Protein 2ZGI (pdb70)

Organism: Thermus thermophilus (strain ATCC 27634 / DSM 579 / HB8) (NCBI:txid300852)

Sequence (976 aa):
RLLNGTPLALALPEAFLYHGASVFTTTLRAEGGRPLWLEEHLARLRRHALALGLSYPGDEAFLEDLEALLRAFPKAPCLRLRFTVGEGVRLSEARPYAPLPLSLYREGVRVRLTGYRVHPDLARRYKTGNYLPYRRLALEEARKEGAFEGLLLDAFGHVVDGSRTSPLLFREGTLYLLEGGLEGITREKVAEEAARGLGLRVERGLFRPEGLRGHLLLAGSGVGLLPVRPPPPELLPLIERFLPACYRLLNGTPLALALPEAFLYHGASVFTTLRAEGGRPLWLEEHLARLRRHALALGLSYPGDEAFLEDLEALLRAFPKAPCLRLRRFTVGEGVRLSEARPYAPLPLSLYREGVRVRLTGYRVHPDLARYKTGNYLPYRLALEEARKEGAFEGLLLDAFGHVVDGSSRTSPLLFREGTLYLLEGGLEGITREKVAEAARGLGLRVERGLFRPEGLRGHLLLAGSGVGLLPVRPPPPELLPLIERFLPACYTRLLNGTPLALALPEAFLYHGASVFTTLRAEGGRPLWLEEHLARLRRHALALGLSYPGDEAFLEDLEALLRAFPKAPCLRLRFTVGEGVRLSEARPYAPLPLSLYREGVRVRLTGYRVHPDLARYKTGNYLPYRRLALEEARKEGAFEGLLLDAFGHVVDGSRTSPLLFREGTLYLLEGGLEGITREKVAEEAARGLGLRVERGLFRPEGLRGHLLLAGSGVGLLPVRPPPPELLPLIERFLPACYTRLLNGTPLALALPEAFLYHGASVFTTLRAEGGRPLWLEEHLARLRRHALALGLSYPGDEAFLEDLEALLRAFPKAPCLRLRFTVGEGVRRLSEARPYAPLPLSLYREGVRVRLTGYRVHPDLARYKTGNYLPYRLALEEARKEGAFEGLLLDAFGHVVDGSRTSPLLFREGTTLYLLEGGLEGITREKVAEAARGLGLRVERGLFRPEGLRGHLLLAGSGVGLLPVRPPPPELLPLIERFLPACYTE

Solvent-accessible surface area: 40639 Å² total

InterPro domains:
  IPR001544 Aminotransferase class IV [PF01063] (23-226)
  IPR036038 Aminotransferase-like, PLP-dependent enzymes [SSF56752] (15-226)
  IPR043131 Branched-chain-amino-acid aminotransferase-like, N-terminal [G3DSA:3.30.470.10] (1-100)
  IPR043132 Branched-chain-amino-acid aminotransferase-like, C-terminal [G3DSA:3.20.10.10] (101-246)
  IPR050571 Class-IV Pyridoxal-Phosphate-Dependent Aminotransferase [PTHR42743] (20-207)

Secondary structure (DSSP, 8-state):
-EETTEE---SS-HHHHHS---EEEEEEEETTEETTHHHHHHHHHHHHHHTTPPP--HHHHHHHHHHHTTS-TT-SEEEEEEEEETTEEEEEEEE--PPPTHHHHH-B-EEEEEEEPPTTTTTS-BS--HHHHHHHHHHHTTT-SEEEEE-TTS-EEEESSSEEEEEETTEEEEEPSS---HHHHHHHHHHHHTT-EEEEE---GGG--SEEEEEETTTEEEEBSSPPGGGHHHHHHHS-S--/-EETTEE----S-HHHHHH---EEEEEEEETTEETTHHHHHHHHHHHHHHTTPPP--HHHHHHHHHHHHHT-TT---EEEEEEEETTEEEEEEEE--PPPTTHHHH-B-EEEEEEEPPTTTTTS-BS--HHHHHHHHHHHHTT-SEEEEE-TTS-EEEESSSEEEEEETTEEEEEPSS---HHHHHHHHHHHHTT-EEEEE---GGG--SEEEEEETTTEEEEBSSPPGGGHHHHHHHS-S---/-EETTEE---SS-HHHHHS---EEEEEEEETTEETTHHHHHHHHHHHHHHTTPPP--HHHHHHHHHHHHHH-SS-SEEEEEEEEETTEEEEEEEE--PPPTTHHHH-B-EEEEEEE--TTTTTS-BS--HHHHHHHHHHHHTT-SEEEEE-TTS-EEEESSSEEEEEETTEEEEEPSS---HHHHHHHHHHHHTT-EEEEE-B-GGG--SEEEEEETTTEEEEBSSPPGGGHHHHHHHS-S---/-EETTEE---SS-HHHHHS---EEEEEEEETTEETTHHHHHHHHHHHHHHTTPPP--HHHHHHHHHHHHHH-TT-SEEEEEEEEETTEEEEEEEE--PPPTHHHHH-B-EEEEEEE--TTTTTS-BS--HHHHHHHHHHHHTT-SEEEEE-TTS-EEEESSSEEEEEETTEEEEEPSS---HHHHHHHHHHHHTT-EEEEE---GGG--SEEEEEETTTEEEEBSSPPTTTHHHHHHHS-S-S--

CATH classification: 3.30.470.10 (+1 more: 3.20.10.10)

B-factor: mean 33.7, std 9.63, range [11.22, 105.68]

Foldseek 3Di:
DDDVRHDDDDDDDCCVVPPQAKFKAKWKDAPLRTPPVVVRLVQRCVQCVVSPFHRPDPVVVVVVSVVASPPDVPFRMKMWMFMGHHVDTDIHIDHFDADPPVCQQFFFAEAEDAQADDLPPFQTRTRVLVSQVVQCVVCVVVPTRWGWHAHPVQWGAQISAWFKWFCDDQEIEGAHDGYPAPLVVVLQVVCVVVVGHYYYDTGHPVRRPGWMWTDHNSAFITTHGRDDPVCVVSSVVRGDPGD/DDDVNHDDDDPDDPCVPPPLQKA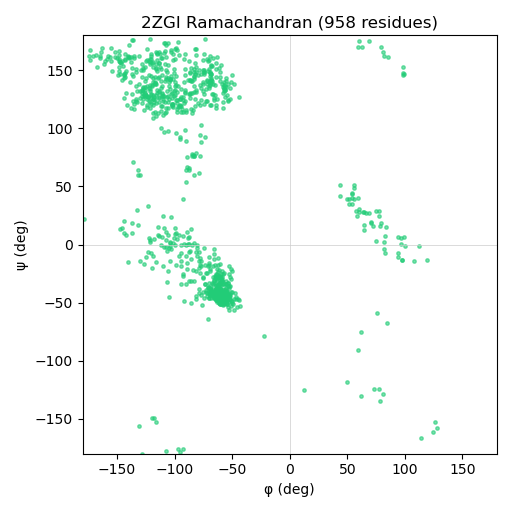KAKWKFAQLRTPPLVVRLVQRVVQCVVRVFDDDDPVVVVVVSVVASVVPVVRAMKMWMWMTGHVDTDIHIDHFDADPPCQQQFFFAEAEDAQADDQVPQQGRTRPLVSLVVQCVVCVVVRGRWGWHAHPVQWTAQISAWFKWAADPQEIEGAHDGYPAPLVVVLQVVCVVLVTHYYYDGGHPVPRPGWMWTDHNRARIGTHGGDDVSCVVRSVVGGPPRDD/DADVNHDDDDPDDPCVPVPLAKFKDKWKAALLRTPPLVVRLVQRCVQCVLSVFDDPDPVVVVVVSVVQCVVCNPQRMKIWMWMTGHVDTDIDIDRFDADDPCQQAFPWAEAEDAQEDDPPPQQTRTSVQVSLVVQCVVQVVVVTRWGWHHHPVQFGAQISAWFKWFDPPQEIEGAHDGYPAPLVVVLQVVLVVLVGHYYYDTHHPVRRPHWMWTDHNSAFIGTHGGDDPSCVVRSVVRGRPRPD/DDDVNHDDDDDDDPCVPPVLAKAKAKWKAAQLRTPPPVVRLVQRVVQCVVSVFDDPDDVVQVVVSVVQSVVCNPARMKMWMFMTHHVDTDIHIDHADADPPVQQAFHWAEAEDAQADDQVPQQTRTSVLVSLVVQCVVQVVVVTRWGWHAYPVQFTAQISAWFKWADDDQEIEGAHDGYPAPLVVVLQVVSVVLVGHYYYDTHHPVRRPHWMWTDHNRHFIGTHGGHDPSCVVSSVVRGDPHPDD

Nearest PDB structures (foldseek):
  2zgi-assembly1_A  TM=1.004E+00  e=4.632E-55  unclassified
  5mqz-assembly1_A  TM=8.678E-01  e=4.705E-19  Archaeoglobus fulgidus DSM 4304
  9j0v-assembly1_A  TM=8.314E-01  e=1.893E-16  Desulfobacula toluolica
  7dbe-assembly1_C  TM=8.211E-01  e=1.069E-15  Rhodobacter sp. 140A
  7wud-assembly1_A  TM=8.245E-01  e=3.460E-15  Rhodobacter sp. 140A

Radius of gyration: 31.96 Å; Cα contacts (8 Å, |Δi|>4): 2236; chains: 4; bounding box: 80×73×77 Å

Structure (mmCIF, N/CA/C/O backbone):
data_2ZGI
#
_entry.id   2ZGI
#
_cell.length_a   65.613
_cell.length_b   133.585
_cell.length_c   141.984
_cell.angle_alpha   90.00
_cell.angle_beta   90.00
_cell.angle_gamma   90.00
#
_symmetry.space_group_name_H-M   'P 21 21 21'
#
loop_
_entity.id
_entity.type
_entity.pdbx_description
1 polymer 'Putative 4-amino-4-deoxychorismate lyase'
2 non-polymer 'SULFATE ION'
3 non-polymer "PYRIDOXAL-5'-PHOSPHATE"
4 non-polymer 'TRIETHYLENE GLYCOL'
5 non-polymer DI(HYDROXYETHYL)ETHER
6 water water
#
loop_
_atom_site.group_PDB
_atom_site.id
_atom_site.type_symbol
_atom_site.label_atom_id
_atom_site.label_alt_id
_atom_site.label_comp_id
_atom_site.label_asym_id
_atom_site.label_entity_id
_atom_site.label_seq_id
_atom_site.pdbx_PDB_ins_code
_atom_site.Cartn_x
_atom_site.Cartn_y
_atom_site.Cartn_z
_atom_site.occupancy
_atom_site.B_iso_or_equiv
_atom_site.auth_seq_id
_atom_site.auth_comp_id
_atom_site.auth_asym_id
_atom_site.auth_atom_id
_atom_site.pdbx_PDB_model_num
ATOM 9 N N . ARG A 1 2 ? -35.785 -8.521 19.656 1.00 34.60 2 ARG A N 1
ATOM 10 C CA . ARG A 1 2 ? -34.622 -8.988 20.412 1.00 34.07 2 ARG A CA 1
ATOM 11 C C . ARG A 1 2 ? -34.750 -10.495 20.638 1.00 33.19 2 ARG A C 1
ATOM 12 O O . ARG A 1 2 ? -35.762 -10.956 21.188 1.00 32.26 2 ARG A O 1
ATOM 20 N N . LEU A 1 3 ? -33.736 -11.245 20.207 1.00 31.81 3 LEU A N 1
ATOM 21 C CA . LEU A 1 3 ? -33.709 -12.717 20.344 1.00 31.65 3 LEU A CA 1
ATOM 22 C C . LEU A 1 3 ? -32.629 -13.231 21.286 1.00 31.26 3 LEU A C 1
ATOM 23 O O . LEU A 1 3 ? -31.457 -12.851 21.163 1.00 31.00 3 LEU A O 1
ATOM 28 N N . LEU A 1 4 ? -33.020 -14.130 22.186 1.00 30.96 4 LEU A N 1
ATOM 29 C CA . LEU A 1 4 ? -32.084 -14.876 23.033 1.00 31.73 4 LEU A CA 1
ATOM 30 C C . LEU A 1 4 ? -31.990 -16.347 22.597 1.00 32.70 4 LEU A C 1
ATOM 31 O O . LEU A 1 4 ? -32.983 -17.077 22.671 1.00 32.50 4 LEU A O 1
ATOM 36 N N . ASN A 1 5 ? -30.800 -16.773 22.173 1.00 33.66 5 ASN A N 1
ATOM 37 C CA . ASN A 1 5 ? -30.591 -18.115 21.616 1.00 34.62 5 ASN A CA 1
ATOM 38 C C . ASN A 1 5 ? -31.694 -18.540 20.634 1.00 35.94 5 ASN A C 1
ATOM 39 O O . ASN A 1 5 ? -32.155 -19.670 20.669 1.00 35.98 5 ASN A O 1
ATOM 44 N N . GLY A 1 6 ? -32.112 -17.610 19.771 1.00 36.70 6 GLY A N 1
ATOM 45 C CA . GLY A 1 6 ? -33.061 -17.887 18.706 1.00 37.66 6 GLY A CA 1
ATOM 46 C C . GLY A 1 6 ? -34.488 -17.530 19.037 1.00 38.88 6 GLY A C 1
ATOM 47 O O . GLY A 1 6 ? -35.338 -17.480 18.149 1.00 39.73 6 GLY A O 1
ATOM 48 N N . THR A 1 7 ? -34.752 -17.269 20.315 1.00 39.61 7 THR A N 1
ATOM 49 C CA . THR A 1 7 ? -36.107 -17.043 20.807 1.00 40.10 7 THR A CA 1
ATOM 50 C C . THR A 1 7 ? -36.373 -15.594 21.245 1.00 40.20 7 THR A C 1
ATOM 51 O O . THR A 1 7 ? -35.627 -15.042 22.053 1.00 39.82 7 THR A O 1
ATOM 55 N N . PRO A 1 8 ? -37.475 -14.995 20.753 1.00 40.48 8 PRO A N 1
ATOM 56 C CA . PRO A 1 8 ? -37.802 -13.637 21.171 1.00 40.67 8 PRO A CA 1
ATOM 57 C C . PRO A 1 8 ? -37.724 -13.478 22.690 1.00 41.11 8 PRO A C 1
ATOM 58 O O . PRO A 1 8 ? -38.133 -14.377 23.443 1.00 41.22 8 PRO A O 1
ATOM 62 N N . LEU A 1 9 ? -37.159 -12.356 23.130 1.00 41.31 9 LEU A N 1
ATOM 63 C CA . LEU A 1 9 ? -36.950 -12.082 24.558 1.00 41.69 9 LEU A CA 1
ATOM 64 C C . LEU A 1 9 ? -37.466 -10.700 24.940 1.00 41.88 9 LEU A C 1
ATOM 65 O O . LEU A 1 9 ? -37.080 -9.688 24.340 1.00 40.87 9 LEU A O 1
ATOM 70 N N . ALA A 1 10 ? -38.328 -10.682 25.951 1.00 42.39 10 ALA A N 1
ATOM 71 C CA . ALA A 1 10 ? -38.943 -9.449 26.426 1.00 43.36 10 ALA A CA 1
ATOM 72 C C . ALA A 1 10 ? -38.128 -8.799 27.528 1.00 43.86 10 ALA A C 1
ATOM 73 O O . ALA A 1 10 ? -37.505 -9.485 28.330 1.00 44.08 10 ALA A O 1
ATOM 75 N N . LEU A 1 11 ? -38.154 -7.466 27.519 1.00 44.72 11 LEU A N 1
ATOM 76 C CA . LEU A 1 11 ? -37.849 -6.570 28.656 1.00 45.19 11 LEU A CA 1
ATOM 77 C C . LEU A 1 11 ? -37.186 -7.134 29.917 1.00 44.23 11 LEU A C 1
ATOM 78 O O . LEU A 1 11 ? -36.111 -7.723 29.848 1.00 45.58 11 LEU A O 1
ATOM 83 N N . ALA A 1 12 ? -37.819 -6.897 31.059 1.00 43.08 12 ALA A N 1
ATOM 84 C CA . ALA A 1 12 ? -37.400 -7.339 32.411 1.00 40.94 12 ALA A CA 1
ATOM 85 C C . ALA A 1 12 ? -36.381 -6.466 33.148 1.00 39.33 12 ALA A C 1
ATOM 86 O O . ALA A 1 12 ? -36.705 -5.866 34.177 1.00 39.32 12 ALA A O 1
ATOM 88 N N . LEU A 1 13 ? -35.154 -6.409 32.640 1.00 36.76 13 LEU A N 1
ATOM 89 C CA . LEU A 1 13 ? -34.102 -5.587 33.250 1.00 33.94 13 LEU A CA 1
ATOM 90 C C . LEU A 1 13 ? -33.604 -4.546 32.244 1.00 32.95 13 LEU A C 1
ATOM 91 O O . LEU A 1 13 ? -33.568 -4.815 31.037 1.00 32.83 13 LEU A O 1
ATOM 96 N N . PRO A 1 14 ? -33.243 -3.348 32.729 1.00 32.12 14 PRO A N 1
ATOM 97 C CA . PRO A 1 14 ? -32.794 -2.300 31.844 1.00 32.09 14 PRO A CA 1
ATOM 98 C C . PRO A 1 14 ? -31.523 -2.676 31.067 1.00 31.91 14 PRO A C 1
ATOM 99 O O . PRO A 1 14 ? -30.708 -3.492 31.534 1.00 31.95 14 PRO A O 1
ATOM 103 N N . GLU A 1 15 ? -31.373 -2.085 29.885 1.00 31.13 15 GLU A N 1
ATOM 104 C CA . GLU A 1 15 ? -30.213 -2.309 29.044 1.00 31.41 15 GLU A CA 1
ATOM 105 C C . GLU A 1 15 ? -28.880 -1.947 29.725 1.00 30.28 15 GLU A C 1
ATOM 106 O O . GLU A 1 15 ? -27.937 -2.735 29.693 1.00 29.32 15 GLU A O 1
ATOM 112 N N . ALA A 1 16 ? -28.814 -0.764 30.332 1.00 28.76 16 ALA A N 1
ATOM 113 C CA . ALA A 1 16 ? -27.612 -0.295 31.005 1.00 27.86 16 ALA A CA 1
ATOM 114 C C . ALA A 1 16 ? -27.111 -1.351 31.992 1.00 26.83 16 ALA A C 1
ATOM 115 O O . ALA A 1 16 ? -25.911 -1.639 32.063 1.00 25.35 16 ALA A O 1
ATOM 117 N N . PHE A 1 17 ? -28.052 -1.942 32.729 1.00 25.91 17 PHE A N 1
ATOM 118 C CA . PHE A 1 17 ? -27.757 -2.909 33.784 1.00 27.07 17 PHE A CA 1
ATOM 119 C C . PHE A 1 17 ? -27.207 -4.217 33.208 1.00 27.01 17 PHE A C 1
ATOM 120 O O . PHE A 1 17 ? -26.235 -4.784 33.718 1.00 27.71 17 PHE A O 1
ATOM 128 N N . LEU A 1 18 ? -27.839 -4.671 32.130 1.00 27.59 18 LEU A N 1
ATOM 129 C CA . LEU A 1 18 ? -27.573 -5.962 31.507 1.00 27.82 18 LEU A CA 1
ATOM 130 C C . LEU A 1 18 ? -26.350 -5.918 30.591 1.00 26.74 18 LEU A C 1
ATOM 131 O O . LEU A 1 18 ? -25.513 -6.846 30.610 1.00 25.84 18 LEU A O 1
ATOM 136 N N . TYR A 1 19 ? -26.264 -4.860 29.775 1.00 25.07 19 TYR A N 1
ATOM 137 C CA . TYR A 1 19 ? -25.244 -4.777 28.706 1.00 24.69 19 TYR A CA 1
ATOM 138 C C . TYR A 1 19 ? -23.950 -4.047 29.064 1.00 24.49 19 TYR A C 1
ATOM 139 O O . TYR A 1 19 ? -22.928 -4.226 28.368 1.00 23.67 19 TYR A O 1
ATOM 148 N N . HIS A 1 20 ? -23.996 -3.236 30.121 1.00 22.77 20 HIS A N 1
ATOM 149 C CA . HIS A 1 20 ? -22.888 -2.296 30.427 1.00 23.25 20 HIS A CA 1
ATOM 150 C C . HIS A 1 20 ? -22.235 -2.464 31.806 1.00 22.72 20 HIS A C 1
ATOM 151 O O . HIS A 1 20 ? -21.290 -1.713 32.163 1.00 21.70 20 HIS A O 1
ATOM 158 N N . GLY A 1 21 ? -22.712 -3.463 32.552 1.00 21.78 21 GLY A N 1
ATOM 159 C CA . GLY A 1 21 ? -22.245 -3.705 33.919 1.00 21.78 21 GLY A CA 1
ATOM 160 C C . GLY A 1 21 ? -22.511 -2.501 34.826 1.00 21.48 21 GLY A C 1
ATOM 161 O O . GLY A 1 21 ? -21.754 -2.244 35.759 1.00 20.37 21 GLY A O 1
ATOM 162 N N . ALA A 1 22 ? -23.586 -1.765 34.537 1.00 21.47 22 ALA A N 1
ATOM 163 C CA . ALA A 1 22 ? -23.916 -0.507 35.241 1.00 22.51 22 ALA A CA 1
ATOM 164 C C . ALA A 1 22 ? -24.666 -0.752 36.557 1.00 22.79 22 ALA A C 1
ATOM 165 O O . ALA A 1 22 ? -25.892 -0.594 36.651 1.00 23.96 22 ALA A O 1
ATOM 167 N N . SER A 1 23 ? -23.919 -1.182 37.562 1.00 22.89 23 SER A N 1
ATOM 168 C CA . SER A 1 23 ? -24.467 -1.540 38.866 1.00 23.68 23 SER A CA 1
ATOM 169 C C . SER A 1 23 ? -23.382 -1.480 39.898 1.00 23.29 23 SER A C 1
ATOM 170 O O . SER A 1 23 ? -22.197 -1.527 39.571 1.00 23.59 23 SER A O 1
ATOM 173 N N . VAL A 1 24 ? -23.803 -1.358 41.151 1.00 23.16 24 VAL A N 1
ATOM 174 C CA . VAL A 1 24 ? -22.921 -1.627 42.280 1.00 22.70 24 VAL A CA 1
ATOM 175 C C . VAL A 1 24 ? -23.537 -2.740 43.069 1.00 23.43 24 VAL A C 1
ATOM 176 O O . VAL A 1 24 ? -24.746 -2.950 42.992 1.00 23.52 24 VAL A O 1
ATOM 180 N N . PHE A 1 25 ? -22.719 -3.462 43.819 1.00 24.25 25 PHE A N 1
ATOM 181 C CA . PHE A 1 25 ? -23.226 -4.598 44.564 1.00 25.11 25 PHE A CA 1
ATOM 182 C C . PHE A 1 25 ? -22.473 -4.800 45.846 1.00 26.16 25 PHE A C 1
ATOM 183 O O . PHE A 1 25 ? -21.402 -4.220 46.066 1.00 26.47 25 PHE A O 1
ATOM 191 N N . THR A 1 26 ? -23.042 -5.621 46.715 1.00 26.49 26 THR A N 1
ATOM 192 C CA . THR A 1 26 ? -22.261 -6.188 47.779 1.00 26.96 26 THR A CA 1
ATOM 193 C C . THR A 1 26 ? -22.756 -7.603 48.068 1.00 27.39 26 THR A C 1
ATOM 194 O O . THR A 1 26 ? -23.889 -7.962 47.728 1.00 27.49 26 THR A O 1
ATOM 198 N N . THR A 1 27 ? -21.892 -8.409 48.666 1.00 27.70 27 THR A N 1
ATOM 199 C CA A THR A 1 27 ? -22.241 -9.773 49.057 0.50 28.48 27 THR A CA 1
ATOM 200 C CA B THR A 1 27 ? -22.318 -9.741 49.079 0.50 28.32 27 THR A CA 1
ATOM 201 C C . THR A 1 27 ? -22.005 -10.004 50.546 1.00 29.44 27 THR A C 1
ATOM 202 O O . THR A 1 27 ? -20.925 -9.677 51.060 1.00 28.39 27 THR A O 1
ATOM 209 N N . LEU A 1 28 ? -23.003 -10.573 51.223 1.00 30.15 28 LEU A N 1
ATOM 210 C CA . LEU A 1 28 ? -22.930 -10.787 52.663 1.00 31.08 28 LEU A CA 1
ATOM 211 C C . LEU A 1 28 ? -23.145 -12.267 52.937 1.00 31.69 28 LEU A C 1
ATOM 212 O O . LEU A 1 28 ? -23.759 -12.967 52.133 1.00 31.60 28 LEU A O 1
ATOM 217 N N . ARG A 1 29 ? -22.688 -12.712 54.096 1.00 32.10 29 ARG A N 1
ATOM 218 C CA . ARG A 1 29 ? -22.992 -14.053 54.572 1.00 33.85 29 ARG A CA 1
ATOM 219 C C . ARG A 1 29 ? -24.000 -13.926 55.698 1.00 35.32 29 ARG A C 1
ATOM 220 O O . ARG A 1 29 ? -23.845 -13.068 56.579 1.00 35.98 29 ARG A O 1
ATOM 228 N N . ALA A 1 30 ? -25.064 -14.722 55.661 1.00 36.27 30 ALA A N 1
ATOM 229 C CA . ALA A 1 30 ? -25.930 -14.838 56.844 1.00 37.35 30 ALA A CA 1
ATOM 230 C C . ALA A 1 30 ? -25.607 -16.113 57.631 1.00 37.95 30 ALA A C 1
ATOM 231 O O . ALA A 1 30 ? -25.446 -17.185 57.055 1.00 37.83 30 ALA A O 1
ATOM 233 N N . GLU A 1 31 ? -25.473 -15.961 58.941 1.00 39.03 31 GLU A N 1
ATOM 234 C CA . GLU A 1 31 ? -25.207 -17.061 59.871 1.00 40.88 31 GLU A CA 1
ATOM 235 C C . GLU A 1 31 ? -26.233 -17.042 60.991 1.00 41.78 31 GLU A C 1
ATOM 236 O O . GLU A 1 31 ? -26.530 -15.972 61.569 1.00 41.51 31 GLU A O 1
ATOM 242 N N . GLY A 1 32 ? -26.760 -18.226 61.299 1.00 43.13 32 GLY A N 1
ATOM 243 C CA . GLY A 1 32 ? -27.894 -18.381 62.232 1.00 44.06 32 GLY A CA 1
ATOM 244 C C . GLY A 1 32 ? -29.068 -17.481 61.885 1.00 44.40 32 GLY A C 1
ATOM 245 O O . GLY A 1 32 ? -29.762 -16.975 62.772 1.00 45.48 32 GLY A O 1
ATOM 246 N N . GLY A 1 33 ? -29.291 -17.260 60.595 1.00 44.30 33 GLY A N 1
ATOM 247 C CA . GLY A 1 33 ? -30.379 -16.388 60.145 1.00 43.91 33 GLY A CA 1
ATOM 248 C C . GLY A 1 33 ? -30.153 -14.921 60.469 1.00 43.78 33 GLY A C 1
ATOM 249 O O . GLY A 1 33 ? -31.105 -14.153 60.623 1.00 43.49 33 GLY A O 1
ATOM 250 N N . ARG A 1 34 ? -28.884 -14.532 60.564 1.00 43.11 34 ARG A N 1
ATOM 251 C CA . ARG A 1 34 ? -28.515 -13.160 60.835 1.00 42.86 34 ARG A CA 1
ATOM 252 C C . ARG A 1 34 ? -27.361 -12.765 59.898 1.00 41.73 34 ARG A C 1
ATOM 253 O O . ARG A 1 34 ? -26.317 -13.428 59.882 1.00 41.21 34 ARG A O 1
ATOM 261 N N . PRO A 1 35 ? -27.544 -11.686 59.115 1.00 40.71 35 PRO A N 1
ATOM 262 C CA . PRO A 1 35 ? -26.497 -11.281 58.170 1.00 39.80 35 PRO A CA 1
ATOM 263 C C . PRO A 1 35 ? -25.294 -10.677 58.905 1.00 39.11 35 PRO A C 1
ATOM 264 O O . PRO A 1 35 ? -25.481 -9.979 59.909 1.00 39.54 35 PRO A O 1
ATOM 268 N N . LEU A 1 36 ? -24.076 -10.967 58.443 1.00 37.29 36 LEU A N 1
ATOM 269 C CA . LEU A 1 36 ? -22.891 -10.403 59.084 1.00 35.88 36 LEU A CA 1
ATOM 270 C C . LEU A 1 36 ? -22.628 -9.005 58.597 1.00 34.69 36 LEU A C 1
ATOM 271 O O . LEU A 1 36 ? -22.538 -8.747 57.382 1.00 33.58 36 LEU A O 1
ATOM 276 N N . TRP A 1 37 ? -22.530 -8.100 59.567 1.00 33.25 37 TRP A N 1
ATOM 277 C CA . TRP A 1 37 ? -22.166 -6.706 59.340 1.00 31.48 37 TRP A CA 1
ATOM 278 C C . TRP A 1 37 ? -23.087 -6.051 58.338 1.00 30.70 37 TRP A C 1
ATOM 279 O O . TRP A 1 37 ? -22.653 -5.385 57.378 1.00 29.27 37 TRP A O 1
ATOM 290 N N . LEU A 1 38 ? -24.382 -6.240 58.567 1.00 29.52 38 LEU A N 1
ATOM 291 C CA . LEU A 1 38 ? -25.377 -5.700 57.653 1.00 30.20 38 LEU A CA 1
ATOM 292 C C . LEU A 1 38 ? -25.226 -4.190 57.455 1.00 29.94 38 LEU A C 1
ATOM 293 O O . LEU A 1 38 ? -25.268 -3.681 56.333 1.00 29.49 38 LEU A O 1
ATOM 298 N N . GLU A 1 39 ? -25.035 -3.474 58.555 1.00 29.93 39 GLU A N 1
ATOM 299 C CA . GLU A 1 39 ? -25.010 -2.021 58.487 1.00 30.24 39 GLU A CA 1
ATOM 300 C C . GLU A 1 39 ? -23.860 -1.531 57.622 1.00 28.56 39 GLU A C 1
ATOM 301 O O . GLU A 1 39 ? -24.036 -0.642 56.809 1.00 28.41 39 GLU A O 1
ATOM 307 N N . GLU A 1 40 ? -22.701 -2.157 57.787 1.00 27.57 40 GLU A N 1
ATOM 308 C CA . GLU A 1 40 ? -21.461 -1.778 57.094 1.00 27.02 40 GLU A CA 1
ATOM 309 C C . GLU A 1 40 ? -21.642 -1.946 55.588 1.00 26.04 40 GLU A C 1
ATOM 310 O O . GLU A 1 40 ? -21.240 -1.070 54.810 1.00 25.26 40 GLU A O 1
ATOM 316 N N . HIS A 1 41 ? -22.243 -3.079 55.211 1.00 25.77 41 HIS A N 1
ATOM 317 C CA . HIS A 1 41 ? -22.537 -3.419 53.811 1.00 26.47 41 HIS A CA 1
ATOM 318 C C . HIS A 1 41 ? -23.479 -2.431 53.150 1.00 26.90 41 HIS A C 1
ATOM 319 O O . HIS A 1 41 ? -23.203 -1.952 52.039 1.00 27.24 41 HIS A O 1
ATOM 326 N N . LEU A 1 42 ? -24.574 -2.098 53.853 1.00 26.88 42 LEU A N 1
ATOM 327 C CA . LEU A 1 42 ? -25.543 -1.146 53.335 1.00 26.23 42 LEU A CA 1
ATOM 328 C C . LEU A 1 42 ? -24.937 0.257 53.274 1.00 25.55 42 LEU A C 1
ATOM 329 O O . LEU A 1 42 ? -25.164 0.987 52.314 1.00 25.16 42 LEU A O 1
ATOM 334 N N . ALA A 1 43 ? -24.154 0.626 54.284 1.00 25.06 43 ALA A N 1
ATOM 335 C CA . ALA A 1 43 ? -23.487 1.943 54.259 1.00 25.16 43 ALA A CA 1
ATOM 336 C C . ALA A 1 43 ? -22.522 2.027 53.069 1.00 24.52 43 ALA A C 1
ATOM 337 O O . ALA A 1 43 ? -22.506 3.021 52.359 1.00 24.22 43 ALA A O 1
ATOM 339 N N . ARG A 1 44 ? -21.730 0.979 52.842 1.00 23.87 44 ARG A N 1
ATOM 340 C CA . ARG A 1 44 ? -20.827 0.956 51.658 1.00 23.46 44 ARG A CA 1
ATOM 341 C C . ARG A 1 44 ? -21.562 0.991 50.309 1.00 22.30 44 ARG A C 1
ATOM 342 O O . ARG A 1 44 ? -21.185 1.714 49.391 1.00 21.90 44 ARG A O 1
ATOM 350 N N . LEU A 1 45 ? -22.608 0.180 50.197 1.00 23.00 45 LEU A N 1
ATOM 351 C CA . LEU A 1 45 ? -23.381 0.032 48.970 1.00 21.86 45 LEU A CA 1
ATOM 352 C C . LEU A 1 45 ? -23.998 1.382 48.619 1.00 21.99 45 LEU A C 1
ATOM 353 O O . LEU A 1 45 ? -24.043 1.774 47.446 1.00 21.29 45 LEU A O 1
ATOM 358 N N . ARG A 1 46 ? -24.481 2.073 49.645 1.00 22.11 46 ARG A N 1
ATOM 359 C CA . ARG A 1 46 ? -25.067 3.372 49.450 1.00 23.46 46 ARG A CA 1
ATOM 360 C C . ARG A 1 46 ? -23.987 4.317 48.937 1.00 23.19 46 ARG A C 1
ATOM 361 O O . ARG A 1 46 ? -24.236 5.066 47.988 1.00 23.38 46 ARG A O 1
ATOM 369 N N . ARG A 1 47 ? -22.799 4.279 49.547 1.00 23.29 47 ARG A N 1
ATOM 370 C CA . ARG A 1 47 ? -21.714 5.171 49.098 1.00 23.70 47 ARG A CA 1
ATOM 371 C C . ARG A 1 47 ? -21.342 4.922 47.636 1.00 23.07 47 ARG A C 1
ATOM 372 O O . ARG A 1 47 ? -21.176 5.848 46.870 1.00 21.53 47 ARG A O 1
ATOM 380 N N . HIS A 1 48 ? -21.219 3.644 47.271 1.00 23.06 48 HIS A N 1
ATOM 381 C CA . HIS A 1 48 ? -20.839 3.270 45.919 1.00 23.19 48 HIS A CA 1
ATOM 382 C C . HIS A 1 48 ? -21.890 3.685 44.885 1.00 23.62 48 HIS A C 1
ATOM 383 O O . HIS A 1 48 ? -21.549 4.136 43.789 1.00 23.49 48 HIS A O 1
ATOM 390 N N . ALA A 1 49 ? -23.165 3.525 45.233 1.00 23.65 49 ALA A N 1
ATOM 391 C CA . ALA A 1 49 ? -24.255 3.863 44.322 1.00 24.05 49 ALA A CA 1
ATOM 392 C C . ALA A 1 49 ? -24.192 5.342 44.045 1.00 24.51 49 ALA A C 1
ATOM 393 O O . ALA A 1 49 ? -24.218 5.758 42.886 1.00 24.46 49 ALA A O 1
ATOM 395 N N . LEU A 1 50 ? -24.088 6.123 45.129 1.00 25.43 50 LEU A N 1
ATOM 396 C CA . LEU A 1 50 ? -24.090 7.570 45.014 1.00 25.12 50 LEU A CA 1
ATOM 397 C C . LEU A 1 50 ? -22.894 8.077 44.226 1.00 25.80 50 LEU A C 1
ATOM 398 O O . LEU A 1 50 ? -23.049 8.985 43.404 1.00 24.22 50 LEU A O 1
ATOM 403 N N . ALA A 1 51 ? -21.717 7.472 44.455 1.00 26.83 51 ALA A N 1
ATOM 404 C CA . ALA A 1 51 ? -20.518 7.891 43.742 1.00 27.79 51 ALA A CA 1
ATOM 405 C C . ALA A 1 51 ? -20.642 7.604 42.249 1.00 28.14 51 ALA A C 1
ATOM 406 O O . ALA A 1 51 ? -20.064 8.319 41.441 1.00 28.12 51 ALA A O 1
ATOM 408 N N . LEU A 1 52 ? -21.418 6.581 41.879 1.00 29.06 52 LEU A N 1
ATOM 409 C CA . LEU A 1 52 ? -21.609 6.283 40.446 1.00 29.47 52 LEU A CA 1
ATOM 410 C C . LEU A 1 52 ? -22.930 6.841 39.870 1.00 29.50 52 LEU A C 1
ATOM 411 O O . LEU A 1 52 ? -23.299 6.522 38.735 1.00 29.77 52 LEU A O 1
ATOM 416 N N . GLY A 1 53 ? -23.630 7.686 40.637 1.00 29.96 53 GLY A N 1
ATOM 417 C CA . GLY A 1 53 ? -24.814 8.391 40.102 1.00 30.14 53 GLY A CA 1
ATOM 418 C C . GLY A 1 53 ? -26.053 7.521 40.031 1.00 30.32 53 GLY A C 1
ATOM 419 O O . GLY A 1 53 ? -26.967 7.763 39.234 1.00 31.80 53 GLY A O 1
ATOM 420 N N . LEU A 1 54 ? -26.076 6.505 40.868 1.00 29.95 54 LEU A N 1
ATOM 421 C CA . LEU A 1 54 ? -27.231 5.641 41.045 1.00 29.98 54 LEU A CA 1
ATOM 422 C C . LEU A 1 54 ? -27.986 6.081 42.292 1.00 30.57 54 LEU A C 1
ATOM 423 O O . LEU A 1 54 ? -27.371 6.433 43.304 1.00 30.52 54 LEU A O 1
ATOM 428 N N . SER A 1 55 ? -29.318 6.067 42.207 1.00 30.68 55 SER A N 1
ATOM 429 C CA . SER A 1 55 ? -30.166 6.288 43.357 1.00 30.87 55 SER A CA 1
ATOM 430 C C . SER A 1 55 ? -30.037 5.073 44.271 1.00 30.33 55 SER A C 1
ATOM 431 O O . SER A 1 55 ? -30.051 3.921 43.815 1.00 30.73 55 SER A O 1
ATOM 434 N N . TYR A 1 56 ? -29.875 5.326 45.559 1.00 29.85 56 TYR A N 1
ATOM 435 C CA . TYR A 1 56 ? -29.842 4.249 46.526 1.00 29.58 56 TYR A CA 1
ATOM 436 C C . TYR A 1 56 ? -31.273 4.021 47.005 1.00 29.74 56 TYR A C 1
ATOM 437 O O . TYR A 1 56 ? -31.960 4.985 47.349 1.00 29.00 56 TYR A O 1
ATOM 446 N N . PRO A 1 57 ? -31.730 2.753 46.989 1.00 29.75 57 PRO A N 1
ATOM 447 C CA . PRO A 1 57 ? -33.112 2.378 47.309 1.00 29.91 57 PRO A CA 1
ATOM 448 C C . PRO A 1 57 ? -33.537 2.683 48.746 1.00 31.15 57 PRO A C 1
ATOM 449 O O . PRO A 1 57 ? -34.744 2.761 49.027 1.00 30.62 57 PRO A O 1
ATOM 453 N N . GLY A 1 58 ? -32.566 2.823 49.646 1.00 30.73 58 GLY A N 1
ATOM 454 C CA . GLY A 1 58 ? -32.845 3.033 51.054 1.00 31.74 58 GLY A CA 1
ATOM 455 C C . GLY A 1 58 ? -32.721 1.725 51.790 1.00 32.06 58 GLY A C 1
ATOM 456 O O . GLY A 1 58 ? -33.050 0.667 51.238 1.00 32.48 58 GLY A O 1
ATOM 457 N N . ASP A 1 59 ? -32.263 1.796 53.041 1.00 32.38 59 ASP A N 1
ATOM 458 C CA . ASP A 1 59 ? -32.096 0.608 53.882 1.00 33.26 59 ASP A CA 1
ATOM 459 C C . ASP A 1 59 ? -33.381 -0.197 54.075 1.00 33.85 59 ASP A C 1
ATOM 460 O O . ASP A 1 59 ? -33.359 -1.437 54.030 1.00 33.91 59 ASP A O 1
ATOM 465 N N . GLU A 1 60 ? -34.493 0.505 54.311 1.00 34.12 60 GLU A N 1
ATOM 466 C CA . GLU A 1 60 ? -35.772 -0.155 54.581 1.00 35.14 60 GLU A CA 1
ATOM 467 C C . GLU A 1 60 ? -36.148 -1.140 53.484 1.00 34.52 60 GLU A C 1
ATOM 468 O O . GLU A 1 60 ? -36.609 -2.250 53.769 1.00 33.88 60 GLU A O 1
ATOM 474 N N . ALA A 1 61 ? -35.940 -0.724 52.230 1.00 34.47 61 ALA A N 1
ATOM 475 C CA . ALA A 1 61 ? -36.220 -1.565 51.067 1.00 33.90 61 ALA A CA 1
ATOM 476 C C . ALA A 1 61 ? -35.416 -2.872 51.118 1.00 33.74 61 ALA A C 1
ATOM 477 O O . ALA A 1 61 ? -35.943 -3.965 50.866 1.00 33.45 61 ALA A O 1
ATOM 479 N N . PHE A 1 62 ? -34.136 -2.762 51.461 1.00 33.40 62 PHE A N 1
ATOM 480 C CA . PHE A 1 62 ? -33.296 -3.951 51.613 1.00 32.74 62 PHE A CA 1
ATOM 481 C C . PHE A 1 62 ? -33.686 -4.795 52.807 1.00 33.60 62 PHE A C 1
ATOM 482 O O . PHE A 1 62 ? -33.622 -6.023 52.730 1.00 32.69 62 PHE A O 1
ATOM 490 N N . LEU A 1 63 ? -34.091 -4.148 53.903 1.00 34.24 63 LEU A N 1
ATOM 491 C CA . LEU A 1 63 ? -34.557 -4.883 55.089 1.00 35.70 63 LEU A CA 1
ATOM 492 C C . LEU A 1 63 ? -35.815 -5.696 54.783 1.00 35.89 63 LEU A C 1
ATOM 493 O O . LEU A 1 63 ? -35.949 -6.859 55.179 1.00 36.08 63 LEU A O 1
ATOM 498 N N . GLU A 1 64 ? -36.720 -5.074 54.041 1.00 36.49 64 GLU A N 1
ATOM 499 C CA . GLU A 1 64 ? -37.887 -5.750 53.525 1.00 37.31 64 GLU A CA 1
ATOM 500 C C . GLU A 1 64 ? -37.518 -6.980 52.707 1.00 37.17 64 GLU A C 1
ATOM 501 O O . GLU A 1 64 ? -38.087 -8.071 52.927 1.00 36.90 64 GLU A O 1
ATOM 507 N N . ASP A 1 65 ? -36.558 -6.816 51.788 1.00 36.41 65 ASP A N 1
ATOM 508 C CA . ASP A 1 65 ? -36.103 -7.935 50.949 1.00 36.54 65 ASP A CA 1
ATOM 509 C C . ASP A 1 65 ? -35.527 -9.067 51.808 1.00 36.76 65 ASP A C 1
ATOM 510 O O . ASP A 1 65 ? -35.778 -10.258 51.555 1.00 36.44 65 ASP A O 1
ATOM 515 N N . LEU A 1 66 ? -34.773 -8.667 52.829 1.00 37.28 66 LEU A N 1
ATOM 516 C CA . LEU A 1 66 ? -34.117 -9.580 53.751 1.00 38.99 66 LEU A CA 1
ATOM 517 C C . LEU A 1 66 ? -35.120 -10.455 54.528 1.00 39.69 66 LEU A C 1
ATOM 518 O O . LEU A 1 66 ? -34.858 -11.643 54.771 1.00 39.61 66 LEU A O 1
ATOM 523 N N . GLU A 1 67 ? -36.264 -9.863 54.907 1.00 40.80 67 GLU A N 1
ATOM 524 C CA . GLU A 1 67 ? -37.347 -10.595 55.580 1.00 41.83 67 GLU A CA 1
ATOM 525 C C . GLU A 1 67 ? -37.749 -11.837 54.781 1.00 41.33 67 GLU A C 1
ATOM 526 O O . GLU A 1 67 ? -37.957 -12.899 55.358 1.00 41.56 67 GLU A O 1
ATOM 532 N N . ALA A 1 68 ? -37.874 -11.696 53.463 1.00 40.96 68 ALA A N 1
ATOM 533 C CA . ALA A 1 68 ? -38.207 -12.828 52.601 1.00 40.54 68 ALA A CA 1
ATOM 534 C C . ALA A 1 68 ? -37.000 -13.747 52.376 1.00 40.78 68 ALA A C 1
ATOM 535 O O . ALA A 1 68 ? -37.094 -14.969 52.589 1.00 39.93 68 ALA A O 1
ATOM 537 N N . LEU A 1 69 ? -35.867 -13.166 51.960 1.00 40.46 69 LEU A N 1
ATOM 538 C CA . LEU A 1 69 ? -34.652 -13.954 51.697 1.00 40.62 69 LEU A CA 1
ATOM 539 C C . LEU A 1 69 ? -34.187 -14.847 52.854 1.00 40.99 69 LEU A C 1
ATOM 540 O O . LEU A 1 69 ? -33.785 -15.992 52.630 1.00 40.91 69 LEU A O 1
ATOM 545 N N . LEU A 1 70 ? -34.219 -14.335 54.081 1.00 41.18 70 LEU A N 1
ATOM 546 C CA . LEU A 1 70 ? -33.644 -15.081 55.211 1.00 42.28 70 LEU A CA 1
ATOM 547 C C . LEU A 1 70 ? -34.321 -16.437 55.457 1.00 42.87 70 LEU A C 1
ATOM 548 O O . LEU A 1 70 ? -33.718 -17.324 56.057 1.00 43.00 70 LEU A O 1
ATOM 553 N N . ARG A 1 71 ? -35.558 -16.583 54.975 1.00 43.54 71 ARG A N 1
ATOM 554 C CA . ARG A 1 71 ? -36.342 -17.802 55.129 1.00 44.61 71 ARG A CA 1
ATOM 555 C C . ARG A 1 71 ? -36.348 -18.685 53.877 1.00 44.59 71 ARG A C 1
ATOM 556 O O . ARG A 1 71 ? -37.060 -19.691 53.822 1.00 44.75 71 ARG A O 1
ATOM 564 N N . ALA A 1 72 ? -35.565 -18.305 52.871 1.00 44.08 72 ALA A N 1
ATOM 565 C CA . ALA A 1 72 ? -35.650 -18.942 51.567 1.00 43.47 72 ALA A CA 1
ATOM 566 C C . ALA A 1 72 ? -35.075 -20.359 51.535 1.00 42.92 72 ALA A C 1
ATOM 567 O O . ALA A 1 72 ? -35.459 -21.166 50.678 1.00 42.83 72 ALA A O 1
ATOM 569 N N . PHE A 1 73 ? -34.155 -20.653 52.449 1.00 42.21 73 PHE A N 1
ATOM 570 C CA . PHE A 1 73 ? -33.522 -21.976 52.502 1.00 42.17 73 PHE A CA 1
ATOM 571 C C . PHE A 1 73 ? -33.411 -22.518 53.927 1.00 42.52 73 PHE A C 1
ATOM 572 O O . PHE A 1 73 ? -32.311 -22.617 54.482 1.00 42.15 73 PHE A O 1
ATOM 580 N N . PRO A 1 74 ? -34.562 -22.905 54.515 1.00 43.01 74 PRO A N 1
ATOM 581 C CA . PRO A 1 74 ? -34.612 -23.298 55.926 1.00 43.28 74 PRO A CA 1
ATOM 582 C C . PRO A 1 74 ? -33.602 -24.369 56.377 1.00 43.72 74 PRO A C 1
ATOM 583 O O . PRO A 1 74 ? -33.223 -24.371 57.551 1.00 44.63 74 PRO A O 1
ATOM 587 N N . LYS A 1 75 ? -33.159 -25.261 55.481 1.00 43.67 75 LYS A N 1
ATOM 588 C CA . LYS A 1 75 ? -32.232 -26.353 55.878 1.00 42.91 75 LYS A CA 1
ATOM 589 C C . LYS A 1 75 ? -30.723 -26.006 55.836 1.00 42.18 75 LYS A C 1
ATOM 590 O O . LYS A 1 75 ? -29.886 -26.810 56.250 1.00 41.86 75 LYS A O 1
ATOM 596 N N . ALA A 1 76 ? -30.368 -24.831 55.326 1.00 41.06 76 ALA A N 1
ATOM 597 C CA . ALA A 1 76 ? -28.960 -24.443 55.308 1.00 40.41 76 ALA A CA 1
ATOM 598 C C . ALA A 1 76 ? -28.591 -23.623 56.560 1.00 39.55 76 ALA A C 1
ATOM 599 O O . ALA A 1 76 ? -29.277 -22.641 56.876 1.00 39.82 76 ALA A O 1
ATOM 601 N N . PRO A 1 77 ? -27.532 -24.045 57.293 1.00 38.74 77 PRO A N 1
ATOM 602 C CA . PRO A 1 77 ? -26.927 -23.266 58.392 1.00 37.84 77 PRO A CA 1
ATOM 603 C C . PRO A 1 77 ? -26.660 -21.789 58.009 1.00 37.04 77 PRO A C 1
ATOM 604 O O . PRO A 1 77 ? -26.921 -20.873 58.808 1.00 36.51 77 PRO A O 1
ATOM 608 N N . CYS A 1 78 ? -26.163 -21.574 56.792 1.00 35.63 78 CYS A N 1
ATOM 609 C CA . CYS A 1 78 ? -25.785 -20.226 56.324 1.00 34.50 78 CYS A CA 1
ATOM 610 C C . CYS A 1 78 ? -26.268 -19.924 54.902 1.00 33.35 78 CYS A C 1
ATOM 611 O O . CYS A 1 78 ? -26.581 -20.846 54.125 1.00 32.12 78 CYS A O 1
ATOM 614 N N . LEU A 1 79 ? -26.326 -18.624 54.576 1.00 32.29 79 LEU A N 1
ATOM 615 C CA . LEU A 1 79 ? -26.741 -18.119 53.266 1.00 30.96 79 LEU A CA 1
ATOM 616 C C . LEU A 1 79 ? -25.716 -17.139 52.678 1.00 30.97 79 LEU A C 1
ATOM 617 O O . LEU A 1 79 ? -25.086 -16.372 53.427 1.00 30.58 79 LEU A O 1
ATOM 622 N N . ARG A 1 80 ? -25.553 -17.184 51.353 1.00 29.79 80 ARG A N 1
ATOM 623 C CA . ARG A 1 80 ? -24.875 -16.135 50.607 1.00 28.69 80 ARG A CA 1
ATOM 624 C C . ARG A 1 80 ? -25.928 -15.196 50.077 1.00 28.72 80 ARG A C 1
ATOM 625 O O . ARG A 1 80 ? -26.858 -15.604 49.385 1.00 28.51 80 ARG A O 1
ATOM 633 N N . LEU A 1 81 ? -25.754 -13.924 50.399 1.00 28.23 81 LEU A N 1
ATOM 634 C CA . LEU A 1 81 ? -26.684 -12.882 50.021 1.00 27.90 81 LEU A CA 1
ATOM 635 C C . LEU A 1 81 ? -25.982 -11.965 49.046 1.00 27.28 81 LEU A C 1
ATOM 636 O O . LEU A 1 81 ? -24.779 -11.731 49.174 1.00 26.06 81 LEU A O 1
ATOM 641 N N . ARG A 1 82 ? -26.719 -11.452 48.065 1.00 27.26 82 ARG A N 1
ATOM 642 C CA . ARG A 1 82 ? -26.165 -10.396 47.220 1.00 26.46 82 ARG A CA 1
ATOM 643 C C . ARG A 1 82 ? -27.185 -9.290 47.109 1.00 27.47 82 ARG A C 1
ATOM 644 O O . ARG A 1 82 ? -28.357 -9.543 46.837 1.00 27.43 82 ARG A O 1
ATOM 652 N N . PHE A 1 83 ? -26.734 -8.053 47.317 1.00 27.89 83 PHE A N 1
ATOM 653 C CA . PHE A 1 83 ? -27.589 -6.868 47.113 1.00 27.37 83 PHE A CA 1
ATOM 654 C C . PHE A 1 83 ? -27.034 -6.067 45.935 1.00 26.72 83 PHE A C 1
ATOM 655 O O . PHE A 1 83 ? -25.872 -5.654 45.967 1.00 25.68 83 PHE A O 1
ATOM 663 N N . THR A 1 84 ? -27.840 -5.834 44.906 1.00 25.82 84 THR A N 1
ATOM 664 C CA . THR A 1 84 ? -27.337 -5.209 43.675 1.00 25.38 84 THR A CA 1
ATOM 665 C C . THR A 1 84 ? -28.193 -4.019 43.282 1.00 25.52 84 THR A C 1
ATOM 666 O O . THR A 1 84 ? -29.432 -4.135 43.239 1.00 25.65 84 THR A O 1
ATOM 670 N N . VAL A 1 85 ? -27.541 -2.886 43.002 1.00 23.41 85 VAL A N 1
ATOM 671 C CA . VAL A 1 85 ? -28.236 -1.638 42.677 1.00 24.04 85 VAL A CA 1
ATOM 672 C C . VAL A 1 85 ? -27.849 -1.153 41.290 1.00 24.20 85 VAL A C 1
ATOM 673 O O . VAL A 1 85 ? -26.661 -1.001 40.994 1.00 24.38 85 VAL A O 1
ATOM 677 N N . GLY A 1 86 ? -28.863 -0.874 40.474 1.00 24.02 86 GLY A N 1
ATOM 678 C CA . GLY A 1 86 ? -28.699 -0.286 39.143 1.00 25.14 86 GLY A CA 1
ATOM 679 C C . GLY A 1 86 ? -29.812 0.720 39.013 1.00 26.14 86 GLY A C 1
ATOM 680 O O . GLY A 1 86 ? -30.665 0.792 39.895 1.00 26.55 86 GLY A O 1
ATOM 681 N N . GLU A 1 87 ? -29.791 1.512 37.950 1.00 26.49 87 GLU A N 1
ATOM 682 C CA . GLU A 1 87 ? -30.839 2.486 37.685 1.00 28.34 87 GLU A CA 1
ATOM 683 C C . GLU A 1 87 ? -32.124 1.698 37.401 1.00 28.33 87 GLU A C 1
ATOM 684 O O . GLU A 1 87 ? -32.114 0.804 36.557 1.00 28.40 87 GLU A O 1
ATOM 690 N N . GLY A 1 88 ? -33.202 2.002 38.130 1.00 28.01 88 GLY A N 1
ATOM 691 C CA . GLY A 1 88 ? -34.456 1.235 38.022 1.00 28.59 88 GLY A CA 1
ATOM 692 C C . GLY A 1 88 ? -34.476 -0.142 38.676 1.00 29.40 88 GLY A C 1
ATOM 693 O O . GLY A 1 88 ? -35.501 -0.832 38.622 1.00 30.50 88 GLY A O 1
ATOM 694 N N . VAL A 1 89 ? -33.379 -0.525 39.341 1.00 28.89 89 VAL A N 1
ATOM 695 C CA . VAL A 1 89 ? -33.119 -1.921 39.731 1.00 29.68 89 VAL A CA 1
ATOM 696 C C . VAL A 1 89 ? -32.621 -2.074 41.157 1.00 30.45 89 VAL A C 1
ATOM 697 O O . VAL A 1 89 ? -31.543 -1.554 41.505 1.00 30.18 89 VAL A O 1
ATOM 701 N N . ARG A 1 90 ? -33.421 -2.756 41.984 1.00 30.27 90 ARG A N 1
ATOM 702 C CA . ARG A 1 90 ? -32.967 -3.294 43.262 1.00 30.54 90 ARG A CA 1
ATOM 703 C C . ARG A 1 90 ? -33.132 -4.804 43.181 1.00 31.21 90 ARG A C 1
ATOM 704 O O . ARG A 1 90 ? -34.255 -5.330 43.165 1.00 30.97 90 ARG A O 1
ATOM 712 N N . LEU A 1 91 ? -31.993 -5.487 43.097 1.00 30.92 91 LEU A N 1
ATOM 713 C CA . LEU A 1 91 ? -31.947 -6.923 42.913 1.00 31.56 91 LEU A CA 1
ATOM 714 C C . LEU A 1 91 ? -31.278 -7.557 44.116 1.00 30.99 91 LEU A C 1
ATOM 715 O O . LEU A 1 91 ? -30.087 -7.340 44.353 1.00 30.99 91 LEU A O 1
ATOM 720 N N . SER A 1 92 ? -32.067 -8.331 44.866 1.00 30.49 92 SER A N 1
ATOM 721 C CA . SER A 1 92 ? -31.670 -8.941 46.130 1.00 30.37 92 SER A CA 1
ATOM 722 C C . SER A 1 92 ? -31.902 -10.457 46.063 1.00 30.59 92 SER A C 1
ATOM 723 O O . SER A 1 92 ? -32.995 -10.900 45.705 1.00 30.10 92 SER A O 1
ATOM 726 N N . GLU A 1 93 ? -30.878 -11.229 46.411 1.00 29.14 93 GLU A N 1
ATOM 727 C CA . GLU A 1 93 ? -30.947 -12.668 46.280 1.00 29.65 93 GLU A CA 1
ATOM 728 C C . GLU A 1 93 ? -30.238 -13.392 47.398 1.00 29.10 93 GLU A C 1
ATOM 729 O O . GLU A 1 93 ? -29.403 -12.813 48.133 1.00 27.98 93 GLU A O 1
ATOM 735 N N . ALA A 1 94 ? -30.562 -14.676 47.496 1.00 29.11 94 ALA A N 1
ATOM 736 C CA . ALA A 1 94 ? -30.009 -15.567 48.507 1.00 29.14 94 ALA A CA 1
ATOM 737 C C . ALA A 1 94 ? -29.808 -16.958 47.895 1.00 29.43 94 ALA A C 1
ATOM 738 O O . ALA A 1 94 ? -30.582 -17.374 47.019 1.00 28.77 94 ALA A O 1
ATOM 740 N N . ARG A 1 95 ? -28.765 -17.660 48.346 1.00 29.75 95 ARG A N 1
ATOM 741 C CA . ARG A 1 95 ? -28.552 -19.067 48.006 1.00 29.54 95 ARG A CA 1
ATOM 742 C C . ARG A 1 95 ? -27.867 -19.675 49.206 1.00 30.26 95 ARG A C 1
ATOM 743 O O . ARG A 1 95 ? -27.296 -18.930 50.022 1.00 29.90 95 ARG A O 1
ATOM 751 N N . PRO A 1 96 ? -27.925 -21.022 49.342 1.00 30.32 96 PRO A N 1
ATOM 752 C CA . PRO A 1 96 ? -27.171 -21.694 50.398 1.00 30.86 96 PRO A CA 1
ATOM 753 C C . PRO A 1 96 ? -25.693 -21.380 50.311 1.00 30.74 96 PRO A C 1
ATOM 754 O O . PRO A 1 96 ? -25.140 -21.386 49.225 1.00 31.06 96 PRO A O 1
ATOM 758 N N . TYR A 1 97 ? -25.070 -21.114 51.454 1.00 31.42 97 TYR A N 1
ATOM 759 C CA . TYR A 1 97 ? -23.628 -20.936 51.530 1.00 31.17 97 TYR A CA 1
ATOM 760 C C . TYR A 1 97 ? -22.971 -22.296 51.704 1.00 31.61 97 TYR A C 1
ATOM 761 O O . TYR A 1 97 ? -23.380 -23.084 52.571 1.00 31.74 97 TYR A O 1
ATOM 770 N N . ALA A 1 98 ? -21.958 -22.591 50.892 1.00 31.69 98 ALA A N 1
ATOM 771 C CA . ALA A 1 98 ? -21.232 -23.849 51.046 1.00 32.01 98 ALA A CA 1
ATOM 772 C C . ALA A 1 98 ? -19.809 -23.592 51.529 1.00 32.49 98 ALA A C 1
ATOM 773 O O . ALA A 1 98 ? -18.946 -23.263 50.708 1.00 32.44 98 ALA A O 1
ATOM 775 N N . PRO A 1 99 ? -19.556 -23.775 52.846 1.00 32.85 99 PRO A N 1
ATOM 776 C CA . PRO A 1 99 ? -18.240 -23.471 53.424 1.00 33.46 99 PRO A CA 1
ATOM 777 C C . PRO A 1 99 ? -17.123 -24.287 52.801 1.00 34.12 99 PRO A C 1
ATOM 778 O O . PRO A 1 99 ? -17.317 -25.454 52.431 1.00 33.78 99 PRO A O 1
ATOM 782 N N . LEU A 1 100 ? -15.958 -23.656 52.668 1.00 34.04 100 LEU A N 1
ATOM 783 C CA . LEU A 1 100 ? -14.751 -24.387 52.333 1.00 34.51 100 LEU A CA 1
ATOM 784 C C . LEU A 1 100 ? -14.511 -25.425 53.432 1.00 34.88 100 LEU A C 1
ATOM 785 O O . LEU A 1 100 ? -14.959 -25.231 54.582 1.00 34.36 100 LEU A O 1
ATOM 790 N N . PRO A 1 101 ? -13.807 -26.524 53.086 1.00 35.32 101 PRO A N 1
ATOM 791 C CA . PRO A 1 101 ? -13.370 -27.466 54.103 1.00 35.67 101 PRO A CA 1
ATOM 792 C C . PRO A 1 101 ? -12.558 -26.771 55.189 1.00 36.38 101 PRO A C 1
ATOM 793 O O . PRO A 1 101 ? -11.754 -25.884 54.895 1.00 35.86 101 PRO A O 1
ATOM 797 N N . LEU A 1 102 ? -12.764 -27.170 56.437 1.00 37.03 102 LEU A N 1
ATOM 798 C CA . LEU A 1 102 ? -12.007 -26.588 57.548 1.00 38.03 102 LEU A CA 1
ATOM 799 C C . LEU A 1 102 ? -10.504 -26.665 57.321 1.00 38.11 102 LEU A C 1
ATOM 800 O O . LEU A 1 102 ? -9.765 -25.752 57.726 1.00 37.56 102 LEU A O 1
ATOM 805 N N . SER A 1 103 ? -10.067 -27.734 56.650 1.00 38.39 103 SER A N 1
ATOM 806 C CA . SER A 1 103 ? -8.641 -28.040 56.450 1.00 39.36 103 SER A CA 1
ATOM 807 C C . SER A 1 103 ? -7.931 -26.993 55.602 1.00 39.64 103 SER A C 1
ATOM 808 O O . SER A 1 103 ? -6.692 -26.926 55.583 1.00 39.36 103 SER A O 1
ATOM 811 N N . LEU A 1 104 ? -8.713 -26.198 54.877 1.00 38.97 104 LEU A N 1
ATOM 812 C CA . LEU A 1 104 ? -8.158 -25.099 54.105 1.00 39.46 104 LEU A CA 1
ATOM 813 C C . LEU A 1 104 ? -7.755 -23.923 54.982 1.00 38.88 104 LEU A C 1
ATOM 814 O O . LEU A 1 104 ? -6.845 -23.187 54.618 1.00 39.95 104 LEU A O 1
ATOM 819 N N . TYR A 1 105 ? -8.428 -23.741 56.116 1.00 38.76 105 TYR A N 1
ATOM 820 C CA . TYR A 1 105 ? -8.040 -22.722 57.101 1.00 38.21 105 TYR A CA 1
ATOM 821 C C . TYR A 1 105 ? -6.841 -23.121 57.943 1.00 39.24 105 TYR A C 1
ATOM 822 O O . TYR A 1 105 ? -6.208 -22.260 58.553 1.00 38.78 105 TYR A O 1
ATOM 831 N N . ARG A 1 106 ? -6.542 -24.423 57.977 1.00 39.63 106 ARG A N 1
ATOM 832 C CA . ARG A 1 106 ? -5.399 -24.956 58.740 1.00 40.44 106 ARG A CA 1
ATOM 833 C C . ARG A 1 106 ? -4.156 -25.095 57.875 1.00 39.75 106 ARG A C 1
ATOM 834 O O . ARG A 1 106 ? -3.021 -24.952 58.350 1.00 38.89 106 ARG A O 1
ATOM 842 N N . GLU A 1 107 ? -4.386 -25.412 56.605 1.00 39.43 107 GLU A N 1
ATOM 843 C CA . GLU A 1 107 ? -3.296 -25.741 55.704 1.00 40.08 107 GLU A CA 1
ATOM 844 C C . GLU A 1 107 ? -3.021 -24.608 54.730 1.00 38.72 107 GLU A C 1
ATOM 845 O O . GLU A 1 107 ? -1.914 -24.504 54.192 1.00 38.80 107 GLU A O 1
ATOM 851 N N . GLY A 1 108 ? -4.032 -23.764 54.516 1.00 37.41 108 GLY A N 1
ATOM 852 C CA . GLY A 1 108 ? -3.901 -22.616 53.625 1.00 35.78 108 GLY A CA 1
ATOM 853 C C . GLY A 1 108 ? -4.170 -22.967 52.181 1.00 34.54 108 GLY A C 1
ATOM 854 O O . GLY A 1 108 ? -4.154 -24.132 51.802 1.00 34.02 108 GLY A O 1
ATOM 855 N N . VAL A 1 109 ? -4.440 -21.947 51.380 1.00 33.35 109 VAL A N 1
ATOM 856 C CA . VAL A 1 109 ? -4.660 -22.098 49.956 1.00 32.38 109 VAL A CA 1
ATOM 857 C C . VAL A 1 109 ? -3.465 -21.547 49.158 1.00 32.01 109 VAL A C 1
ATOM 858 O O . VAL A 1 109 ? -2.476 -21.112 49.729 1.00 32.43 109 VAL A O 1
ATOM 862 N N . ARG A 1 110 ? -3.558 -21.572 47.833 1.00 31.47 110 ARG A N 1
ATOM 863 C CA . ARG A 1 110 ? -2.525 -20.975 47.005 1.00 31.07 110 ARG A CA 1
ATOM 864 C C . ARG A 1 110 ? -3.077 -19.700 46.376 1.00 30.11 110 ARG A C 1
ATOM 865 O O . ARG A 1 110 ? -4.282 -19.571 46.219 1.00 30.42 110 ARG A O 1
ATOM 873 N N . VAL A 1 111 ? -2.192 -18.780 46.019 1.00 30.05 111 VAL A N 1
ATOM 874 C CA . VAL A 1 111 ? -2.574 -17.635 45.208 1.00 30.74 111 VAL A CA 1
ATOM 875 C C . VAL A 1 111 ? -1.775 -17.593 43.942 1.00 30.84 111 VAL A C 1
ATOM 876 O O . VAL A 1 111 ? -0.672 -18.157 43.866 1.00 29.64 111 VAL A O 1
ATOM 880 N N . ARG A 1 112 ? -2.344 -16.907 42.957 1.00 30.56 112 ARG A N 1
ATOM 881 C CA . ARG A 1 112 ? -1.698 -16.651 41.697 1.00 30.94 112 ARG A CA 1
ATOM 882 C C . ARG A 1 112 ? -1.644 -15.135 41.534 1.00 30.52 112 ARG A C 1
ATOM 883 O O . ARG A 1 112 ? -2.689 -14.471 41.506 1.00 30.96 112 ARG A O 1
ATOM 891 N N . LEU A 1 113 ? -0.431 -14.584 41.462 1.00 30.19 113 LEU A N 1
ATOM 892 C CA . LEU A 1 113 ? -0.276 -13.194 41.039 1.00 29.78 113 LEU A CA 1
ATOM 893 C C . LEU A 1 113 ? -0.579 -13.139 39.526 1.00 28.92 113 LEU A C 1
ATOM 894 O O . LEU A 1 113 ? 0.022 -13.884 38.741 1.00 29.60 113 LEU A O 1
ATOM 899 N N . THR A 1 114 ? -1.532 -12.308 39.113 1.00 26.99 114 THR A N 1
ATOM 900 C CA . THR A 1 114 ? -1.849 -12.203 37.686 1.00 25.73 114 THR A CA 1
ATOM 901 C C . THR A 1 114 ? -1.345 -10.860 37.190 1.00 26.15 114 THR A C 1
ATOM 902 O O . THR A 1 114 ? -0.924 -10.028 38.003 1.00 24.32 114 THR A O 1
ATOM 906 N N . GLY A 1 115 ? -1.435 -10.659 35.873 1.00 25.68 115 GLY A N 1
ATOM 907 C CA . GLY A 1 115 ? -1.072 -9.402 35.206 1.00 25.62 115 GLY A CA 1
ATOM 908 C C . GLY A 1 115 ? -2.255 -8.473 35.003 1.00 24.63 115 GLY A C 1
ATOM 909 O O . GLY A 1 115 ? -2.104 -7.384 34.449 1.00 25.13 115 GLY A O 1
ATOM 910 N N . TYR A 1 116 ? -3.435 -8.903 35.438 1.00 23.52 116 TYR A N 1
ATOM 911 C CA . TYR A 1 116 ? -4.637 -8.088 35.275 1.00 23.76 116 TYR A CA 1
ATOM 912 C C . TYR A 1 116 ? -4.594 -6.881 36.181 1.00 22.93 116 TYR A C 1
ATOM 913 O O . TYR A 1 116 ? -4.186 -6.982 37.320 1.00 21.96 116 TYR A O 1
ATOM 922 N N . ARG A 1 117 ? -5.046 -5.758 35.647 1.00 23.26 117 ARG A N 1
ATOM 923 C CA . ARG A 1 117 ? -5.105 -4.509 36.400 1.00 23.60 117 ARG A CA 1
ATOM 924 C C . ARG A 1 117 ? -6.550 -4.240 36.825 1.00 24.18 117 ARG A C 1
ATOM 925 O O . ARG A 1 117 ? -7.514 -4.582 36.104 1.00 23.83 117 ARG A O 1
ATOM 933 N N . VAL A 1 118 ? -6.705 -3.647 38.008 1.00 24.76 118 VAL A N 1
ATOM 934 C CA . VAL A 1 118 ? -7.939 -2.913 38.372 1.00 25.29 118 VAL A CA 1
ATOM 935 C C . VAL A 1 118 ? -8.218 -1.676 37.483 1.00 26.66 118 VAL A C 1
ATOM 936 O O . VAL A 1 118 ? -7.326 -1.156 36.802 1.00 27.33 118 VAL A O 1
ATOM 940 N N . HIS A 1 119 ? -9.459 -1.192 37.486 1.00 27.83 119 HIS A N 1
ATOM 941 C CA . HIS A 1 119 ? -9.759 0.006 36.707 1.00 28.69 119 HIS A CA 1
ATOM 942 C C . HIS A 1 119 ? -9.341 1.261 37.469 1.00 28.89 119 HIS A C 1
ATOM 943 O O . HIS A 1 119 ? -9.649 1.407 38.634 1.00 29.78 119 HIS A O 1
ATOM 950 N N . PRO A 1 120 ? -8.612 2.162 36.814 1.00 29.69 120 PRO A N 1
ATOM 951 C CA . PRO A 1 120 ? -8.108 3.276 37.608 1.00 30.19 120 PRO A CA 1
ATOM 952 C C . PRO A 1 120 ? -9.241 4.130 38.199 1.00 30.03 120 PRO A C 1
ATOM 953 O O . PRO A 1 120 ? -9.056 4.751 39.254 1.00 31.11 120 PRO A O 1
ATOM 957 N N . ASP A 1 121 ? -10.400 4.162 37.537 1.00 29.40 121 ASP A N 1
ATOM 958 C CA . ASP A 1 121 ? -11.535 4.954 38.046 1.00 29.54 121 ASP A CA 1
ATOM 959 C C . ASP A 1 121 ? -12.499 4.162 38.928 1.00 29.09 121 ASP A C 1
ATOM 960 O O . ASP A 1 121 ? -13.195 4.747 39.765 1.00 29.81 121 ASP A O 1
ATOM 965 N N . LEU A 1 122 ? -12.555 2.848 38.748 1.00 26.93 122 LEU A N 1
ATOM 966 C CA . LEU A 1 122 ? -13.596 2.057 39.412 1.00 25.20 122 LEU A CA 1
ATOM 967 C C . LEU A 1 122 ? -13.100 1.160 40.541 1.00 25.29 122 LEU A C 1
ATOM 968 O O . LEU A 1 122 ? -13.913 0.498 41.215 1.00 24.49 122 LEU A O 1
ATOM 973 N N . ALA A 1 123 ? -11.783 1.150 40.771 1.00 24.06 123 ALA A N 1
ATOM 974 C CA . ALA A 1 123 ? -11.151 0.141 41.649 1.00 24.30 123 ALA A CA 1
ATOM 975 C C . ALA A 1 123 ? -11.615 0.215 43.093 1.00 24.48 123 ALA A C 1
ATOM 976 O O . ALA A 1 123 ? -11.555 -0.770 43.813 1.00 23.80 123 ALA A O 1
ATOM 978 N N . ARG A 1 124 ? -12.069 1.398 43.519 1.00 24.17 124 ARG A N 1
ATOM 979 C CA A ARG A 1 124 ? -12.507 1.602 44.892 0.50 23.93 124 ARG A CA 1
ATOM 980 C CA B ARG A 1 124 ? -12.506 1.591 44.899 0.50 24.25 124 ARG A CA 1
ATOM 981 C C . ARG A 1 124 ? -14.001 1.320 45.077 1.00 23.95 124 ARG A C 1
ATOM 982 O O . ARG A 1 124 ? -14.528 1.472 46.184 1.00 24.52 124 ARG A O 1
ATOM 997 N N . TYR A 1 125 ? -14.666 0.923 43.997 1.00 23.59 125 TYR A N 1
ATOM 998 C CA . TYR A 1 125 ? -16.105 0.623 44.022 1.00 23.97 125 TYR A CA 1
ATOM 999 C C . TYR A 1 125 ? -16.365 -0.820 43.637 1.00 24.14 125 TYR A C 1
ATOM 1000 O O . TYR A 1 125 ? -15.693 -1.387 42.768 1.00 23.96 125 TYR A O 1
ATOM 1009 N N . LYS A 1 126 ? -17.358 -1.394 44.292 1.00 24.70 126 LYS A N 1
ATOM 1010 C CA . LYS A 1 126 ? -17.772 -2.769 44.050 1.00 24.02 126 LYS A CA 1
ATOM 1011 C C . LYS A 1 126 ? -18.847 -2.719 42.950 1.00 23.69 126 LYS A C 1
ATOM 1012 O O . LYS A 1 126 ? -20.038 -2.568 43.257 1.00 22.41 126 LYS A O 1
ATOM 1018 N N . THR A 1 127 ? -18.419 -2.798 41.673 1.00 22.38 127 THR A N 1
ATOM 1019 C CA . THR A 1 127 ? -19.303 -2.547 40.521 1.00 22.50 127 THR A CA 1
ATOM 1020 C C . THR A 1 127 ? -19.529 -3.786 39.619 1.00 22.39 127 THR A C 1
ATOM 1021 O O . THR A 1 127 ? -18.771 -4.768 39.684 1.00 22.73 127 THR A O 1
ATOM 1025 N N . GLY A 1 128 ? -20.558 -3.693 38.772 1.00 22.53 128 GLY A N 1
ATOM 1026 C CA . GLY A 1 128 ? -20.843 -4.697 37.727 1.00 22.58 128 GLY A CA 1
ATOM 1027 C C . GLY A 1 128 ? -19.790 -4.795 36.628 1.00 23.09 128 GLY A C 1
ATOM 1028 O O . GLY A 1 128 ? -19.857 -5.675 35.778 1.00 23.05 128 GLY A O 1
ATOM 1029 N N . ASN A 1 129 ? -18.815 -3.882 36.608 1.00 22.57 129 ASN A N 1
ATOM 1030 C CA . ASN A 1 129 ? -17.710 -4.042 35.689 1.00 22.36 129 ASN A CA 1
ATOM 1031 C C . ASN A 1 129 ? -16.656 -4.964 36.339 1.00 23.35 129 ASN A C 1
ATOM 1032 O O . ASN A 1 129 ? -15.604 -4.522 36.797 1.00 22.82 129 ASN A O 1
ATOM 1037 N N . TYR A 1 130 ? -16.946 -6.265 36.349 1.00 23.41 130 TYR A N 1
ATOM 1038 C CA . TYR A 1 130 ? -16.192 -7.189 37.182 1.00 23.31 130 TYR A CA 1
ATOM 1039 C C . TYR A 1 130 ? -15.243 -8.098 36.403 1.00 23.34 130 TYR A C 1
ATOM 1040 O O . TYR A 1 130 ? -14.611 -8.981 36.977 1.00 23.06 130 TYR A O 1
ATOM 1049 N N . LEU A 1 131 ? -15.159 -7.890 35.091 1.00 22.97 131 LEU A N 1
ATOM 1050 C CA . LEU A 1 131 ? -14.427 -8.810 34.225 1.00 24.16 131 LEU A CA 1
ATOM 1051 C C . LEU A 1 131 ? -12.956 -8.929 34.586 1.00 23.31 131 LEU A C 1
ATOM 1052 O O . LEU A 1 131 ? -12.396 -10.041 34.548 1.00 22.12 131 LEU A O 1
ATOM 1057 N N . PRO A 1 132 ? -12.317 -7.797 34.97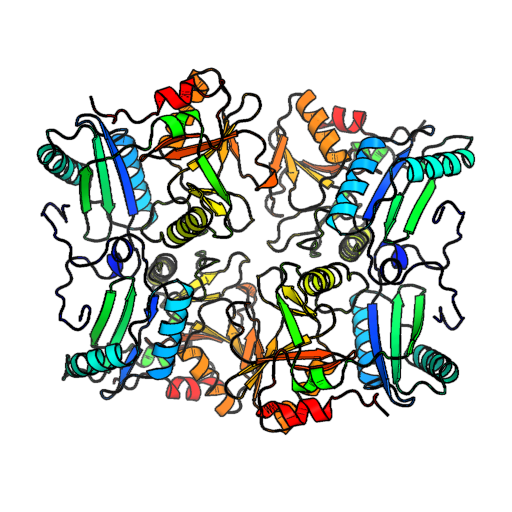5 1.00 23.03 132 PRO A N 1
ATOM 1058 C CA . PRO A 1 132 ? -10.911 -7.944 35.316 1.00 22.99 132 PRO A CA 1
ATOM 1059 C C . PRO A 1 132 ? -10.724 -8.907 36.511 1.00 23.16 132 PRO A C 1
ATOM 1060 O O . PRO A 1 132 ? -9.744 -9.681 36.544 1.00 23.55 132 PRO A O 1
ATOM 1064 N N . TYR A 1 133 ? -11.653 -8.884 37.463 1.00 22.31 133 TYR A N 1
ATOM 1065 C CA . TYR A 1 133 ? -11.579 -9.751 38.653 1.00 22.81 133 TYR A CA 1
ATOM 1066 C C . TYR A 1 133 ? -11.933 -11.212 38.265 1.00 23.89 133 TYR A C 1
ATOM 1067 O O . TYR A 1 133 ? -11.222 -12.147 38.653 1.00 22.97 133 TYR A O 1
ATOM 1076 N N . ARG A 1 134 ? -13.008 -11.380 37.488 1.00 24.40 134 ARG A N 1
ATOM 1077 C CA A ARG A 1 134 ? -13.371 -12.712 37.019 0.50 25.26 134 ARG A CA 1
ATOM 1078 C CA B ARG A 1 134 ? -13.411 -12.688 36.936 0.50 24.90 134 ARG A CA 1
ATOM 1079 C C . ARG A 1 134 ? -12.235 -13.353 36.233 1.00 25.07 134 ARG A C 1
ATOM 1080 O O . ARG A 1 134 ? -11.909 -14.505 36.500 1.00 24.99 134 ARG A O 1
ATOM 1095 N N . LEU A 1 135 ? -11.621 -12.597 35.312 1.00 24.49 135 LEU A N 1
ATOM 1096 C CA . LEU A 1 135 ? -10.480 -13.071 34.520 1.00 24.21 135 LEU A CA 1
ATOM 1097 C C . LEU A 1 135 ? -9.277 -13.478 35.377 1.00 24.76 135 LEU A C 1
ATOM 1098 O O . LEU A 1 135 ? -8.635 -14.517 35.108 1.00 22.72 135 LEU A O 1
ATOM 1103 N N . ALA A 1 136 ? -8.972 -12.665 36.405 1.00 23.23 136 ALA A N 1
ATOM 1104 C CA . ALA A 1 136 ? -7.920 -12.984 37.362 1.00 22.69 136 ALA A CA 1
ATOM 1105 C C . ALA A 1 136 ? -8.191 -14.287 38.097 1.00 23.22 136 ALA A C 1
ATOM 1106 O O . ALA A 1 136 ? -7.283 -15.114 38.296 1.00 22.89 136 ALA A O 1
ATOM 1108 N N . LEU A 1 137 ? -9.446 -14.487 38.494 1.00 23.52 137 LEU A N 1
ATOM 1109 C CA . LEU A 1 137 ? -9.799 -15.748 39.194 1.00 24.74 137 LEU A CA 1
ATOM 1110 C C . LEU A 1 137 ? -9.712 -16.947 38.237 1.00 25.24 137 LEU A C 1
ATOM 1111 O O . LEU A 1 137 ? -9.288 -18.023 38.654 1.00 25.44 137 LEU A O 1
ATOM 1116 N N . GLU A 1 138 ? -10.127 -16.752 36.981 1.00 26.17 138 GLU A N 1
ATOM 1117 C CA . GLU A 1 138 ? -9.998 -17.779 35.945 1.00 28.42 138 GLU A CA 1
ATOM 1118 C C . GLU A 1 138 ? -8.550 -18.210 35.765 1.00 28.41 138 GLU A C 1
ATOM 1119 O O . GLU A 1 138 ? -8.256 -19.413 35.785 1.00 28.27 138 GLU A O 1
ATOM 1125 N N . GLU A 1 139 ? -7.644 -17.234 35.638 1.00 27.69 139 GLU A N 1
ATOM 1126 C CA . GLU A 1 139 ? -6.201 -17.518 35.613 1.00 28.08 139 GLU A CA 1
ATOM 1127 C C . GLU A 1 139 ? -5.729 -18.314 36.825 1.00 28.45 139 GLU A C 1
ATOM 1128 O O . GLU A 1 139 ? -4.958 -19.266 36.685 1.00 28.16 139 GLU A O 1
ATOM 1134 N N . ALA A 1 140 ? -6.183 -17.937 38.018 1.00 28.64 140 ALA A N 1
ATOM 1135 C CA . ALA A 1 140 ? -5.759 -18.621 39.222 1.00 30.08 140 ALA A CA 1
ATOM 1136 C C . ALA A 1 140 ? -6.239 -20.083 39.263 1.00 30.92 140 ALA A C 1
ATOM 1137 O O . ALA A 1 140 ? -5.458 -21.001 39.575 1.00 30.66 140 ALA A O 1
ATOM 1139 N N . ARG A 1 141 ? -7.510 -20.274 38.936 1.00 32.36 141 ARG A N 1
ATOM 1140 C CA . ARG A 1 141 ? -8.135 -21.613 38.901 1.00 33.97 141 ARG A CA 1
ATOM 1141 C C . ARG A 1 141 ? -7.426 -22.530 37.888 1.00 34.71 141 ARG A C 1
ATOM 1142 O O . ARG A 1 141 ? -7.239 -23.722 38.147 1.00 35.26 141 ARG A O 1
ATOM 1150 N N . LYS A 1 142 ? -6.982 -21.950 36.772 1.00 35.36 142 LYS A N 1
ATOM 1151 C CA . LYS A 1 142 ? -6.183 -22.683 35.794 1.00 36.72 142 LYS A CA 1
ATOM 1152 C C . LYS A 1 142 ? -4.981 -23.401 36.449 1.00 37.14 142 LYS A C 1
ATOM 1153 O O . LYS A 1 142 ? -4.455 -24.375 35.903 1.00 36.66 142 LYS A O 1
ATOM 1159 N N . GLU A 1 143 ? -4.572 -22.946 37.635 1.00 37.26 143 GLU A N 1
ATOM 1160 C CA . GLU A 1 143 ? -3.573 -23.688 38.417 1.00 37.22 143 GLU A CA 1
ATOM 1161 C C . GLU A 1 143 ? -4.118 -24.229 39.701 1.00 36.32 143 GLU A C 1
ATOM 1162 O O . GLU A 1 143 ? -3.362 -24.650 40.561 1.00 35.39 143 GLU A O 1
ATOM 1168 N N . GLY A 1 144 ? -5.447 -24.241 39.811 1.00 36.60 144 GLY A N 1
ATOM 1169 C CA . GLY A 1 144 ? -6.116 -24.663 41.036 1.00 36.31 144 GLY A CA 1
ATOM 1170 C C . GLY A 1 144 ? -5.821 -23.744 42.219 1.00 35.95 144 GLY A C 1
ATOM 1171 O O . GLY A 1 144 ? -6.100 -24.121 43.353 1.00 37.07 144 GLY A O 1
ATOM 1172 N N . ALA A 1 145 ? -5.227 -22.565 41.973 1.00 35.07 145 ALA A N 1
ATOM 1173 C CA . ALA A 1 145 ? -5.042 -21.565 43.046 1.00 33.41 145 ALA A CA 1
ATOM 1174 C C . ALA A 1 145 ? -6.424 -21.060 43.435 1.00 32.70 145 ALA A C 1
ATOM 1175 O O . ALA A 1 145 ? -7.352 -21.098 42.619 1.00 32.08 145 ALA A O 1
ATOM 1177 N N . PHE A 1 146 ? -6.572 -20.598 44.676 1.00 31.50 146 PHE A N 1
ATOM 1178 C CA . PHE A 1 146 ? -7.879 -20.214 45.196 1.00 30.46 146 PHE A CA 1
ATOM 1179 C C . PHE A 1 146 ? -8.250 -18.787 44.773 1.00 30.05 146 PHE A C 1
ATOM 1180 O O . PHE A 1 146 ? -9.446 -18.447 44.611 1.00 29.55 146 PHE A O 1
ATOM 1188 N N . GLU A 1 147 ? -7.227 -17.945 44.634 1.00 28.14 147 GLU A N 1
ATOM 1189 C CA . GLU A 1 147 ? -7.454 -16.526 44.382 1.00 27.20 147 GLU A CA 1
ATOM 1190 C C . GLU A 1 147 ? -6.389 -16.014 43.434 1.00 26.23 147 GLU A C 1
ATOM 1191 O O . GLU A 1 147 ? -5.226 -16.427 43.510 1.00 24.92 147 GLU A O 1
ATOM 1197 N N . GLY A 1 148 ? -6.812 -15.100 42.562 1.00 25.99 148 GLY A N 1
ATOM 1198 C CA . GLY A 1 148 ? -5.892 -14.339 41.718 1.00 26.01 148 GLY A CA 1
ATOM 1199 C C . GLY A 1 148 ? -5.701 -12.894 42.209 1.00 26.28 148 GLY A C 1
ATOM 1200 O O . GLY A 1 148 ? -6.657 -12.236 42.621 1.00 25.89 148 GLY A O 1
ATOM 1201 N N . LEU A 1 149 ? -4.482 -12.390 42.104 1.00 25.26 149 LEU A N 1
ATOM 1202 C CA . LEU A 1 149 ? -4.200 -11.031 42.579 1.00 25.24 149 LEU A CA 1
ATOM 1203 C C . LEU A 1 149 ? -4.083 -10.055 41.419 1.00 24.36 149 LEU A C 1
ATOM 1204 O O . LEU A 1 149 ? -3.522 -10.394 40.361 1.00 24.05 149 LEU A O 1
ATOM 1209 N N . LEU A 1 150 ? -4.598 -8.837 41.614 1.00 23.42 150 LEU A N 1
ATOM 1210 C CA . LEU A 1 150 ? -4.555 -7.797 40.578 1.00 22.12 150 LEU A CA 1
ATOM 1211 C C . LEU A 1 150 ? -3.627 -6.618 40.940 1.00 22.69 150 LEU A C 1
ATOM 1212 O O . LEU A 1 150 ? -3.351 -6.378 42.111 1.00 22.71 150 LEU A O 1
ATOM 1217 N N . LEU A 1 151 ? -3.228 -5.858 39.926 1.00 23.31 151 LEU A N 1
ATOM 1218 C CA . LEU A 1 151 ? -2.281 -4.747 40.053 1.00 23.72 151 LEU A CA 1
ATOM 1219 C C . LEU A 1 151 ? -3.004 -3.447 39.787 1.00 22.61 151 LEU A C 1
ATOM 1220 O O . LEU A 1 151 ? -4.039 -3.462 39.136 1.00 22.36 151 LEU A O 1
ATOM 1225 N N . ASP A 1 152 ? -2.396 -2.315 40.184 1.00 23.95 152 ASP A N 1
ATOM 1226 C CA . ASP A 1 152 ? -2.780 -0.990 39.652 1.00 23.81 152 ASP A CA 1
ATOM 1227 C C . ASP A 1 152 ? -1.864 -0.617 38.481 1.00 24.66 152 ASP A C 1
ATOM 1228 O O . ASP A 1 152 ? -0.980 -1.414 38.099 1.00 24.24 152 ASP A O 1
ATOM 1233 N N . ALA A 1 153 ? -2.073 0.574 37.905 1.00 24.10 153 ALA A N 1
ATOM 1234 C CA . ALA A 1 153 ? -1.286 1.045 36.765 1.00 25.33 153 ALA A CA 1
ATOM 1235 C C . ALA A 1 153 ? 0.214 1.220 37.039 1.00 25.44 153 ALA A C 1
ATOM 1236 O O . ALA A 1 153 ? 1.005 1.396 36.098 1.00 25.40 153 ALA A O 1
ATOM 1238 N N . PHE A 1 154 ? 0.599 1.158 38.310 1.00 25.22 154 PHE A N 1
ATOM 1239 C CA . PHE A 1 154 ? 1.991 1.385 38.747 1.00 25.30 154 PHE A CA 1
ATOM 1240 C C . PHE A 1 154 ? 2.713 0.087 39.119 1.00 26.23 154 PHE A C 1
ATOM 1241 O O . PHE A 1 154 ? 3.899 0.095 39.484 1.00 27.18 154 PHE A O 1
ATOM 1249 N N . GLY A 1 155 ? 1.993 -1.034 39.061 1.00 26.38 155 GLY A N 1
ATOM 1250 C CA . GLY A 1 155 ? 2.606 -2.342 39.338 1.00 25.64 155 GLY A CA 1
ATOM 1251 C C . GLY A 1 155 ? 2.464 -2.795 40.774 1.00 25.85 155 GLY A C 1
ATOM 1252 O O . GLY A 1 155 ? 3.054 -3.799 41.144 1.00 25.80 155 GLY A O 1
ATOM 1253 N N . HIS A 1 156 ? 1.697 -2.052 41.590 1.00 25.33 156 HIS A N 1
ATOM 1254 C CA . HIS A 1 156 ? 1.431 -2.469 42.968 1.00 25.18 156 HIS A CA 1
ATOM 1255 C C . HIS A 1 156 ? 0.428 -3.618 42.923 1.00 24.67 156 HIS A C 1
ATOM 1256 O O . HIS A 1 156 ? -0.454 -3.627 42.075 1.00 24.88 156 HIS A O 1
ATOM 1263 N N . VAL A 1 157 ? 0.524 -4.526 43.883 1.00 25.24 157 VAL A N 1
ATOM 1264 C CA . VAL A 1 157 ? -0.502 -5.556 44.104 1.00 25.10 157 VAL A CA 1
ATOM 1265 C C . VAL A 1 157 ? -1.564 -4.932 45.001 1.00 24.89 157 VAL A C 1
ATOM 1266 O O . VAL A 1 157 ? -1.277 -4.583 46.149 1.00 24.11 157 VAL A O 1
ATOM 1270 N N . VAL A 1 158 ? -2.792 -4.792 44.494 1.00 24.47 158 VAL A N 1
ATOM 1271 C CA . VAL A 1 158 ? -3.789 -3.976 45.194 1.00 22.93 158 VAL A CA 1
ATOM 1272 C C . VAL A 1 158 ? -5.087 -4.695 45.563 1.00 23.93 158 VAL A C 1
ATOM 1273 O O . VAL A 1 158 ? -5.946 -4.113 46.242 1.00 22.79 158 VAL A O 1
ATOM 1277 N N . ASP A 1 159 ? -5.273 -5.950 45.117 1.00 22.89 159 ASP A N 1
ATOM 1278 C CA . ASP A 1 159 ? -6.539 -6.599 45.415 1.00 22.77 159 ASP A CA 1
ATOM 1279 C C . ASP A 1 159 ? -6.507 -8.047 44.986 1.00 23.30 159 ASP A C 1
ATOM 1280 O O . ASP A 1 159 ? -5.688 -8.419 44.148 1.00 22.41 159 ASP A O 1
ATOM 1285 N N . GLY A 1 160 ? -7.396 -8.857 45.565 1.00 24.03 160 GLY A N 1
ATOM 1286 C CA . GLY A 1 160 ? -7.762 -10.147 44.982 1.00 25.04 160 GLY A CA 1
ATOM 1287 C C . GLY A 1 160 ? -9.069 -10.025 44.217 1.00 25.95 160 GLY A C 1
ATOM 1288 O O . GLY A 1 160 ? -9.780 -9.013 44.324 1.00 25.14 160 GLY A O 1
ATOM 1289 N N . SER A 1 161 ? -9.414 -11.055 43.438 1.00 26.62 161 SER A N 1
ATOM 1290 C CA . SER A 1 161 ? -10.647 -10.973 42.641 1.00 26.46 161 SER A CA 1
ATOM 1291 C C . SER A 1 161 ? -11.871 -10.843 43.508 1.00 26.20 161 SER A C 1
ATOM 1292 O O . SER A 1 161 ? -12.806 -10.153 43.111 1.00 26.40 161 SER A O 1
ATOM 1295 N N . ARG A 1 162 ? -11.870 -11.485 44.677 1.00 26.09 162 ARG A N 1
ATOM 1296 C CA . ARG A 1 162 ? -13.033 -11.399 45.614 1.00 27.14 162 ARG A CA 1
ATOM 1297 C C . ARG A 1 162 ? -12.681 -11.338 47.101 1.00 26.88 162 ARG A C 1
ATOM 1298 O O . ARG A 1 162 ? -13.564 -11.446 47.954 1.00 27.34 162 ARG A O 1
ATOM 1306 N N . THR A 1 163 ? -11.394 -11.191 47.394 1.00 26.85 163 THR A N 1
ATOM 1307 C CA . THR A 1 163 ? -10.895 -11.071 48.758 1.00 27.17 163 THR A CA 1
ATOM 1308 C C . THR A 1 163 ? -9.867 -9.939 48.844 1.00 27.35 163 THR A C 1
ATOM 1309 O O . THR A 1 163 ? -9.320 -9.490 47.825 1.00 26.36 163 THR A O 1
ATOM 1313 N N . SER A 1 164 ? -9.611 -9.491 50.071 1.00 28.09 164 SER A N 1
ATOM 1314 C CA . SER A 1 164 ? -8.688 -8.402 50.333 1.00 28.01 164 SER A CA 1
ATOM 1315 C C . SER A 1 164 ? -7.406 -8.986 50.952 1.00 27.47 164 SER A C 1
ATOM 1316 O O . SER A 1 164 ? -7.468 -9.716 51.948 1.00 27.34 164 SER A O 1
ATOM 1319 N N . PRO A 1 165 ? -6.257 -8.669 50.360 1.00 27.28 165 PRO A N 1
ATOM 1320 C CA . PRO A 1 165 ? -5.022 -9.320 50.798 1.00 27.67 165 PRO A CA 1
ATOM 1321 C C . PRO A 1 165 ? -4.361 -8.601 51.974 1.00 27.90 165 PRO A C 1
ATOM 1322 O O . PRO A 1 165 ? -4.408 -7.359 52.079 1.00 26.88 165 PRO A O 1
ATOM 1326 N N . LEU A 1 166 ? -3.819 -9.403 52.879 1.00 28.16 166 LEU A N 1
ATOM 1327 C CA . LEU A 1 166 ? -3.085 -8.913 54.037 1.00 28.36 166 LEU A CA 1
ATOM 1328 C C . LEU A 1 166 ? -1.757 -9.657 54.028 1.00 29.12 166 LEU A C 1
ATOM 1329 O O . LEU A 1 166 ? -1.657 -10.760 53.464 1.00 28.37 166 LEU A O 1
ATOM 1334 N N . LEU A 1 167 ? -0.747 -9.052 54.639 1.00 28.80 167 LEU A N 1
ATOM 1335 C CA . LEU A 1 167 ? 0.596 -9.646 54.690 1.00 30.43 167 LEU A CA 1
ATOM 1336 C C . LEU A 1 167 ? 1.128 -9.586 56.115 1.00 31.68 167 LEU A C 1
ATOM 1337 O O . LEU A 1 167 ? 1.215 -8.514 56.691 1.00 31.68 167 LEU A O 1
ATOM 1342 N N . PHE A 1 168 ? 1.482 -10.736 56.678 1.00 33.29 168 PHE A N 1
ATOM 1343 C CA . PHE A 1 168 ? 2.098 -10.766 58.001 1.00 35.33 168 PHE A CA 1
ATOM 1344 C C . PHE A 1 168 ? 3.605 -10.988 57.854 1.00 36.55 168 PHE A C 1
ATOM 1345 O O . PHE A 1 168 ? 4.039 -11.988 57.266 1.00 36.01 168 PHE A O 1
ATOM 1353 N N . ARG A 1 169 ? 4.379 -10.028 58.353 1.00 38.31 169 ARG A N 1
ATOM 1354 C CA . ARG A 1 169 ? 5.846 -9.997 58.224 1.00 41.22 169 ARG A CA 1
ATOM 1355 C C . ARG A 1 169 ? 6.402 -9.180 59.383 1.00 42.05 169 ARG A C 1
ATOM 1356 O O . ARG A 1 169 ? 5.745 -8.258 59.845 1.00 42.05 169 ARG A O 1
ATOM 1364 N N . GLU A 1 170 ? 7.616 -9.510 59.833 1.00 43.65 170 GLU A N 1
ATOM 1365 C CA . GLU A 1 170 ? 8.214 -8.892 61.029 1.00 44.72 170 GLU A CA 1
ATOM 1366 C C . GLU A 1 170 ? 7.302 -9.250 62.196 1.00 44.24 170 GLU A C 1
ATOM 1367 O O . GLU A 1 170 ? 6.906 -10.402 62.344 1.00 45.53 170 GLU A O 1
ATOM 1373 N N . GLY A 1 171 ? 6.909 -8.278 63.002 1.00 43.43 171 GLY A N 1
ATOM 1374 C CA . GLY A 1 171 ? 5.842 -8.555 63.965 1.00 41.24 171 GLY A CA 1
ATOM 1375 C C . GLY A 1 171 ? 4.480 -7.998 63.575 1.00 39.36 171 GLY A C 1
ATOM 1376 O O . GLY A 1 171 ? 3.619 -7.823 64.440 1.00 39.62 171 GLY A O 1
ATOM 1377 N N . THR A 1 172 ? 4.271 -7.769 62.278 1.00 36.90 172 THR A N 1
ATOM 1378 C CA . THR A 1 172 ? 3.261 -6.825 61.797 1.00 35.54 172 THR A CA 1
ATOM 1379 C C . THR A 1 172 ? 2.261 -7.394 60.757 1.00 33.67 172 THR A C 1
ATOM 1380 O O . THR A 1 172 ? 2.657 -8.043 59.786 1.00 32.64 172 THR A O 1
ATOM 1384 N N . LEU A 1 173 ? 0.974 -7.129 60.975 1.00 31.41 173 LEU A N 1
ATOM 1385 C CA . LEU A 1 173 ? -0.058 -7.448 59.993 1.00 29.19 173 LEU A CA 1
ATOM 1386 C C . LEU A 1 173 ? -0.285 -6.209 59.111 1.00 28.73 173 LEU A C 1
ATOM 1387 O O . LEU A 1 173 ? -0.736 -5.155 59.600 1.00 27.54 173 LEU A O 1
ATOM 1392 N N . TYR A 1 174 ? 0.051 -6.336 57.830 1.00 27.93 174 TYR A N 1
ATOM 1393 C CA . TYR A 1 174 ? -0.139 -5.249 56.877 1.00 27.45 174 TYR A CA 1
ATOM 1394 C C . TYR A 1 174 ? -1.390 -5.451 56.053 1.00 27.38 174 TYR A C 1
ATOM 1395 O O . TYR A 1 174 ? -1.668 -6.568 55.570 1.00 26.50 174 TYR A O 1
ATOM 1404 N N . LEU A 1 175 ? -2.131 -4.365 55.890 1.00 26.20 175 LEU A N 1
ATOM 1405 C CA . LEU A 1 175 ? -3.231 -4.285 54.946 1.00 26.20 175 LEU A CA 1
ATOM 1406 C C . LEU A 1 175 ? -2.719 -3.635 53.667 1.00 26.08 175 LEU A C 1
ATOM 1407 O O . LEU A 1 175 ? -2.265 -2.484 53.691 1.00 25.28 175 LEU A O 1
ATOM 1412 N N . LEU A 1 176 ? -2.784 -4.371 52.557 1.00 25.66 176 LEU A N 1
ATOM 1413 C CA . LEU A 1 176 ? -2.357 -3.844 51.262 1.00 25.14 176 LEU A CA 1
ATOM 1414 C C . LEU A 1 176 ? -3.298 -2.742 50.851 1.00 25.47 176 LEU A C 1
ATOM 1415 O O . LEU A 1 176 ? -4.528 -2.887 50.917 1.00 25.76 176 LEU A O 1
ATOM 1420 N N . GLU A 1 177 ? -2.719 -1.613 50.477 1.00 25.38 177 GLU A N 1
ATOM 1421 C CA . GLU A 1 177 ? -3.522 -0.507 50.002 1.00 26.12 177 GLU A CA 1
ATOM 1422 C C . GLU A 1 177 ? -3.698 -0.541 48.479 1.00 25.76 177 GLU A C 1
ATOM 1423 O O . GLU A 1 177 ? -2.906 -1.153 47.758 1.00 25.01 177 GLU A O 1
ATOM 1429 N N . GLY A 1 178 ? -4.728 0.144 48.008 1.00 25.90 178 GLY A N 1
ATOM 1430 C CA . GLY A 1 178 ? -4.869 0.419 46.586 1.00 27.62 178 GLY A CA 1
ATOM 1431 C C . GLY A 1 178 ? -6.127 -0.154 45.971 1.00 28.13 178 GLY A C 1
ATOM 1432 O O . GLY A 1 178 ? -6.469 0.183 44.828 1.00 30.02 178 GLY A O 1
ATOM 1433 N N . GLY A 1 179 ? -6.804 -1.050 46.680 1.00 28.03 179 GLY A N 1
ATOM 1434 C CA . GLY A 1 179 ? -7.960 -1.705 46.080 1.00 27.58 179 GLY A CA 1
ATOM 1435 C C . GLY A 1 179 ? -9.240 -1.368 46.808 1.00 27.82 179 GLY A C 1
ATOM 1436 O O . GLY A 1 179 ? -9.349 -0.302 47.427 1.00 27.22 179 GLY A O 1
ATOM 1437 N N . LEU A 1 180 ? -10.209 -2.283 46.738 1.00 26.59 180 LEU A N 1
ATOM 1438 C CA . LEU A 1 180 ? -11.476 -2.107 47.431 1.00 26.58 180 LEU A CA 1
ATOM 1439 C C . LEU A 1 180 ? -11.253 -2.110 48.938 1.00 27.49 180 LEU A C 1
ATOM 1440 O O . LEU A 1 180 ? -10.488 -2.913 49.461 1.00 27.52 180 LEU A O 1
ATOM 1445 N N . GLU A 1 181 ? -11.919 -1.195 49.634 1.00 27.50 181 GLU A N 1
ATOM 1446 C CA . GLU A 1 181 ? -11.936 -1.201 51.088 1.00 29.51 181 GLU A CA 1
ATOM 1447 C C . GLU A 1 181 ? -12.905 -2.302 51.530 1.00 28.57 181 GLU A C 1
ATOM 1448 O O . GLU A 1 181 ? -14.113 -2.068 51.667 1.00 29.57 181 GLU A O 1
ATOM 1454 N N . GLY A 1 182 ? -12.371 -3.509 51.671 1.00 27.87 182 GLY A N 1
ATOM 1455 C CA . GLY A 1 182 ? -13.134 -4.663 52.092 1.00 26.54 182 GLY A CA 1
ATOM 1456 C C . GLY A 1 182 ? -13.578 -4.531 53.535 1.00 25.89 182 GLY A C 1
ATOM 1457 O O . GLY A 1 182 ? -12.834 -4.033 54.392 1.00 26.39 182 GLY A O 1
ATOM 1458 N N . ILE A 1 183 ? -14.816 -4.932 53.788 1.00 25.25 183 ILE A N 1
ATOM 1459 C CA . ILE A 1 183 ? -15.388 -4.893 55.116 1.00 25.23 183 ILE A CA 1
ATOM 1460 C C . ILE A 1 183 ? -14.712 -5.953 55.990 1.00 25.25 183 ILE A C 1
ATOM 1461 O O . ILE A 1 183 ? -14.285 -5.667 57.096 1.00 23.91 183 ILE A O 1
ATOM 1466 N N . THR A 1 184 ? -14.556 -7.169 55.468 1.00 24.85 184 THR A N 1
ATOM 1467 C CA . THR A 1 184 ? -13.957 -8.247 56.277 1.00 24.73 184 THR A CA 1
ATOM 1468 C C . THR A 1 184 ? -12.551 -7.852 56.716 1.00 25.06 184 THR A C 1
ATOM 1469 O O . THR A 1 184 ? -12.182 -8.027 57.859 1.00 25.80 184 THR A O 1
ATOM 1473 N N . ARG A 1 185 ? -11.761 -7.286 55.809 1.00 26.40 185 ARG A N 1
ATOM 1474 C CA . ARG A 1 185 ? -10.402 -6.947 56.177 1.00 26.64 185 ARG A CA 1
ATOM 1475 C C . ARG A 1 185 ? -10.341 -5.863 57.278 1.00 26.88 185 ARG A C 1
ATOM 1476 O O . ARG A 1 185 ? -9.437 -5.900 58.119 1.00 27.30 185 ARG A O 1
ATOM 1484 N N . GLU A 1 186 ? -11.276 -4.909 57.267 1.00 26.97 186 GLU A N 1
ATOM 1485 C CA . GLU A 1 186 ? -11.289 -3.856 58.294 1.00 28.01 186 GLU A CA 1
ATOM 1486 C C . GLU A 1 186 ? -11.663 -4.467 59.648 1.00 27.22 186 GLU A C 1
ATOM 1487 O O . GLU A 1 186 ? -11.084 -4.119 60.661 1.00 26.59 186 GLU A O 1
ATOM 1493 N N . LYS A 1 187 ? -12.596 -5.420 59.650 1.00 27.02 187 LYS A N 1
ATOM 1494 C CA . LYS A 1 187 ? -12.971 -6.095 60.893 1.00 26.14 187 LYS A CA 1
ATOM 1495 C C . LYS A 1 187 ? -11.818 -6.941 61.432 1.00 25.68 187 LYS A C 1
ATOM 1496 O O . LYS A 1 187 ? -11.555 -6.969 62.649 1.00 26.07 187 LYS A O 1
ATOM 1502 N N . VAL A 1 188 ? -11.132 -7.630 60.531 1.00 25.06 188 VAL A N 1
ATOM 1503 C CA . VAL A 1 188 ? -9.918 -8.389 60.889 1.00 25.30 188 VAL A CA 1
ATOM 1504 C C . VAL A 1 188 ? -8.867 -7.476 61.540 1.00 25.25 188 VAL A C 1
ATOM 1505 O O . VAL A 1 188 ? -8.329 -7.830 62.597 1.00 22.86 188 VAL A O 1
ATOM 1509 N N . ALA A 1 189 ? -8.598 -6.324 60.905 1.00 25.95 189 ALA A N 1
ATOM 1510 C CA . ALA A 1 189 ? -7.642 -5.323 61.422 1.00 27.16 189 ALA A CA 1
ATOM 1511 C C . ALA A 1 189 ? -8.089 -4.912 62.818 1.00 28.64 189 ALA A C 1
ATOM 1512 O O . ALA A 1 189 ? -7.277 -4.952 63.753 1.00 30.07 189 ALA A O 1
ATOM 1514 N N . GLU A 1 190 ? -9.376 -4.537 62.956 1.00 29.57 190 GLU A N 1
ATOM 1515 C CA A GLU A 1 190 ? -9.962 -4.206 64.262 0.50 30.31 190 GLU A CA 1
ATOM 1516 C CA B GLU A 1 190 ? -9.947 -4.205 64.267 0.50 30.13 190 GLU A CA 1
ATOM 1517 C C . GLU A 1 190 ? -9.706 -5.309 65.294 1.00 30.83 190 GLU A C 1
ATOM 1518 O O . GLU A 1 190 ? -9.235 -5.036 66.402 1.00 31.14 190 GLU A O 1
ATOM 1529 N N . ALA A 1 191 ? -10.014 -6.560 64.935 1.00 31.04 191 ALA A N 1
ATOM 1530 C CA . ALA A 1 191 ? -9.802 -7.688 65.845 1.00 31.34 191 ALA A CA 1
ATOM 1531 C C . ALA A 1 191 ? -8.326 -7.934 66.203 1.00 31.99 191 ALA A C 1
ATOM 1532 O O . ALA A 1 191 ? -7.997 -8.204 67.381 1.00 32.26 191 ALA A O 1
ATOM 1534 N N . ALA A 1 192 ? -7.449 -7.888 65.195 1.00 31.47 192 ALA A N 1
ATOM 1535 C CA . ALA A 1 192 ? -5.997 -7.974 65.410 1.00 32.02 192 ALA A CA 1
ATOM 1536 C C . ALA A 1 192 ? -5.480 -6.887 66.356 1.00 33.09 192 ALA A C 1
ATOM 1537 O O . ALA A 1 192 ? -4.675 -7.188 67.241 1.00 33.14 192 ALA A O 1
ATOM 1539 N N . ARG A 1 193 ? -5.905 -5.637 66.158 1.00 34.68 193 ARG A N 1
ATOM 1540 C CA . ARG A 1 193 ? -5.539 -4.573 67.114 1.00 37.02 193 ARG A CA 1
ATOM 1541 C C . ARG A 1 193 ? -6.038 -4.987 68.494 1.00 37.84 193 ARG A C 1
ATOM 1542 O O . ARG A 1 193 ? -5.262 -5.015 69.460 1.00 38.51 193 ARG A O 1
ATOM 1550 N N . GLY A 1 194 ? -7.325 -5.342 68.569 1.00 38.21 194 GLY A N 1
ATOM 1551 C CA . GLY A 1 194 ? -7.957 -5.798 69.809 1.00 38.91 194 GLY A CA 1
ATOM 1552 C C . GLY A 1 194 ? -7.213 -6.891 70.555 1.00 39.17 194 GLY A C 1
ATOM 1553 O O . GLY A 1 194 ? -7.391 -7.047 71.764 1.00 39.96 194 GLY A O 1
ATOM 1554 N N . LEU A 1 195 ? -6.380 -7.643 69.839 1.00 38.60 195 LEU A N 1
ATOM 1555 C CA . LEU A 1 195 ? -5.558 -8.707 70.421 1.00 38.59 195 LEU A CA 1
ATOM 1556 C C . LEU A 1 195 ? -4.112 -8.265 70.667 1.00 38.49 195 LEU A C 1
ATOM 1557 O O . LEU A 1 195 ? -3.224 -9.119 70.875 1.00 38.13 195 LEU A O 1
ATOM 1562 N N . GLY A 1 196 ? -3.869 -6.951 70.613 1.00 37.82 196 GLY A N 1
ATOM 1563 C CA . GLY A 1 196 ? -2.513 -6.403 70.792 1.00 38.10 196 GLY A CA 1
ATOM 1564 C C . GLY A 1 196 ? -1.506 -6.757 69.693 1.00 38.09 196 GLY A C 1
ATOM 1565 O O . GLY A 1 196 ? -0.293 -6.821 69.943 1.00 38.33 196 GLY A O 1
ATOM 1566 N N . LEU A 1 197 ? -1.995 -7.008 68.477 1.00 37.10 197 LEU A N 1
ATOM 1567 C CA . LEU A 1 197 ? -1.094 -7.236 67.354 1.00 36.30 197 LEU A CA 1
ATOM 1568 C C . LEU A 1 197 ? -0.821 -5.911 66.697 1.00 35.38 197 LEU A C 1
ATOM 1569 O O . LEU A 1 197 ? -1.659 -4.998 66.748 1.00 35.23 197 LEU A O 1
ATOM 1574 N N . ARG A 1 198 ? 0.362 -5.807 66.099 1.00 34.52 198 ARG A N 1
ATOM 1575 C CA . ARG A 1 198 ? 0.737 -4.655 65.315 1.00 34.88 198 ARG A CA 1
ATOM 1576 C C . ARG A 1 198 ? 0.090 -4.675 63.905 1.00 32.86 198 ARG A C 1
ATOM 1577 O O . ARG A 1 198 ? 0.311 -5.599 63.136 1.00 32.13 198 ARG A O 1
ATOM 1585 N N . VAL A 1 199 ? -0.705 -3.654 63.594 1.00 31.62 199 VAL A N 1
ATOM 1586 C CA . VAL A 1 199 ? -1.397 -3.553 62.300 1.00 30.43 199 VAL A CA 1
ATOM 1587 C C . VAL A 1 199 ? -1.016 -2.233 61.635 1.00 31.25 199 VAL A C 1
ATOM 1588 O O . VAL A 1 199 ? -0.988 -1.186 62.311 1.00 30.63 199 VAL A O 1
ATOM 1592 N N . GLU A 1 200 ? -0.735 -2.293 60.330 1.00 30.40 200 GLU A N 1
ATOM 1593 C CA . GLU A 1 200 ? -0.312 -1.136 59.557 1.00 31.62 200 GLU A CA 1
ATOM 1594 C C . GLU A 1 200 ? -0.839 -1.316 58.142 1.00 30.66 200 GLU A C 1
ATOM 1595 O O . GLU A 1 200 ? -1.215 -2.414 57.753 1.00 30.58 200 GLU A O 1
ATOM 1601 N N . ARG A 1 201 ? -0.869 -0.228 57.389 1.00 29.65 201 ARG A N 1
ATOM 1602 C CA . ARG A 1 201 ? -1.214 -0.243 55.985 1.00 29.50 201 ARG A CA 1
ATOM 1603 C C . ARG A 1 201 ? 0.026 0.095 55.187 1.00 29.50 201 ARG A C 1
ATOM 1604 O O . ARG A 1 201 ? 0.911 0.819 55.655 1.00 28.85 201 ARG A O 1
ATOM 1612 N N . GLY A 1 202 ? 0.082 -0.430 53.977 1.00 28.14 202 GLY A N 1
ATOM 1613 C CA . GLY A 1 202 ? 1.183 -0.145 53.079 1.00 28.54 202 GLY A CA 1
ATOM 1614 C C . GLY A 1 202 ? 0.831 -0.462 51.643 1.00 28.07 202 GLY A C 1
ATOM 1615 O O . GLY A 1 202 ? -0.052 -1.285 51.374 1.00 27.77 202 GLY A O 1
ATOM 1616 N N . LEU A 1 203 ? 1.528 0.205 50.738 1.00 27.92 203 LEU A N 1
ATOM 1617 C CA . LEU A 1 203 ? 1.449 -0.043 49.321 1.00 28.86 203 LEU A CA 1
ATOM 1618 C C . LEU A 1 203 ? 2.575 -0.979 48.933 1.00 29.21 203 LEU A C 1
ATOM 1619 O O . LEU A 1 203 ? 3.762 -0.662 49.159 1.00 29.24 203 LEU A O 1
ATOM 1624 N N . PHE A 1 204 ? 2.214 -2.146 48.396 1.00 28.54 204 PHE A N 1
ATOM 1625 C CA . PHE A 1 204 ? 3.183 -3.214 48.125 1.00 28.83 204 PHE A CA 1
ATOM 1626 C C . PHE A 1 204 ? 3.298 -3.554 46.649 1.00 30.00 204 PHE A C 1
ATOM 1627 O O . PHE A 1 204 ? 2.316 -3.552 45.918 1.00 28.23 204 PHE A O 1
ATOM 1635 N N . ARG A 1 205 ? 4.517 -3.875 46.235 1.00 30.91 205 ARG A N 1
ATOM 1636 C CA . ARG A 1 205 ? 4.753 -4.487 44.949 1.00 32.29 205 ARG A CA 1
ATOM 1637 C C . ARG A 1 205 ? 4.983 -5.979 45.146 1.00 33.07 205 ARG A C 1
ATOM 1638 O O . ARG A 1 205 ? 5.242 -6.412 46.273 1.00 32.82 205 ARG A O 1
ATOM 1646 N N . PRO A 1 206 ? 4.899 -6.771 44.056 1.00 33.90 206 PRO A N 1
ATOM 1647 C CA . PRO A 1 206 ? 5.069 -8.219 44.213 1.00 35.28 206 PRO A CA 1
ATOM 1648 C C . PRO A 1 206 ? 6.350 -8.568 44.946 1.00 36.33 206 PRO A C 1
ATOM 1649 O O . PRO A 1 206 ? 6.334 -9.471 45.750 1.00 37.24 206 PRO A O 1
ATOM 1653 N N . GLU A 1 207 ? 7.431 -7.833 44.696 1.00 37.98 207 GLU A N 1
ATOM 1654 C CA . GLU A 1 207 ? 8.727 -8.133 45.309 1.00 39.54 207 GLU A CA 1
ATOM 1655 C C . GLU A 1 207 ? 8.735 -7.816 46.774 1.00 39.79 207 GLU A C 1
ATOM 1656 O O . GLU A 1 207 ? 9.615 -8.284 47.483 1.00 40.00 207 GLU A O 1
ATOM 1662 N N . GLY A 1 208 ? 7.786 -6.997 47.232 1.00 39.45 208 GLY A N 1
ATOM 1663 C CA . GLY A 1 208 ? 7.687 -6.695 48.652 1.00 39.04 208 GLY A CA 1
ATOM 1664 C C . GLY A 1 208 ? 6.818 -7.666 49.445 1.00 38.82 208 GLY A C 1
ATOM 1665 O O . GLY A 1 208 ? 6.588 -7.451 50.623 1.00 38.17 208 GLY A O 1
ATOM 1666 N N . LEU A 1 209 ? 6.327 -8.736 48.818 1.00 39.43 209 LEU A N 1
ATOM 1667 C CA . LEU A 1 209 ? 5.322 -9.582 49.489 1.00 40.04 209 LEU A CA 1
ATOM 1668 C C . LEU A 1 209 ? 5.870 -10.778 50.268 1.00 40.37 209 LEU A C 1
ATOM 1669 O O . LEU A 1 209 ? 5.260 -11.845 50.279 1.00 41.12 209 LEU A O 1
ATOM 1674 N N . ARG A 1 210 ? 6.995 -10.574 50.942 1.00 40.66 210 ARG A N 1
ATOM 1675 C CA . ARG A 1 210 ? 7.700 -11.626 51.654 1.00 40.31 210 ARG A CA 1
ATOM 1676 C C . ARG A 1 210 ? 7.043 -11.767 53.013 1.00 38.94 210 ARG A C 1
ATOM 1677 O O . ARG A 1 210 ? 6.738 -10.777 53.650 1.00 38.48 210 ARG A O 1
ATOM 1685 N N . GLY A 1 211 ? 6.821 -12.996 53.458 1.00 38.17 211 GLY A N 1
ATOM 1686 C CA . GLY A 1 211 ? 6.071 -13.225 54.681 1.00 37.57 211 GLY A CA 1
ATOM 1687 C C . GLY A 1 211 ? 4.784 -13.921 54.298 1.00 37.32 211 GLY A C 1
ATOM 1688 O O . GLY A 1 211 ? 4.638 -14.358 53.151 1.00 37.68 211 GLY A O 1
ATOM 1689 N N . HIS A 1 212 ? 3.830 -13.973 55.222 1.00 36.31 212 HIS A N 1
ATOM 1690 C CA . HIS A 1 212 ? 2.627 -14.793 55.054 1.00 35.62 212 HIS A CA 1
ATOM 1691 C C . HIS A 1 212 ? 1.449 -13.970 54.557 1.00 34.83 212 HIS A C 1
ATOM 1692 O O . HIS A 1 212 ? 0.951 -13.113 55.296 1.00 35.50 212 HIS A O 1
ATOM 1699 N N . LEU A 1 213 ? 0.986 -14.253 53.344 1.00 32.81 213 LEU A N 1
ATOM 1700 C CA . LEU A 1 213 ? -0.241 -13.652 52.832 1.00 31.94 213 LEU A CA 1
ATOM 1701 C C . LEU A 1 213 ? -1.492 -14.260 53.460 1.00 30.90 213 LEU A C 1
ATOM 1702 O O . LEU A 1 213 ? -1.516 -15.448 53.797 1.00 29.78 213 LEU A O 1
ATOM 1707 N N . LEU A 1 214 ? -2.520 -13.429 53.620 1.00 29.64 214 LEU A N 1
ATOM 1708 C CA . LEU A 1 214 ? -3.854 -13.894 53.963 1.00 28.61 214 LEU A CA 1
ATOM 1709 C C . LEU A 1 214 ? -4.864 -13.136 53.141 1.00 28.47 214 LEU A C 1
ATOM 1710 O O . LEU A 1 214 ? -4.559 -12.074 52.569 1.00 26.65 214 LEU A O 1
ATOM 1715 N N . LEU A 1 215 ? -6.061 -13.701 53.056 1.00 27.26 215 LEU A N 1
ATOM 1716 C CA . LEU A 1 215 ? -7.089 -13.142 52.209 1.00 27.61 215 LEU A CA 1
ATOM 1717 C C . LEU A 1 215 ? -8.318 -13.041 53.061 1.00 27.10 215 LEU A C 1
ATOM 1718 O O . LEU A 1 215 ? -8.658 -14.016 53.737 1.00 26.83 215 LEU A O 1
ATOM 1723 N N . ALA A 1 216 ? -8.968 -11.875 53.034 1.00 25.30 216 ALA A N 1
ATOM 1724 C CA . ALA A 1 216 ? -10.198 -11.655 53.759 1.00 25.52 216 ALA A CA 1
ATOM 1725 C C . ALA A 1 216 ? -11.367 -11.319 52.819 1.00 25.64 216 ALA A C 1
ATOM 1726 O O . ALA A 1 216 ? -11.202 -10.584 51.847 1.00 25.27 216 ALA A O 1
ATOM 1728 N N . GLY A 1 217 ? -12.551 -11.862 53.096 1.00 26.22 217 GLY A N 1
ATOM 1729 C CA . GLY A 1 217 ? -13.709 -11.476 52.310 1.00 27.21 217 GLY A CA 1
ATOM 1730 C C . GLY A 1 217 ? -14.972 -12.086 52.851 1.00 27.90 217 GLY A C 1
ATOM 1731 O O . GLY A 1 217 ? -14.916 -13.058 53.576 1.00 27.96 217 GLY A O 1
ATOM 1732 N N . SER A 1 218 ? -16.114 -11.534 52.460 1.00 28.75 218 SER A N 1
ATOM 1733 C CA . SER A 1 218 ? -17.404 -11.956 53.035 1.00 30.06 218 SER A CA 1
ATOM 1734 C C . SER A 1 218 ? -17.732 -13.412 52.721 1.00 31.18 218 SER A C 1
ATOM 1735 O O . SER A 1 218 ? -18.425 -14.090 53.488 1.00 32.01 218 SER A O 1
ATOM 1738 N N . GLY A 1 219 ? -17.215 -13.882 51.600 1.00 31.20 219 GLY A N 1
ATOM 1739 C CA . GLY A 1 219 ? -17.353 -15.256 51.210 1.00 32.19 219 GLY A CA 1
ATOM 1740 C C . GLY A 1 219 ? -16.545 -16.254 52.005 1.00 32.06 219 GLY A C 1
ATOM 1741 O O . GLY A 1 219 ? -16.927 -17.413 52.051 1.00 33.84 219 GLY A O 1
ATOM 1742 N N . VAL A 1 220 ? -15.440 -15.841 52.626 1.00 30.55 220 VAL A N 1
ATOM 1743 C CA . VAL A 1 220 ? -14.531 -16.823 53.258 1.00 29.76 220 VAL A CA 1
ATOM 1744 C C . VAL A 1 220 ? -14.087 -16.571 54.711 1.00 28.83 220 VAL A C 1
ATOM 1745 O O . VAL A 1 220 ? -13.530 -17.459 55.348 1.00 27.74 220 VAL A O 1
ATOM 1749 N N . GLY A 1 221 ? -14.305 -15.361 55.224 1.00 28.25 221 GLY A N 1
ATOM 1750 C CA . GLY A 1 221 ? -13.750 -15.005 56.526 1.00 28.27 221 GLY A CA 1
ATOM 1751 C C . GLY A 1 221 ? -12.288 -14.609 56.357 1.00 29.07 221 GLY A C 1
ATOM 1752 O O . GLY A 1 221 ? -11.962 -13.751 55.517 1.00 29.15 221 GLY A O 1
ATOM 1753 N N . LEU A 1 222 ? -11.399 -15.209 57.150 1.00 28.70 222 LEU A N 1
ATOM 1754 C CA . LEU A 1 222 ? -9.956 -14.965 56.992 1.00 27.98 222 LEU A CA 1
ATOM 1755 C C . LEU A 1 222 ? -9.240 -16.250 56.595 1.00 28.58 222 LEU A C 1
ATOM 1756 O O . LEU A 1 222 ? -9.129 -17.199 57.401 1.00 28.36 222 LEU A O 1
ATOM 1761 N N . LEU A 1 223 ? -8.774 -16.263 55.348 1.00 28.68 223 LEU A N 1
ATOM 1762 C CA . LEU A 1 223 ? -8.169 -17.443 54.740 1.00 29.45 223 LEU A CA 1
ATOM 1763 C C . LEU A 1 223 ? -6.678 -17.247 54.502 1.00 29.52 223 LEU A C 1
ATOM 1764 O O . LEU A 1 223 ? -6.282 -16.391 53.694 1.00 28.29 223 LEU A O 1
ATOM 1769 N N . PRO A 1 224 ? -5.844 -18.039 55.214 1.00 29.81 224 PRO A N 1
ATOM 1770 C CA . PRO A 1 224 ? -4.390 -18.052 55.055 1.00 30.49 224 PRO A CA 1
ATOM 1771 C C . PRO A 1 224 ? -3.923 -18.656 53.708 1.00 32.19 224 PRO A C 1
ATOM 1772 O O . PRO A 1 224 ? -4.575 -19.553 53.140 1.00 32.64 224 PRO A O 1
ATOM 1776 N N . VAL A 1 225 ? -2.836 -18.107 53.173 1.00 33.46 225 VAL A N 1
ATOM 1777 C CA . VAL A 1 225 ? -2.238 -18.597 51.945 1.00 34.93 225 VAL A CA 1
ATOM 1778 C C . VAL A 1 225 ? -1.045 -19.390 52.427 1.00 36.74 225 VAL A C 1
ATOM 1779 O O . VAL A 1 225 ? -0.160 -18.836 53.091 1.00 36.63 225 VAL A O 1
ATOM 1783 N N . ARG A 1 226 ? -1.029 -20.688 52.130 1.00 38.13 226 ARG A N 1
ATOM 1784 C CA . ARG A 1 226 ? -0.020 -21.576 52.708 1.00 40.37 226 ARG A CA 1
ATOM 1785 C C . ARG A 1 226 ? -0.292 -21.721 54.206 1.00 41.51 226 ARG A C 1
ATOM 1786 O O . ARG A 1 226 ? -1.216 -21.065 54.742 1.00 41.85 226 ARG A O 1
ATOM 1794 N N . PRO A 1 227 ? 0.476 -22.592 54.895 1.00 42.44 227 PRO A N 1
ATOM 1795 C CA . PRO A 1 227 ? 0.232 -22.701 56.322 1.00 43.22 227 PRO A CA 1
ATOM 1796 C C . PRO A 1 227 ? 0.391 -21.354 56.996 1.00 43.81 227 PRO A C 1
ATOM 1797 O O . PRO A 1 227 ? 1.347 -20.622 56.685 1.00 43.73 227 PRO A O 1
ATOM 1801 N N . PRO A 1 228 ? -0.573 -21.008 57.871 1.00 44.28 228 PRO A N 1
ATOM 1802 C CA . PRO A 1 228 ? -0.592 -19.723 58.562 1.00 44.93 228 PRO A CA 1
ATOM 1803 C C . PRO A 1 228 ? 0.540 -19.615 59.561 1.00 45.36 228 PRO A C 1
ATOM 1804 O O . PRO A 1 228 ? 1.017 -20.646 60.033 1.00 45.63 228 PRO A O 1
ATOM 1808 N N . PRO A 1 229 ? 0.978 -18.378 59.862 1.00 45.47 229 PRO A N 1
ATOM 1809 C CA . PRO A 1 229 ? 1.849 -18.161 61.006 1.00 45.69 229 PRO A CA 1
ATOM 1810 C C . PRO A 1 229 ? 1.061 -18.417 62.290 1.00 45.63 229 PRO A C 1
ATOM 1811 O O . PRO A 1 229 ? -0.123 -18.066 62.358 1.00 45.19 229 PRO A O 1
ATOM 1815 N N . PRO A 1 230 ? 1.706 -19.031 63.299 1.00 45.41 230 PRO A N 1
ATOM 1816 C CA . PRO A 1 230 ? 1.087 -19.366 64.593 1.00 45.05 230 PRO A CA 1
ATOM 1817 C C . PRO A 1 230 ? 0.464 -18.150 65.291 1.00 44.42 230 PRO A C 1
ATOM 1818 O O . PRO A 1 230 ? -0.636 -18.253 65.856 1.00 44.42 230 PRO A O 1
ATOM 1822 N N . GLU A 1 231 ? 1.149 -17.009 65.224 1.00 43.14 231 GLU A N 1
ATOM 1823 C CA . GLU A 1 231 ? 0.649 -15.780 65.824 1.00 41.86 231 GLU A CA 1
ATOM 1824 C C . GLU A 1 231 ? -0.780 -15.411 65.381 1.00 41.03 231 GLU A C 1
ATOM 1825 O O . GLU A 1 231 ? -1.498 -14.754 66.129 1.00 40.47 231 GLU A O 1
ATOM 1831 N N . LEU A 1 232 ? -1.201 -15.869 64.198 1.00 40.01 232 LEU A N 1
ATOM 1832 C CA . LEU A 1 232 ? -2.540 -15.544 63.687 1.00 39.25 232 LEU A CA 1
ATOM 1833 C C . LEU A 1 232 ? -3.608 -16.657 63.774 1.00 38.91 232 LEU A C 1
ATOM 1834 O O . LEU A 1 232 ? -4.760 -16.462 63.357 1.00 38.07 232 LEU A O 1
ATOM 1839 N N . LEU A 1 233 ? -3.254 -17.811 64.327 1.00 38.75 233 LEU A N 1
ATOM 1840 C CA . LEU A 1 233 ? -4.256 -18.862 64.518 1.00 38.32 233 LEU A CA 1
ATOM 1841 C C . LEU A 1 233 ? -5.513 -18.362 65.241 1.00 37.87 233 LEU A C 1
ATOM 1842 O O . LEU A 1 233 ? -6.617 -18.632 64.791 1.00 37.39 233 LEU A O 1
ATOM 1847 N N . PRO A 1 234 ? -5.361 -17.616 66.358 1.00 37.47 234 PRO A N 1
ATOM 1848 C CA . PRO A 1 234 ? -6.602 -17.186 66.989 1.00 37.19 234 PRO A CA 1
ATOM 1849 C C . PRO A 1 234 ? -7.399 -16.208 66.125 1.00 36.54 234 PRO A C 1
ATOM 1850 O O . PRO A 1 234 ? -8.633 -16.237 66.156 1.00 35.85 234 PRO A O 1
ATOM 1854 N N . LEU A 1 235 ? -6.704 -15.375 65.344 1.00 36.11 235 LEU A N 1
ATOM 1855 C CA . LEU A 1 235 ? -7.372 -14.372 64.499 1.00 35.49 235 LEU A CA 1
ATOM 1856 C C . LEU A 1 235 ? -8.197 -15.057 63.425 1.00 34.62 235 LEU A C 1
ATOM 1857 O O . LEU A 1 235 ? -9.329 -14.663 63.169 1.00 34.13 235 LEU A O 1
ATOM 1862 N N . ILE A 1 236 ? -7.615 -16.082 62.802 1.00 34.33 236 ILE A N 1
ATOM 1863 C CA . ILE A 1 236 ? -8.308 -16.938 61.810 1.00 34.23 236 ILE A CA 1
ATOM 1864 C C . ILE A 1 236 ? -9.519 -17.679 62.386 1.00 34.07 236 ILE A C 1
ATOM 1865 O O . ILE A 1 236 ? -10.604 -17.663 61.790 1.00 33.34 236 ILE A O 1
ATOM 1870 N N . GLU A 1 237 ? -9.328 -18.317 63.549 1.00 35.00 237 GLU A N 1
ATOM 1871 C CA . GLU A 1 237 ? -10.424 -18.921 64.330 1.00 35.68 237 GLU A CA 1
ATOM 1872 C C . GLU A 1 237 ? -11.616 -17.996 64.483 1.00 35.65 237 GLU A C 1
ATOM 1873 O O . GLU A 1 237 ? -12.755 -18.419 64.340 1.00 35.46 237 GLU A O 1
ATOM 1879 N N . ARG A 1 238 ? -11.338 -16.737 64.810 1.00 35.80 238 ARG A N 1
ATOM 1880 C CA . ARG A 1 238 ? -12.376 -15.749 65.127 1.00 35.86 238 ARG A CA 1
ATOM 1881 C C . ARG A 1 238 ? -13.254 -15.433 63.910 1.00 34.71 238 ARG A C 1
ATOM 1882 O O . ARG A 1 238 ? -14.445 -15.124 64.048 1.00 33.70 238 ARG A O 1
ATOM 1890 N N . PHE A 1 239 ? -12.664 -15.514 62.716 1.00 33.39 239 PHE A N 1
ATOM 1891 C CA . PHE A 1 239 ? -13.385 -15.174 61.484 1.00 32.88 239 PHE A CA 1
ATOM 1892 C C . PHE A 1 239 ? -13.848 -16.364 60.629 1.00 32.96 239 PHE A C 1
ATOM 1893 O O . PHE A 1 239 ? -14.421 -16.180 59.556 1.00 32.67 239 PHE A O 1
ATOM 1901 N N . LEU A 1 240 ? -13.599 -17.577 61.112 1.00 33.20 240 LEU A N 1
ATOM 1902 C CA . LEU A 1 240 ? -14.078 -18.780 60.457 1.00 32.95 240 LEU A CA 1
ATOM 1903 C C . LEU A 1 240 ? -15.596 -18.725 60.302 1.00 32.60 240 LEU A C 1
ATOM 1904 O O . LEU A 1 240 ? -16.308 -18.397 61.251 1.00 32.17 240 LEU A O 1
ATOM 1909 N N . PRO A 1 241 ? -16.101 -19.035 59.109 1.00 32.12 241 PRO A N 1
ATOM 1910 C CA . PRO A 1 241 ? -17.560 -19.111 58.990 1.00 32.87 241 PRO A CA 1
ATOM 1911 C C . PRO A 1 241 ? -18.219 -20.121 59.969 1.00 33.89 241 PRO A C 1
ATOM 1912 O O . PRO A 1 241 ? -17.743 -21.244 60.144 1.00 34.22 241 PRO A O 1
ATOM 1916 N N . ALA A 1 242 ? -19.297 -19.684 60.612 1.00 34.91 242 ALA A N 1
ATOM 1917 C CA . ALA A 1 242 ? -20.018 -20.479 61.595 1.00 35.88 242 ALA A CA 1
ATOM 1918 C C . ALA A 1 242 ? -21.067 -21.330 60.881 1.00 36.70 242 ALA A C 1
ATOM 1919 O O . ALA A 1 242 ? -22.270 -21.148 61.092 1.00 36.50 242 ALA A O 1
ATOM 1921 N N . CYS A 1 243 ? -20.604 -22.248 60.031 1.00 37.41 243 CYS A N 1
ATOM 1922 C CA . CYS A 1 243 ? -21.455 -22.848 59.010 1.00 37.84 243 CYS A CA 1
ATOM 1923 C C . CYS A 1 243 ? -21.277 -24.353 58.857 1.00 39.12 243 CYS A C 1
ATOM 1924 O O . CYS A 1 243 ? -21.809 -24.942 57.907 1.00 38.49 243 CYS A O 1
ATOM 1927 N N . TYR A 1 244 ? -20.534 -24.944 59.791 1.00 40.18 244 TYR A N 1
ATOM 1928 C CA . TYR A 1 244 ? -20.300 -26.389 59.871 1.00 42.26 244 TYR A CA 1
ATOM 1929 C C . TYR A 1 244 ? -21.257 -27.105 60.853 1.00 43.15 244 TYR A C 1
ATOM 1930 O O . TYR A 1 244 ? -22.051 -26.506 61.590 1.00 43.32 244 TYR A O 1
ATOM 1947 N N . ARG B 1 2 ? 17.678 38.236 58.244 1.00 41.40 2 ARG B N 1
ATOM 1948 C CA . ARG B 1 2 ? 18.446 37.068 57.780 1.00 40.33 2 ARG B CA 1
ATOM 1949 C C . ARG B 1 2 ? 19.882 37.078 58.299 1.00 38.73 2 ARG B C 1
ATOM 1950 O O . ARG B 1 2 ? 20.546 38.111 58.222 1.00 39.20 2 ARG B O 1
ATOM 1958 N N . LEU B 1 3 ? 20.353 35.926 58.785 1.00 36.76 3 LEU B N 1
ATOM 1959 C CA . LEU B 1 3 ? 21.790 35.665 59.019 1.00 34.87 3 LEU B CA 1
ATOM 1960 C C . LEU B 1 3 ? 22.340 34.626 58.034 1.00 34.72 3 LEU B C 1
ATOM 1961 O O . LEU B 1 3 ? 21.744 33.553 57.864 1.00 33.58 3 LEU B O 1
ATOM 1966 N N . LEU B 1 4 ? 23.463 34.947 57.391 1.00 33.98 4 LEU B N 1
ATOM 1967 C CA . LEU B 1 4 ? 24.159 33.987 56.547 1.00 34.85 4 LEU B CA 1
ATOM 1968 C C . LEU B 1 4 ? 25.436 33.575 57.256 1.00 34.72 4 LEU B C 1
ATOM 1969 O O . LEU B 1 4 ? 26.352 34.394 57.455 1.00 35.10 4 LEU B O 1
ATOM 1974 N N . ASN B 1 5 ? 25.491 32.314 57.659 1.00 34.10 5 ASN B N 1
ATOM 1975 C CA . ASN B 1 5 ? 26.626 31.795 58.405 1.00 33.79 5 ASN B CA 1
ATOM 1976 C C . ASN B 1 5 ? 26.977 32.719 59.587 1.00 34.73 5 ASN B C 1
ATOM 1977 O O . ASN B 1 5 ? 28.151 32.953 59.881 1.00 34.37 5 ASN B O 1
ATOM 1982 N N . GLY B 1 6 ? 25.943 33.253 60.242 1.00 34.66 6 GLY B N 1
ATOM 1983 C CA . GLY B 1 6 ? 26.109 34.036 61.462 1.00 35.06 6 GLY B CA 1
ATOM 1984 C C . GLY B 1 6 ? 26.203 35.532 61.249 1.00 35.46 6 GLY B C 1
ATOM 1985 O O . GLY B 1 6 ? 26.188 36.291 62.207 1.00 35.53 6 GLY B O 1
ATOM 1986 N N . THR B 1 7 ? 26.280 35.951 59.994 1.00 36.14 7 THR B N 1
ATOM 1987 C CA . THR B 1 7 ? 26.432 37.362 59.639 1.00 37.74 7 THR B CA 1
ATOM 1988 C C . THR B 1 7 ? 25.172 37.894 58.997 1.00 38.22 7 THR B C 1
ATOM 1989 O O . THR B 1 7 ? 24.688 37.304 58.036 1.00 38.74 7 THR B O 1
ATOM 1993 N N . PRO B 1 8 ? 24.631 39.024 59.511 1.00 40.22 8 PRO B N 1
ATOM 1994 C CA . PRO B 1 8 ? 23.489 39.659 58.846 1.00 40.60 8 PRO B CA 1
ATOM 1995 C C . PRO B 1 8 ? 23.652 39.740 57.331 1.00 41.53 8 PRO B C 1
ATOM 1996 O O . PRO B 1 8 ? 24.667 40.217 56.836 1.00 41.63 8 PRO B O 1
ATOM 2000 N N . LEU B 1 9 ? 22.653 39.244 56.613 1.00 42.75 9 LEU B N 1
ATOM 2001 C CA . LEU B 1 9 ? 22.625 39.263 55.156 1.00 44.05 9 LEU B CA 1
ATOM 2002 C C . LEU B 1 9 ? 21.503 40.187 54.710 1.00 45.17 9 LEU B C 1
ATOM 2003 O O . LEU B 1 9 ? 20.384 40.080 55.203 1.00 45.32 9 LEU B O 1
ATOM 2008 N N . ALA B 1 10 ? 21.801 41.097 53.788 1.00 46.53 10 ALA B N 1
ATOM 2009 C CA . ALA B 1 10 ? 20.799 42.065 53.328 1.00 48.24 10 ALA B CA 1
ATOM 2010 C C . ALA B 1 10 ? 19.941 41.504 52.197 1.00 49.26 10 ALA B C 1
ATOM 2011 O O . ALA B 1 10 ? 20.460 40.819 51.304 1.00 49.88 10 ALA B O 1
ATOM 2013 N N . LEU B 1 11 ? 18.640 41.822 52.242 1.00 49.93 11 LEU B N 1
ATOM 2014 C CA . LEU B 1 11 ? 17.608 41.273 51.326 1.00 50.05 11 LEU B CA 1
ATOM 2015 C C . LEU B 1 11 ? 18.094 40.711 49.968 1.00 49.73 11 LEU B C 1
ATOM 2016 O O . LEU B 1 11 ? 18.215 39.490 49.804 1.00 50.25 11 LEU B O 1
ATOM 2021 N N . ALA B 1 12 ? 18.365 41.610 49.020 1.00 49.04 12 ALA B N 1
ATOM 2022 C CA . ALA B 1 12 ? 18.825 41.284 47.656 1.00 47.81 12 ALA B CA 1
ATOM 2023 C C . ALA B 1 12 ? 17.833 40.443 46.822 1.00 47.15 12 ALA B C 1
ATOM 2024 O O . ALA B 1 12 ? 17.160 40.956 45.907 1.00 46.97 12 ALA B O 1
ATOM 2026 N N . LEU B 1 13 ? 17.748 39.154 47.139 1.00 45.58 13 LEU B N 1
ATOM 2027 C CA . LEU B 1 13 ? 16.888 38.240 46.394 1.00 43.79 13 LEU B CA 1
ATOM 2028 C C . LEU B 1 13 ? 15.623 37.887 47.183 1.00 41.95 13 LEU B C 1
ATOM 2029 O O . LEU B 1 13 ? 15.672 37.720 48.402 1.00 42.36 13 LEU B O 1
ATOM 2034 N N . PRO B 1 14 ? 14.471 37.812 46.490 1.00 39.93 14 PRO B N 1
ATOM 2035 C CA . PRO B 1 14 ? 13.209 37.526 47.166 1.00 38.13 14 PRO B CA 1
ATOM 2036 C C . PRO B 1 14 ? 13.155 36.074 47.673 1.00 37.14 14 PRO B C 1
ATOM 2037 O O . PRO B 1 14 ? 13.797 35.197 47.070 1.00 35.55 14 PRO B O 1
ATOM 2041 N N . GLU B 1 15 ? 12.406 35.866 48.765 1.00 35.30 15 GLU B N 1
ATOM 2042 C CA . GLU B 1 15 ? 12.232 34.555 49.435 1.00 35.21 15 GLU B CA 1
ATOM 2043 C C . GLU B 1 15 ? 11.941 33.408 48.458 1.00 33.21 15 GLU B C 1
ATOM 2044 O O . GLU B 1 15 ? 12.615 32.387 48.494 1.00 33.07 15 GLU B O 1
ATOM 2050 N N . ALA B 1 16 ? 10.921 33.571 47.625 1.00 31.78 16 ALA B N 1
ATOM 2051 C CA . ALA B 1 16 ? 10.506 32.489 46.708 1.00 31.17 16 ALA B CA 1
ATOM 2052 C C . ALA B 1 16 ? 11.674 32.051 45.793 1.00 30.71 16 ALA B C 1
ATOM 2053 O O . ALA B 1 16 ? 11.954 30.842 45.672 1.00 29.26 16 ALA B O 1
ATOM 2055 N N . PHE B 1 17 ? 12.386 33.027 45.221 1.00 29.42 17 PHE B N 1
ATOM 2056 C CA . PHE B 1 17 ? 13.526 32.714 44.353 1.00 29.95 17 PHE B CA 1
ATOM 2057 C C . PHE B 1 17 ? 14.615 32.001 45.159 1.00 29.89 17 PHE B C 1
ATOM 2058 O O . PHE B 1 17 ? 15.201 31.001 44.699 1.00 29.93 17 PHE B O 1
ATOM 2066 N N . LEU B 1 18 ? 14.854 32.510 46.371 1.00 29.45 18 LEU B N 1
ATOM 2067 C CA . LEU B 1 18 ? 15.981 32.090 47.196 1.00 29.58 18 LEU B CA 1
ATOM 2068 C C . LEU B 1 18 ? 15.784 30.704 47.864 1.00 27.92 18 LEU B C 1
ATOM 2069 O O . LEU B 1 18 ? 16.719 29.910 47.944 1.00 27.45 18 LEU B O 1
ATOM 2074 N N . TYR B 1 19 ? 14.576 30.451 48.347 1.00 25.42 19 TYR B N 1
ATOM 2075 C CA . TYR B 1 19 ? 14.315 29.308 49.211 1.00 24.59 19 TYR B CA 1
ATOM 2076 C C . TYR B 1 19 ? 13.481 28.239 48.532 1.00 23.24 19 TYR B C 1
ATOM 2077 O O . TYR B 1 19 ? 13.431 27.115 49.017 1.00 22.41 19 TYR B O 1
ATOM 2086 N N . HIS B 1 20 ? 12.788 28.592 47.461 1.00 21.09 20 HIS B N 1
ATOM 2087 C CA . HIS B 1 20 ? 11.762 27.689 46.922 1.00 21.38 20 HIS B CA 1
ATOM 2088 C C . HIS B 1 20 ? 12.035 27.204 45.501 1.00 21.24 20 HIS B C 1
ATOM 2089 O O . HIS B 1 20 ? 11.228 26.466 44.936 1.00 20.38 20 HIS B O 1
ATOM 2096 N N . GLY B 1 21 ? 13.204 27.571 44.962 1.00 21.03 21 GLY B N 1
ATOM 2097 C CA . GLY B 1 21 ? 13.561 27.220 43.581 1.00 21.69 21 GLY B CA 1
ATOM 2098 C C . GLY B 1 21 ? 12.525 27.774 42.612 1.00 21.46 21 GLY B C 1
ATOM 2099 O O . GLY B 1 21 ? 12.377 27.248 41.527 1.00 21.60 21 GLY B O 1
ATOM 2100 N N . ALA B 1 22 ? 11.817 28.841 43.019 1.00 22.39 22 ALA B N 1
ATOM 2101 C CA . ALA B 1 22 ? 10.732 29.413 42.218 1.00 22.62 22 ALA B CA 1
ATOM 2102 C C . ALA B 1 22 ? 11.276 30.265 41.077 1.00 23.29 22 ALA B C 1
ATOM 2103 O O . ALA B 1 22 ? 11.242 31.496 41.155 1.00 22.83 22 ALA B O 1
ATOM 2105 N N . SER B 1 23 ? 11.775 29.595 40.031 1.00 22.44 23 SER B N 1
ATOM 2106 C CA . SER B 1 23 ? 12.318 30.232 38.846 1.00 23.13 23 SER B CA 1
ATOM 2107 C C . SER B 1 23 ? 12.156 29.330 37.643 1.00 23.24 23 SER B C 1
ATOM 2108 O O . SER B 1 23 ? 11.938 28.110 37.777 1.00 22.74 23 SER B O 1
ATOM 2111 N N . VAL B 1 24 ? 12.258 29.941 36.463 1.00 23.19 24 VAL B N 1
ATOM 2112 C CA . VAL B 1 24 ? 12.415 29.184 35.202 1.00 21.79 24 VAL B CA 1
ATOM 2113 C C . VAL B 1 24 ? 13.689 29.748 34.570 1.00 21.53 24 VAL B C 1
ATOM 2114 O O . VAL B 1 24 ? 14.119 30.857 34.894 1.00 21.13 24 VAL B O 1
ATOM 2118 N N . PHE B 1 25 ? 14.310 28.985 33.687 1.00 21.02 25 PHE B N 1
ATOM 2119 C CA . PHE B 1 25 ? 15.628 29.359 33.245 1.00 21.34 25 PHE B CA 1
ATOM 2120 C C . PHE B 1 25 ? 15.860 28.698 31.911 1.00 21.68 25 PHE B C 1
ATOM 2121 O O . PHE B 1 25 ? 15.138 27.769 31.516 1.00 21.65 25 PHE B O 1
ATOM 2129 N N . THR B 1 26 ? 16.838 29.195 31.187 1.00 21.98 26 THR B N 1
ATOM 2130 C CA . THR B 1 26 ? 17.317 28.476 30.014 1.00 23.80 26 THR B CA 1
ATOM 2131 C C . THR B 1 26 ? 18.810 28.756 29.909 1.00 24.43 26 THR B C 1
ATOM 2132 O O . THR B 1 26 ? 19.313 29.751 30.476 1.00 25.34 26 THR B O 1
ATOM 2136 N N . THR B 1 27 ? 19.520 27.847 29.250 1.00 24.85 27 THR B N 1
ATOM 2137 C CA . THR B 1 27 ? 20.947 27.993 29.056 1.00 25.38 27 THR B CA 1
ATOM 2138 C C . THR B 1 27 ? 21.257 27.986 27.551 1.00 25.52 27 THR B C 1
ATOM 2139 O O . THR B 1 27 ? 20.731 27.148 26.783 1.00 24.92 27 THR B O 1
ATOM 2143 N N . LEU B 1 28 ? 22.084 28.934 27.118 1.00 25.14 28 LEU B N 1
ATOM 2144 C CA . LEU B 1 28 ? 22.359 29.102 25.682 1.00 25.90 28 LEU B CA 1
ATOM 2145 C C . LEU B 1 28 ? 23.850 28.941 25.390 1.00 26.55 28 LEU B C 1
ATOM 2146 O O . LEU B 1 28 ? 24.683 29.027 26.293 1.00 24.64 28 LEU B O 1
ATOM 2151 N N . ARG B 1 29 ? 24.164 28.715 24.116 1.00 26.23 29 ARG B N 1
ATOM 2152 C CA . ARG B 1 29 ? 25.534 28.809 23.672 1.00 27.89 29 ARG B CA 1
ATOM 2153 C C . ARG B 1 29 ? 25.613 29.935 22.643 1.00 28.15 29 ARG B C 1
ATOM 2154 O O . ARG B 1 29 ? 24.709 30.106 21.826 1.00 28.32 29 ARG B O 1
ATOM 2162 N N . ALA B 1 30 ? 26.666 30.746 22.725 1.00 29.24 30 ALA B N 1
ATOM 2163 C CA . ALA B 1 30 ? 26.917 31.753 21.705 1.00 29.97 30 ALA B CA 1
ATOM 2164 C C . ALA B 1 30 ? 28.222 31.389 21.031 1.00 31.05 30 ALA B C 1
ATOM 2165 O O . ALA B 1 30 ? 29.163 30.945 21.698 1.00 30.80 30 ALA B O 1
ATOM 2167 N N . GLU B 1 31 ? 28.254 31.513 19.714 1.00 32.09 31 GLU B N 1
ATOM 2168 C CA . GLU B 1 31 ? 29.458 31.223 18.947 1.00 34.32 31 GLU B CA 1
ATOM 2169 C C . GLU B 1 31 ? 29.807 32.529 18.233 1.00 36.25 31 GLU B C 1
ATOM 2170 O O . GLU B 1 31 ? 28.972 33.104 17.541 1.00 37.54 31 GLU B O 1
ATOM 2176 N N . GLY B 1 32 ? 30.988 33.068 18.486 1.00 38.14 32 GLY B N 1
ATOM 2177 C CA . GLY B 1 32 ? 31.347 34.367 17.930 1.00 40.21 32 GLY B CA 1
ATOM 2178 C C . GLY B 1 32 ? 30.410 35.512 18.288 1.00 41.61 32 GLY B C 1
ATOM 2179 O O . GLY B 1 32 ? 30.253 36.452 17.506 1.00 42.06 32 GLY B O 1
ATOM 2180 N N . GLY B 1 33 ? 29.771 35.425 19.458 1.00 42.54 33 GLY B N 1
ATOM 2181 C CA . GLY B 1 33 ? 28.981 36.532 19.999 1.00 43.32 33 GLY B CA 1
ATOM 2182 C C . GLY B 1 33 ? 27.475 36.510 19.790 1.00 43.81 33 GLY B C 1
ATOM 2183 O O . GLY B 1 33 ? 26.751 37.285 20.416 1.00 44.46 33 GLY B O 1
ATOM 2184 N N . ARG B 1 34 ? 26.994 35.652 18.906 1.00 43.03 34 ARG B N 1
ATOM 2185 C CA . ARG B 1 34 ? 25.564 35.581 18.620 1.00 42.83 34 ARG B CA 1
ATOM 2186 C C . ARG B 1 34 ? 24.976 34.322 19.277 1.00 40.71 34 ARG B C 1
ATOM 2187 O O . ARG B 1 34 ? 25.508 33.214 19.069 1.00 41.03 34 ARG B O 1
ATOM 2195 N N . PRO B 1 35 ? 23.922 34.475 20.107 1.00 38.16 35 PRO B N 1
ATOM 2196 C CA . PRO B 1 35 ? 23.479 33.267 20.801 1.00 35.80 35 PRO B CA 1
ATOM 2197 C C . PRO B 1 35 ? 22.594 32.400 19.926 1.00 33.87 35 PRO B C 1
ATOM 2198 O O . PRO B 1 35 ? 21.675 32.902 19.266 1.00 33.38 35 PRO B O 1
ATOM 2202 N N . LEU B 1 36 ? 22.887 31.103 19.904 1.00 31.97 36 LEU B N 1
ATOM 2203 C CA . LEU B 1 36 ? 22.177 30.175 19.038 1.00 30.49 36 LEU B CA 1
ATOM 2204 C C . LEU B 1 36 ? 20.743 30.025 19.483 1.00 29.43 36 LEU B C 1
ATOM 2205 O O . LEU B 1 36 ? 20.473 29.793 20.647 1.00 29.92 36 LEU B O 1
ATOM 2210 N N . TRP B 1 37 ? 19.832 30.181 18.540 1.00 28.79 37 TRP B N 1
ATOM 2211 C CA . TRP B 1 37 ? 18.409 29.942 18.778 1.00 28.38 37 TRP B CA 1
ATOM 2212 C C . TRP B 1 37 ? 17.862 30.830 19.876 1.00 27.17 37 TRP B C 1
ATOM 2213 O O . TRP B 1 37 ? 17.049 30.390 20.683 1.00 26.05 37 TRP B O 1
ATOM 2224 N N . LEU B 1 38 ? 18.315 32.083 19.877 1.00 26.05 38 LEU B N 1
ATOM 2225 C CA . LEU B 1 38 ? 17.939 33.062 20.906 1.00 27.23 38 LEU B CA 1
ATOM 2226 C C . LEU B 1 38 ? 16.417 33.226 20.972 1.00 26.86 38 LEU B C 1
ATOM 2227 O O . LEU B 1 38 ? 15.827 33.150 22.050 1.00 25.98 38 LEU B O 1
ATOM 2232 N N . GLU B 1 39 ? 15.788 33.394 19.811 1.00 27.55 39 GLU B N 1
ATOM 2233 C CA . GLU B 1 39 ? 14.329 33.564 19.750 1.00 28.37 39 GLU B CA 1
ATOM 2234 C C . GLU B 1 39 ? 13.582 32.370 20.360 1.00 27.98 39 GLU B C 1
ATOM 2235 O O . GLU B 1 39 ? 12.680 32.544 21.179 1.00 27.23 39 GLU B O 1
ATOM 2241 N N . GLU B 1 40 ? 13.979 31.162 19.971 1.00 28.35 40 GLU B N 1
ATOM 2242 C CA . GLU B 1 40 ? 13.384 29.940 20.523 1.00 28.68 40 GLU B CA 1
ATOM 2243 C C . GLU B 1 40 ? 13.575 29.844 22.039 1.00 28.12 40 GLU B C 1
ATOM 2244 O O . GLU B 1 40 ? 12.650 29.424 22.762 1.00 28.56 40 GLU B O 1
ATOM 2250 N N . HIS B 1 41 ? 14.774 30.200 22.516 1.00 27.50 41 HIS B N 1
ATOM 2251 C CA . HIS B 1 41 ? 15.082 30.142 23.936 1.00 25.96 41 HIS B CA 1
ATOM 2252 C C . HIS B 1 41 ? 14.209 31.118 24.708 1.00 26.13 41 HIS B C 1
ATOM 2253 O O . HIS B 1 41 ? 13.657 30.755 25.730 1.00 25.74 41 HIS B O 1
ATOM 2260 N N . LEU B 1 42 ? 14.126 32.350 24.221 1.00 25.58 42 LEU B N 1
ATOM 2261 C CA . LEU B 1 42 ? 13.276 33.380 24.827 1.00 26.11 42 LEU B CA 1
ATOM 2262 C C . LEU B 1 42 ? 11.777 33.047 24.791 1.00 24.79 42 LEU B C 1
ATOM 2263 O O . LEU B 1 42 ? 11.053 33.325 25.759 1.00 25.03 42 LEU B O 1
ATOM 2268 N N . ALA B 1 43 ? 11.309 32.484 23.675 1.00 24.63 43 ALA B N 1
ATOM 2269 C CA . ALA B 1 43 ? 9.889 32.113 23.534 1.00 24.23 43 ALA B CA 1
ATOM 2270 C C . ALA B 1 43 ? 9.556 31.048 24.561 1.00 24.81 43 ALA B C 1
ATOM 2271 O O . ALA B 1 43 ? 8.513 31.097 25.224 1.00 24.33 43 ALA B O 1
ATOM 2273 N N . ARG B 1 44 ? 10.440 30.065 24.685 1.00 24.44 44 ARG B N 1
ATOM 2274 C CA . ARG B 1 44 ? 10.214 28.987 25.656 1.00 24.09 44 ARG B CA 1
ATOM 2275 C C . ARG B 1 44 ? 10.264 29.486 27.117 1.00 24.34 44 ARG B C 1
ATOM 2276 O O . ARG B 1 44 ? 9.421 29.124 27.935 1.00 24.04 44 ARG B O 1
ATOM 2284 N N . LEU B 1 45 ? 11.278 30.297 27.442 1.00 24.19 45 LEU B N 1
ATOM 2285 C CA . LEU B 1 45 ? 11.387 30.920 28.748 1.00 23.84 45 LEU B CA 1
ATOM 2286 C C . LEU B 1 45 ? 10.072 31.677 29.094 1.00 24.27 45 LEU B C 1
ATOM 2287 O O . LEU B 1 45 ? 9.548 31.549 30.202 1.00 23.78 45 LEU B O 1
ATOM 2292 N N . ARG B 1 46 ? 9.536 32.425 28.138 1.00 23.14 46 ARG B N 1
ATOM 2293 C CA . ARG B 1 46 ? 8.248 33.088 28.335 1.00 24.26 46 ARG B CA 1
ATOM 2294 C C . ARG B 1 46 ? 7.110 32.086 28.611 1.00 23.39 46 ARG B C 1
ATOM 2295 O O . ARG B 1 46 ? 6.331 32.306 29.520 1.00 24.61 46 ARG B O 1
ATOM 2303 N N . ARG B 1 47 ? 7.012 31.006 27.846 1.00 23.74 47 ARG B N 1
ATOM 2304 C CA . ARG B 1 47 ? 5.925 30.036 28.031 1.00 24.59 47 ARG B CA 1
ATOM 2305 C C . ARG B 1 47 ? 6.039 29.375 29.395 1.00 24.61 47 ARG B C 1
ATOM 2306 O O . ARG B 1 47 ? 5.034 29.162 30.093 1.00 23.79 47 ARG B O 1
ATOM 2314 N N . HIS B 1 48 ? 7.273 29.039 29.775 1.00 23.82 48 HIS B N 1
ATOM 2315 C CA . HIS B 1 48 ? 7.505 28.417 31.089 1.00 24.75 48 HIS B CA 1
ATOM 2316 C C . HIS B 1 48 ? 7.159 29.325 32.248 1.00 24.86 48 HIS B C 1
ATOM 2317 O O . HIS B 1 48 ? 6.507 28.888 33.185 1.00 25.11 48 HIS B O 1
ATOM 2324 N N . ALA B 1 49 ? 7.604 30.583 32.188 1.00 24.93 49 ALA B N 1
ATOM 2325 C CA . ALA B 1 49 ? 7.239 31.577 33.192 1.00 26.10 49 ALA B CA 1
ATOM 2326 C C . ALA B 1 49 ? 5.705 31.730 33.299 1.00 26.64 49 ALA B C 1
ATOM 2327 O O . ALA B 1 49 ? 5.171 31.667 34.403 1.00 26.97 49 ALA B O 1
ATOM 2329 N N . LEU B 1 50 ? 5.018 31.917 32.166 1.00 27.53 50 LEU B N 1
ATOM 2330 C CA . LEU B 1 50 ? 3.561 32.085 32.174 1.00 28.96 50 LEU B CA 1
ATOM 2331 C C . LEU B 1 50 ? 2.854 30.870 32.784 1.00 29.14 50 LEU B C 1
ATOM 2332 O O . LEU B 1 50 ? 1.942 31.014 33.586 1.00 29.81 50 LEU B O 1
ATOM 2337 N N . ALA B 1 51 ? 3.296 29.672 32.416 1.00 29.12 51 ALA B N 1
ATOM 2338 C CA . ALA B 1 51 ? 2.674 28.466 32.907 1.00 28.63 51 ALA B CA 1
ATOM 2339 C C . ALA B 1 51 ? 2.775 28.333 34.420 1.00 28.65 51 ALA B C 1
ATOM 2340 O O . ALA B 1 51 ? 1.917 27.699 35.033 1.00 28.24 51 ALA B O 1
ATOM 2342 N N . LEU B 1 52 ? 3.811 28.922 35.015 1.00 27.99 52 LEU B N 1
ATOM 2343 C CA . LEU B 1 52 ? 4.041 28.799 36.462 1.00 29.25 52 LEU B CA 1
ATOM 2344 C C . LEU B 1 52 ? 3.749 30.040 37.299 1.00 28.96 52 LEU B C 1
ATOM 2345 O O . LEU B 1 52 ? 4.106 30.083 38.462 1.00 29.91 52 LEU B O 1
ATOM 2350 N N . GLY B 1 53 ? 3.111 31.037 36.699 1.00 29.61 53 GLY B N 1
ATOM 2351 C CA . GLY B 1 53 ? 2.642 32.234 37.415 1.00 29.40 53 GLY B CA 1
ATOM 2352 C C . GLY B 1 53 ? 3.749 33.235 37.671 1.00 29.88 53 GLY B C 1
ATOM 2353 O O . GLY B 1 53 ? 3.627 34.090 38.555 1.00 29.49 53 GLY B O 1
ATOM 2354 N N . LEU B 1 54 ? 4.845 33.106 36.924 1.00 29.05 54 LEU B N 1
ATOM 2355 C CA . LEU B 1 54 ? 5.988 33.996 37.047 1.00 29.17 54 LEU B CA 1
ATOM 2356 C C . LEU B 1 54 ? 5.889 35.053 35.945 1.00 29.51 54 LEU B C 1
ATOM 2357 O O . LEU B 1 54 ? 5.689 34.747 34.766 1.00 30.13 54 LEU B O 1
ATOM 2362 N N . SER B 1 55 ? 6.047 36.301 36.337 1.00 30.08 55 SER B N 1
ATOM 2363 C CA . SER B 1 55 ? 5.939 37.411 35.408 1.00 30.39 55 SER B CA 1
ATOM 2364 C C . SER B 1 55 ? 7.177 37.403 34.529 1.00 29.78 55 SER B C 1
ATOM 2365 O O . SER B 1 55 ? 8.317 37.410 35.038 1.00 30.75 55 SER B O 1
ATOM 2368 N N . TYR B 1 56 ? 6.962 37.345 33.224 1.00 28.86 56 TYR B N 1
ATOM 2369 C CA . TYR B 1 56 ? 8.055 37.392 32.272 1.00 27.92 56 TYR B CA 1
ATOM 2370 C C . TYR B 1 56 ? 8.300 38.862 31.885 1.00 28.26 56 TYR B C 1
ATOM 2371 O O . TYR B 1 56 ? 7.362 39.573 31.568 1.00 26.49 56 TYR B O 1
ATOM 2380 N N . PRO B 1 57 ? 9.572 39.308 31.898 1.00 28.19 57 PRO B N 1
ATOM 2381 C CA . PRO B 1 57 ? 9.836 40.752 31.754 1.00 28.01 57 PRO B CA 1
ATOM 2382 C C . PRO B 1 57 ? 9.901 41.310 30.327 1.00 28.76 57 PRO B C 1
ATOM 2383 O O . PRO B 1 57 ? 10.098 42.531 30.153 1.00 29.06 57 PRO B O 1
ATOM 2387 N N . GLY B 1 58 ? 9.716 40.456 29.327 1.00 28.08 58 GLY B N 1
ATOM 2388 C CA . GLY B 1 58 ? 9.871 40.863 27.943 1.00 28.76 58 GLY B CA 1
ATOM 2389 C C . GLY B 1 58 ? 11.240 40.476 27.394 1.00 28.75 58 GLY B C 1
ATOM 2390 O O . GLY B 1 58 ? 12.251 40.497 28.112 1.00 28.17 58 GLY B O 1
ATOM 2391 N N . ASP B 1 59 ? 11.255 40.140 26.111 1.00 29.41 59 ASP B N 1
ATOM 2392 C CA . ASP B 1 59 ? 12.486 39.842 25.377 1.00 30.21 59 ASP B CA 1
ATOM 2393 C C . ASP B 1 59 ? 13.519 40.969 25.474 1.00 30.92 59 ASP B C 1
ATOM 2394 O O . ASP B 1 59 ? 14.713 40.705 25.694 1.00 31.00 59 ASP B O 1
ATOM 2399 N N . GLU B 1 60 ? 13.064 42.218 25.323 1.00 30.78 60 GLU B N 1
ATOM 2400 C CA . GLU B 1 60 ? 13.978 43.386 25.322 1.00 31.27 60 GLU B CA 1
ATOM 2401 C C . GLU B 1 60 ? 14.796 43.521 26.610 1.00 30.18 60 GLU B C 1
ATOM 2402 O O . GLU B 1 60 ? 15.943 43.990 26.585 1.00 31.30 60 GLU B O 1
ATOM 2408 N N . ALA B 1 61 ? 14.225 43.147 27.746 1.00 29.61 61 ALA B N 1
ATOM 2409 C CA . ALA B 1 61 ? 14.991 43.233 28.978 1.00 29.58 61 ALA B CA 1
ATOM 2410 C C . ALA B 1 61 ? 16.181 42.261 28.947 1.00 29.17 61 ALA B C 1
ATOM 2411 O O . ALA B 1 61 ? 17.263 42.582 29.437 1.00 28.23 61 ALA B O 1
ATOM 2413 N N . PHE B 1 62 ? 15.969 41.070 28.393 1.00 29.25 62 PHE B N 1
ATOM 2414 C CA . PHE B 1 62 ? 17.062 40.109 28.237 1.00 29.42 62 PHE B CA 1
ATOM 2415 C C . PHE B 1 62 ? 18.056 40.552 27.161 1.00 29.81 62 PHE B C 1
ATOM 2416 O O . PHE B 1 62 ? 19.277 40.374 27.307 1.00 30.16 62 PHE B O 1
ATOM 2424 N N . LEU B 1 63 ? 17.550 41.154 26.088 1.00 31.17 63 LEU B N 1
ATOM 2425 C CA . LEU B 1 63 ? 18.441 41.644 25.038 1.00 31.37 63 LEU B CA 1
ATOM 2426 C C . LEU B 1 63 ? 19.347 42.756 25.549 1.00 31.54 63 LEU B C 1
ATOM 2427 O O . LEU B 1 63 ? 20.545 42.778 25.223 1.00 31.69 63 LEU B O 1
ATOM 2432 N N . GLU B 1 64 ? 18.781 43.661 26.356 1.00 31.63 64 GLU B N 1
ATOM 2433 C CA . GLU B 1 64 ? 19.571 44.698 27.031 1.00 31.42 64 GLU B CA 1
ATOM 2434 C C . GLU B 1 64 ? 20.685 44.059 27.896 1.00 30.60 64 GLU B C 1
ATOM 2435 O O . GLU B 1 64 ? 21.853 44.475 27.843 1.00 29.48 64 GLU B O 1
ATOM 2441 N N . ASP B 1 65 ? 20.331 43.028 28.673 1.00 29.48 65 ASP B N 1
ATOM 2442 C CA . ASP B 1 65 ? 21.343 42.268 29.433 1.00 28.85 65 ASP B CA 1
ATOM 2443 C C . ASP B 1 65 ? 22.409 41.659 28.524 1.00 28.21 65 ASP B C 1
ATOM 2444 O O . ASP B 1 65 ? 23.620 41.816 28.762 1.00 27.89 65 ASP B O 1
ATOM 2449 N N . LEU B 1 66 ? 21.953 40.975 27.484 1.00 28.21 66 LEU B N 1
ATOM 2450 C CA . LEU B 1 66 ? 22.861 40.399 26.486 1.00 28.88 66 LEU B CA 1
ATOM 2451 C C . LEU B 1 66 ? 23.900 41.408 25.947 1.00 29.21 66 LEU B C 1
ATOM 2452 O O . LEU B 1 66 ? 25.107 41.133 25.929 1.00 29.82 66 LEU B O 1
ATOM 2457 N N . GLU B 1 67 ? 23.439 42.579 25.526 1.00 28.92 67 GLU B N 1
ATOM 2458 C CA . GLU B 1 67 ? 24.369 43.609 25.059 1.00 28.64 67 GLU B CA 1
ATOM 2459 C C . GLU B 1 67 ? 25.407 43.934 26.129 1.00 29.00 67 GLU B C 1
ATOM 2460 O O . GLU B 1 67 ? 26.610 44.032 25.824 1.00 28.81 67 GLU B O 1
ATOM 2466 N N . ALA B 1 68 ? 24.959 44.079 27.379 1.00 29.30 68 ALA B N 1
ATOM 2467 C CA . ALA B 1 68 ? 25.883 44.314 28.514 1.00 30.01 68 ALA B CA 1
ATOM 2468 C C . ALA B 1 68 ? 26.906 43.179 28.653 1.00 30.43 68 ALA B C 1
ATOM 2469 O O . ALA B 1 68 ? 28.098 43.442 28.859 1.00 30.12 68 ALA B O 1
ATOM 2471 N N . LEU B 1 69 ? 26.437 41.936 28.525 1.00 30.58 69 LEU B N 1
ATOM 2472 C CA . LEU B 1 69 ? 27.290 40.755 28.668 1.00 32.18 69 LEU B CA 1
ATOM 2473 C C . LEU B 1 69 ? 28.317 40.664 27.536 1.00 32.93 69 LEU B C 1
ATOM 2474 O O . LEU B 1 69 ? 29.507 40.381 27.766 1.00 33.18 69 LEU B O 1
ATOM 2479 N N . LEU B 1 70 ? 27.849 40.925 26.318 1.00 33.62 70 LEU B N 1
ATOM 2480 C CA . LEU B 1 70 ? 28.682 40.836 25.126 1.00 35.42 70 LEU B CA 1
ATOM 2481 C C . LEU B 1 70 ? 29.758 41.913 25.139 1.00 35.91 70 LEU B C 1
ATOM 2482 O O . LEU B 1 70 ? 30.869 41.659 24.667 1.00 36.22 70 LEU B O 1
ATOM 2487 N N . ARG B 1 71 ? 29.438 43.091 25.698 1.00 36.20 71 ARG B N 1
ATOM 2488 C CA . ARG B 1 71 ? 30.417 44.176 25.846 1.00 37.80 71 ARG B CA 1
ATOM 2489 C C . ARG B 1 71 ? 31.667 43.712 26.603 1.00 38.67 71 ARG B C 1
ATOM 2490 O O . ARG B 1 71 ? 32.780 44.151 26.302 1.00 38.59 71 ARG B O 1
ATOM 2498 N N . ALA B 1 72 ? 31.483 42.806 27.567 1.00 40.10 72 ALA B N 1
ATOM 2499 C CA . ALA B 1 72 ? 32.603 42.320 28.381 1.00 41.52 72 ALA B CA 1
ATOM 2500 C C . ALA B 1 72 ? 33.365 41.125 27.797 1.00 42.16 72 ALA B C 1
ATOM 2501 O O . ALA B 1 72 ? 34.263 40.592 28.449 1.00 42.66 72 ALA B O 1
ATOM 2503 N N . PHE B 1 73 ? 33.024 40.733 26.568 1.00 42.90 73 PHE B N 1
ATOM 2504 C CA . PHE B 1 73 ? 33.799 39.739 25.801 1.00 43.27 73 PHE B CA 1
ATOM 2505 C C . PHE B 1 73 ? 34.083 40.198 24.369 1.00 43.95 73 PHE B C 1
ATOM 2506 O O . PHE B 1 73 ? 33.632 39.564 23.416 1.00 44.17 73 PHE B O 1
ATOM 2514 N N . PRO B 1 74 ? 34.856 41.289 24.201 1.00 44.67 74 PRO B N 1
ATOM 2515 C CA . PRO B 1 74 ? 35.018 41.908 22.869 1.00 45.12 74 PRO B CA 1
ATOM 2516 C C . PRO B 1 74 ? 35.685 40.953 21.870 1.00 45.86 74 PRO B C 1
ATOM 2517 O O . PRO B 1 74 ? 35.604 41.128 20.645 1.00 46.79 74 PRO B O 1
ATOM 2521 N N . LYS B 1 75 ? 36.308 39.935 22.445 1.00 45.94 75 LYS B N 1
ATOM 2522 C CA . LYS B 1 75 ? 37.099 38.907 21.803 1.00 45.66 75 LYS B CA 1
ATOM 2523 C C . LYS B 1 75 ? 36.151 37.923 21.108 1.00 44.91 75 LYS B C 1
ATOM 2524 O O . LYS B 1 75 ? 36.499 37.296 20.093 1.00 44.67 75 LYS B O 1
ATOM 2530 N N . ALA B 1 76 ? 34.948 37.824 21.677 1.00 43.24 76 ALA B N 1
ATOM 2531 C CA . ALA B 1 76 ? 33.856 36.959 21.209 1.00 41.88 76 ALA B CA 1
ATOM 2532 C C . ALA B 1 76 ? 34.201 35.469 21.079 1.00 40.83 76 ALA B C 1
ATOM 2533 O O . ALA B 1 76 ? 33.919 34.858 20.030 1.00 42.03 76 ALA B O 1
ATOM 2535 N N . PRO B 1 77 ? 34.767 34.867 22.150 1.00 39.35 77 PRO B N 1
ATOM 2536 C CA . PRO B 1 77 ? 34.928 33.422 22.094 1.00 37.94 77 PRO B CA 1
ATOM 2537 C C . PRO B 1 77 ? 33.544 32.803 22.274 1.00 36.99 77 PRO B C 1
ATOM 2538 O O . PRO B 1 77 ? 32.545 33.554 22.469 1.00 36.22 77 PRO B O 1
ATOM 2542 N N . CYS B 1 78 ? 33.458 31.474 22.192 1.00 34.16 78 CYS B N 1
ATOM 2543 C CA . CYS B 1 78 ? 32.205 30.811 22.579 1.00 32.10 78 CYS B CA 1
ATOM 2544 C C . CYS B 1 78 ? 31.831 31.124 24.031 1.00 30.62 78 CYS B C 1
ATOM 2545 O O . CYS B 1 78 ? 32.694 31.135 24.926 1.00 29.56 78 CYS B O 1
ATOM 2548 N N . LEU B 1 79 ? 30.540 31.370 24.254 1.00 28.54 79 LEU B N 1
ATOM 2549 C CA . LEU B 1 79 ? 30.021 31.707 25.566 1.00 27.51 79 LEU B CA 1
ATOM 2550 C C . LEU B 1 79 ? 28.883 30.763 25.951 1.00 26.82 79 LEU B C 1
ATOM 2551 O O . LEU B 1 79 ? 28.083 30.371 25.102 1.00 27.10 79 LEU B O 1
ATOM 2556 N N . ARG B 1 80 ? 28.857 30.383 27.222 1.00 26.65 80 ARG B N 1
ATOM 2557 C CA . ARG B 1 80 ? 27.711 29.739 27.830 1.00 26.47 80 ARG B CA 1
ATOM 2558 C C . ARG B 1 80 ? 26.939 30.821 28.589 1.00 26.73 80 ARG B C 1
ATOM 2559 O O . ARG B 1 80 ? 27.499 31.509 29.463 1.00 26.98 80 ARG B O 1
ATOM 2567 N N . LEU B 1 81 ? 25.662 30.954 28.253 1.00 25.61 81 LEU B N 1
ATOM 2568 C CA . LEU B 1 81 ? 24.808 31.963 28.869 1.00 26.17 81 LEU B CA 1
ATOM 2569 C C . LEU B 1 81 ? 23.649 31.297 29.607 1.00 25.68 81 LEU B C 1
ATOM 2570 O O . LEU B 1 81 ? 23.255 30.173 29.268 1.00 25.50 81 LEU B O 1
ATOM 2575 N N . ARG B 1 82 ? 23.153 31.988 30.629 1.00 24.38 82 ARG B N 1
ATOM 2576 C CA A ARG B 1 82 ? 21.945 31.566 31.348 0.50 23.76 82 ARG B CA 1
ATOM 2577 C CA B ARG B 1 82 ? 21.968 31.574 31.368 0.50 24.24 82 ARG B CA 1
ATOM 2578 C C . ARG B 1 82 ? 21.044 32.773 31.560 1.00 24.05 82 ARG B C 1
ATOM 2579 O O . ARG B 1 82 ? 21.504 33.869 31.942 1.00 23.73 82 ARG B O 1
ATOM 2594 N N . PHE B 1 83 ? 19.762 32.572 31.294 1.00 23.74 83 PHE B N 1
ATOM 2595 C CA . PHE B 1 83 ? 18.737 33.575 31.561 1.00 23.63 83 PHE B CA 1
ATOM 2596 C C . PHE B 1 83 ? 17.761 32.971 32.559 1.00 23.99 83 PHE B C 1
ATOM 2597 O O . PHE B 1 83 ? 17.236 31.886 32.315 1.00 23.74 83 PHE B O 1
ATOM 2605 N N . THR B 1 84 ? 17.531 33.662 33.676 1.00 23.90 84 THR B N 1
ATOM 2606 C CA . THR B 1 84 ? 16.711 33.144 34.737 1.00 24.66 84 THR B CA 1
ATOM 2607 C C . THR B 1 84 ? 15.631 34.144 35.101 1.00 25.34 84 THR B C 1
ATOM 2608 O O . THR B 1 84 ? 15.891 35.350 35.228 1.00 25.65 84 THR B O 1
ATOM 2612 N N . VAL B 1 85 ? 14.418 33.631 35.271 1.00 24.92 85 VAL B N 1
ATOM 2613 C CA . VAL B 1 85 ? 13.287 34.461 35.676 1.00 25.04 85 VAL B CA 1
ATOM 2614 C C . VAL B 1 85 ? 12.669 33.948 36.971 1.00 25.77 85 VAL B C 1
ATOM 2615 O O . VAL B 1 85 ? 12.268 32.774 37.073 1.00 24.07 85 VAL B O 1
ATOM 2619 N N . GLY B 1 86 ? 12.601 34.819 37.964 1.00 26.07 86 GLY B N 1
ATOM 2620 C CA . GLY B 1 86 ? 11.695 34.601 39.098 1.00 27.59 86 GLY B CA 1
ATOM 2621 C C . GLY B 1 86 ? 10.866 35.855 39.277 1.00 29.74 86 GLY B C 1
ATOM 2622 O O . GLY B 1 86 ? 11.032 36.832 38.516 1.00 28.29 86 GLY B O 1
ATOM 2623 N N . GLU B 1 87 ? 9.978 35.838 40.277 1.00 31.33 87 GLU B N 1
ATOM 2624 C CA . GLU B 1 87 ? 9.154 37.012 40.617 1.00 33.46 87 GLU B CA 1
ATOM 2625 C C . GLU B 1 87 ? 10.050 38.142 41.084 1.00 33.07 87 GLU B C 1
ATOM 2626 O O . GLU B 1 87 ? 10.827 37.980 42.030 1.00 32.78 87 GLU B O 1
ATOM 2632 N N . GLY B 1 88 ? 9.993 39.270 40.377 1.00 34.07 88 GLY B N 1
ATOM 2633 C CA . GLY B 1 88 ? 10.930 40.368 40.638 1.00 34.05 88 GLY B CA 1
ATOM 2634 C C . GLY B 1 88 ? 12.401 40.009 40.450 1.00 34.34 88 GLY B C 1
ATOM 2635 O O . GLY B 1 88 ? 13.280 40.592 41.108 1.00 36.09 88 GLY B O 1
ATOM 2636 N N . VAL B 1 89 ? 12.698 39.041 39.585 1.00 33.54 89 VAL B N 1
ATOM 2637 C CA . VAL B 1 89 ? 14.098 38.610 39.403 1.00 32.27 89 VAL B CA 1
ATOM 2638 C C . VAL B 1 89 ? 14.395 38.316 37.957 1.00 32.30 89 VAL B C 1
ATOM 2639 O O . VAL B 1 89 ? 13.768 37.432 37.351 1.00 31.62 89 VAL B O 1
ATOM 2643 N N . ARG B 1 90 ? 15.356 39.057 37.403 1.00 31.58 90 ARG B N 1
ATOM 2644 C CA . ARG B 1 90 ? 15.859 38.798 36.076 1.00 31.29 90 ARG B CA 1
ATOM 2645 C C . ARG B 1 90 ? 17.351 38.622 36.242 1.00 31.85 90 ARG B C 1
ATOM 2646 O O . ARG B 1 90 ? 18.065 39.558 36.635 1.00 31.87 90 ARG B O 1
ATOM 2654 N N . LEU B 1 91 ? 17.828 37.433 35.903 1.00 30.49 91 LEU B N 1
ATOM 2655 C CA . LEU B 1 91 ? 19.222 37.119 36.090 1.00 30.37 91 LEU B CA 1
ATOM 2656 C C . LEU B 1 91 ? 19.771 36.725 34.746 1.00 30.06 91 LEU B C 1
ATOM 2657 O O . LEU B 1 91 ? 19.207 35.848 34.074 1.00 29.75 91 LEU B O 1
ATOM 2662 N N . SER B 1 92 ? 20.860 37.381 34.345 1.00 28.83 92 SER B N 1
ATOM 2663 C CA . SER B 1 92 ? 21.490 37.088 33.081 1.00 27.98 92 SER B CA 1
ATOM 2664 C C . SER B 1 92 ? 22.976 36.961 33.304 1.00 28.65 92 SER B C 1
ATOM 2665 O O . SER B 1 92 ? 23.587 37.790 33.995 1.00 27.55 92 SER B O 1
ATOM 2668 N N . GLU B 1 93 ? 23.577 35.941 32.698 1.00 28.34 93 GLU B N 1
ATOM 2669 C CA . GLU B 1 93 ? 25.013 35.730 32.896 1.00 28.28 93 GLU B CA 1
ATOM 2670 C C . GLU B 1 93 ? 25.659 35.092 31.679 1.00 29.05 93 GLU B C 1
ATOM 2671 O O . GLU B 1 93 ? 24.978 34.520 30.834 1.00 29.28 93 GLU B O 1
ATOM 2677 N N . ALA B 1 94 ? 26.975 35.225 31.594 1.00 28.76 94 ALA B N 1
ATOM 2678 C CA . ALA B 1 94 ? 27.751 34.680 30.506 1.00 28.78 94 ALA B CA 1
ATOM 2679 C C . ALA B 1 94 ? 29.104 34.297 31.072 1.00 29.75 94 ALA B C 1
ATOM 2680 O O . ALA B 1 94 ? 29.624 34.941 31.986 1.00 29.37 94 ALA B O 1
ATOM 2682 N N . ARG B 1 95 ? 29.675 33.245 30.521 1.00 30.43 95 ARG B N 1
ATOM 2683 C CA . ARG B 1 95 ? 31.026 32.856 30.871 1.00 31.04 95 ARG B CA 1
ATOM 2684 C C . ARG B 1 95 ? 31.573 32.048 29.706 1.00 31.44 95 ARG B C 1
ATOM 2685 O O . ARG B 1 95 ? 30.785 31.574 28.871 1.00 30.30 95 ARG B O 1
ATOM 2693 N N . PRO B 1 96 ? 32.914 31.901 29.629 1.00 31.77 96 PRO B N 1
ATOM 2694 C CA . PRO B 1 96 ? 33.458 31.117 28.516 1.00 31.87 96 PRO B CA 1
ATOM 2695 C C . PRO B 1 96 ? 32.919 29.707 28.486 1.00 31.33 96 PRO B C 1
ATOM 2696 O O . PRO B 1 96 ? 32.816 29.045 29.516 1.00 31.36 96 PRO B O 1
ATOM 2700 N N . TYR B 1 97 ? 32.553 29.288 27.286 1.00 31.17 97 TYR B N 1
ATOM 2701 C CA . TYR B 1 97 ? 32.087 27.939 27.032 1.00 31.98 97 TYR B CA 1
ATOM 2702 C C . TYR B 1 97 ? 33.253 26.961 27.240 1.00 31.97 97 TYR B C 1
ATOM 2703 O O . TYR B 1 97 ? 34.392 27.264 26.900 1.00 32.96 97 TYR B O 1
ATOM 2712 N N . ALA B 1 98 ? 32.979 25.810 27.832 1.00 31.53 98 ALA B N 1
ATOM 2713 C CA . ALA B 1 98 ? 34.010 24.799 28.015 1.00 31.08 98 ALA B CA 1
ATOM 2714 C C . ALA B 1 98 ? 33.713 23.628 27.072 1.00 30.34 98 ALA B C 1
ATOM 2715 O O . ALA B 1 98 ? 32.879 22.776 27.381 1.00 29.51 98 ALA B O 1
ATOM 2717 N N . PRO B 1 99 ? 34.367 23.599 25.897 1.00 30.30 99 PRO B N 1
ATOM 2718 C CA . PRO B 1 99 ? 33.979 22.526 24.972 1.00 30.02 99 PRO B CA 1
ATOM 2719 C C . PRO B 1 99 ? 34.377 21.156 25.473 1.00 29.01 99 PRO B C 1
ATOM 2720 O O . PRO B 1 99 ? 35.384 21.022 26.163 1.00 28.74 99 PRO B O 1
ATOM 2724 N N . LEU B 1 100 ? 33.561 20.146 25.162 1.00 27.61 100 LEU B N 1
ATOM 2725 C CA . LEU B 1 100 ? 33.956 18.745 25.394 1.00 27.27 100 LEU B CA 1
ATOM 2726 C C . LEU B 1 100 ? 35.170 18.341 24.522 1.00 27.04 100 LEU B C 1
ATOM 2727 O O . LEU B 1 100 ? 35.388 18.942 23.474 1.00 27.02 100 LEU B O 1
ATOM 2732 N N . PRO B 1 101 ? 35.950 17.313 24.925 1.00 27.58 101 PRO B N 1
ATOM 2733 C CA . PRO B 1 101 ? 36.976 16.924 23.919 1.00 28.16 101 PRO B CA 1
ATOM 2734 C C . PRO B 1 101 ? 36.334 16.575 22.574 1.00 28.73 101 PRO B C 1
ATOM 2735 O O . PRO B 1 101 ? 35.302 15.892 22.530 1.00 28.91 101 PRO B O 1
ATOM 2739 N N . LEU B 1 102 ? 36.936 17.057 21.495 1.00 29.29 102 LEU B N 1
ATOM 2740 C CA . LEU B 1 102 ? 36.370 16.887 20.179 1.00 30.38 102 LEU B CA 1
ATOM 2741 C C . LEU B 1 102 ? 36.135 15.412 19.935 1.00 31.16 102 LEU B C 1
ATOM 2742 O O . LEU B 1 102 ? 35.154 15.055 19.302 1.00 31.20 102 LEU B O 1
ATOM 2747 N N . SER B 1 103 ? 37.014 14.569 20.490 1.00 31.98 103 SER B N 1
ATOM 2748 C CA . SER B 1 103 ? 36.942 13.119 20.291 1.00 32.54 103 SER B CA 1
ATOM 2749 C C . SER B 1 103 ? 35.633 12.492 20.756 1.00 32.70 103 SER B C 1
ATOM 2750 O O . SER B 1 103 ? 35.257 11.408 20.293 1.00 32.42 103 SER B O 1
ATOM 2753 N N . LEU B 1 104 ? 34.933 13.150 21.674 1.00 32.44 104 LEU B N 1
ATOM 2754 C CA . LEU B 1 104 ? 33.715 12.530 22.250 1.00 32.11 104 LEU B CA 1
ATOM 2755 C C . LEU B 1 104 ? 32.559 12.416 21.248 1.00 31.55 104 LEU B C 1
ATOM 2756 O O . LEU B 1 104 ? 31.662 11.606 21.432 1.00 31.60 104 LEU B O 1
ATOM 2761 N N . TYR B 1 105 ? 32.579 13.239 20.212 1.00 31.44 105 TYR B N 1
ATOM 2762 C CA . TYR B 1 105 ? 31.526 13.239 19.217 1.00 32.22 105 TYR B CA 1
ATOM 2763 C C . TYR B 1 105 ? 31.649 12.065 18.230 1.00 33.17 105 TYR B C 1
ATOM 2764 O O . TYR B 1 105 ? 30.698 11.760 17.516 1.00 32.41 105 TYR B O 1
ATOM 2773 N N . ARG B 1 106 ? 32.810 11.402 18.223 1.00 33.99 106 ARG B N 1
ATOM 2774 C CA . ARG B 1 106 ? 32.992 10.181 17.425 1.00 34.67 106 ARG B CA 1
ATOM 2775 C C . ARG B 1 106 ? 33.031 8.926 18.303 1.00 34.18 106 ARG B C 1
ATOM 2776 O O . ARG B 1 106 ? 32.581 7.845 17.895 1.00 33.50 106 ARG B O 1
ATOM 2784 N N . GLU B 1 107 ? 33.552 9.080 19.517 1.00 33.73 107 GLU B N 1
ATOM 2785 C CA . GLU B 1 107 ? 33.644 7.987 20.475 1.00 33.88 107 GLU B CA 1
ATOM 2786 C C . GLU B 1 107 ? 32.370 7.811 21.291 1.00 33.31 107 GLU B C 1
ATOM 2787 O O . GLU B 1 107 ? 32.071 6.711 21.752 1.00 33.82 107 GLU B O 1
ATOM 2793 N N . GLY B 1 108 ? 31.670 8.909 21.545 1.00 32.32 108 GLY B N 1
ATOM 2794 C CA . GLY B 1 108 ? 30.489 8.849 22.397 1.00 30.44 108 GLY B CA 1
ATOM 2795 C C . GLY B 1 108 ? 30.864 8.805 23.862 1.00 29.97 108 GLY B C 1
ATOM 2796 O O . GLY B 1 108 ? 32.028 8.625 24.222 1.00 29.24 108 GLY B O 1
ATOM 2797 N N . VAL B 1 109 ? 29.855 8.957 24.718 1.00 28.20 109 VAL B N 1
ATOM 2798 C CA . VAL B 1 109 ? 30.051 9.016 26.141 1.00 27.38 109 VAL B CA 1
ATOM 2799 C C . VAL B 1 109 ? 29.251 7.889 26.755 1.00 27.37 109 VAL B C 1
ATOM 2800 O O . VAL B 1 109 ? 28.515 7.208 26.049 1.00 27.93 109 VAL B O 1
ATOM 2804 N N . ARG B 1 110 ? 29.351 7.720 28.067 1.00 27.31 110 ARG B N 1
ATOM 2805 C CA . ARG B 1 110 ? 28.504 6.757 28.783 1.00 27.86 110 ARG B CA 1
ATOM 2806 C C . ARG B 1 110 ? 27.431 7.497 29.573 1.00 27.55 110 ARG B C 1
ATOM 2807 O O . ARG B 1 110 ? 27.610 8.669 29.928 1.00 27.10 110 ARG B O 1
ATOM 2815 N N . VAL B 1 111 ? 26.316 6.804 29.818 1.00 27.53 111 VAL B N 1
ATOM 2816 C CA . VAL B 1 111 ? 25.221 7.316 30.659 1.00 26.77 111 VAL B CA 1
ATOM 2817 C C . VAL B 1 111 ? 25.023 6.348 31.788 1.00 27.11 111 VAL B C 1
ATOM 2818 O O . VAL B 1 111 ? 25.465 5.202 31.724 1.00 26.95 111 VAL B O 1
ATOM 2822 N N . ARG B 1 112 ? 24.394 6.826 32.850 1.00 26.71 112 ARG B N 1
ATOM 2823 C CA . ARG B 1 112 ? 24.047 5.999 33.974 1.00 25.91 112 ARG B CA 1
ATOM 2824 C C . ARG B 1 112 ? 22.546 6.146 34.165 1.00 26.15 112 ARG B C 1
ATOM 2825 O O . ARG B 1 112 ? 22.029 7.273 34.261 1.00 24.76 112 ARG B O 1
ATOM 2833 N N . LEU B 1 113 ? 21.854 5.014 34.220 1.00 25.82 113 LEU B N 1
ATOM 2834 C CA . LEU B 1 113 ? 20.436 5.021 34.513 1.00 26.47 113 LEU B CA 1
ATOM 2835 C C . LEU B 1 113 ? 20.244 5.115 36.022 1.00 25.83 113 LEU B C 1
ATOM 2836 O O . LEU B 1 113 ? 20.732 4.276 36.784 1.00 25.31 113 LEU B O 1
ATOM 2841 N N . THR B 1 114 ? 19.590 6.184 36.465 1.00 24.95 114 THR B N 1
ATOM 2842 C CA . THR B 1 114 ? 19.391 6.406 37.893 1.00 24.59 114 THR B CA 1
ATOM 2843 C C . THR B 1 114 ? 17.949 6.046 38.278 1.00 24.92 114 THR B C 1
ATOM 2844 O O . THR B 1 114 ? 17.107 5.881 37.394 1.00 25.93 114 THR B O 1
ATOM 2848 N N . GLY B 1 115 ? 17.691 5.912 39.581 1.00 24.47 115 GLY B N 1
ATOM 2849 C CA . GLY B 1 115 ? 16.344 5.790 40.150 1.00 25.33 115 GLY B CA 1
ATOM 2850 C C . GLY B 1 115 ? 15.629 7.103 40.503 1.00 24.86 115 GLY B C 1
ATOM 2851 O O . GLY B 1 115 ? 14.499 7.094 40.984 1.00 24.47 115 GLY B O 1
ATOM 2852 N N . TYR B 1 116 ? 16.275 8.238 40.261 1.00 25.77 116 TYR B N 1
ATOM 2853 C CA . TYR B 1 116 ? 15.629 9.540 40.477 1.00 25.65 116 TYR B CA 1
ATOM 2854 C C . TYR B 1 116 ? 14.450 9.811 39.520 1.00 25.80 116 TYR B C 1
ATOM 2855 O O . TYR B 1 116 ? 14.522 9.519 38.329 1.00 25.55 116 TYR B O 1
ATOM 2864 N N . ARG B 1 117 ? 13.363 10.364 40.054 1.00 25.23 117 ARG B N 1
ATOM 2865 C CA . ARG B 1 117 ? 12.201 10.693 39.253 1.00 24.64 117 ARG B CA 1
ATOM 2866 C C . ARG B 1 117 ? 12.154 12.174 38.919 1.00 24.66 117 ARG B C 1
ATOM 2867 O O . ARG B 1 117 ? 12.698 12.990 39.687 1.00 24.46 117 ARG B O 1
ATOM 2875 N N . VAL B 1 118 ? 11.553 12.508 37.774 1.00 24.16 118 VAL B N 1
ATOM 2876 C CA . VAL B 1 118 ? 11.132 13.899 37.471 1.00 24.53 118 VAL B CA 1
ATOM 2877 C C . VAL B 1 118 ? 9.868 14.271 38.279 1.00 25.85 118 VAL B C 1
ATOM 2878 O O . VAL B 1 118 ? 9.175 13.398 38.829 1.00 26.28 118 VAL B O 1
ATOM 2882 N N . HIS B 1 119 ? 9.568 15.554 38.358 1.00 26.46 119 HIS B N 1
ATOM 2883 C CA . HIS B 1 119 ? 8.324 15.939 39.004 1.00 28.05 119 HIS B CA 1
ATOM 2884 C C . HIS B 1 119 ? 7.143 15.843 38.056 1.00 28.02 119 HIS B C 1
ATOM 2885 O O . HIS B 1 119 ? 7.201 16.343 36.941 1.00 29.48 119 HIS B O 1
ATOM 2892 N N . PRO B 1 120 ? 6.054 15.193 38.488 1.00 28.01 120 PRO B N 1
ATOM 2893 C CA . PRO B 1 120 ? 4.916 15.004 37.613 1.00 27.95 120 PRO B CA 1
ATOM 2894 C C . PRO B 1 120 ? 4.427 16.286 36.908 1.00 27.76 120 PRO B C 1
ATOM 2895 O O . PRO B 1 120 ? 4.059 16.242 35.734 1.00 28.02 120 PRO B O 1
ATOM 2899 N N . ASP B 1 121 ? 4.402 17.407 37.618 1.00 26.24 121 ASP B N 1
ATOM 2900 C CA . ASP B 1 121 ? 3.903 18.650 37.036 1.00 26.25 121 ASP B CA 1
ATOM 2901 C C . ASP B 1 121 ? 4.998 19.483 36.358 1.00 25.69 121 ASP B C 1
ATOM 2902 O O . ASP B 1 121 ? 4.742 20.187 35.378 1.00 26.52 121 ASP B O 1
ATOM 2907 N N . LEU B 1 122 ? 6.203 19.439 36.915 1.00 24.33 122 LEU B N 1
ATOM 2908 C CA . LEU B 1 122 ? 7.274 20.317 36.478 1.00 24.58 122 LEU B CA 1
ATOM 2909 C C . LEU B 1 122 ? 8.257 19.742 35.451 1.00 24.59 122 LEU B C 1
ATOM 2910 O O . LEU B 1 122 ? 9.085 20.493 34.905 1.00 23.69 122 LEU B O 1
ATOM 2915 N N . ALA B 1 123 ? 8.166 18.440 35.195 1.00 23.91 123 ALA B N 1
ATOM 2916 C CA . ALA B 1 123 ? 9.063 17.766 34.235 1.00 24.84 123 ALA B CA 1
ATOM 2917 C C . ALA B 1 123 ? 9.081 18.435 32.860 1.00 24.31 123 ALA B C 1
ATOM 2918 O O . ALA B 1 123 ? 10.112 18.463 32.202 1.00 24.28 123 ALA B O 1
ATOM 2920 N N . ARG B 1 124 ? 7.945 19.003 32.441 1.00 23.84 124 ARG B N 1
ATOM 2921 C CA . ARG B 1 124 ? 7.850 19.687 31.136 1.00 22.65 124 ARG B CA 1
ATOM 2922 C C . ARG B 1 124 ? 8.397 21.127 31.135 1.00 22.57 124 ARG B C 1
ATOM 2923 O O . ARG B 1 124 ? 8.445 21.781 30.095 1.00 22.73 124 ARG B O 1
ATOM 2931 N N . TYR B 1 125 ? 8.838 21.616 32.287 1.00 21.27 125 TYR B N 1
ATOM 2932 C CA . TYR B 1 125 ? 9.353 22.962 32.342 1.00 22.48 125 TYR B CA 1
ATOM 2933 C C . TYR B 1 125 ? 10.796 23.016 32.825 1.00 21.18 125 TYR B C 1
ATOM 2934 O O . TYR B 1 125 ? 11.244 22.160 33.538 1.00 20.09 125 TYR B O 1
ATOM 2943 N N . LYS B 1 126 ? 11.505 24.064 32.455 1.00 21.75 126 LYS B N 1
ATOM 2944 C CA . LYS B 1 126 ? 12.907 24.179 32.837 1.00 21.71 126 LYS B CA 1
ATOM 2945 C C . LYS B 1 126 ? 12.949 25.106 34.047 1.00 21.73 126 LYS B C 1
ATOM 2946 O O . LYS B 1 126 ? 12.949 26.340 33.898 1.00 22.40 126 LYS B O 1
ATOM 2952 N N . THR B 1 127 ? 12.966 24.514 35.246 1.00 21.77 127 THR B N 1
ATOM 2953 C CA . THR B 1 127 ? 12.766 25.277 36.491 1.00 21.78 127 THR B CA 1
ATOM 2954 C C . THR B 1 127 ? 13.865 25.145 37.512 1.00 21.75 127 THR B C 1
ATOM 2955 O O . THR B 1 127 ? 14.739 24.249 37.422 1.00 22.22 127 THR B O 1
ATOM 2959 N N . GLY B 1 128 ? 13.773 26.025 38.512 1.00 20.52 128 GLY B N 1
ATOM 2960 C CA . GLY B 1 128 ? 14.677 26.070 39.627 1.00 20.34 128 GLY B CA 1
ATOM 2961 C C . GLY B 1 128 ? 14.536 24.899 40.575 1.00 20.11 128 GLY B C 1
ATOM 2962 O O . GLY B 1 128 ? 15.343 24.759 41.462 1.00 20.25 128 GLY B O 1
ATOM 2963 N N . ASN B 1 129 ? 13.493 24.091 40.436 1.00 19.10 129 ASN B N 1
ATOM 2964 C CA . ASN B 1 129 ? 13.380 22.878 41.234 1.00 19.54 129 ASN B CA 1
ATOM 2965 C C . ASN B 1 129 ? 14.172 21.773 40.543 1.00 20.24 129 ASN B C 1
ATOM 2966 O O . ASN B 1 129 ? 13.620 20.876 39.904 1.00 19.61 129 ASN B O 1
ATOM 2971 N N . TYR B 1 130 ? 15.484 21.852 40.709 1.00 20.79 130 TYR B N 1
ATOM 2972 C CA . TYR B 1 130 ? 16.397 21.066 39.906 1.00 21.88 130 TYR B CA 1
ATOM 2973 C C . TYR B 1 130 ? 17.107 19.976 40.686 1.00 21.29 130 TYR B C 1
ATOM 2974 O O . TYR B 1 130 ? 17.993 19.297 40.151 1.00 21.66 130 TYR B O 1
ATOM 2983 N N . LEU B 1 131 ? 16.726 19.774 41.938 1.00 22.12 131 LEU B N 1
ATOM 2984 C CA . LEU B 1 131 ? 17.473 18.828 42.776 1.00 22.85 131 LEU B CA 1
ATOM 2985 C C . LEU B 1 131 ? 17.556 17.367 42.258 1.00 22.23 131 LEU B C 1
ATOM 2986 O O . LEU B 1 131 ? 18.632 16.776 42.316 1.00 22.15 131 LEU B O 1
ATOM 2991 N N . PRO B 1 132 ? 16.441 16.790 41.760 1.00 22.91 132 PRO B N 1
ATOM 2992 C CA . PRO B 1 132 ? 16.504 15.427 41.188 1.00 23.17 132 PRO B CA 1
ATOM 2993 C C . PRO B 1 132 ? 17.519 15.301 40.056 1.00 23.11 132 PRO B C 1
ATOM 2994 O O . PRO B 1 132 ? 18.239 14.312 40.015 1.00 23.30 132 PRO B O 1
ATOM 2998 N N . TYR B 1 133 ? 17.565 16.289 39.156 1.00 23.01 133 TYR B N 1
ATOM 2999 C CA . TYR B 1 133 ? 18.538 16.341 38.077 1.00 23.36 133 TYR B CA 1
ATOM 3000 C C . TYR B 1 133 ? 19.977 16.372 38.600 1.00 24.15 133 TYR B C 1
ATOM 3001 O O . TYR B 1 133 ? 20.803 15.559 38.176 1.00 23.10 133 TYR B O 1
ATOM 3010 N N . ARG B 1 134 ? 20.253 17.300 39.524 1.00 24.30 134 ARG B N 1
ATOM 3011 C CA . ARG B 1 134 ? 21.558 17.411 40.209 1.00 25.14 134 ARG B CA 1
ATOM 3012 C C . ARG B 1 134 ? 21.978 16.059 40.748 1.00 24.91 134 ARG B C 1
ATOM 3013 O O . ARG B 1 134 ? 23.099 15.598 40.509 1.00 24.87 134 ARG B O 1
ATOM 3021 N N . LEU B 1 135 ? 21.066 15.438 41.485 1.00 23.96 135 LEU B N 1
ATOM 3022 C CA . LEU B 1 135 ? 21.328 14.179 42.139 1.00 24.46 135 LEU B CA 1
ATOM 3023 C C . LEU B 1 135 ? 21.618 13.071 41.124 1.00 24.32 135 LEU B C 1
ATOM 3024 O O . LEU B 1 135 ? 22.504 12.249 41.340 1.00 25.18 135 LEU B O 1
ATOM 3029 N N . ALA B 1 136 ? 20.866 13.072 40.023 1.00 24.74 136 ALA B N 1
ATOM 3030 C CA . ALA B 1 136 ? 21.092 12.132 38.947 1.00 24.33 136 ALA B CA 1
ATOM 3031 C C . ALA B 1 136 ? 22.475 12.316 38.333 1.00 24.38 136 ALA B C 1
ATOM 3032 O O . ALA B 1 136 ? 23.165 11.338 38.063 1.00 24.14 136 ALA B O 1
ATOM 3034 N N . LEU B 1 137 ? 22.881 13.558 38.097 1.00 24.21 137 LEU B N 1
ATOM 3035 C CA . LEU B 1 137 ? 24.189 13.807 37.492 1.00 24.31 137 LEU B CA 1
ATOM 3036 C C . LEU B 1 137 ? 25.337 13.387 38.422 1.00 24.62 137 LEU B C 1
ATOM 3037 O O . LEU B 1 137 ? 26.327 12.828 37.967 1.00 23.79 137 LEU B O 1
ATOM 3042 N N . GLU B 1 138 ? 25.202 13.692 39.706 1.00 25.95 138 GLU B N 1
ATOM 3043 C CA . GLU B 1 138 ? 26.165 13.246 40.736 1.00 27.29 138 GLU B CA 1
ATOM 3044 C C . GLU B 1 138 ? 26.386 11.706 40.745 1.00 27.43 138 GLU B C 1
ATOM 3045 O O . GLU B 1 138 ? 27.528 11.230 40.771 1.00 26.94 138 GLU B O 1
ATOM 3051 N N . GLU B 1 139 ? 25.294 10.948 40.731 1.00 27.62 139 GLU B N 1
ATOM 3052 C CA . GLU B 1 139 ? 25.345 9.500 40.551 1.00 28.41 139 GLU B CA 1
ATOM 3053 C C . GLU B 1 139 ? 26.076 9.081 39.256 1.00 28.41 139 GLU B C 1
ATOM 3054 O O . GLU B 1 139 ? 26.941 8.198 39.288 1.00 29.73 139 GLU B O 1
ATOM 3060 N N . ALA B 1 140 ? 25.720 9.688 38.126 1.00 28.32 140 ALA B N 1
ATOM 3061 C CA . ALA B 1 140 ? 26.393 9.397 36.859 1.00 28.47 140 ALA B CA 1
ATOM 3062 C C . ALA B 1 140 ? 27.915 9.608 36.983 1.00 29.87 140 ALA B C 1
ATOM 3063 O O . ALA B 1 140 ? 28.718 8.715 36.633 1.00 28.98 140 ALA B O 1
ATOM 3065 N N . ARG B 1 141 ? 28.289 10.776 37.519 1.00 30.36 141 ARG B N 1
ATOM 3066 C CA . ARG B 1 141 ? 29.690 11.181 37.608 1.00 31.11 141 ARG B CA 1
ATOM 3067 C C . ARG B 1 141 ? 30.551 10.269 38.501 1.00 31.47 141 ARG B C 1
ATOM 3068 O O . ARG B 1 141 ? 31.753 10.120 38.237 1.00 30.03 141 ARG B O 1
ATOM 3076 N N . LYS B 1 142 ? 29.947 9.657 39.530 1.00 31.95 142 LYS B N 1
ATOM 3077 C CA . LYS B 1 142 ? 30.651 8.672 40.369 1.00 33.22 142 LYS B CA 1
ATOM 3078 C C . LYS B 1 142 ? 31.257 7.510 39.581 1.00 33.21 142 LYS B C 1
ATOM 3079 O O . LYS B 1 142 ? 32.273 6.940 40.007 1.00 33.66 142 LYS B O 1
ATOM 3085 N N . GLU B 1 143 ? 30.617 7.140 38.469 1.00 32.25 143 GLU B N 1
ATOM 3086 C CA . GLU B 1 143 ? 31.145 6.094 37.588 1.00 31.75 143 GLU B CA 1
ATOM 3087 C C . GLU B 1 143 ? 31.656 6.621 36.245 1.00 31.10 143 GLU B C 1
ATOM 3088 O O . GLU B 1 143 ? 31.754 5.875 35.260 1.00 31.17 143 GLU B O 1
ATOM 3094 N N . GLY B 1 144 ? 32.031 7.894 36.211 1.00 30.35 144 GLY B N 1
ATOM 3095 C CA . GLY B 1 144 ? 32.574 8.479 35.000 1.00 29.88 144 GLY B CA 1
ATOM 3096 C C . GLY B 1 144 ? 31.614 8.543 33.832 1.00 30.24 144 GLY B C 1
ATOM 3097 O O . GLY B 1 144 ? 32.048 8.729 32.679 1.00 31.29 144 GLY B O 1
ATOM 3098 N N . ALA B 1 145 ? 30.313 8.389 34.103 1.00 28.96 145 ALA B N 1
ATOM 3099 C CA . ALA B 1 145 ? 29.285 8.641 33.080 1.00 27.52 145 ALA B CA 1
ATOM 3100 C C . ALA B 1 145 ? 29.096 10.156 32.881 1.00 27.22 145 ALA B C 1
ATOM 3101 O O . ALA B 1 145 ? 29.108 10.930 33.841 1.00 27.08 145 ALA B O 1
ATOM 3103 N N . PHE B 1 146 ? 28.932 10.563 31.631 1.00 26.68 146 PHE B N 1
ATOM 3104 C CA . PHE B 1 146 ? 28.707 11.960 31.293 1.00 26.57 146 PHE B CA 1
ATOM 3105 C C . PHE B 1 146 ? 27.341 12.481 31.792 1.00 26.16 146 PHE B C 1
ATOM 3106 O O . PHE B 1 146 ? 27.200 13.654 32.158 1.00 24.73 146 PHE B O 1
ATOM 3114 N N . GLU B 1 147 ? 26.345 11.601 31.810 1.00 24.68 147 GLU B N 1
ATOM 3115 C CA . GLU B 1 147 ? 24.981 12.045 32.019 1.00 24.37 147 GLU B CA 1
ATOM 3116 C C . GLU B 1 147 ? 24.255 11.004 32.833 1.00 24.16 147 GLU B C 1
ATOM 3117 O O . GLU B 1 147 ? 24.533 9.786 32.701 1.00 24.24 147 GLU B O 1
ATOM 3123 N N . GLY B 1 148 ? 23.345 11.476 33.685 1.00 22.47 148 GLY B N 1
ATOM 3124 C CA . GLY B 1 148 ? 22.442 10.591 34.411 1.00 22.12 148 GLY B CA 1
ATOM 3125 C C . GLY B 1 148 ? 21.024 10.703 33.866 1.00 22.99 148 GLY B C 1
ATOM 3126 O O . GLY B 1 148 ? 20.558 11.814 33.529 1.00 23.76 148 GLY B O 1
ATOM 3127 N N . LEU B 1 149 ? 20.329 9.571 33.779 1.00 22.87 149 LEU B N 1
ATOM 3128 C CA . LEU B 1 149 ? 18.978 9.559 33.241 1.00 23.62 149 LEU B CA 1
ATOM 3129 C C . LEU B 1 149 ? 17.993 9.350 34.338 1.00 22.57 149 LEU B C 1
ATOM 3130 O O . LEU B 1 149 ? 18.246 8.603 35.285 1.00 23.35 149 LEU B O 1
ATOM 3135 N N . LEU B 1 150 ? 16.854 10.017 34.193 1.00 22.15 150 LEU B N 1
ATOM 3136 C CA . LEU B 1 150 ? 15.813 10.026 35.196 1.00 21.19 150 LEU B CA 1
ATOM 3137 C C . LEU B 1 150 ? 14.537 9.346 34.673 1.00 21.58 150 LEU B C 1
ATOM 3138 O O . LEU B 1 150 ? 14.305 9.298 33.451 1.00 20.94 150 LEU B O 1
ATOM 3143 N N . LEU B 1 151 ? 13.703 8.920 35.612 1.00 21.52 151 LEU B N 1
ATOM 3144 C CA . LEU B 1 151 ? 12.453 8.201 35.336 1.00 22.33 151 LEU B CA 1
ATOM 3145 C C . LEU B 1 151 ? 11.195 9.034 35.622 1.00 23.07 151 LEU B C 1
ATOM 3146 O O . LEU B 1 151 ? 11.273 10.093 36.280 1.00 22.47 151 LEU B O 1
ATOM 3151 N N . ASP B 1 152 ? 10.056 8.567 35.114 1.00 22.65 152 ASP B N 1
ATOM 3152 C CA . ASP B 1 152 ? 8.746 9.022 35.591 1.00 24.19 152 ASP B CA 1
ATOM 3153 C C . ASP B 1 152 ? 8.188 8.048 36.613 1.00 24.44 152 ASP B C 1
ATOM 3154 O O . ASP B 1 152 ? 8.859 7.058 36.975 1.00 24.11 152 ASP B O 1
ATOM 3159 N N . ALA B 1 153 ? 6.961 8.308 37.063 1.00 25.12 153 ALA B N 1
ATOM 3160 C CA . ALA B 1 153 ? 6.312 7.490 38.095 1.00 26.29 153 ALA B CA 1
ATOM 3161 C C . ALA B 1 153 ? 5.971 6.045 37.680 1.00 26.99 153 ALA B C 1
ATOM 3162 O O . ALA B 1 153 ? 5.758 5.159 38.552 1.00 27.73 153 ALA B O 1
ATOM 3164 N N . PHE B 1 154 ? 5.946 5.809 36.366 1.00 27.73 154 PHE B N 1
ATOM 3165 C CA . PHE B 1 154 ? 5.727 4.479 35.806 1.00 27.68 154 PHE B CA 1
ATOM 3166 C C . PHE B 1 154 ? 7.041 3.693 35.604 1.00 28.15 154 PHE B C 1
ATOM 3167 O O . PHE B 1 154 ? 7.011 2.476 35.375 1.00 28.16 154 PHE B O 1
ATOM 3175 N N . GLY B 1 155 ? 8.180 4.393 35.644 1.00 27.40 155 GLY B N 1
ATOM 3176 C CA . GLY B 1 155 ? 9.474 3.731 35.435 1.00 26.81 155 GLY B CA 1
ATOM 3177 C C . GLY B 1 155 ? 9.996 3.897 34.019 1.00 26.12 155 GLY B C 1
ATOM 3178 O O . GLY B 1 155 ? 11.032 3.321 33.657 1.00 27.21 155 GLY B O 1
ATOM 3179 N N . HIS B 1 156 ? 9.301 4.711 33.226 1.00 25.41 156 HIS B N 1
ATOM 3180 C CA . HIS B 1 156 ? 9.799 5.141 31.934 1.00 24.86 156 HIS B CA 1
ATOM 3181 C C . HIS B 1 156 ? 11.048 5.980 32.153 1.00 24.74 156 HIS B C 1
ATOM 3182 O O . HIS B 1 156 ? 11.166 6.636 33.179 1.00 23.00 156 HIS B O 1
ATOM 3189 N N . VAL B 1 157 ? 11.949 5.956 31.168 1.00 24.90 157 VAL B N 1
ATOM 3190 C CA . VAL B 1 157 ? 13.150 6.794 31.144 1.00 24.76 157 VAL B CA 1
ATOM 3191 C C . VAL B 1 157 ? 12.779 8.018 30.347 1.00 24.30 157 VAL B C 1
ATOM 3192 O O . VAL B 1 157 ? 12.487 7.921 29.149 1.00 24.59 157 VAL B O 1
ATOM 3196 N N . VAL B 1 158 ? 12.750 9.174 31.015 1.00 23.05 158 VAL B N 1
ATOM 3197 C CA . VAL B 1 158 ? 12.131 10.345 30.409 1.00 22.17 158 VAL B CA 1
ATOM 3198 C C . VAL B 1 158 ? 13.052 11.546 30.193 1.00 22.96 158 VAL B C 1
ATOM 3199 O O . VAL B 1 158 ? 12.661 12.500 29.504 1.00 22.06 158 VAL B O 1
ATOM 3203 N N . ASP B 1 159 ? 14.268 11.529 30.745 1.00 22.47 159 ASP B N 1
ATOM 3204 C CA . ASP B 1 159 ? 15.127 12.718 30.550 1.00 24.01 159 ASP B CA 1
ATOM 3205 C C . ASP B 1 159 ? 16.556 12.432 30.994 1.00 24.12 159 ASP B C 1
ATOM 3206 O O . ASP B 1 159 ? 16.785 11.460 31.711 1.00 24.63 159 ASP B O 1
ATOM 3211 N N . GLY B 1 160 ? 17.502 13.272 30.556 1.00 24.63 160 GLY B N 1
ATOM 3212 C CA . GLY B 1 160 ? 18.846 13.336 31.164 1.00 25.23 160 GLY B CA 1
ATOM 3213 C C . GLY B 1 160 ? 18.893 14.524 32.132 1.00 25.74 160 GLY B C 1
ATOM 3214 O O . GLY B 1 160 ? 17.987 15.383 32.088 1.00 24.94 160 GLY B O 1
ATOM 3215 N N . SER B 1 161 ? 19.938 14.619 32.967 1.00 25.34 161 SER B N 1
ATOM 3216 C CA A SER B 1 161 ? 20.014 15.707 33.952 0.50 25.16 161 SER B CA 1
ATOM 3217 C CA B SER B 1 161 ? 20.032 15.705 33.952 0.50 26.05 161 SER B CA 1
ATOM 3218 C C . SER B 1 161 ? 20.043 17.073 33.269 1.00 25.72 161 SER B C 1
ATOM 3219 O O . SER B 1 161 ? 19.485 18.056 33.797 1.00 26.61 161 SER B O 1
ATOM 3224 N N . ARG B 1 162 ? 20.680 17.146 32.102 1.00 24.91 162 ARG B N 1
ATOM 3225 C CA . ARG B 1 162 ? 20.754 18.432 31.413 1.00 25.58 162 ARG B CA 1
ATOM 3226 C C . ARG B 1 162 ? 20.755 18.289 29.912 1.00 24.24 162 ARG B C 1
ATOM 3227 O O . ARG B 1 162 ? 21.033 19.256 29.213 1.00 25.40 162 ARG B O 1
ATOM 3235 N N . THR B 1 163 ? 20.420 17.097 29.412 1.00 23.01 163 THR B N 1
ATOM 3236 C CA . THR B 1 163 ? 20.346 16.830 27.985 1.00 22.61 163 THR B CA 1
ATOM 3237 C C . THR B 1 163 ? 19.090 15.991 27.728 1.00 22.95 163 THR B C 1
ATOM 3238 O O . THR B 1 163 ? 18.550 15.354 28.645 1.00 22.51 163 THR B O 1
ATOM 3242 N N . SER B 1 164 ? 18.607 16.042 26.492 1.00 22.78 164 SER B N 1
ATOM 3243 C CA . SER B 1 164 ? 17.405 15.294 26.110 1.00 23.71 164 SER B CA 1
ATOM 3244 C C . SER B 1 164 ? 17.809 14.027 25.374 1.00 24.31 164 SER B C 1
ATOM 3245 O O . SER B 1 164 ? 18.520 14.101 24.375 1.00 24.64 164 SER B O 1
ATOM 3248 N N . PRO B 1 165 ? 17.298 12.867 25.820 1.00 24.89 165 PRO B N 1
ATOM 3249 C CA . PRO B 1 165 ? 17.705 11.666 25.117 1.00 25.42 165 PRO B CA 1
ATOM 3250 C C . PRO B 1 165 ? 16.910 11.381 23.815 1.00 26.38 165 PRO B C 1
ATOM 3251 O O . PRO B 1 165 ? 15.707 11.717 23.700 1.00 24.16 165 PRO B O 1
ATOM 3255 N N . LEU B 1 166 ? 17.616 10.791 22.841 1.00 26.84 166 LEU B N 1
ATOM 3256 C CA . LEU B 1 166 ? 17.036 10.274 21.596 1.00 27.35 166 LEU B CA 1
ATOM 3257 C C . LEU B 1 166 ? 17.478 8.830 21.417 1.00 28.63 166 LEU B C 1
ATOM 3258 O O . LEU B 1 166 ? 18.575 8.455 21.852 1.00 28.16 166 LEU B O 1
ATOM 3263 N N . LEU B 1 167 ? 16.641 8.029 20.759 1.00 29.22 167 LEU B N 1
ATOM 3264 C CA . LEU B 1 167 ? 16.981 6.631 20.489 1.00 30.65 167 LEU B CA 1
ATOM 3265 C C . LEU B 1 167 ? 16.837 6.364 18.993 1.00 31.47 167 LEU B C 1
ATOM 3266 O O . LEU B 1 167 ? 15.805 6.703 18.387 1.00 32.06 167 LEU B O 1
ATOM 3271 N N . PHE B 1 168 ? 17.889 5.811 18.392 1.00 31.92 168 PHE B N 1
ATOM 3272 C CA . PHE B 1 168 ? 17.872 5.461 16.963 1.00 33.31 168 PHE B CA 1
ATOM 3273 C C . PHE B 1 168 ? 17.896 3.935 16.811 1.00 34.70 168 PHE B C 1
ATOM 3274 O O . PHE B 1 168 ? 18.820 3.269 17.268 1.00 33.03 168 PHE B O 1
ATOM 3282 N N . ARG B 1 169 ? 16.843 3.414 16.181 1.00 37.51 169 ARG B N 1
ATOM 3283 C CA . ARG B 1 169 ? 16.585 1.976 16.079 1.00 40.33 169 ARG B CA 1
ATOM 3284 C C . ARG B 1 169 ? 15.851 1.671 14.766 1.00 41.54 169 ARG B C 1
ATOM 3285 O O . ARG B 1 169 ? 15.023 2.470 14.288 1.00 41.41 169 ARG B O 1
ATOM 3293 N N . GLU B 1 170 ? 16.149 0.502 14.196 1.00 43.29 170 GLU B N 1
ATOM 3294 C CA . GLU B 1 170 ? 15.872 0.226 12.777 1.00 44.39 170 GLU B CA 1
ATOM 3295 C C . GLU B 1 170 ? 16.456 1.426 12.056 1.00 43.80 170 GLU B C 1
ATOM 3296 O O . GLU B 1 170 ? 17.663 1.665 12.174 1.00 45.20 170 GLU B O 1
ATOM 3302 N N . GLY B 1 171 ? 15.620 2.188 11.353 1.00 42.41 171 GLY B N 1
ATOM 3303 C CA . GLY B 1 171 ? 16.045 3.458 10.765 1.00 40.83 171 GLY B CA 1
ATOM 3304 C C . GLY B 1 171 ? 15.193 4.629 11.243 1.00 39.84 171 GLY B C 1
ATOM 3305 O O . GLY B 1 171 ? 14.970 5.598 10.496 1.00 40.38 171 GLY B O 1
ATOM 3306 N N . THR B 1 172 ? 14.736 4.543 12.494 1.00 37.88 172 THR B N 1
ATOM 3307 C CA . THR B 1 172 ? 13.824 5.525 13.083 1.00 35.70 172 THR B CA 1
ATOM 3308 C C . THR B 1 172 ? 14.488 6.233 14.253 1.00 34.42 172 THR B C 1
ATOM 3309 O O . THR B 1 172 ? 15.009 5.590 15.150 1.00 33.93 172 THR B O 1
ATOM 3313 N N . LEU B 1 173 ? 14.444 7.559 14.229 1.00 33.93 173 LEU B N 1
ATOM 3314 C CA . LEU B 1 173 ? 14.893 8.379 15.351 1.00 32.63 173 LEU B CA 1
ATOM 3315 C C . LEU B 1 173 ? 13.729 8.630 16.302 1.00 31.57 173 LEU B C 1
ATOM 3316 O O . LEU B 1 173 ? 12.754 9.297 15.927 1.00 31.80 173 LEU B O 1
ATOM 3321 N N . TYR B 1 174 ? 13.827 8.089 17.518 1.00 31.67 174 TYR B N 1
ATOM 3322 C CA . TYR B 1 174 ? 12.814 8.286 18.579 1.00 30.66 174 TYR B CA 1
ATOM 3323 C C . TYR B 1 174 ? 13.175 9.383 19.569 1.00 29.72 174 TYR B C 1
ATOM 3324 O O . TYR B 1 174 ? 14.325 9.469 20.038 1.00 27.66 174 TYR B O 1
ATOM 3333 N N . LEU B 1 175 ? 12.182 10.204 19.892 1.00 28.30 175 LEU B N 1
ATOM 3334 C CA . LEU B 1 175 ? 12.332 11.194 20.940 1.00 27.08 175 LEU B CA 1
ATOM 3335 C C . LEU B 1 175 ? 11.655 10.654 22.184 1.00 27.52 175 LEU B C 1
ATOM 3336 O O . LEU B 1 175 ? 10.461 10.332 22.150 1.00 28.66 175 LEU B O 1
ATOM 3341 N N . LEU B 1 176 ? 12.407 10.512 23.277 1.00 26.55 176 LEU B N 1
ATOM 3342 C CA . LEU B 1 176 ? 11.859 9.909 24.487 1.00 26.07 176 LEU B CA 1
ATOM 3343 C C . LEU B 1 176 ? 10.947 10.928 25.116 1.00 26.08 176 LEU B C 1
ATOM 3344 O O . LEU B 1 176 ? 11.340 12.099 25.283 1.00 26.53 176 LEU B O 1
ATOM 3349 N N . GLU B 1 177 ? 9.727 10.512 25.440 1.00 24.44 177 GLU B N 1
ATOM 3350 C CA . GLU B 1 177 ? 8.730 11.437 26.000 1.00 23.56 177 GLU B CA 1
ATOM 3351 C C . GLU B 1 177 ? 8.823 11.445 27.500 1.00 22.78 177 GLU B C 1
ATOM 3352 O O . GLU B 1 177 ? 9.396 10.529 28.092 1.00 22.59 177 GLU B O 1
ATOM 3358 N N . GLY B 1 178 ? 8.218 12.461 28.108 1.00 21.46 178 GLY B N 1
ATOM 3359 C CA . GLY B 1 178 ? 7.989 12.452 29.542 1.00 22.07 178 GLY B CA 1
ATOM 3360 C C . GLY B 1 178 ? 8.808 13.490 30.298 1.00 22.35 178 GLY B C 1
ATOM 3361 O O . GLY B 1 178 ? 8.681 13.612 31.510 1.00 23.31 178 GLY B O 1
ATOM 3362 N N . GLY B 1 179 ? 9.627 14.239 29.572 1.00 23.11 179 GLY B N 1
ATOM 3363 C CA . GLY B 1 179 ? 10.538 15.191 30.167 1.00 22.31 179 GLY B CA 1
ATOM 3364 C C . GLY B 1 179 ? 10.429 16.509 29.478 1.00 22.99 179 GLY B C 1
ATOM 3365 O O . GLY B 1 179 ? 9.374 16.833 28.907 1.00 24.03 179 GLY B O 1
ATOM 3366 N N . LEU B 1 180 ? 11.494 17.310 29.553 1.00 22.42 180 LEU B N 1
ATOM 3367 C CA . LEU B 1 180 ? 11.510 18.610 28.912 1.00 24.15 180 LEU B CA 1
ATOM 3368 C C . LEU B 1 180 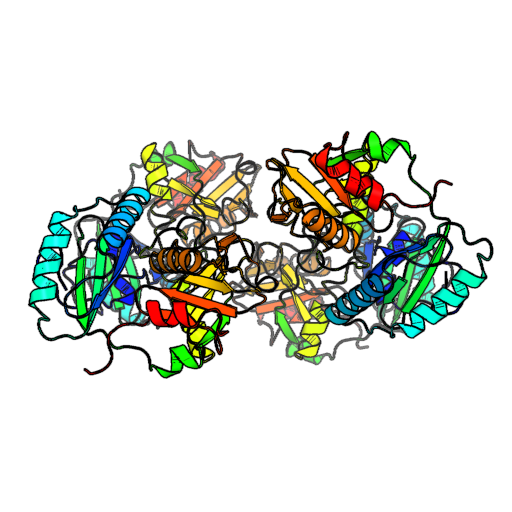? 11.550 18.423 27.390 1.00 25.75 180 LEU B C 1
ATOM 3369 O O . LEU B 1 180 ? 12.300 17.576 26.894 1.00 26.40 180 LEU B O 1
ATOM 3374 N N . GLU B 1 181 ? 10.766 19.202 26.656 1.00 27.31 181 GLU B N 1
ATOM 3375 C CA . GLU B 1 181 ? 10.949 19.288 25.218 1.00 28.74 181 GLU B CA 1
ATOM 3376 C C . GLU B 1 181 ? 12.158 20.198 24.976 1.00 29.68 181 GLU B C 1
ATOM 3377 O O . GLU B 1 181 ? 12.075 21.451 25.118 1.00 31.23 181 GLU B O 1
ATOM 3383 N N . GLY B 1 182 ? 13.289 19.596 24.655 1.00 28.85 182 GLY B N 1
ATOM 3384 C CA . GLY B 1 182 ? 14.504 20.391 24.501 1.00 27.21 182 GLY B CA 1
ATOM 3385 C C . GLY B 1 182 ? 14.438 21.145 23.197 1.00 26.60 182 GLY B C 1
ATOM 3386 O O . GLY B 1 182 ? 13.788 20.692 22.236 1.00 26.08 182 GLY B O 1
ATOM 3387 N N . ILE B 1 183 ? 15.083 22.311 23.152 1.00 25.72 183 ILE B N 1
ATOM 3388 C CA . ILE B 1 183 ? 15.161 23.076 21.906 1.00 25.35 183 ILE B CA 1
ATOM 3389 C C . ILE B 1 183 ? 16.046 22.318 20.917 1.00 25.52 183 ILE B C 1
ATOM 3390 O O . ILE B 1 183 ? 15.674 22.137 19.743 1.00 23.02 183 ILE B O 1
ATOM 3395 N N . THR B 1 184 ? 17.200 21.850 21.425 1.00 25.18 184 THR B N 1
ATOM 3396 C CA . THR B 1 184 ? 18.169 21.138 20.594 1.00 25.17 184 THR B CA 1
ATOM 3397 C C . THR B 1 184 ? 17.577 19.876 19.995 1.00 25.30 184 THR B C 1
ATOM 3398 O O . THR B 1 184 ? 17.721 19.653 18.805 1.00 24.93 184 THR B O 1
ATOM 3402 N N . ARG B 1 185 ? 16.895 19.078 20.808 1.00 25.11 185 ARG B N 1
ATOM 3403 C CA . ARG B 1 185 ? 16.284 17.856 20.302 1.00 25.87 185 ARG B CA 1
ATOM 3404 C C . ARG B 1 185 ? 15.245 18.116 19.190 1.00 26.58 185 ARG B C 1
ATOM 3405 O O . ARG B 1 185 ? 15.220 17.394 18.183 1.00 26.73 185 ARG B O 1
ATOM 3413 N N . GLU B 1 186 ? 14.441 19.181 19.320 1.00 27.97 186 GLU B N 1
ATOM 3414 C CA . GLU B 1 186 ? 13.496 19.530 18.245 1.00 28.19 186 GLU B CA 1
ATOM 3415 C C . GLU B 1 186 ? 14.189 19.950 16.960 1.00 28.75 186 GLU B C 1
ATOM 3416 O O . GLU B 1 186 ? 13.746 19.579 15.858 1.00 28.48 186 GLU B O 1
ATOM 3422 N N . LYS B 1 187 ? 15.249 20.749 17.094 1.00 28.80 187 LYS B N 1
ATOM 3423 C CA . LYS B 1 187 ? 16.101 21.098 15.970 1.00 29.35 187 LYS B CA 1
ATOM 3424 C C . LYS B 1 187 ? 16.702 19.846 15.327 1.00 29.38 187 LYS B C 1
ATOM 3425 O O . LYS B 1 187 ? 16.765 19.750 14.103 1.00 29.75 187 LYS B O 1
ATOM 3431 N N . VAL B 1 188 ? 17.162 18.909 16.145 1.00 29.73 188 VAL B N 1
ATOM 3432 C CA . VAL B 1 188 ? 17.754 17.689 15.611 1.00 30.43 188 VAL B CA 1
ATOM 3433 C C . VAL B 1 188 ? 16.678 16.905 14.843 1.00 30.52 188 VAL B C 1
ATOM 3434 O O . VAL B 1 188 ? 16.888 16.484 13.692 1.00 30.48 188 VAL B O 1
ATOM 3438 N N . ALA B 1 189 ? 15.519 16.747 15.477 1.00 30.04 189 ALA B N 1
ATOM 3439 C CA . ALA B 1 189 ? 14.396 16.048 14.869 1.00 30.49 189 ALA B CA 1
ATOM 3440 C C . ALA B 1 189 ? 14.061 16.633 13.493 1.00 30.36 189 ALA B C 1
ATOM 3441 O O . ALA B 1 189 ? 13.880 15.877 12.546 1.00 30.92 189 ALA B O 1
ATOM 3443 N N . GLU B 1 190 ? 13.985 17.963 13.394 1.00 30.46 190 GLU B N 1
ATOM 3444 C CA . GLU B 1 190 ? 13.713 18.678 12.128 0.50 31.08 190 GLU B CA 1
ATOM 3445 C C . GLU B 1 190 ? 14.766 18.382 11.042 1.00 32.04 190 GLU B C 1
ATOM 3446 O O . GLU B 1 190 ? 14.437 18.100 9.866 1.00 31.44 190 GLU B O 1
ATOM 3452 N N . ALA B 1 191 ? 16.037 18.462 11.432 1.00 32.18 191 ALA B N 1
ATOM 3453 C CA . ALA B 1 191 ? 17.124 18.148 10.524 1.00 32.52 191 ALA B CA 1
ATOM 3454 C C . ALA B 1 191 ? 17.072 16.673 10.109 1.00 32.66 191 ALA B C 1
ATOM 3455 O O . ALA B 1 191 ? 17.336 16.348 8.945 1.00 32.73 191 ALA B O 1
ATOM 3457 N N . ALA B 1 192 ? 16.716 15.787 11.036 1.00 33.11 192 ALA B N 1
ATOM 3458 C CA . ALA B 1 192 ? 16.582 14.363 10.723 1.00 33.68 192 ALA B CA 1
ATOM 3459 C C . ALA B 1 192 ? 15.491 14.088 9.674 1.00 35.21 192 ALA B C 1
ATOM 3460 O O . ALA B 1 192 ? 15.699 13.279 8.768 1.00 34.98 192 ALA B O 1
ATOM 3462 N N . ARG B 1 193 ? 14.342 14.757 9.796 1.00 35.82 193 ARG B N 1
ATOM 3463 C CA . ARG B 1 193 ? 13.290 14.625 8.781 1.00 36.82 193 ARG B CA 1
ATOM 3464 C C . ARG B 1 193 ? 13.792 15.098 7.426 1.00 36.88 193 ARG B C 1
ATOM 3465 O O . ARG B 1 193 ? 13.521 14.451 6.417 1.00 36.81 193 ARG B O 1
ATOM 3473 N N . GLY B 1 194 ? 14.542 16.204 7.416 1.00 37.29 194 GLY B N 1
ATOM 3474 C CA . GLY B 1 194 ? 15.157 16.736 6.185 1.00 38.08 194 GLY B CA 1
ATOM 3475 C C . GLY B 1 194 ? 16.116 15.769 5.518 1.00 38.69 194 GLY B C 1
ATOM 3476 O O . GLY B 1 194 ? 16.351 15.862 4.304 1.00 39.53 194 GLY B O 1
ATOM 3477 N N . LEU B 1 195 ? 16.681 14.851 6.302 1.00 38.78 195 LEU B N 1
ATOM 3478 C CA . LEU B 1 195 ? 17.585 13.818 5.790 1.00 39.41 195 LEU B CA 1
ATOM 3479 C C . LEU B 1 195 ? 16.813 12.588 5.335 1.00 39.82 195 LEU B C 1
ATOM 3480 O O . LEU B 1 195 ? 17.414 11.585 4.922 1.00 39.80 195 LEU B O 1
ATOM 3485 N N . GLY B 1 196 ? 15.489 12.657 5.460 1.00 39.54 196 GLY B N 1
ATOM 3486 C CA . GLY B 1 196 ? 14.614 11.574 5.021 1.00 39.60 196 GLY B CA 1
ATOM 3487 C C . GLY B 1 196 ? 14.489 10.481 6.055 1.00 39.14 196 GLY B C 1
ATOM 3488 O O . GLY B 1 196 ? 14.033 9.377 5.754 1.00 39.01 196 GLY B O 1
ATOM 3489 N N . LEU B 1 197 ? 14.902 10.780 7.288 1.00 38.60 197 LEU B N 1
ATOM 3490 C CA . LEU B 1 197 ? 14.751 9.827 8.375 1.00 37.58 197 LEU B CA 1
ATOM 3491 C C . LEU B 1 197 ? 13.388 9.985 9.005 1.00 36.23 197 LEU B C 1
ATOM 3492 O O . LEU B 1 197 ? 12.850 11.078 9.075 1.00 35.47 197 LEU B O 1
ATOM 3497 N N . ARG B 1 198 ? 12.838 8.887 9.484 1.00 35.75 198 ARG B N 1
ATOM 3498 C CA . ARG B 1 198 ? 11.603 8.967 10.238 1.00 36.12 198 ARG B CA 1
ATOM 3499 C C . ARG B 1 198 ? 11.882 9.267 11.706 1.00 34.62 198 ARG B C 1
ATOM 3500 O O . ARG B 1 198 ? 12.831 8.754 12.301 1.00 33.14 198 ARG B O 1
ATOM 3508 N N . VAL B 1 199 ? 11.013 10.105 12.256 1.00 33.35 199 VAL B N 1
ATOM 3509 C CA . VAL B 1 199 ? 11.096 10.571 13.625 1.00 32.97 199 VAL B CA 1
ATOM 3510 C C . VAL B 1 199 ? 9.741 10.339 14.278 1.00 32.48 199 VAL B C 1
ATOM 3511 O O . VAL B 1 199 ? 8.691 10.676 13.707 1.00 31.93 199 VAL B O 1
ATOM 3515 N N . GLU B 1 200 ? 9.774 9.754 15.465 1.00 32.72 200 GLU B N 1
ATOM 3516 C CA . GLU B 1 200 ? 8.576 9.534 16.274 1.00 32.78 200 GLU B CA 1
ATOM 3517 C C . GLU B 1 200 ? 8.882 9.884 17.709 1.00 31.76 200 GLU B C 1
ATOM 3518 O O . GLU B 1 200 ? 10.023 9.730 18.135 1.00 31.29 200 GLU B O 1
ATOM 3524 N N . ARG B 1 201 ? 7.855 10.305 18.458 1.00 31.30 201 ARG B N 1
ATOM 3525 C CA . ARG B 1 201 ? 7.920 10.365 19.925 1.00 31.23 201 ARG B CA 1
ATOM 3526 C C . ARG B 1 201 ? 7.474 9.024 20.496 1.00 30.38 201 ARG B C 1
ATOM 3527 O O . ARG B 1 201 ? 6.547 8.414 19.988 1.00 30.11 201 ARG B O 1
ATOM 3535 N N . GLY B 1 202 ? 8.116 8.565 21.561 1.00 30.14 202 GLY B N 1
ATOM 3536 C CA . GLY B 1 202 ? 7.665 7.371 22.267 1.00 29.67 202 GLY B CA 1
ATOM 3537 C C . GLY B 1 202 ? 7.973 7.432 23.755 1.00 30.33 202 GLY B C 1
ATOM 3538 O O . GLY B 1 202 ? 8.968 8.040 24.165 1.00 29.79 202 GLY B O 1
ATOM 3539 N N . LEU B 1 203 ? 7.128 6.798 24.563 1.00 29.75 203 LEU B N 1
ATOM 3540 C CA . LEU B 1 203 ? 7.350 6.667 25.996 1.00 30.56 203 LEU B CA 1
ATOM 3541 C C . LEU B 1 203 ? 8.062 5.340 26.174 1.00 30.94 203 LEU B C 1
ATOM 3542 O O . LEU B 1 203 ? 7.504 4.315 25.836 1.00 31.39 203 LEU B O 1
ATOM 3547 N N . PHE B 1 204 ? 9.301 5.362 26.673 1.00 30.84 204 PHE B N 1
ATOM 3548 C CA . PHE B 1 204 ? 10.153 4.170 26.724 1.00 30.90 204 PHE B CA 1
ATOM 3549 C C . PHE B 1 204 ? 10.488 3.692 28.138 1.00 31.54 204 PHE B C 1
ATOM 3550 O O . PHE B 1 204 ? 10.746 4.499 29.022 1.00 30.95 204 PHE B O 1
ATOM 3558 N N . ARG B 1 205 ? 10.555 2.370 28.325 1.00 32.38 205 ARG B N 1
ATOM 3559 C CA . ARG B 1 205 ? 11.087 1.789 29.548 1.00 32.77 205 ARG B CA 1
ATOM 3560 C C . ARG B 1 205 ? 12.555 1.426 29.342 1.00 33.81 205 ARG B C 1
ATOM 3561 O O . ARG B 1 205 ? 12.993 1.321 28.203 1.00 33.60 205 ARG B O 1
ATOM 3569 N N . PRO B 1 206 ? 13.314 1.196 30.441 1.00 35.04 206 PRO B N 1
ATOM 3570 C CA . PRO B 1 206 ? 14.732 0.860 30.268 1.00 36.59 206 PRO B CA 1
ATOM 3571 C C . PRO B 1 206 ? 14.950 -0.350 29.356 1.00 38.05 206 PRO B C 1
ATOM 3572 O O . PRO B 1 206 ? 15.888 -0.333 28.555 1.00 38.86 206 PRO B O 1
ATOM 3576 N N . GLU B 1 207 ? 14.067 -1.346 29.443 1.00 39.31 207 GLU B N 1
ATOM 3577 C CA . GLU B 1 207 ? 14.138 -2.573 28.623 1.00 40.05 207 GLU B CA 1
ATOM 3578 C C . GLU B 1 207 ? 14.125 -2.249 27.151 1.00 39.85 207 GLU B C 1
ATOM 3579 O O . GLU B 1 207 ? 14.750 -2.945 26.351 1.00 40.85 207 GLU B O 1
ATOM 3585 N N . GLY B 1 208 ? 13.405 -1.194 26.782 1.00 38.44 208 GLY B N 1
ATOM 3586 C CA . GLY B 1 208 ? 13.125 -0.949 25.386 1.00 37.71 208 GLY B CA 1
ATOM 3587 C C . GLY B 1 208 ? 14.120 -0.036 24.704 1.00 36.97 208 GLY B C 1
ATOM 3588 O O . GLY B 1 208 ? 13.910 0.361 23.555 1.00 36.06 208 GLY B O 1
ATOM 3589 N N . LEU B 1 209 ? 15.198 0.299 25.407 1.00 36.79 209 LEU B N 1
ATOM 3590 C CA . LEU B 1 209 ? 16.200 1.201 24.842 1.00 37.34 209 LEU B CA 1
ATOM 3591 C C . LEU B 1 209 ? 17.281 0.421 24.088 1.00 38.25 209 LEU B C 1
ATOM 3592 O O . LEU B 1 209 ? 18.477 0.579 24.344 1.00 39.49 209 LEU B O 1
ATOM 3597 N N . ARG B 1 210 ? 16.847 -0.413 23.149 1.00 39.03 210 ARG B N 1
ATOM 3598 C CA . ARG B 1 210 ? 17.747 -1.145 22.260 1.00 38.98 210 ARG B CA 1
ATOM 3599 C C . ARG B 1 210 ? 18.040 -0.267 21.047 1.00 37.55 210 ARG B C 1
ATOM 3600 O O . ARG B 1 210 ? 17.132 0.286 20.441 1.00 37.04 210 ARG B O 1
ATOM 3608 N N . GLY B 1 211 ? 19.313 -0.105 20.712 1.00 36.83 211 GLY B N 1
ATOM 3609 C CA . GLY B 1 211 ? 19.689 0.709 19.556 1.00 35.72 211 GLY B CA 1
ATOM 3610 C C . GLY B 1 211 ? 20.709 1.729 19.988 1.00 34.77 211 GLY B C 1
ATOM 3611 O O . GLY B 1 211 ? 21.364 1.538 20.997 1.00 35.83 211 GLY B O 1
ATOM 3612 N N . HIS B 1 212 ? 20.845 2.813 19.237 1.00 33.48 212 HIS B N 1
ATOM 3613 C CA . HIS B 1 212 ? 21.809 3.854 19.593 1.00 33.22 212 HIS B CA 1
ATOM 3614 C C . HIS B 1 212 ? 21.159 5.008 20.369 1.00 31.32 212 HIS B C 1
ATOM 3615 O O . HIS B 1 212 ? 20.299 5.698 19.837 1.00 30.26 212 HIS B O 1
ATOM 3622 N N . LEU B 1 213 ? 21.619 5.228 21.592 1.00 29.76 213 LEU B N 1
ATOM 3623 C CA . LEU B 1 213 ? 21.222 6.405 22.384 1.00 29.56 213 LEU B CA 1
ATOM 3624 C C . LEU B 1 213 ? 22.073 7.611 21.984 1.00 28.80 213 LEU B C 1
ATOM 3625 O O . LEU B 1 213 ? 23.254 7.465 21.627 1.00 29.31 213 LEU B O 1
ATOM 3630 N N . LEU B 1 214 ? 21.459 8.789 21.984 1.00 27.43 214 LEU B N 1
ATOM 3631 C CA . LEU B 1 214 ? 22.173 10.063 21.809 1.00 27.01 214 LEU B CA 1
ATOM 3632 C C . LEU B 1 214 ? 21.603 11.120 22.760 1.00 26.22 214 LEU B C 1
ATOM 3633 O O . LEU B 1 214 ? 20.482 10.980 23.262 1.00 25.74 214 LEU B O 1
ATOM 3638 N N . LEU B 1 215 ? 22.374 12.172 22.982 1.00 25.75 215 LEU B N 1
ATOM 3639 C CA . LEU B 1 215 ? 21.960 13.243 23.886 1.00 25.70 215 LEU B CA 1
ATOM 3640 C C . LEU B 1 215 ? 22.009 14.573 23.192 1.00 25.05 215 LEU B C 1
ATOM 3641 O O . LEU B 1 215 ? 23.000 14.898 22.540 1.00 26.04 215 LEU B O 1
ATOM 3646 N N . ALA B 1 216 ? 20.947 15.355 23.341 1.00 24.62 216 ALA B N 1
ATOM 3647 C CA . ALA B 1 216 ? 20.885 16.697 22.730 1.00 24.54 216 ALA B CA 1
ATOM 3648 C C . ALA B 1 216 ? 20.716 17.794 23.795 1.00 24.03 216 ALA B C 1
ATOM 3649 O O . ALA B 1 216 ? 19.924 17.647 24.693 1.00 23.92 216 ALA B O 1
ATOM 3651 N N . GLY B 1 217 ? 21.442 18.895 23.676 1.00 24.69 217 GLY B N 1
ATOM 3652 C CA . GLY B 1 217 ? 21.362 19.963 24.694 1.00 24.98 217 GLY B CA 1
ATOM 3653 C C . GLY B 1 217 ? 22.033 21.212 24.165 1.00 26.54 217 GLY B C 1
ATOM 3654 O O . GLY B 1 217 ? 22.938 21.117 23.303 1.00 26.14 217 GLY B O 1
ATOM 3655 N N . SER B 1 218 ? 21.595 22.380 24.654 1.00 26.96 218 SER B N 1
ATOM 3656 C CA . SER B 1 218 ? 22.122 23.658 24.152 1.00 28.70 218 SER B CA 1
ATOM 3657 C C . SER B 1 218 ? 23.616 23.747 24.347 1.00 29.52 218 SER B C 1
ATOM 3658 O O . SER B 1 218 ? 24.300 24.356 23.529 1.00 31.34 218 SER B O 1
ATOM 3661 N N . GLY B 1 219 ? 24.122 23.117 25.394 1.00 29.15 219 GLY B N 1
ATOM 3662 C CA . GLY B 1 219 ? 25.572 23.095 25.594 1.00 30.23 219 GLY B CA 1
ATOM 3663 C C . GLY B 1 219 ? 26.277 22.200 24.578 1.00 30.18 219 GLY B C 1
ATOM 3664 O O . GLY B 1 219 ? 27.053 22.689 23.716 1.00 32.10 219 GLY B O 1
ATOM 3665 N N . VAL B 1 220 ? 25.979 20.901 24.646 1.00 28.04 220 VAL B N 1
ATOM 3666 C CA . VAL B 1 220 ? 26.714 19.893 23.871 1.00 27.10 220 VAL B CA 1
ATOM 3667 C C . VAL B 1 220 ? 26.404 19.732 22.381 1.00 26.70 220 VAL B C 1
ATOM 3668 O O . VAL B 1 220 ? 27.205 19.132 21.656 1.00 26.75 220 VAL B O 1
ATOM 3672 N N . GLY B 1 221 ? 25.262 20.239 21.915 1.00 25.36 221 GLY B N 1
ATOM 3673 C CA . GLY B 1 221 ? 24.833 19.952 20.559 1.00 25.14 221 GLY B CA 1
ATOM 3674 C C . GLY B 1 221 ? 24.249 18.541 20.566 1.00 25.14 221 GLY B C 1
ATOM 3675 O O . GLY B 1 221 ? 23.458 18.184 21.460 1.00 25.38 221 GLY B O 1
ATOM 3676 N N . LEU B 1 222 ? 24.619 17.733 19.571 1.00 24.92 222 LEU B N 1
ATOM 3677 C CA . LEU B 1 222 ? 24.207 16.325 19.523 1.00 23.95 222 LEU B CA 1
ATOM 3678 C C . LEU B 1 222 ? 25.374 15.414 19.873 1.00 24.83 222 LEU B C 1
ATOM 3679 O O . LEU B 1 222 ? 26.386 15.359 19.149 1.00 24.83 222 LEU B O 1
ATOM 3684 N N . LEU B 1 223 ? 25.209 14.677 20.960 1.00 24.51 223 LEU B N 1
ATOM 3685 C CA . LEU B 1 223 ? 26.307 13.926 21.531 1.00 25.64 223 LEU B CA 1
ATOM 3686 C C . LEU B 1 223 ? 25.942 12.457 21.639 1.00 26.03 223 LEU B C 1
ATOM 3687 O O . LEU B 1 223 ? 24.988 12.106 22.326 1.00 25.57 223 LEU B O 1
ATOM 3692 N N . PRO B 1 224 ? 26.714 11.577 20.961 1.00 27.59 224 PRO B N 1
ATOM 3693 C CA . PRO B 1 224 ? 26.287 10.167 20.998 1.00 27.81 224 PRO B CA 1
ATOM 3694 C C . PRO B 1 224 ? 26.707 9.445 22.265 1.00 28.16 224 PRO B C 1
ATOM 3695 O O . PRO B 1 224 ? 27.695 9.831 22.906 1.00 27.08 224 PRO B O 1
ATOM 3699 N N . VAL B 1 225 ? 25.932 8.426 22.630 1.00 27.90 225 VAL B N 1
ATOM 3700 C CA . VAL B 1 225 ? 26.242 7.577 23.751 1.00 28.94 225 VAL B CA 1
ATOM 3701 C C . VAL B 1 225 ? 26.805 6.327 23.085 1.00 30.50 225 VAL B C 1
ATOM 3702 O O . VAL B 1 225 ? 26.128 5.742 22.249 1.00 30.30 225 VAL B O 1
ATOM 3706 N N . ARG B 1 226 ? 28.049 5.964 23.395 1.00 31.80 226 ARG B N 1
ATOM 3707 C CA . ARG B 1 226 ? 28.795 4.981 22.559 1.00 33.84 226 ARG B CA 1
ATOM 3708 C C . ARG B 1 226 ? 29.031 5.492 21.122 1.00 34.79 226 ARG B C 1
ATOM 3709 O O . ARG B 1 226 ? 28.452 6.524 20.718 1.00 35.19 226 ARG B O 1
ATOM 3717 N N . PRO B 1 227 ? 29.874 4.785 20.331 1.00 35.59 227 PRO B N 1
ATOM 3718 C CA . PRO B 1 227 ? 30.029 5.283 18.972 1.00 35.65 227 PRO B CA 1
ATOM 3719 C C . PRO B 1 227 ? 28.676 5.395 18.266 1.00 36.02 227 PRO B C 1
ATOM 3720 O O . PRO B 1 227 ? 27.771 4.578 18.513 1.00 35.66 227 PRO B O 1
ATOM 3724 N N . PRO B 1 228 ? 28.518 6.436 17.436 1.00 35.90 228 PRO B N 1
ATOM 3725 C CA . PRO B 1 228 ? 27.231 6.730 16.850 1.00 36.28 228 PRO B CA 1
ATOM 3726 C C . PRO B 1 228 ? 26.949 5.864 15.619 1.00 36.87 228 PRO B C 1
ATOM 3727 O O . PRO B 1 228 ? 27.882 5.269 15.046 1.00 36.85 228 PRO B O 1
ATOM 3731 N N . PRO B 1 229 ? 25.670 5.799 15.204 1.00 36.97 229 PRO B N 1
ATOM 3732 C CA . PRO B 1 229 ? 25.398 5.014 14.017 1.00 35.85 229 PRO B CA 1
ATOM 3733 C C . PRO B 1 229 ? 25.675 5.879 12.813 1.00 35.01 229 PRO B C 1
ATOM 3734 O O . PRO B 1 229 ? 25.557 7.102 12.910 1.00 34.54 229 PRO B O 1
ATOM 3738 N N . PRO B 1 230 ? 26.067 5.264 11.672 1.00 34.46 230 PRO B N 1
ATOM 3739 C CA . PRO B 1 230 ? 26.481 6.054 10.529 1.00 34.34 230 PRO B CA 1
ATOM 3740 C C . PRO B 1 230 ? 25.429 7.002 10.009 1.00 34.40 230 PRO B C 1
ATOM 3741 O O . PRO B 1 230 ? 25.777 8.069 9.482 1.00 35.52 230 PRO B O 1
ATOM 3745 N N . GLU B 1 231 ? 24.156 6.639 10.127 1.00 34.32 231 GLU B N 1
ATOM 3746 C CA . GLU B 1 231 ? 23.124 7.477 9.522 1.00 35.39 231 GLU B CA 1
ATOM 3747 C C . GLU B 1 231 ? 23.093 8.835 10.177 1.00 34.60 231 GLU B C 1
ATOM 3748 O O . GLU B 1 231 ? 22.684 9.807 9.550 1.00 34.98 231 GLU B O 1
ATOM 3754 N N . LEU B 1 232 ? 23.546 8.891 11.426 1.00 35.02 232 LEU B N 1
ATOM 3755 C CA . LEU B 1 232 ? 23.454 10.117 12.229 1.00 35.66 232 LEU B CA 1
ATOM 3756 C C . LEU B 1 232 ? 24.692 11.021 12.203 1.00 36.05 232 LEU B C 1
ATOM 3757 O O . LEU B 1 232 ? 24.655 12.159 12.693 1.00 35.23 232 LEU B O 1
ATOM 3762 N N . LEU B 1 233 ? 25.772 10.540 11.588 1.00 35.90 233 LEU B N 1
ATOM 3763 C CA . LEU B 1 233 ? 26.977 11.367 11.424 1.00 35.55 233 LEU B CA 1
ATOM 3764 C C . LEU B 1 233 ? 26.727 12.792 10.877 1.00 35.45 233 LEU B C 1
ATOM 3765 O O . LEU B 1 233 ? 27.256 13.764 11.428 1.00 35.11 233 LEU B O 1
ATOM 3770 N N . PRO B 1 234 ? 25.919 12.936 9.805 1.00 35.58 234 PRO B N 1
ATOM 3771 C CA . PRO B 1 234 ? 25.692 14.313 9.346 1.00 35.30 234 PRO B CA 1
ATOM 3772 C C . PRO B 1 234 ? 25.039 15.217 10.416 1.00 35.07 234 PRO B C 1
ATOM 3773 O O . PRO B 1 234 ? 25.266 16.432 10.407 1.00 34.69 234 PRO B O 1
ATOM 3777 N N . LEU B 1 235 ? 24.241 14.624 11.310 1.00 33.54 235 LEU B N 1
ATOM 3778 C CA . LEU B 1 235 ? 23.500 15.399 12.320 1.00 33.03 235 LEU B CA 1
ATOM 3779 C C . LEU B 1 235 ? 24.448 15.815 13.436 1.00 32.41 235 LEU B C 1
ATOM 3780 O O . LEU B 1 235 ? 24.430 16.954 13.888 1.00 32.11 235 LEU B O 1
ATOM 3785 N N . ILE B 1 236 ? 25.288 14.894 13.865 1.00 31.73 236 ILE B N 1
ATOM 3786 C CA . ILE B 1 236 ? 26.350 15.258 14.800 1.00 32.53 236 ILE B CA 1
ATOM 3787 C C . ILE B 1 236 ? 27.216 16.419 14.251 1.00 32.09 236 ILE B C 1
ATOM 3788 O O . ILE B 1 236 ? 27.585 17.336 14.984 1.00 31.49 236 ILE B O 1
ATOM 3793 N N . GLU B 1 237 ? 27.514 16.383 12.956 1.00 31.69 237 GLU B N 1
ATOM 3794 C CA . GLU B 1 237 ? 28.346 17.397 12.333 1.00 32.71 237 GLU B CA 1
ATOM 3795 C C . GLU B 1 237 ? 27.627 18.745 12.198 1.00 32.60 237 GLU B C 1
ATOM 3796 O O . GLU B 1 237 ? 28.219 19.805 12.432 1.00 33.26 237 GLU B O 1
ATOM 3802 N N . ARG B 1 238 ? 26.362 18.702 11.809 1.00 31.67 238 ARG B N 1
ATOM 3803 C CA . ARG B 1 238 ? 25.509 19.894 11.801 1.00 32.04 238 ARG B CA 1
ATOM 3804 C C . ARG B 1 238 ? 25.478 20.588 13.182 1.00 30.79 238 ARG B C 1
ATOM 3805 O O . ARG B 1 238 ? 25.567 21.816 13.271 1.00 30.85 238 ARG B O 1
ATOM 3813 N N . PHE B 1 239 ? 25.380 19.808 14.255 1.00 30.34 239 PHE B N 1
ATOM 3814 C CA . PHE B 1 239 ? 25.146 20.393 15.589 1.00 29.84 239 PHE B CA 1
ATOM 3815 C C . PHE B 1 239 ? 26.387 20.501 16.498 1.00 29.56 239 PHE B C 1
ATOM 3816 O O . PHE B 1 239 ? 26.293 20.950 17.646 1.00 29.35 239 PHE B O 1
ATOM 3824 N N . LEU B 1 240 ? 27.547 20.082 16.000 1.00 29.26 240 LEU B N 1
ATOM 3825 C CA . LEU B 1 240 ? 28.745 20.110 16.830 1.00 29.93 240 LEU B CA 1
ATOM 3826 C C . LEU B 1 240 ? 29.052 21.578 17.129 1.00 29.46 240 LEU B C 1
ATOM 3827 O O . LEU B 1 240 ? 29.061 22.401 16.205 1.00 29.19 240 LEU B O 1
ATOM 3832 N N . PRO B 1 241 ? 29.251 21.922 18.418 1.00 29.62 241 PRO B N 1
ATOM 3833 C CA . PRO B 1 241 ? 29.558 23.313 18.777 1.00 30.42 241 PRO B CA 1
ATOM 3834 C C . PRO B 1 241 ? 30.768 23.831 17.990 1.00 30.76 241 PRO B C 1
ATOM 3835 O O . PRO B 1 241 ? 31.785 23.159 17.954 1.00 30.58 241 PRO B O 1
ATOM 3839 N N . ALA B 1 242 ? 30.622 24.994 17.355 1.00 31.46 242 ALA B N 1
ATOM 3840 C CA . ALA B 1 242 ? 31.693 25.640 16.570 1.00 31.65 242 ALA B CA 1
ATOM 3841 C C . ALA B 1 242 ? 32.687 26.355 17.496 1.00 31.94 242 ALA B C 1
ATOM 3842 O O . ALA B 1 242 ? 32.840 27.588 17.462 1.00 31.10 242 ALA B O 1
ATOM 3844 N N . CYS B 1 243 ? 33.331 25.579 18.365 1.00 32.69 243 CYS B N 1
ATOM 3845 C CA . CYS B 1 243 ? 34.119 26.154 19.458 1.00 33.86 243 CYS B CA 1
ATOM 3846 C C . CYS B 1 243 ? 35.510 25.517 19.605 1.00 35.37 243 CYS B C 1
ATOM 3847 O O . CYS B 1 243 ? 36.047 25.503 20.716 1.00 34.72 243 CYS B O 1
ATOM 3850 N N . TYR B 1 244 ? 36.067 25.045 18.482 1.00 36.75 244 TYR B N 1
ATOM 3851 C CA . TYR B 1 244 ? 37.354 24.307 18.416 1.00 39.56 244 TYR B CA 1
ATOM 3852 C C . TYR B 1 244 ? 38.448 24.951 17.558 1.00 41.71 244 TYR B C 1
ATOM 3853 O O . TYR B 1 244 ? 39.635 24.618 17.704 1.00 43.00 244 TYR B O 1
ATOM 3862 N N . THR B 1 245 ? 38.056 25.835 16.645 1.00 44.08 245 THR B N 1
ATOM 3863 C CA . THR B 1 245 ? 39.017 26.508 15.761 1.00 45.62 245 THR B CA 1
ATOM 3864 C C . THR B 1 245 ? 39.549 27.733 16.478 1.00 46.38 245 THR B C 1
ATOM 3865 O O . THR B 1 245 ? 40.434 27.612 17.334 1.00 46.58 245 THR B O 1
ATOM 3875 N N . ARG C 1 2 ? 27.643 38.041 35.957 1.00 36.98 2 ARG C N 1
ATOM 3876 C CA . ARG C 1 2 ? 26.212 37.861 36.244 1.00 36.37 2 ARG C CA 1
ATOM 3877 C C . ARG C 1 2 ? 25.586 39.222 36.511 1.00 34.92 2 ARG C C 1
ATOM 3878 O O . ARG C 1 2 ? 26.145 40.046 37.274 1.00 33.76 2 ARG C O 1
ATOM 3886 N N . LEU C 1 3 ? 24.447 39.442 35.861 1.00 33.18 3 LEU C N 1
ATOM 3887 C CA . LEU C 1 3 ? 23.646 40.644 36.023 1.00 32.15 3 LEU C CA 1
ATOM 3888 C C . LEU C 1 3 ? 22.354 40.286 36.736 1.00 31.75 3 LEU C C 1
ATOM 3889 O O . LEU C 1 3 ? 21.647 39.393 36.309 1.00 30.20 3 LEU C O 1
ATOM 3894 N N . LEU C 1 4 ? 22.044 41.003 37.811 1.00 32.01 4 LEU C N 1
ATOM 3895 C CA . LEU C 1 4 ? 20.755 40.856 38.480 1.00 32.87 4 LEU C CA 1
ATOM 3896 C C . LEU C 1 4 ? 19.930 42.107 38.254 1.00 34.14 4 LEU C C 1
ATOM 3897 O O . LEU C 1 4 ? 20.274 43.183 38.770 1.00 34.68 4 LEU C O 1
ATOM 3902 N N . ASN C 1 5 ? 18.858 41.979 37.473 1.00 34.21 5 ASN C N 1
ATOM 3903 C CA . ASN C 1 5 ? 18.060 43.125 37.093 1.00 34.90 5 ASN C CA 1
ATOM 3904 C C . ASN C 1 5 ? 18.943 44.216 36.459 1.00 35.37 5 ASN C C 1
ATOM 3905 O O . ASN C 1 5 ? 18.822 45.399 36.805 1.00 34.91 5 ASN C O 1
ATOM 3910 N N . GLY C 1 6 ? 19.850 43.793 35.568 1.00 34.97 6 GLY C N 1
ATOM 3911 C CA . GLY C 1 6 ? 20.737 44.696 34.831 1.00 35.22 6 GLY C CA 1
ATOM 3912 C C . GLY C 1 6 ? 21.994 45.135 35.554 1.00 35.27 6 GLY C C 1
ATOM 3913 O O . GLY C 1 6 ? 22.875 45.759 34.961 1.00 34.86 6 GLY C O 1
ATOM 3914 N N . THR C 1 7 ? 22.105 44.786 36.830 1.00 36.12 7 THR C N 1
ATOM 3915 C CA . THR C 1 7 ? 23.225 45.241 37.643 1.00 37.56 7 THR C CA 1
ATOM 3916 C C . THR C 1 7 ? 24.199 44.107 37.942 1.00 38.40 7 THR C C 1
ATOM 3917 O O . THR C 1 7 ? 23.802 43.094 38.538 1.00 38.36 7 THR C O 1
ATOM 3921 N N . PRO C 1 8 ? 25.480 44.286 37.569 1.00 39.46 8 PRO C N 1
ATOM 3922 C CA . PRO C 1 8 ? 26.462 43.264 37.898 1.00 40.60 8 PRO C CA 1
ATOM 3923 C C . PRO C 1 8 ? 26.410 42.900 39.380 1.00 41.80 8 PRO C C 1
ATOM 3924 O O . PRO C 1 8 ? 26.216 43.763 40.238 1.00 42.03 8 PRO C O 1
ATOM 3928 N N . LEU C 1 9 ? 26.546 41.608 39.661 1.00 42.96 9 LEU C N 1
ATOM 3929 C CA . LEU C 1 9 ? 26.301 41.056 40.981 1.00 44.39 9 LEU C CA 1
ATOM 3930 C C . LEU C 1 9 ? 27.302 39.932 41.230 1.00 45.05 9 LEU C C 1
ATOM 3931 O O . LEU C 1 9 ? 27.446 39.032 40.405 1.00 44.57 9 LEU C O 1
ATOM 3936 N N . ALA C 1 10 ? 28.019 40.028 42.348 1.00 45.81 10 ALA C N 1
ATOM 3937 C CA . ALA C 1 10 ? 28.832 38.931 42.847 1.00 46.69 10 ALA C CA 1
ATOM 3938 C C . ALA C 1 10 ? 27.939 38.110 43.762 1.00 47.11 10 ALA C C 1
ATOM 3939 O O . ALA C 1 10 ? 27.477 38.602 44.808 1.00 47.52 10 ALA C O 1
ATOM 3941 N N . LEU C 1 11 ? 27.687 36.867 43.373 1.00 47.47 11 LEU C N 1
ATOM 3942 C CA . LEU C 1 11 ? 26.823 35.981 44.160 1.00 47.66 11 LEU C CA 1
ATOM 3943 C C . LEU C 1 11 ? 27.322 35.771 45.605 1.00 47.28 11 LEU C C 1
ATOM 3944 O O . LEU C 1 11 ? 28.453 35.324 45.832 1.00 47.43 11 LEU C O 1
ATOM 3949 N N . ALA C 1 12 ? 26.476 36.091 46.581 1.00 47.03 12 ALA C N 1
ATOM 3950 C CA . ALA C 1 12 ? 26.800 35.813 47.990 1.00 46.31 12 ALA C CA 1
ATOM 3951 C C . ALA C 1 12 ? 26.568 34.319 48.286 1.00 45.82 12 ALA C C 1
ATOM 3952 O O . ALA C 1 12 ? 27.178 33.735 49.192 1.00 46.42 12 ALA C O 1
ATOM 3954 N N . LEU C 1 13 ? 25.694 33.699 47.501 1.00 44.31 13 LEU C N 1
ATOM 3955 C CA . LEU C 1 13 ? 25.343 32.309 47.737 1.00 42.68 13 LEU C CA 1
ATOM 3956 C C . LEU C 1 13 ? 25.843 31.412 46.605 1.00 41.26 13 LEU C C 1
ATOM 3957 O O . LEU C 1 13 ? 26.020 31.884 45.472 1.00 41.15 13 LEU C O 1
ATOM 3962 N N . PRO C 1 14 ? 26.102 30.118 46.907 1.00 39.57 14 PRO C N 1
ATOM 3963 C CA . PRO C 1 14 ? 26.526 29.284 45.812 1.00 38.36 14 PRO C CA 1
ATOM 3964 C C . PRO C 1 14 ? 25.376 29.069 44.855 1.00 37.36 14 PRO C C 1
ATOM 3965 O O . PRO C 1 14 ? 24.199 29.035 45.256 1.00 36.48 14 PRO C O 1
ATOM 3969 N N . GLU C 1 15 ? 25.737 28.932 43.594 1.00 35.95 15 GLU C N 1
ATOM 3970 C CA . GLU C 1 15 ? 24.805 28.657 42.518 1.00 35.84 15 GLU C CA 1
ATOM 3971 C C . GLU C 1 15 ? 23.785 27.525 42.794 1.00 34.27 15 GLU C C 1
ATOM 3972 O O . GLU C 1 15 ? 22.587 27.700 42.541 1.00 34.02 15 GLU C O 1
ATOM 3978 N N . ALA C 1 16 ? 24.246 26.383 43.306 1.00 31.98 16 ALA C N 1
ATOM 3979 C CA . ALA C 1 16 ? 23.344 25.250 43.589 1.00 31.19 16 ALA C CA 1
ATOM 3980 C C . ALA C 1 16 ? 22.187 25.619 44.522 1.00 30.23 16 ALA C C 1
ATOM 3981 O O . ALA C 1 16 ? 21.040 25.174 44.332 1.00 28.59 16 ALA C O 1
ATOM 3983 N N . PHE C 1 17 ? 22.503 26.405 45.548 1.00 29.23 17 PHE C N 1
ATOM 3984 C CA . PHE C 1 17 ? 21.515 26.804 46.559 1.00 29.32 17 PHE C CA 1
ATOM 3985 C C . PHE C 1 17 ? 20.449 27.643 45.878 1.00 29.52 17 PHE C C 1
ATOM 3986 O O . PHE C 1 17 ? 19.241 27.462 46.112 1.00 28.95 17 PHE C O 1
ATOM 3994 N N . LEU C 1 18 ? 20.920 28.535 45.006 1.00 29.01 18 LEU C N 1
ATOM 3995 C CA . LEU C 1 18 ? 20.100 29.573 44.392 1.00 29.71 18 LEU C CA 1
ATOM 3996 C C . LEU C 1 18 ? 19.380 29.081 43.150 1.00 28.81 18 LEU C C 1
ATOM 3997 O O . LEU C 1 18 ? 18.160 29.259 42.993 1.00 29.64 18 LEU C O 1
ATOM 4002 N N . TYR C 1 19 ? 20.123 28.459 42.248 1.00 26.53 19 TYR C N 1
ATOM 4003 C CA . TYR C 1 19 ? 19.522 28.124 40.968 1.00 25.90 19 TYR C CA 1
ATOM 4004 C C . TYR C 1 19 ? 18.732 26.816 40.989 1.00 24.68 19 TYR C C 1
ATOM 4005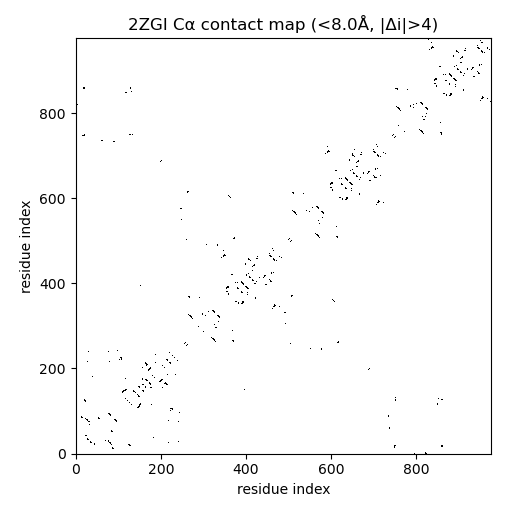 O O . TYR C 1 19 ? 17.861 26.608 40.160 1.00 23.94 19 TYR C O 1
ATOM 4014 N N . HIS C 1 20 ? 19.045 25.954 41.942 1.00 23.78 20 HIS C N 1
ATOM 4015 C CA . HIS C 1 20 ? 18.574 24.568 41.891 1.00 23.37 20 HIS C CA 1
ATOM 4016 C C . HIS C 1 20 ? 17.743 24.143 43.091 1.00 23.34 20 HIS C C 1
ATOM 4017 O O . HIS C 1 20 ? 17.368 22.972 43.203 1.00 22.77 20 HIS C O 1
ATOM 4024 N N . GLY C 1 21 ? 17.477 25.092 43.993 1.00 22.18 21 GLY C N 1
ATOM 4025 C CA . GLY C 1 21 ? 16.657 24.828 45.152 1.00 22.52 21 GLY C CA 1
ATOM 4026 C C . GLY C 1 21 ? 17.343 23.791 46.041 1.00 22.32 21 GLY C C 1
ATOM 4027 O O . GLY C 1 21 ? 16.686 23.037 46.710 1.00 21.12 21 GLY C O 1
ATOM 4028 N N . ALA C 1 22 ? 18.674 23.739 45.988 1.00 21.99 22 ALA C N 1
ATOM 4029 C CA . ALA C 1 22 ? 19.456 22.701 46.672 1.00 21.59 22 ALA C CA 1
ATOM 4030 C C . ALA C 1 22 ? 19.667 23.027 48.149 1.00 21.23 22 ALA C C 1
ATOM 4031 O O . ALA C 1 22 ? 20.766 23.465 48.555 1.00 19.87 22 ALA C O 1
ATOM 4033 N N . SER C 1 23 ? 18.626 22.771 48.951 1.00 20.09 23 SER C N 1
ATOM 4034 C CA . SER C 1 23 ? 18.610 23.068 50.388 1.00 20.13 23 SER C CA 1
ATOM 4035 C C . SER C 1 23 ? 17.542 22.245 51.071 1.00 20.02 23 SER C C 1
ATOM 4036 O O . SER C 1 23 ? 16.587 21.790 50.424 1.00 20.01 23 SER C O 1
ATOM 4039 N N . VAL C 1 24 ? 17.714 22.069 52.379 1.00 21.14 24 VAL C N 1
ATOM 4040 C CA . VAL C 1 24 ? 16.661 21.585 53.267 1.00 21.10 24 VAL C CA 1
ATOM 4041 C C . VAL C 1 24 ? 16.407 22.701 54.299 1.00 22.05 24 VAL C C 1
ATOM 4042 O O . VAL C 1 24 ? 17.286 23.560 54.565 1.00 21.79 24 VAL C O 1
ATOM 4046 N N . PHE C 1 25 ? 15.223 22.679 54.879 1.00 21.57 25 PHE C N 1
ATOM 4047 C CA . PHE C 1 25 ? 14.854 23.727 55.784 1.00 22.95 25 PHE C CA 1
ATOM 4048 C C . PHE C 1 25 ? 13.870 23.238 56.798 1.00 23.08 25 PHE C C 1
ATOM 4049 O O . PHE C 1 25 ? 13.298 22.134 56.666 1.00 22.99 25 PHE C O 1
ATOM 4057 N N . THR C 1 26 ? 13.696 24.031 57.844 1.00 22.55 26 THR C N 1
ATOM 4058 C CA . THR C 1 26 ? 12.542 23.852 58.688 1.00 23.27 26 THR C CA 1
ATOM 4059 C C . THR C 1 26 ? 12.072 25.205 59.183 1.00 24.19 26 THR C C 1
ATOM 4060 O O . THR C 1 26 ? 12.863 26.150 59.238 1.00 24.49 26 THR C O 1
ATOM 4064 N N . THR C 1 27 ? 10.787 25.308 59.499 1.00 24.60 27 THR C N 1
ATOM 4065 C CA . THR C 1 27 ? 10.230 26.552 60.029 1.00 26.38 27 THR C CA 1
ATOM 4066 C C . THR C 1 27 ? 9.631 26.289 61.392 1.00 27.16 27 THR C C 1
ATOM 4067 O O . THR C 1 27 ? 8.829 25.351 61.566 1.00 27.42 27 THR C O 1
ATOM 4071 N N . LEU C 1 28 ? 10.015 27.113 62.364 1.00 27.18 28 LEU C N 1
ATOM 4072 C CA . LEU C 1 28 ? 9.539 26.941 63.735 1.00 28.23 28 LEU C CA 1
ATOM 4073 C C . LEU C 1 28 ? 8.785 28.168 64.239 1.00 28.27 28 LEU C C 1
ATOM 4074 O O . LEU C 1 28 ? 8.910 29.265 63.693 1.00 27.92 28 LEU C O 1
ATOM 4079 N N . ARG C 1 29 ? 8.045 27.969 65.318 1.00 27.84 29 ARG C N 1
ATOM 4080 C CA . ARG C 1 29 ? 7.416 29.071 66.022 1.00 28.61 29 ARG C CA 1
ATOM 4081 C C . ARG C 1 29 ? 8.130 29.273 67.363 1.00 28.28 29 ARG C C 1
ATOM 4082 O O . ARG C 1 29 ? 8.306 28.320 68.129 1.00 27.88 29 ARG C O 1
ATOM 4090 N N . ALA C 1 30 ? 8.556 30.499 67.644 1.00 28.50 30 ALA C N 1
ATOM 4091 C CA . ALA C 1 30 ? 9.017 30.824 69.008 1.00 29.09 30 ALA C CA 1
ATOM 4092 C C . ALA C 1 30 ? 7.928 31.593 69.756 1.00 29.20 30 ALA C C 1
ATOM 4093 O O . ALA C 1 30 ? 7.426 32.560 69.255 1.00 30.22 30 ALA C O 1
ATOM 4095 N N . GLU C 1 31 ? 7.597 31.167 70.960 1.00 30.88 31 GLU C N 1
ATOM 4096 C CA . GLU C 1 31 ? 6.528 31.776 71.737 1.00 31.85 31 GLU C CA 1
ATOM 4097 C C . GLU C 1 31 ? 7.106 32.450 72.990 1.00 33.41 31 GLU C C 1
ATOM 4098 O O . GLU C 1 31 ? 7.634 31.780 73.866 1.00 34.02 31 GLU C O 1
ATOM 4104 N N . GLY C 1 32 ? 7.026 33.783 73.035 1.00 35.53 32 GLY C N 1
ATOM 4105 C CA . GLY C 1 32 ? 7.592 34.564 74.136 1.00 36.60 32 GLY C CA 1
ATOM 4106 C C . GLY C 1 32 ? 9.049 34.239 74.337 1.00 37.52 32 GLY C C 1
ATOM 4107 O O . GLY C 1 32 ? 9.494 34.033 75.461 1.00 38.28 32 GLY C O 1
ATOM 4108 N N . GLY C 1 33 ? 9.785 34.149 73.232 1.00 37.92 33 GLY C N 1
ATOM 4109 C CA . GLY C 1 33 ? 11.209 33.849 73.276 1.00 38.18 33 GLY C CA 1
ATOM 4110 C C . GLY C 1 33 ? 11.653 32.406 73.410 1.00 38.72 33 GLY C C 1
ATOM 4111 O O . GLY C 1 33 ? 12.864 32.147 73.499 1.00 39.30 33 GLY C O 1
ATOM 4112 N N . ARG C 1 34 ? 10.709 31.458 73.441 1.00 38.54 34 ARG C N 1
ATOM 4113 C CA . ARG C 1 34 ? 11.067 30.037 73.453 1.00 38.33 34 ARG C CA 1
ATOM 4114 C C . ARG C 1 34 ? 10.548 29.287 72.220 1.00 37.10 34 ARG C C 1
ATOM 4115 O O . ARG C 1 34 ? 9.339 29.269 71.958 1.00 36.86 34 ARG C O 1
ATOM 4123 N N . PRO C 1 35 ? 11.469 28.660 71.461 1.00 36.27 35 PRO C N 1
ATOM 4124 C CA . PRO C 1 35 ? 11.105 27.943 70.234 1.00 34.94 35 PRO C CA 1
ATOM 4125 C C . PRO C 1 35 ? 10.323 26.702 70.601 1.00 33.43 35 PRO C C 1
ATOM 4126 O O . PRO C 1 35 ? 10.628 26.075 71.624 1.00 34.30 35 PRO C O 1
ATOM 4130 N N . LEU C 1 36 ? 9.292 26.378 69.838 1.00 30.95 36 LEU C N 1
ATOM 4131 C CA . LEU C 1 36 ? 8.517 25.177 70.127 1.00 29.66 36 LEU C CA 1
ATOM 4132 C C . LEU C 1 36 ? 9.170 24.003 69.436 1.00 28.33 36 LEU C C 1
ATOM 4133 O O . LEU C 1 36 ? 9.480 24.091 68.246 1.00 27.33 36 LEU C O 1
ATOM 4138 N N . TRP C 1 37 ? 9.398 22.919 70.193 1.00 26.22 37 TRP C N 1
ATOM 4139 C CA . TRP C 1 37 ? 9.965 21.673 69.645 1.00 25.96 37 TRP C CA 1
ATOM 4140 C C . TRP C 1 37 ? 11.296 21.837 68.937 1.00 25.19 37 TRP C C 1
ATOM 4141 O O . TRP C 1 37 ? 11.562 21.191 67.923 1.00 24.74 37 TRP C O 1
ATOM 4152 N N . LEU C 1 38 ? 12.145 22.686 69.497 1.00 24.35 38 LEU C N 1
ATOM 4153 C CA . LEU C 1 38 ? 13.466 22.901 68.923 1.00 25.31 38 LEU C CA 1
ATOM 4154 C C . LEU C 1 38 ? 14.237 21.602 68.677 1.00 25.22 38 LEU C C 1
ATOM 4155 O O . LEU C 1 38 ? 14.822 21.427 67.612 1.00 23.31 38 LEU C O 1
ATOM 4160 N N . GLU C 1 39 ? 14.210 20.688 69.646 1.00 25.99 39 GLU C N 1
ATOM 4161 C CA . GLU C 1 39 ? 14.978 19.450 69.521 1.00 27.54 39 GLU C CA 1
ATOM 4162 C C . GLU C 1 39 ? 14.484 18.661 68.292 1.00 25.71 39 GLU C C 1
ATOM 4163 O O . GLU C 1 39 ? 15.278 18.199 67.496 1.00 26.06 39 GLU C O 1
ATOM 4169 N N . GLU C 1 40 ? 13.162 18.548 68.154 1.00 25.92 40 GLU C N 1
ATOM 4170 C CA . GLU C 1 40 ? 12.533 17.832 67.041 1.00 24.84 40 GLU C CA 1
ATOM 4171 C C . GLU C 1 40 ? 12.924 18.454 65.714 1.00 24.02 40 GLU C C 1
ATOM 4172 O O . GLU C 1 40 ? 13.275 17.731 64.775 1.00 23.87 40 GLU C O 1
ATOM 4178 N N . HIS C 1 41 ? 12.893 19.786 65.644 1.00 22.83 41 HIS C N 1
ATOM 4179 C CA . HIS C 1 41 ? 13.156 20.507 64.399 1.00 23.07 41 HIS C CA 1
ATOM 4180 C C . HIS C 1 41 ? 14.579 20.347 63.923 1.00 23.36 41 HIS C C 1
ATOM 4181 O O . HIS C 1 41 ? 14.826 20.180 62.736 1.00 22.35 41 HIS C O 1
ATOM 4188 N N . LEU C 1 42 ? 15.518 20.425 64.866 1.00 23.61 42 LEU C N 1
ATOM 4189 C CA . LEU C 1 42 ? 16.933 20.275 64.553 1.00 23.17 42 LEU C CA 1
ATOM 4190 C C . LEU C 1 42 ? 17.300 18.821 64.219 1.00 22.83 42 LEU C C 1
ATOM 4191 O O . LEU C 1 42 ? 18.073 18.579 63.308 1.00 23.68 42 LEU C O 1
ATOM 4196 N N . ALA C 1 43 ? 16.721 17.866 64.925 1.00 23.08 43 ALA C N 1
ATOM 4197 C CA . ALA C 1 43 ? 16.938 16.465 64.566 1.00 23.07 43 ALA C CA 1
ATOM 4198 C C . ALA C 1 43 ? 16.431 16.167 63.135 1.00 22.77 43 ALA C C 1
ATOM 4199 O O . ALA C 1 43 ? 17.137 15.532 62.363 1.00 22.67 43 ALA C O 1
ATOM 4201 N N . ARG C 1 44 ? 15.234 16.637 62.783 1.00 21.30 44 ARG C N 1
ATOM 4202 C CA . ARG C 1 44 ? 14.730 16.485 61.396 1.00 21.98 44 ARG C CA 1
ATOM 4203 C C . ARG C 1 44 ? 15.575 17.208 60.333 1.00 21.67 44 ARG C C 1
ATOM 4204 O O . ARG C 1 44 ? 15.814 16.691 59.245 1.00 22.04 44 ARG C O 1
ATOM 4212 N N . LEU C 1 45 ? 16.015 18.420 60.629 1.00 21.84 45 LEU C N 1
ATOM 4213 C CA . LEU C 1 45 ? 16.831 19.176 59.689 1.00 21.44 45 LEU C CA 1
ATOM 4214 C C . LEU C 1 45 ? 18.124 18.393 59.426 1.00 21.95 45 LEU C C 1
ATOM 4215 O O . LEU C 1 45 ? 18.554 18.289 58.285 1.00 22.40 45 LEU C O 1
ATOM 4220 N N . ARG C 1 46 ? 18.722 17.831 60.484 1.00 21.25 46 ARG C N 1
ATOM 4221 C CA . ARG C 1 46 ? 19.928 17.042 60.330 0.50 20.77 46 ARG C CA 1
ATOM 4222 C C . ARG C 1 46 ? 19.619 15.831 59.434 1.00 21.70 46 ARG C C 1
ATOM 4223 O O . ARG C 1 46 ? 20.337 15.588 58.480 1.00 22.14 46 ARG C O 1
ATOM 4231 N N . ARG C 1 47 ? 18.555 15.089 59.755 1.00 22.18 47 ARG C N 1
ATOM 4232 C CA . ARG C 1 47 ? 18.182 13.896 58.980 1.00 22.92 47 ARG C CA 1
ATOM 4233 C C . ARG C 1 47 ? 18.024 14.246 57.516 1.00 22.17 47 ARG C C 1
ATOM 4234 O O . ARG C 1 47 ? 18.530 13.554 56.644 1.00 22.20 47 ARG C O 1
ATOM 4242 N N . HIS C 1 48 ? 17.318 15.339 57.240 1.00 21.36 48 HIS C N 1
ATOM 4243 C CA . HIS C 1 48 ? 17.065 15.742 55.858 1.00 21.55 48 HIS C CA 1
ATOM 4244 C C . HIS C 1 48 ? 18.328 16.158 55.106 1.00 22.08 48 HIS C C 1
ATOM 4245 O O . HIS C 1 48 ? 18.546 15.773 53.955 1.00 21.82 48 HIS C O 1
ATOM 4252 N N . ALA C 1 49 ? 19.160 16.964 55.752 1.00 22.30 49 ALA C N 1
ATOM 4253 C CA . ALA C 1 49 ? 20.422 17.354 55.149 1.00 23.65 49 ALA C CA 1
ATOM 4254 C C . ALA C 1 49 ? 21.245 16.113 54.721 1.00 24.36 49 ALA C C 1
ATOM 4255 O O . ALA C 1 49 ? 21.712 16.019 53.586 1.00 23.99 49 ALA C O 1
ATOM 4257 N N . LEU C 1 50 ? 21.411 15.178 55.659 1.00 26.12 50 LEU C N 1
ATOM 4258 C CA . LEU C 1 50 ? 22.226 13.978 55.420 1.00 28.20 50 LEU C CA 1
ATOM 4259 C C . LEU C 1 50 ? 21.628 13.119 54.316 1.00 27.66 50 LEU C C 1
ATOM 4260 O O . LEU C 1 50 ? 22.351 12.596 53.456 1.00 27.01 50 LEU C O 1
ATOM 4265 N N . ALA C 1 51 ? 20.301 13.019 54.316 1.00 28.09 51 ALA C N 1
ATOM 4266 C CA . ALA C 1 51 ? 19.581 12.234 53.310 1.00 27.83 51 ALA C CA 1
ATOM 4267 C C . ALA C 1 51 ? 19.868 12.756 51.910 1.00 28.36 51 ALA C C 1
ATOM 4268 O O . ALA C 1 51 ? 19.937 11.978 50.958 1.00 29.18 51 ALA C O 1
ATOM 4270 N N . LEU C 1 52 ? 20.087 14.066 51.793 1.00 27.41 52 LEU C N 1
ATOM 4271 C CA . LEU C 1 52 ? 20.257 14.714 50.500 1.00 27.71 52 LEU C CA 1
ATOM 4272 C C . LEU C 1 52 ? 21.714 15.089 50.210 1.00 28.02 52 LEU C C 1
ATOM 4273 O O . LEU C 1 52 ? 22.008 15.763 49.210 1.00 27.63 52 LEU C O 1
ATOM 4278 N N . GLY C 1 53 ? 22.611 14.622 51.079 1.00 28.63 53 GLY C N 1
ATOM 4279 C CA . GLY C 1 53 ? 24.059 14.799 50.896 1.00 30.25 53 GLY C CA 1
ATOM 4280 C C . GLY C 1 53 ? 24.560 16.197 51.178 1.00 30.85 53 GLY C C 1
ATOM 4281 O O . GLY C 1 53 ? 25.544 16.639 50.590 1.00 30.58 53 GLY C O 1
ATOM 4282 N N . LEU C 1 54 ? 23.859 16.892 52.073 1.00 31.69 54 LEU C N 1
ATOM 4283 C CA . LEU C 1 54 ? 24.216 18.251 52.472 1.00 32.95 54 LEU C CA 1
ATOM 4284 C C . LEU C 1 54 ? 24.863 18.156 53.839 1.00 33.49 54 LEU C C 1
ATOM 4285 O O . LEU C 1 54 ? 24.374 17.451 54.712 1.00 33.72 54 LEU C O 1
ATOM 4290 N N . SER C 1 55 ? 25.982 18.840 54.037 1.00 34.99 55 SER C N 1
ATOM 4291 C CA . SER C 1 55 ? 26.607 18.798 55.362 1.00 36.18 55 SER C CA 1
ATOM 4292 C C . SER C 1 55 ? 25.811 19.665 56.322 1.00 36.13 55 SER C C 1
ATOM 4293 O O . SER C 1 55 ? 25.366 20.750 55.955 1.00 37.68 55 SER C O 1
ATOM 4296 N N . TYR C 1 56 ? 25.624 19.168 57.537 1.00 35.54 56 TYR C N 1
ATOM 4297 C CA . TYR C 1 56 ? 24.859 19.843 58.577 1.00 35.50 56 TYR C CA 1
ATOM 4298 C C . TYR C 1 56 ? 25.810 20.660 59.457 1.00 36.00 56 TYR C C 1
ATOM 4299 O O . TYR C 1 56 ? 26.875 20.157 59.844 1.00 36.35 56 TYR C O 1
ATOM 4308 N N . PRO C 1 57 ? 25.450 21.929 59.758 1.00 36.00 57 PRO C N 1
ATOM 4309 C CA . PRO C 1 57 ? 26.443 22.801 60.427 1.00 35.73 57 PRO C CA 1
ATOM 4310 C C . PRO C 1 57 ? 26.589 22.557 61.924 1.00 35.07 57 PRO C C 1
ATOM 4311 O O . PRO C 1 57 ? 27.465 23.147 62.551 1.00 35.88 57 PRO C O 1
ATOM 4315 N N . GLY C 1 58 ? 25.734 21.701 62.473 1.00 34.10 58 GLY C N 1
ATOM 4316 C CA . GLY C 1 58 ? 25.720 21.358 63.883 1.00 33.72 58 GLY C CA 1
ATOM 4317 C C . GLY C 1 58 ? 24.656 22.164 64.602 1.00 32.56 58 GLY C C 1
ATOM 4318 O O . GLY C 1 58 ? 24.376 23.297 64.229 1.00 32.49 58 GLY C O 1
ATOM 4319 N N . ASP C 1 59 ? 24.067 21.569 65.626 1.00 32.76 59 ASP C N 1
ATOM 4320 C CA . ASP C 1 59 ? 23.062 22.237 66.455 1.00 32.90 59 ASP C CA 1
ATOM 4321 C C . ASP C 1 59 ? 23.576 23.529 67.076 1.00 32.98 59 ASP C C 1
ATOM 4322 O O . ASP C 1 59 ? 22.888 24.530 67.068 1.00 32.62 59 ASP C O 1
ATOM 4327 N N . GLU C 1 60 ? 24.800 23.501 67.603 1.00 32.99 60 GLU C N 1
ATOM 4328 C CA . GLU C 1 60 ? 25.349 24.658 68.305 1.00 32.96 60 GLU C CA 1
ATOM 4329 C C . GLU C 1 60 ? 25.343 25.935 67.445 1.00 31.77 60 GLU C C 1
ATOM 4330 O O . GLU C 1 60 ? 25.067 27.008 67.958 1.00 32.12 60 GLU C O 1
ATOM 4336 N N . ALA C 1 61 ? 25.634 25.812 66.156 1.00 31.02 61 ALA C N 1
ATOM 4337 C CA . ALA C 1 61 ? 25.586 26.950 65.238 1.00 30.72 61 ALA C CA 1
ATOM 4338 C C . ALA C 1 61 ? 24.182 27.546 65.100 1.00 30.62 61 ALA C C 1
ATOM 4339 O O . ALA C 1 61 ? 24.019 28.766 65.032 1.00 30.25 61 ALA C O 1
ATOM 4341 N N . PHE C 1 62 ? 23.163 26.684 65.045 1.00 30.14 62 PHE C N 1
ATOM 4342 C CA . PHE C 1 62 ? 21.791 27.186 64.936 1.00 29.29 62 PHE C CA 1
ATOM 4343 C C . PHE C 1 62 ? 21.320 27.781 66.255 1.00 29.29 62 PHE C C 1
ATOM 4344 O O . PHE C 1 62 ? 20.574 28.759 66.269 1.00 29.19 62 PHE C O 1
ATOM 4352 N N . LEU C 1 63 ? 21.788 27.199 67.358 1.00 29.58 63 LEU C N 1
ATOM 4353 C CA . LEU C 1 63 ? 21.498 27.715 68.699 1.00 29.85 63 LEU C CA 1
ATOM 4354 C C . LEU C 1 63 ? 22.032 29.122 68.860 1.00 29.61 63 LEU C C 1
ATOM 4355 O O . LEU C 1 63 ? 21.376 29.988 69.426 1.00 29.46 63 LEU C O 1
ATOM 4360 N N . GLU C 1 64 ? 23.224 29.341 68.335 1.00 30.20 64 GLU C N 1
ATOM 4361 C CA . GLU C 1 64 ? 23.828 30.652 68.350 1.00 30.86 64 GLU C CA 1
ATOM 4362 C C . GLU C 1 64 ? 23.059 31.670 67.490 1.00 30.30 64 GLU C C 1
ATOM 4363 O O . GLU C 1 64 ? 22.808 32.797 67.946 1.00 30.29 64 GLU C O 1
ATOM 4369 N N . ASP C 1 65 ? 22.684 31.270 66.268 1.00 29.16 65 ASP C N 1
ATOM 4370 C CA . ASP C 1 65 ? 21.794 32.059 65.379 1.00 28.70 65 ASP C CA 1
ATOM 4371 C C . ASP C 1 65 ? 20.453 32.367 66.032 1.00 27.70 65 ASP C C 1
ATOM 4372 O O . ASP C 1 65 ? 19.941 33.475 65.905 1.00 27.36 65 ASP C O 1
ATOM 4377 N N . LEU C 1 66 ? 19.898 31.372 66.722 1.00 27.27 66 LEU C N 1
ATOM 4378 C CA . LEU C 1 66 ? 18.613 31.502 67.380 1.00 27.93 66 LEU C CA 1
ATOM 4379 C C . LEU C 1 66 ? 18.652 32.633 68.422 1.00 27.86 66 LEU C C 1
ATOM 4380 O O . LEU C 1 66 ? 17.775 33.511 68.443 1.00 27.23 66 LEU C O 1
ATOM 4385 N N . GLU C 1 67 ? 19.697 32.629 69.246 1.00 27.57 67 GLU C N 1
ATOM 4386 C CA . GLU C 1 67 ? 19.825 33.674 70.250 1.00 28.54 67 GLU C CA 1
ATOM 4387 C C . GLU C 1 67 ? 19.959 35.031 69.646 1.00 27.42 67 GLU C C 1
ATOM 4388 O O . GLU C 1 67 ? 19.358 35.972 70.136 1.00 29.28 67 GLU C O 1
ATOM 4394 N N . ALA C 1 68 ? 20.739 35.117 68.572 1.00 27.15 68 ALA C N 1
ATOM 4395 C CA . ALA C 1 68 ? 20.935 36.341 67.820 1.00 25.98 68 ALA C CA 1
ATOM 4396 C C . ALA C 1 68 ? 19.603 36.855 67.262 1.00 26.79 68 ALA C C 1
ATOM 4397 O O . ALA C 1 68 ? 19.316 38.067 67.313 1.00 25.85 68 ALA C O 1
ATOM 4399 N N . LEU C 1 69 ? 18.771 35.934 66.766 1.00 25.78 69 LEU C N 1
ATOM 4400 C CA . LEU C 1 69 ? 17.453 36.322 66.236 1.00 26.31 69 LEU C CA 1
ATOM 4401 C C . LEU C 1 69 ? 16.502 36.766 67.346 1.00 25.15 69 LEU C C 1
ATOM 4402 O O . LEU C 1 69 ? 15.794 37.766 67.201 1.00 26.73 69 LEU C O 1
ATOM 4407 N N . LEU C 1 70 ? 16.522 36.050 68.460 1.00 25.50 70 LEU C N 1
ATOM 4408 C CA . LEU C 1 70 ? 15.767 36.406 69.659 1.00 26.69 70 LEU C CA 1
ATOM 4409 C C . LEU C 1 70 ? 16.116 37.820 70.209 1.00 27.28 70 LEU C C 1
ATOM 4410 O O . LEU C 1 70 ? 15.222 38.611 70.542 1.00 27.73 70 LEU C O 1
ATOM 4415 N N . ARG C 1 71 ? 17.414 38.115 70.270 1.00 27.81 71 ARG C N 1
ATOM 4416 C CA . ARG C 1 71 ? 17.921 39.434 70.716 1.00 28.69 71 ARG C CA 1
ATOM 4417 C C . ARG C 1 71 ? 17.388 40.571 69.861 1.00 29.40 71 ARG C C 1
ATOM 4418 O O . ARG C 1 71 ? 17.108 41.659 70.376 1.00 31.31 71 ARG C O 1
ATOM 4426 N N . ALA C 1 72 ? 17.278 40.327 68.558 1.00 29.83 72 ALA C N 1
ATOM 4427 C CA . ALA C 1 72 ? 16.756 41.283 67.586 1.00 30.78 72 ALA C CA 1
ATOM 4428 C C . ALA C 1 72 ? 15.256 41.570 67.706 1.00 31.71 72 ALA C C 1
ATOM 4429 O O . ALA C 1 72 ? 14.798 42.589 67.204 1.00 31.29 72 ALA C O 1
ATOM 4431 N N . PHE C 1 73 ? 14.485 40.676 68.328 1.00 32.67 73 PHE C N 1
ATOM 4432 C CA . PHE C 1 73 ? 13.023 40.870 68.444 1.00 34.19 73 PHE C CA 1
ATOM 4433 C C . PHE C 1 73 ? 12.541 40.686 69.866 1.00 35.91 73 PHE C C 1
ATOM 4434 O O . PHE C 1 73 ? 11.691 39.813 70.130 1.00 36.03 73 PHE C O 1
ATOM 4442 N N . PRO C 1 74 ? 13.063 41.512 70.789 1.00 37.51 74 PRO C N 1
ATOM 4443 C CA . PRO C 1 74 ? 12.855 41.318 72.213 1.00 38.76 74 PRO C CA 1
ATOM 4444 C C . PRO C 1 74 ? 11.393 41.507 72.664 1.00 39.57 74 PRO C C 1
ATOM 4445 O O . PRO C 1 74 ? 10.972 40.907 73.656 1.00 39.95 74 PRO C O 1
ATOM 4449 N N . LYS C 1 75 ? 10.642 42.323 71.935 1.00 39.97 75 LYS C N 1
ATOM 4450 C CA . LYS C 1 75 ? 9.244 42.584 72.253 1.00 40.77 75 LYS C CA 1
ATOM 4451 C C . LYS C 1 75 ? 8.283 41.558 71.615 1.00 40.46 75 LYS C C 1
ATOM 4452 O O . LYS C 1 75 ? 7.221 41.287 72.175 1.00 40.74 75 LYS C O 1
ATOM 4458 N N . ALA C 1 76 ? 8.637 41.021 70.442 1.00 39.20 76 ALA C N 1
ATOM 4459 C CA . ALA C 1 76 ? 7.663 40.248 69.640 1.00 38.37 76 ALA C CA 1
ATOM 4460 C C . ALA C 1 76 ? 7.088 39.101 70.458 1.00 37.49 76 ALA C C 1
ATOM 4461 O O . ALA C 1 76 ? 7.839 38.327 71.034 1.00 37.65 76 ALA C O 1
ATOM 4463 N N . PRO C 1 77 ? 5.749 39.010 70.538 1.00 36.87 77 PRO C N 1
ATOM 4464 C CA . PRO C 1 77 ? 5.127 37.942 71.337 1.00 36.37 77 PRO C CA 1
ATOM 4465 C C . PRO C 1 77 ? 5.452 36.543 70.773 1.00 34.78 77 PRO C C 1
ATOM 4466 O O . PRO C 1 77 ? 5.655 35.597 71.530 1.00 35.75 77 PRO C O 1
ATOM 4470 N N . CYS C 1 78 ? 5.503 36.441 69.450 1.00 32.87 78 CYS C N 1
ATOM 4471 C CA . CYS C 1 78 ? 5.882 35.200 68.755 1.00 31.47 78 CYS C CA 1
ATOM 4472 C C . CYS C 1 78 ? 6.711 35.528 67.534 1.00 29.75 78 CYS C C 1
ATOM 4473 O O . CYS C 1 78 ? 6.527 36.569 66.921 1.00 29.49 78 CYS C O 1
ATOM 4476 N N . LEU C 1 79 ? 7.610 34.620 67.178 1.00 28.81 79 LEU C N 1
ATOM 4477 C CA . LEU C 1 79 ? 8.432 34.779 65.996 1.00 27.74 79 LEU C CA 1
ATOM 4478 C C . LEU C 1 79 ? 8.232 33.601 65.061 1.00 27.69 79 LEU C C 1
ATOM 4479 O O . LEU C 1 79 ? 7.988 32.482 65.543 1.00 27.66 79 LEU C O 1
ATOM 4484 N N . ARG C 1 80 ? 8.300 33.853 63.751 1.00 26.06 80 ARG C N 1
ATOM 4485 C CA . ARG C 1 80 ? 8.477 32.782 62.768 1.00 26.81 80 ARG C CA 1
ATOM 4486 C C . ARG C 1 80 ? 9.967 32.665 62.435 1.00 26.15 80 ARG C C 1
ATOM 4487 O O . ARG C 1 80 ? 10.597 33.633 61.970 1.00 26.24 80 ARG C O 1
ATOM 4495 N N . LEU C 1 81 ? 10.534 31.491 62.713 1.00 24.80 81 LEU C N 1
ATOM 4496 C CA . LEU C 1 81 ? 11.940 31.207 62.437 1.00 24.75 81 LEU C CA 1
ATOM 4497 C C . LEU C 1 81 ? 12.076 30.251 61.257 1.00 24.48 81 LEU C C 1
ATOM 4498 O O . LEU C 1 81 ? 11.248 29.343 61.102 1.00 23.64 81 LEU C O 1
ATOM 4503 N N . ARG C 1 82 ? 13.094 30.467 60.429 1.00 24.08 82 ARG C N 1
ATOM 4504 C CA . ARG C 1 82 ? 13.472 29.519 59.381 1.00 23.39 82 ARG C CA 1
ATOM 4505 C C . ARG C 1 82 ? 14.962 29.239 59.503 1.00 24.29 82 ARG C C 1
ATOM 4506 O O . ARG C 1 82 ? 15.820 30.172 59.558 1.00 24.58 82 ARG C O 1
ATOM 4514 N N . PHE C 1 83 ? 15.270 27.957 59.564 1.00 23.02 83 PHE C N 1
ATOM 4515 C CA . PHE C 1 83 ? 16.649 27.485 59.537 1.00 22.93 83 PHE C CA 1
ATOM 4516 C C . PHE C 1 83 ? 16.818 26.708 58.236 1.00 22.92 83 PHE C C 1
ATOM 4517 O O . PHE C 1 83 ? 16.065 25.784 57.975 1.00 22.36 83 PHE C O 1
ATOM 4525 N N . THR C 1 84 ? 17.811 27.072 57.446 1.00 22.37 84 THR C N 1
ATOM 4526 C CA . THR C 1 84 ? 17.958 26.516 56.111 1.00 22.45 84 THR C CA 1
ATOM 4527 C C . THR C 1 84 ? 19.411 26.056 55.978 1.00 22.89 84 THR C C 1
ATOM 4528 O O . THR C 1 84 ? 20.340 26.751 56.399 1.00 22.50 84 THR C O 1
ATOM 4532 N N . VAL C 1 85 ? 19.593 24.885 55.381 1.00 23.00 85 VAL C N 1
ATOM 4533 C CA . VAL C 1 85 ? 20.914 24.321 55.150 1.00 23.11 85 VAL C CA 1
ATOM 4534 C C . VAL C 1 85 ? 21.105 24.047 53.656 1.00 23.56 85 VAL C C 1
ATOM 4535 O O . VAL C 1 85 ? 20.277 23.376 53.041 1.00 21.56 85 VAL C O 1
ATOM 4539 N N . GLY C 1 86 ? 22.190 24.569 53.083 1.00 24.17 86 GLY C N 1
ATOM 4540 C CA . GLY C 1 86 ? 22.677 24.138 51.782 1.00 26.79 86 GLY C CA 1
ATOM 4541 C C . GLY C 1 86 ? 24.180 23.981 51.873 1.00 28.80 86 GLY C C 1
ATOM 4542 O O . GLY C 1 86 ? 24.770 24.319 52.916 1.00 29.77 86 GLY C O 1
ATOM 4543 N N . GLU C 1 87 ? 24.818 23.511 50.801 1.00 29.01 87 GLU C N 1
ATOM 4544 C CA . GLU C 1 87 ? 26.289 23.362 50.790 1.00 31.52 87 GLU C CA 1
ATOM 4545 C C . GLU C 1 87 ? 27.007 24.711 50.905 1.00 31.06 87 GLU C C 1
ATOM 4546 O O . GLU C 1 87 ? 26.837 25.564 50.071 1.00 31.16 87 GLU C O 1
ATOM 4552 N N . GLY C 1 88 ? 27.773 24.901 51.974 1.00 33.00 88 GLY C N 1
ATOM 4553 C CA . GLY C 1 88 ? 28.428 26.185 52.248 1.00 33.40 88 GLY C CA 1
ATOM 4554 C C . GLY C 1 88 ? 27.459 27.280 52.666 1.00 34.13 88 GLY C C 1
ATOM 4555 O O . GLY C 1 88 ? 27.803 28.467 52.623 1.00 35.24 88 GLY C O 1
ATOM 4556 N N . VAL C 1 89 ? 26.259 26.888 53.093 1.00 33.14 89 VAL C N 1
ATOM 4557 C CA . VAL C 1 89 ? 25.229 27.838 53.500 1.00 32.91 89 VAL C CA 1
ATOM 4558 C C . VAL C 1 89 ? 24.507 27.390 54.763 1.00 32.75 89 VAL C C 1
ATOM 4559 O O . VAL C 1 89 ? 23.850 26.358 54.771 1.00 31.33 89 VAL C O 1
ATOM 4563 N N . ARG C 1 90 ? 24.632 28.188 55.824 1.00 32.13 90 ARG C N 1
ATOM 4564 C CA . ARG C 1 90 ? 23.725 28.158 56.955 1.00 32.46 90 ARG C CA 1
ATOM 4565 C C . ARG C 1 90 ? 22.951 29.453 56.863 1.00 32.83 90 ARG C C 1
ATOM 4566 O O . ARG C 1 90 ? 23.551 30.550 56.850 1.00 32.81 90 ARG C O 1
ATOM 4574 N N . LEU C 1 91 ? 21.628 29.352 56.801 1.00 32.12 91 LEU C N 1
ATOM 4575 C CA . LEU C 1 91 ? 20.806 30.555 56.712 1.00 32.39 91 LEU C CA 1
ATOM 4576 C C . LEU C 1 91 ? 19.746 30.478 57.787 1.00 31.86 91 LEU C C 1
ATOM 4577 O O . LEU C 1 91 ? 19.006 29.491 57.876 1.00 32.07 91 LEU C O 1
ATOM 4582 N N . SER C 1 92 ? 19.742 31.477 58.663 1.00 31.08 92 SER C N 1
ATOM 4583 C CA . SER C 1 92 ? 18.809 31.564 59.772 1.00 30.62 92 SER C CA 1
ATOM 4584 C C . SER C 1 92 ? 18.103 32.905 59.696 1.00 30.97 92 SER C C 1
ATOM 4585 O O . SER C 1 92 ? 18.768 33.947 59.572 1.00 30.45 92 SER C O 1
ATOM 4588 N N . GLU C 1 93 ? 16.772 32.885 59.763 1.00 30.61 93 GLU C N 1
ATOM 4589 C CA . GLU C 1 93 ? 16.003 34.128 59.708 1.00 31.35 93 GLU C CA 1
ATOM 4590 C C . GLU C 1 93 ? 14.769 34.135 60.613 1.00 30.72 93 GLU C C 1
ATOM 4591 O O . GLU C 1 93 ? 14.270 33.070 61.064 1.00 29.00 93 GLU C O 1
ATOM 4597 N N . ALA C 1 94 ? 14.313 35.351 60.923 1.00 30.20 94 ALA C N 1
ATOM 4598 C CA . ALA C 1 94 ? 13.167 35.543 61.787 1.00 29.63 94 ALA C CA 1
ATOM 4599 C C . ALA C 1 94 ? 12.329 36.714 61.313 1.00 30.85 94 ALA C C 1
ATOM 4600 O O . ALA C 1 94 ? 12.847 37.698 60.742 1.00 30.69 94 ALA C O 1
ATOM 4602 N N . ARG C 1 95 ? 11.030 36.601 61.542 1.00 30.61 95 ARG C N 1
ATOM 4603 C CA . ARG C 1 95 ? 10.135 37.728 61.381 1.00 31.42 95 ARG C CA 1
ATOM 4604 C C . ARG C 1 95 ? 9.029 37.548 62.383 1.00 30.56 95 ARG C C 1
ATOM 4605 O O . ARG C 1 95 ? 8.814 36.432 62.896 1.00 29.73 95 ARG C O 1
ATOM 4613 N N . PRO C 1 96 ? 8.355 38.649 62.726 1.00 30.22 96 PRO C N 1
ATOM 4614 C CA . PRO C 1 96 ? 7.316 38.471 63.722 1.00 30.34 96 PRO C CA 1
ATOM 4615 C C . PRO C 1 96 ? 6.244 37.493 63.203 1.00 29.73 96 PRO C C 1
ATOM 4616 O O . PRO C 1 96 ? 5.935 37.484 62.019 1.00 30.50 96 PRO C O 1
ATOM 4620 N N . TYR C 1 97 ? 5.745 36.637 64.077 1.00 29.77 97 TYR C N 1
ATOM 4621 C CA . TYR C 1 97 ? 4.692 35.682 63.715 1.00 29.16 97 TYR C CA 1
ATOM 4622 C C . TYR C 1 97 ? 3.397 36.438 63.486 1.00 29.62 97 TYR C C 1
ATOM 4623 O O . TYR C 1 97 ? 3.097 37.347 64.225 1.00 29.02 97 TYR C O 1
ATOM 4632 N N . ALA C 1 98 ? 2.664 36.094 62.421 1.00 30.14 98 ALA C N 1
ATOM 4633 C CA . ALA C 1 98 ? 1.377 36.719 62.116 1.00 30.55 98 ALA C CA 1
ATOM 4634 C C . ALA C 1 98 ? 0.268 35.724 62.470 1.00 30.41 98 ALA C C 1
ATOM 4635 O O . ALA C 1 98 ? -0.020 34.833 61.677 1.00 30.40 98 ALA C O 1
ATOM 4637 N N . PRO C 1 99 ? -0.348 35.870 63.666 1.00 30.23 99 PRO C N 1
ATOM 4638 C CA . PRO C 1 99 ? -1.324 34.868 64.110 1.00 30.30 99 PRO C CA 1
ATOM 4639 C C . PRO C 1 99 ? -2.578 34.917 63.260 1.00 30.22 99 PRO C C 1
ATOM 4640 O O . PRO C 1 99 ? -2.953 35.989 62.792 1.00 29.20 99 PRO C O 1
ATOM 4644 N N . LEU C 1 100 ? -3.212 33.763 63.053 1.00 29.11 100 LEU C N 1
ATOM 4645 C CA . LEU C 1 100 ? -4.463 33.735 62.334 1.00 28.79 100 LEU C CA 1
ATOM 4646 C C . LEU C 1 100 ? -5.554 34.402 63.158 1.00 28.35 100 LEU C C 1
ATOM 4647 O O . LEU C 1 100 ? -5.479 34.398 64.379 1.00 28.65 100 LEU C O 1
ATOM 4652 N N . PRO C 1 101 ? -6.594 34.930 62.501 1.00 28.83 101 PRO C N 1
ATOM 4653 C CA . PRO C 1 101 ? -7.773 35.371 63.263 1.00 28.83 101 PRO C CA 1
ATOM 4654 C C . PRO C 1 101 ? -8.223 34.238 64.157 1.00 29.19 101 PRO C C 1
ATOM 4655 O O . PRO C 1 101 ? -8.422 33.124 63.675 1.00 28.84 101 PRO C O 1
ATOM 4659 N N . LEU C 1 102 ? -8.336 34.513 65.457 1.00 28.60 102 LEU C N 1
ATOM 4660 C CA . LEU C 1 102 ? -8.648 33.495 66.447 1.00 28.74 102 LEU C CA 1
ATOM 4661 C C . LEU C 1 102 ? -9.917 32.673 66.133 1.00 28.59 102 LEU C C 1
ATOM 4662 O O . LEU C 1 102 ? -9.952 31.445 66.382 1.00 28.84 102 LEU C O 1
ATOM 4667 N N . SER C 1 103 ? -10.929 33.324 65.544 1.00 27.57 103 SER C N 1
ATOM 4668 C CA . SER C 1 103 ? -12.166 32.645 65.168 1.00 27.52 103 SER C CA 1
ATOM 4669 C C . SER C 1 103 ? -11.972 31.438 64.216 1.00 27.19 103 SER C C 1
ATOM 4670 O O . SER C 1 103 ? -12.829 30.545 64.161 1.00 27.71 103 SER C O 1
ATOM 4673 N N . LEU C 1 104 ? -10.871 31.421 63.452 1.00 26.35 104 LEU C N 1
ATOM 4674 C CA . LEU C 1 104 ? -10.617 30.297 62.542 1.00 26.17 104 LEU C CA 1
ATOM 4675 C C . LEU C 1 104 ? -10.482 28.965 63.291 1.00 25.32 104 LEU C C 1
ATOM 4676 O O . LEU C 1 104 ? -10.775 27.899 62.744 1.00 25.57 104 LEU C O 1
ATOM 4681 N N . TYR C 1 105 ? -10.058 29.032 64.541 1.00 25.09 105 TYR C N 1
ATOM 4682 C CA . TYR C 1 105 ? -9.877 27.846 65.354 1.00 24.97 105 TYR C CA 1
ATOM 4683 C C . TYR C 1 105 ? -11.210 27.307 65.886 1.00 25.88 105 TYR C C 1
ATOM 4684 O O . TYR C 1 105 ? -11.287 26.180 66.388 1.00 26.57 105 TYR C O 1
ATOM 4693 N N . ARG C 1 106 ? -12.257 28.116 65.743 1.00 26.52 106 ARG C N 1
ATOM 4694 C CA . ARG C 1 106 ? -13.613 27.734 66.123 1.00 27.16 106 ARG C CA 1
ATOM 4695 C C . ARG C 1 106 ? -14.474 27.413 64.907 1.00 27.74 106 ARG C C 1
ATOM 4696 O O . ARG C 1 106 ? -15.227 26.446 64.895 1.00 29.33 106 ARG C O 1
ATOM 4704 N N . GLU C 1 107 ? -14.382 28.263 63.899 1.00 28.67 107 GLU C N 1
ATOM 4705 C CA . GLU C 1 107 ? -15.233 28.177 62.731 1.00 29.75 107 GLU C CA 1
ATOM 4706 C C . GLU C 1 107 ? -14.629 27.285 61.657 1.00 29.18 107 GLU C C 1
ATOM 4707 O O . GLU C 1 107 ? -15.331 26.817 60.760 1.00 28.18 107 GLU C O 1
ATOM 4713 N N . GLY C 1 108 ? -13.314 27.096 61.725 1.00 28.34 108 GLY C N 1
ATOM 4714 C CA . GLY C 1 108 ? -12.624 26.309 60.710 1.00 28.46 108 GLY C CA 1
ATOM 4715 C C . GLY C 1 108 ? -12.306 27.086 59.450 1.00 28.31 108 GLY C C 1
ATOM 4716 O O . GLY C 1 108 ? -12.894 28.149 59.194 1.00 27.96 108 GLY C O 1
ATOM 4717 N N . VAL C 1 109 ? -11.374 26.554 58.649 1.00 27.57 109 VAL C N 1
ATOM 4718 C CA . VAL C 1 109 ? -10.996 27.164 57.364 1.00 26.41 109 VAL C CA 1
ATOM 4719 C C . VAL C 1 109 ? -11.499 26.293 56.221 1.00 26.51 109 VAL C C 1
ATOM 4720 O O . VAL C 1 109 ? -12.019 25.223 56.473 1.00 26.30 109 VAL C O 1
ATOM 4724 N N . ARG C 1 110 ? -11.360 26.771 54.981 1.00 27.16 110 ARG C N 1
ATOM 4725 C CA . ARG C 1 110 ? -11.569 25.946 53.783 1.00 27.81 110 ARG C CA 1
ATOM 4726 C C . ARG C 1 110 ? -10.233 25.453 53.164 1.00 27.56 110 ARG C C 1
ATOM 4727 O O . ARG C 1 110 ? -9.195 26.160 53.202 1.00 26.39 110 ARG C O 1
ATOM 4735 N N . VAL C 1 111 ? -10.296 24.256 52.576 1.00 27.03 111 VAL C N 1
ATOM 4736 C CA . VAL C 1 111 ? -9.209 23.702 51.760 1.00 27.15 111 VAL C CA 1
ATOM 4737 C C . VAL C 1 111 ? -9.640 23.518 50.299 1.00 27.44 111 VAL C C 1
ATOM 4738 O O . VAL C 1 111 ? -10.833 23.319 49.993 1.00 27.01 111 VAL C O 1
ATOM 4742 N N . ARG C 1 112 ? -8.659 23.606 49.406 1.00 26.47 112 ARG C N 1
ATOM 4743 C CA . ARG C 1 112 ? -8.858 23.326 47.996 1.00 27.34 112 ARG C CA 1
ATOM 4744 C C . ARG C 1 112 ? -8.000 22.118 47.668 1.00 27.38 112 ARG C C 1
ATOM 4745 O O . ARG C 1 112 ? -6.789 22.124 47.888 1.00 27.37 112 ARG C O 1
ATOM 4753 N N . LEU C 1 113 ? -8.645 21.077 47.173 1.00 27.00 113 LEU C N 1
ATOM 4754 C CA . LEU C 1 113 ? -7.940 19.941 46.628 1.00 27.36 113 LEU C CA 1
ATOM 4755 C C . LEU C 1 113 ? -7.389 20.372 45.258 1.00 26.74 113 LEU C C 1
ATOM 4756 O O . LEU C 1 113 ? -8.163 20.811 44.409 1.00 27.23 113 LEU C O 1
ATOM 4761 N N . THR C 1 114 ? -6.063 20.322 45.069 1.00 24.71 114 THR C N 1
ATOM 4762 C CA . THR C 1 114 ? -5.431 20.764 43.812 1.00 23.05 114 THR C CA 1
ATOM 4763 C C . THR C 1 114 ? -4.934 19.531 43.029 1.00 22.89 114 THR C C 1
ATOM 4764 O O . THR C 1 114 ? -4.982 18.399 43.526 1.00 21.59 114 THR C O 1
ATOM 4768 N N . GLY C 1 115 ? -4.494 19.743 41.799 1.00 22.49 115 GLY C N 1
ATOM 4769 C CA . GLY C 1 115 ? -3.939 18.643 41.011 1.00 22.84 115 GLY C CA 1
ATOM 4770 C C . GLY C 1 115 ? -2.426 18.604 41.059 1.00 22.43 115 GLY C C 1
ATOM 4771 O O . GLY C 1 115 ? -1.815 17.801 40.377 1.00 22.96 115 GLY C O 1
ATOM 4772 N N . TYR C 1 116 ? -1.806 19.477 41.850 1.00 22.23 116 TYR C N 1
ATOM 4773 C CA . TYR C 1 116 ? -0.328 19.434 42.026 1.00 22.23 116 TYR C CA 1
ATOM 4774 C C . TYR C 1 116 ? 0.176 18.223 42.778 1.00 21.86 116 TYR C C 1
ATOM 4775 O O . TYR C 1 116 ? -0.458 17.794 43.737 1.00 22.37 116 TYR C O 1
ATOM 4784 N N . ARG C 1 117 ? 1.337 17.703 42.368 1.00 20.70 117 ARG C N 1
ATOM 4785 C CA . ARG C 1 117 ? 1.869 16.479 42.955 1.00 21.45 117 ARG C CA 1
ATOM 4786 C C . ARG C 1 117 ? 3.114 16.785 43.767 1.00 21.01 117 ARG C C 1
ATOM 4787 O O . ARG C 1 117 ? 3.886 17.705 43.452 1.00 21.49 117 ARG C O 1
ATOM 4795 N N . VAL C 1 118 ? 3.290 16.040 44.837 1.00 20.75 118 VAL C N 1
ATOM 4796 C CA . VAL C 1 118 ? 4.573 15.997 45.503 1.00 21.96 118 VAL C CA 1
ATOM 4797 C C . VAL C 1 118 ? 5.571 15.219 44.631 1.00 23.04 118 VAL C C 1
ATOM 4798 O O . VAL C 1 118 ? 5.167 14.417 43.744 1.00 23.15 118 VAL C O 1
ATOM 4802 N N . HIS C 1 119 ? 6.863 15.425 44.873 1.00 22.42 119 HIS C N 1
ATOM 4803 C CA . HIS C 1 119 ? 7.890 14.640 44.163 1.00 23.79 119 HIS C CA 1
ATOM 4804 C C . HIS C 1 119 ? 8.106 13.192 44.702 1.00 24.30 119 HIS C C 1
ATOM 4805 O O . HIS C 1 119 ? 8.160 12.972 45.903 1.00 24.73 119 HIS C O 1
ATOM 4812 N N . PRO C 1 120 ? 8.246 12.186 43.802 1.00 24.81 120 PRO C N 1
ATOM 4813 C CA . PRO C 1 120 ? 8.412 10.793 44.238 1.00 25.07 120 PRO C CA 1
ATOM 4814 C C . PRO C 1 120 ? 9.588 10.577 45.219 1.00 24.98 120 PRO C C 1
ATOM 4815 O O . PRO C 1 120 ? 9.458 9.825 46.169 1.00 25.80 120 PRO C O 1
ATOM 4819 N N . ASP C 1 121 ? 10.709 11.243 44.992 1.00 24.99 121 ASP C N 1
ATOM 4820 C CA . ASP C 1 121 ? 11.909 11.074 45.858 1.00 25.62 121 ASP C CA 1
ATOM 4821 C C . ASP C 1 121 ? 12.004 12.085 47.002 1.00 25.27 121 ASP C C 1
ATOM 4822 O O . ASP C 1 121 ? 12.643 11.825 48.034 1.00 25.73 121 ASP C O 1
ATOM 4827 N N . LEU C 1 122 ? 11.422 13.256 46.815 1.00 24.18 122 LEU C N 1
ATOM 4828 C CA . LEU C 1 122 ? 11.659 14.358 47.765 1.00 23.89 122 LEU C CA 1
ATOM 4829 C C . LEU C 1 122 ? 10.485 14.690 48.664 1.00 23.12 122 LEU C C 1
ATOM 4830 O O . LEU C 1 122 ? 10.588 15.592 49.476 1.00 23.49 122 LEU C O 1
ATOM 4835 N N . ALA C 1 123 ? 9.358 13.997 48.493 1.00 22.15 123 ALA C N 1
ATOM 4836 C CA . ALA C 1 123 ? 8.141 14.285 49.268 1.00 22.47 123 ALA C CA 1
ATOM 4837 C C . ALA C 1 123 ? 8.325 14.148 50.785 1.00 21.82 123 ALA C C 1
ATOM 4838 O O . ALA C 1 123 ? 7.673 14.833 51.553 1.00 22.23 123 ALA C O 1
ATOM 4840 N N . ARG C 1 124 ? 9.190 13.229 51.196 1.00 21.03 124 ARG C N 1
ATOM 4841 C CA . ARG C 1 124 ? 9.447 12.944 52.593 1.00 22.14 124 ARG C CA 1
ATOM 4842 C C . ARG C 1 124 ? 10.426 13.971 53.253 1.00 21.85 124 ARG C C 1
ATOM 4843 O O . ARG C 1 124 ? 10.623 13.948 54.478 1.00 22.03 124 ARG C O 1
ATOM 4851 N N . TYR C 1 125 ? 11.040 14.830 52.431 1.00 21.49 125 TYR C N 1
ATOM 4852 C CA . TYR C 1 125 ? 12.023 15.789 52.929 1.00 22.00 125 TYR C CA 1
ATOM 4853 C C . TYR C 1 125 ? 11.547 17.239 52.762 1.00 21.37 125 TYR C C 1
ATOM 4854 O O . TYR C 1 125 ? 10.805 17.564 51.824 1.00 22.36 125 TYR C O 1
ATOM 4863 N N . LYS C 1 126 ? 11.985 18.099 53.674 1.00 20.85 126 LYS C N 1
ATOM 4864 C CA . LYS C 1 126 ? 11.565 19.495 53.648 1.00 21.20 126 LYS C CA 1
ATOM 4865 C C . LYS C 1 126 ? 12.670 20.222 52.898 1.00 20.34 126 LYS C C 1
ATOM 4866 O O . LYS C 1 126 ? 13.662 20.619 53.516 1.00 20.64 126 LYS C O 1
ATOM 4872 N N . THR C 1 127 ? 12.509 20.360 51.577 1.00 20.26 127 THR C N 1
ATOM 4873 C CA . THR C 1 127 ? 13.552 20.873 50.685 1.00 19.41 127 THR C CA 1
ATOM 4874 C C . THR C 1 127 ? 13.189 22.175 50.006 1.00 19.58 127 THR C C 1
ATOM 4875 O O . THR C 1 127 ? 12.000 22.556 49.934 1.00 19.53 127 THR C O 1
ATOM 4879 N N . GLY C 1 128 ? 14.218 22.810 49.443 1.00 19.85 128 GLY C N 1
ATOM 4880 C CA . GLY C 1 128 ? 14.067 24.039 48.643 1.00 19.99 128 GLY C CA 1
ATOM 4881 C C . GLY C 1 128 ? 13.480 23.769 47.269 1.00 20.47 128 GLY C C 1
ATOM 4882 O O . GLY C 1 128 ? 13.205 24.706 46.517 1.00 20.72 128 GLY C O 1
ATOM 4883 N N . ASN C 1 129 ? 13.226 22.499 46.920 1.00 20.06 129 ASN C N 1
ATOM 4884 C CA . ASN C 1 129 ? 12.376 22.251 45.729 1.00 18.70 129 ASN C CA 1
ATOM 4885 C C . ASN C 1 129 ? 10.881 22.341 46.091 1.00 19.14 129 ASN C C 1
ATOM 4886 O O . ASN C 1 129 ? 10.147 21.334 46.204 1.00 16.21 129 ASN C O 1
ATOM 4891 N N . TYR C 1 130 ? 10.416 23.569 46.252 1.00 19.80 130 TYR C N 1
ATOM 4892 C CA . TYR C 1 130 ? 9.135 23.792 46.900 1.00 20.81 130 TYR C CA 1
ATOM 4893 C C . TYR C 1 130 ? 8.043 24.379 45.987 1.00 21.74 130 TYR C C 1
ATOM 4894 O O . TYR C 1 130 ? 6.965 24.763 46.448 1.00 20.83 130 TYR C O 1
ATOM 4903 N N . LEU C 1 131 ? 8.326 24.458 44.688 1.00 21.75 131 LEU C N 1
ATOM 4904 C CA . LEU C 1 131 ? 7.407 25.073 43.727 1.00 21.98 131 LEU C CA 1
ATOM 4905 C C . LEU C 1 131 ? 6.006 24.426 43.671 1.00 21.10 131 LEU C C 1
ATOM 4906 O O . LEU C 1 131 ? 5.007 25.151 43.631 1.00 20.33 131 LEU C O 1
ATOM 4911 N N . PRO C 1 132 ? 5.908 23.074 43.716 1.00 21.15 132 PRO C N 1
ATOM 4912 C CA . PRO C 1 132 ? 4.562 22.473 43.646 1.00 20.51 132 PRO C CA 1
ATOM 4913 C C . PRO C 1 132 ? 3.664 22.899 44.835 1.00 20.90 132 PRO C C 1
ATOM 4914 O O . PRO C 1 132 ? 2.433 22.987 44.680 1.00 22.12 132 PRO C O 1
ATOM 4918 N N . TYR C 1 133 ? 4.273 23.101 46.000 1.00 20.30 133 TYR C N 1
ATOM 4919 C CA . TYR C 1 133 ? 3.567 23.505 47.233 1.00 20.95 133 TYR C CA 1
ATOM 4920 C C . TYR C 1 133 ? 3.090 24.954 47.083 1.00 21.01 133 TYR C C 1
ATOM 4921 O O . TYR C 1 133 ? 1.941 25.260 47.359 1.00 20.26 133 TYR C O 1
ATOM 4930 N N . ARG C 1 134 ? 3.972 25.817 46.593 1.00 21.84 134 ARG C N 1
ATOM 4931 C CA A ARG C 1 134 ? 3.603 27.222 46.376 0.50 22.66 134 ARG C CA 1
ATOM 4932 C CA B ARG C 1 134 ? 3.666 27.244 46.298 0.50 21.91 134 ARG C CA 1
ATOM 4933 C C . ARG C 1 134 ? 2.480 27.348 45.362 1.00 22.32 134 ARG C C 1
ATOM 4934 O O . ARG C 1 134 ? 1.530 28.124 45.581 1.00 23.04 134 ARG C O 1
ATOM 4949 N N . LEU C 1 135 ? 2.573 26.574 44.285 1.00 21.88 135 LEU C N 1
ATOM 4950 C CA . LEU C 1 135 ? 1.568 26.527 43.241 1.00 22.34 135 LEU C CA 1
ATOM 4951 C C . LEU C 1 135 ? 0.234 26.049 43.775 1.00 23.10 135 LEU C C 1
ATOM 4952 O O . LEU C 1 135 ? -0.799 26.663 43.473 1.00 22.00 135 LEU C O 1
ATOM 4957 N N . ALA C 1 136 ? 0.252 24.990 44.590 1.00 22.26 136 ALA C N 1
ATOM 4958 C CA . ALA C 1 136 ? -0.969 24.549 45.276 1.00 22.62 136 ALA C CA 1
ATOM 4959 C C . ALA C 1 136 ? -1.586 25.639 46.187 1.00 22.74 136 ALA C C 1
ATOM 4960 O O . ALA C 1 136 ? -2.805 25.821 46.218 1.00 22.27 136 ALA C O 1
ATOM 4962 N N . LEU C 1 137 ? -0.754 26.354 46.937 1.00 23.34 137 LEU C N 1
ATOM 4963 C CA . LEU C 1 137 ? -1.291 27.377 47.823 1.00 24.12 137 LEU C CA 1
ATOM 4964 C C . LEU C 1 137 ? -1.859 28.524 46.977 1.00 25.27 137 LEU C C 1
ATOM 4965 O O . LEU C 1 137 ? -2.910 29.105 47.317 1.00 24.15 137 LEU C O 1
ATOM 4970 N N . GLU C 1 138 ? -1.155 28.838 45.886 1.00 26.08 138 GLU C N 1
ATOM 4971 C CA . GLU C 1 138 ? -1.621 29.850 44.942 1.00 28.58 138 GLU C CA 1
ATOM 4972 C C . GLU C 1 138 ? -3.024 29.561 44.448 1.00 28.84 138 GLU C C 1
ATOM 4973 O O . GLU C 1 138 ? -3.877 30.454 44.465 1.00 28.83 138 GLU C O 1
ATOM 4979 N N . GLU C 1 139 ? -3.239 28.325 43.979 1.00 28.50 139 GLU C N 1
ATOM 4980 C CA . GLU C 1 139 ? -4.531 27.888 43.482 1.00 28.85 139 GLU C CA 1
ATOM 4981 C C . GLU C 1 139 ? -5.582 27.964 44.575 1.00 29.31 139 GLU C C 1
ATOM 4982 O O . GLU C 1 139 ? -6.715 28.410 44.333 1.00 29.91 139 GLU C O 1
ATOM 4988 N N . ALA C 1 140 ? -5.212 27.536 45.779 1.00 28.29 140 ALA C N 1
ATOM 4989 C CA . ALA C 1 140 ? -6.139 27.542 46.901 1.00 29.22 140 ALA C CA 1
ATOM 4990 C C . ALA C 1 140 ? -6.603 28.973 47.211 1.00 29.97 140 ALA C C 1
ATOM 4991 O O . ALA C 1 140 ? -7.802 29.250 47.322 1.00 29.31 140 ALA C O 1
ATOM 4993 N N . ARG C 1 141 ? -5.642 29.870 47.335 1.00 30.89 141 ARG C N 1
ATOM 4994 C CA . ARG C 1 141 ? -5.926 31.289 47.577 1.00 33.12 141 ARG C CA 1
ATOM 4995 C C . ARG C 1 141 ? -6.765 31.937 46.462 1.00 34.11 141 ARG C C 1
ATOM 4996 O O . ARG C 1 141 ? -7.690 32.705 46.761 1.00 34.36 141 ARG C O 1
ATOM 5004 N N . LYS C 1 142 ? -6.464 31.606 45.202 1.00 35.34 142 LYS C N 1
ATOM 5005 C CA . LYS C 1 142 ? -7.278 32.059 44.049 1.00 37.82 142 LYS C CA 1
ATOM 5006 C C . LYS C 1 142 ? -8.718 31.595 44.151 1.00 38.00 142 LYS C C 1
ATOM 5007 O O . LYS C 1 142 ? -9.606 32.239 43.613 1.00 38.60 142 LYS C O 1
ATOM 5013 N N . GLU C 1 143 ? -8.945 30.476 44.831 1.00 38.02 143 GLU C N 1
ATOM 5014 C CA . GLU C 1 143 ? -10.281 29.912 44.965 1.00 38.46 143 GLU C CA 1
ATOM 5015 C C . GLU C 1 143 ? -10.921 30.254 46.311 1.00 37.84 143 GLU C C 1
ATOM 5016 O O . GLU C 1 143 ? -11.977 29.714 46.657 1.00 39.06 143 GLU C O 1
ATOM 5022 N N . GLY C 1 144 ? -10.274 31.140 47.063 1.00 37.01 144 GLY C N 1
ATOM 5023 C CA . GLY C 1 144 ? -10.782 31.590 48.358 1.00 36.22 144 GLY C CA 1
ATOM 5024 C C . GLY C 1 144 ? -10.568 30.639 49.527 1.00 35.62 144 GLY C C 1
ATOM 5025 O O . GLY C 1 144 ? -11.203 30.786 50.559 1.00 36.04 144 GLY C O 1
ATOM 5026 N N . ALA C 1 145 ? -9.679 29.660 49.363 1.00 33.71 145 ALA C N 1
ATOM 5027 C CA . ALA C 1 145 ? -9.373 28.709 50.424 1.00 32.02 145 ALA C CA 1
ATOM 5028 C C . ALA C 1 145 ? -8.064 29.056 51.130 1.00 31.04 145 ALA C C 1
ATOM 5029 O O . ALA C 1 145 ? -7.214 29.782 50.590 1.00 31.64 145 ALA C O 1
ATOM 5031 N N . PHE C 1 146 ? -7.928 28.547 52.344 1.00 28.77 146 PHE C N 1
ATOM 5032 C CA . PHE C 1 146 ? -6.782 28.809 53.185 1.00 27.05 146 PHE C CA 1
ATOM 5033 C C . PHE C 1 146 ? -5.530 27.975 52.811 1.00 26.02 146 PHE C C 1
ATOM 5034 O O . PHE C 1 146 ? -4.390 28.488 52.874 1.00 25.35 146 PHE C O 1
ATOM 5042 N N . GLU C 1 147 ? -5.758 26.709 52.439 1.00 23.24 147 GLU C N 1
ATOM 5043 C CA . GLU C 1 147 ? -4.683 25.744 52.151 1.00 22.92 147 GLU C CA 1
ATOM 5044 C C . GLU C 1 147 ? -4.996 24.951 50.895 1.00 22.15 147 GLU C C 1
ATOM 5045 O O . GLU C 1 147 ? -6.163 24.647 50.610 1.00 22.16 147 GLU C O 1
ATOM 5051 N N . GLY C 1 148 ? -3.955 24.620 50.138 1.00 21.31 148 GLY C N 1
ATOM 5052 C CA . GLY C 1 148 ? -4.088 23.719 49.014 1.00 21.49 148 GLY C CA 1
ATOM 5053 C C . GLY C 1 148 ? -3.526 22.350 49.374 1.00 22.13 148 GLY C C 1
ATOM 5054 O O . GLY C 1 148 ? -2.499 22.239 50.063 1.00 21.94 148 GLY C O 1
ATOM 5055 N N . LEU C 1 149 ? -4.196 21.312 48.894 1.00 22.09 149 LEU C N 1
ATOM 5056 C CA . LEU C 1 149 ? -3.751 19.952 49.120 1.00 22.42 149 LEU C CA 1
ATOM 5057 C C . LEU C 1 149 ? -3.139 19.364 47.836 1.00 22.24 149 LEU C C 1
ATOM 5058 O O . LEU C 1 149 ? -3.589 19.663 46.704 1.00 21.59 149 LEU C O 1
ATOM 5063 N N . LEU C 1 150 ? -2.085 18.567 48.021 1.00 21.31 150 LEU C N 1
ATOM 5064 C CA . LEU C 1 150 ? -1.326 17.966 46.915 1.00 20.76 150 LEU C CA 1
ATOM 5065 C C . LEU C 1 150 ? -1.500 16.442 46.899 1.00 20.48 150 LEU C C 1
ATOM 5066 O O . LEU C 1 150 ? -1.802 15.838 47.921 1.00 19.96 150 LEU C O 1
ATOM 5071 N N . LEU C 1 151 ? -1.298 15.853 45.721 1.00 21.51 151 LEU C N 1
ATOM 5072 C CA . LEU C 1 151 ? -1.405 14.399 45.500 1.00 22.03 151 LEU C CA 1
ATOM 5073 C C . LEU C 1 151 ? -0.030 13.787 45.406 1.00 22.76 151 LEU C C 1
ATOM 5074 O O . LEU C 1 151 ? 0.980 14.500 45.244 1.00 21.11 151 LEU C O 1
ATOM 5079 N N . ASP C 1 152 ? 0.007 12.464 45.471 1.00 22.09 152 ASP C N 1
ATOM 5080 C CA . ASP C 1 152 ? 1.181 11.755 45.048 1.00 23.74 152 ASP C CA 1
ATOM 5081 C C . ASP C 1 152 ? 0.922 11.294 43.605 1.00 24.14 152 ASP C C 1
ATOM 5082 O O . ASP C 1 152 ? -0.198 11.417 43.050 1.00 23.64 152 ASP C O 1
ATOM 5087 N N . ALA C 1 153 ? 1.958 10.728 43.032 1.00 25.15 153 ALA C N 1
ATOM 5088 C CA . ALA C 1 153 ? 1.933 10.242 41.664 1.00 25.69 153 ALA C CA 1
ATOM 5089 C C . ALA C 1 153 ? 0.834 9.212 41.458 1.00 25.81 153 ALA C C 1
ATOM 5090 O O . ALA C 1 153 ? 0.310 9.062 40.319 1.00 25.81 153 ALA C O 1
ATOM 5092 N N . PHE C 1 154 ? 0.447 8.536 42.549 1.00 24.63 154 PHE C N 1
ATOM 5093 C CA . PHE C 1 154 ? -0.594 7.505 42.504 1.00 24.70 154 PHE C CA 1
ATOM 5094 C C . PHE C 1 154 ? -2.032 8.025 42.660 1.00 24.58 154 PHE C C 1
ATOM 5095 O O . PHE C 1 154 ? -2.973 7.267 42.507 1.00 24.50 154 PHE C O 1
ATOM 5103 N N . GLY C 1 155 ? -2.200 9.317 42.938 1.00 24.53 155 GLY C N 1
ATOM 5104 C CA . GLY C 1 155 ? -3.544 9.882 43.125 1.00 23.80 155 GLY C CA 1
ATOM 5105 C C . GLY C 1 155 ? -4.016 9.995 44.581 1.00 23.89 155 GLY C C 1
ATOM 5106 O O . GLY C 1 155 ? -5.127 10.471 44.825 1.00 24.42 155 GLY C O 1
ATOM 5107 N N . HIS C 1 156 ? -3.195 9.602 45.553 1.00 22.69 156 HIS C N 1
ATOM 5108 C CA . HIS C 1 156 ? -3.572 9.851 46.963 1.00 22.37 156 HIS C CA 1
ATOM 5109 C C . HIS C 1 156 ? -3.393 11.330 47.299 1.00 22.38 156 HIS C C 1
ATOM 5110 O O . HIS C 1 156 ? -2.519 11.953 46.732 1.00 21.53 156 HIS C O 1
ATOM 5117 N N . VAL C 1 157 ? -4.222 11.860 48.206 1.00 22.85 157 VAL C N 1
ATOM 5118 C CA . VAL C 1 157 ? -4.065 13.206 48.778 1.00 23.14 157 VAL C CA 1
ATOM 5119 C C . VAL C 1 157 ? -3.083 13.052 49.931 1.00 22.33 157 VAL C C 1
ATOM 5120 O O . VAL C 1 157 ? -3.337 12.322 50.870 1.00 23.58 157 VAL C O 1
ATOM 5124 N N . VAL C 1 158 ? -1.918 13.676 49.832 1.00 22.69 158 VAL C N 1
ATOM 5125 C CA . VAL C 1 158 ? -0.843 13.339 50.766 1.00 21.50 158 VAL C CA 1
ATOM 5126 C C . VAL C 1 158 ? -0.275 14.509 51.534 1.00 21.67 158 VAL C C 1
ATOM 5127 O O . VAL C 1 158 ? 0.493 14.297 52.465 1.00 21.90 158 VAL C O 1
ATOM 5131 N N . ASP C 1 159 ? -0.616 15.743 51.170 1.00 20.49 159 ASP C N 1
ATOM 5132 C CA . ASP C 1 159 ? -0.005 16.847 51.895 1.00 19.63 159 ASP C CA 1
ATOM 5133 C C . ASP C 1 159 ? -0.756 18.154 51.628 1.00 20.36 159 ASP C C 1
ATOM 5134 O O . ASP C 1 159 ? -1.530 18.265 50.658 1.00 20.06 159 ASP C O 1
ATOM 5139 N N . GLY C 1 160 ? -0.529 19.140 52.497 1.00 20.99 160 GLY C N 1
ATOM 5140 C CA . GLY C 1 160 ? -0.939 20.522 52.216 1.00 21.71 160 GLY C CA 1
ATOM 5141 C C . GLY C 1 160 ? 0.309 21.299 51.943 1.00 22.28 160 GLY C C 1
ATOM 5142 O O . GLY C 1 160 ? 1.399 20.827 52.254 1.00 23.31 160 GLY C O 1
ATOM 5143 N N . SER C 1 161 ? 0.173 22.507 51.400 1.00 22.53 161 SER C N 1
ATOM 5144 C CA . SER C 1 161 ? 1.332 23.249 50.954 1.00 22.90 161 SER C CA 1
ATOM 5145 C C . SER C 1 161 ? 2.294 23.590 52.109 1.00 23.70 161 SER C C 1
ATOM 5146 O O . SER C 1 161 ? 3.537 23.627 51.917 1.00 24.22 161 SER C O 1
ATOM 5149 N N . ARG C 1 162 ? 1.743 23.791 53.313 1.00 24.07 162 ARG C N 1
ATOM 5150 C CA . ARG C 1 162 ? 2.585 24.089 54.492 1.00 24.63 162 ARG C CA 1
ATOM 5151 C C . ARG C 1 162 ? 2.034 23.502 55.797 1.00 23.37 162 ARG C C 1
ATOM 5152 O O . ARG C 1 162 ? 2.461 23.889 56.896 1.00 24.29 162 ARG C O 1
ATOM 5160 N N . THR C 1 163 ? 1.074 22.587 55.687 1.00 21.25 163 THR C N 1
ATOM 5161 C CA . THR C 1 163 ? 0.488 21.931 56.842 1.00 20.73 163 THR C CA 1
ATOM 5162 C C . THR C 1 163 ? 0.267 20.464 56.490 1.00 20.86 163 THR C C 1
ATOM 5163 O O . THR C 1 163 ? 0.200 20.119 55.320 1.00 18.66 163 THR C O 1
ATOM 5167 N N . SER C 1 164 ? 0.110 19.619 57.505 1.00 21.48 164 SER C N 1
ATOM 5168 C CA . SER C 1 164 ? -0.101 18.196 57.309 1.00 21.69 164 SER C CA 1
ATOM 5169 C C . SER C 1 164 ? -1.585 17.886 57.515 1.00 22.00 164 SER C C 1
ATOM 5170 O O . SER C 1 164 ? -2.123 18.187 58.557 1.00 22.03 164 SER C O 1
ATOM 5173 N N . PRO C 1 165 ? -2.233 17.239 56.542 1.00 22.29 165 PRO C N 1
ATOM 5174 C CA . PRO C 1 165 ? -3.667 17.018 56.777 1.00 23.49 165 PRO C CA 1
ATOM 5175 C C . PRO C 1 165 ? -3.965 15.786 57.650 1.00 23.42 165 PRO C C 1
ATOM 5176 O O . PRO C 1 165 ? -3.239 14.786 57.606 1.00 23.12 165 PRO C O 1
ATOM 5180 N N . LEU C 1 166 ? -5.010 15.907 58.467 1.00 24.23 166 LEU C N 1
ATOM 5181 C CA . LEU C 1 166 ? -5.500 14.799 59.320 1.00 24.07 166 LEU C CA 1
ATOM 5182 C C . LEU C 1 166 ? -6.997 14.668 59.086 1.00 24.43 166 LEU C C 1
ATOM 5183 O O . LEU C 1 166 ? -7.678 15.654 58.760 1.00 23.48 166 LEU C O 1
ATOM 5188 N N . LEU C 1 167 ? -7.496 13.441 59.226 1.00 24.28 167 LEU C N 1
ATOM 5189 C CA . LEU C 1 167 ? -8.910 13.134 59.026 1.00 24.39 167 LEU C CA 1
ATOM 5190 C C . LEU C 1 167 ? -9.497 12.394 60.237 1.00 25.36 167 LEU C C 1
ATOM 5191 O O . LEU C 1 167 ? -8.968 11.365 60.679 1.00 25.43 167 LEU C O 1
ATOM 5196 N N . PHE C 1 168 ? -10.569 12.936 60.789 1.00 25.12 168 PHE C N 1
ATOM 5197 C CA . PHE C 1 168 ? -11.159 12.336 61.944 1.00 27.19 168 PHE C CA 1
ATOM 5198 C C . PHE C 1 168 ? -12.480 11.751 61.553 1.00 28.13 168 PHE C C 1
ATOM 5199 O O . PHE C 1 168 ? -13.350 12.445 61.029 1.00 26.92 168 PHE C O 1
ATOM 5207 N N . ARG C 1 169 ? -12.632 10.472 61.834 1.00 30.75 169 ARG C N 1
ATOM 5208 C CA . ARG C 1 169 ? -13.934 9.854 61.668 1.00 34.10 169 ARG C CA 1
ATOM 5209 C C . ARG C 1 169 ? -14.257 8.801 62.709 1.00 36.04 169 ARG C C 1
ATOM 5210 O O . ARG C 1 169 ? -13.392 8.046 63.156 1.00 35.30 169 ARG C O 1
ATOM 5218 N N . GLU C 1 170 ? -15.536 8.802 63.079 1.00 38.29 170 GLU C N 1
ATOM 5219 C CA . GLU C 1 170 ? -16.186 7.702 63.755 1.00 40.38 170 GLU C CA 1
ATOM 5220 C C . GLU C 1 170 ? -15.731 7.715 65.193 1.00 40.18 170 GLU C C 1
ATOM 5221 O O . GLU C 1 170 ? -16.566 7.883 66.100 1.00 42.61 170 GLU C O 1
ATOM 5227 N N . GLY C 1 171 ? -14.421 7.602 65.383 1.00 38.49 171 GLY C N 1
ATOM 5228 C CA . GLY C 1 171 ? -13.724 7.920 66.627 1.00 35.68 171 GLY C CA 1
ATOM 5229 C C . GLY C 1 171 ? -12.229 7.687 66.432 1.00 34.31 171 GLY C C 1
ATOM 5230 O O . GLY C 1 171 ? -11.481 7.476 67.398 1.00 34.46 171 GLY C O 1
ATOM 5231 N N . THR C 1 172 ? -11.781 7.704 65.174 1.00 31.96 172 THR C N 1
ATOM 5232 C CA . THR C 1 172 ? -10.362 7.571 64.918 1.00 30.19 172 THR C CA 1
ATOM 5233 C C . THR C 1 172 ? -9.790 8.710 64.080 1.00 27.84 172 THR C C 1
ATOM 5234 O O . THR C 1 172 ? -10.452 9.255 63.197 1.00 27.86 172 THR C O 1
ATOM 5238 N N . LEU C 1 173 ? -8.571 9.074 64.428 1.00 26.61 173 LEU C N 1
ATOM 5239 C CA . LEU C 1 173 ? -7.837 10.124 63.761 1.00 25.43 173 LEU C CA 1
ATOM 5240 C C . LEU C 1 173 ? -6.912 9.429 62.768 1.00 24.51 173 LEU C C 1
ATOM 5241 O O . LEU C 1 173 ? -6.080 8.600 63.152 1.00 24.21 173 LEU C O 1
ATOM 5246 N N . TYR C 1 174 ? -7.057 9.768 61.497 1.00 24.05 174 TYR C N 1
ATOM 5247 C CA . TYR C 1 174 ? -6.202 9.227 60.468 1.00 24.03 174 TYR C CA 1
ATOM 5248 C C . TYR C 1 174 ? -5.162 10.251 60.053 1.00 23.24 174 TYR C C 1
ATOM 5249 O O . TYR C 1 174 ? -5.522 11.400 59.780 1.00 23.57 174 TYR C O 1
ATOM 5258 N N . LEU C 1 175 ? -3.899 9.826 60.030 1.00 22.63 175 LEU C N 1
ATOM 5259 C CA . LEU C 1 175 ? -2.787 10.599 59.464 1.00 23.50 175 LEU C CA 1
ATOM 5260 C C . LEU C 1 175 ? -2.582 10.169 58.014 1.00 24.35 175 LEU C C 1
ATOM 5261 O O . LEU C 1 175 ? -2.266 9.002 57.733 1.00 23.82 175 LEU C O 1
ATOM 5266 N N . LEU C 1 176 ? -2.738 11.118 57.101 1.00 24.36 176 LEU C N 1
ATOM 5267 C CA . LEU C 1 176 ? -2.500 10.859 55.676 1.00 24.96 176 LEU C CA 1
ATOM 5268 C C . LEU C 1 176 ? -1.020 10.623 55.340 1.00 25.33 176 LEU C C 1
ATOM 5269 O O . LEU C 1 176 ? -0.182 11.475 55.569 1.00 25.73 176 LEU C O 1
ATOM 5274 N N . GLU C 1 177 ? -0.714 9.454 54.796 1.00 24.21 177 GLU C N 1
ATOM 5275 C CA . GLU C 1 177 ? 0.643 9.113 54.398 1.00 24.65 177 GLU C CA 1
ATOM 5276 C C . GLU C 1 177 ? 0.954 9.684 53.026 1.00 23.84 177 GLU C C 1
ATOM 5277 O O . GLU C 1 177 ? 0.047 10.123 52.324 1.00 23.31 177 GLU C O 1
ATOM 5283 N N . GLY C 1 178 ? 2.235 9.662 52.650 1.00 23.15 178 GLY C N 1
ATOM 5284 C CA . GLY C 1 178 ? 2.659 10.049 51.300 1.00 22.43 178 GLY C CA 1
ATOM 5285 C C . GLY C 1 178 ? 3.384 11.383 51.197 1.00 22.41 178 GLY C C 1
ATOM 5286 O O . GLY C 1 178 ? 4.000 11.667 50.187 1.00 22.23 178 GLY C O 1
ATOM 5287 N N . GLY C 1 179 ? 3.311 12.199 52.248 1.00 22.39 179 GLY C N 1
ATOM 5288 C CA . GLY C 1 179 ? 3.947 13.524 52.236 1.00 22.12 179 GLY C CA 1
ATOM 5289 C C . GLY C 1 179 ? 5.017 13.669 53.294 1.00 23.15 179 GLY C C 1
ATOM 5290 O O . GLY C 1 179 ? 5.707 12.708 53.655 1.00 22.11 179 GLY C O 1
ATOM 5291 N N . LEU C 1 180 ? 5.195 14.890 53.783 1.00 24.01 180 LEU C N 1
ATOM 5292 C CA . LEU C 1 180 ? 6.220 15.149 54.773 1.00 25.05 180 LEU C CA 1
ATOM 5293 C C . LEU C 1 180 ? 5.778 14.534 56.112 1.00 26.07 180 LEU C C 1
ATOM 5294 O O . LEU C 1 180 ? 4.615 14.651 56.487 1.00 26.71 180 LEU C O 1
ATOM 5299 N N . GLU C 1 181 ? 6.680 13.890 56.841 1.00 27.51 181 GLU C N 1
ATOM 5300 C CA . GLU C 1 181 ? 6.364 13.656 58.244 1.00 29.20 181 GLU C CA 1
ATOM 5301 C C . GLU C 1 181 ? 6.569 14.894 59.107 1.00 28.61 181 GLU C C 1
ATOM 5302 O O . GLU C 1 181 ? 7.676 15.213 59.600 1.00 29.22 181 GLU C O 1
ATOM 5308 N N . GLY C 1 182 ? 5.468 15.595 59.270 1.00 27.90 182 GLY C N 1
ATOM 5309 C CA . GLY C 1 182 ? 5.464 16.809 60.010 1.00 26.40 182 GLY C CA 1
ATOM 5310 C C . GLY C 1 182 ? 5.647 16.549 61.470 1.00 26.12 182 GLY C C 1
ATOM 5311 O O . GLY C 1 182 ? 5.226 15.506 61.986 1.00 27.03 182 GLY C O 1
ATOM 5312 N N . ILE C 1 183 ? 6.279 17.508 62.138 1.00 23.79 183 ILE C N 1
ATOM 5313 C CA . ILE C 1 183 ? 6.482 17.435 63.574 1.00 23.42 183 ILE C CA 1
ATOM 5314 C C . ILE C 1 183 ? 5.145 17.664 64.303 1.00 23.19 183 ILE C C 1
ATOM 5315 O O . ILE C 1 183 ? 4.798 16.925 65.222 1.00 21.18 183 ILE C O 1
ATOM 5320 N N . THR C 1 184 ? 4.378 18.658 63.850 1.00 23.21 184 THR C N 1
ATOM 5321 C CA . THR C 1 184 ? 3.118 18.999 64.533 1.00 23.19 184 THR C CA 1
ATOM 5322 C C . THR C 1 184 ? 2.121 17.830 64.456 1.00 23.13 184 THR C C 1
ATOM 5323 O O . THR C 1 184 ? 1.543 17.434 65.459 1.00 22.75 184 THR C O 1
ATOM 5327 N N . ARG C 1 185 ? 1.970 17.251 63.275 1.00 23.86 185 ARG C N 1
ATOM 5328 C CA . ARG C 1 185 ? 1.134 16.078 63.134 1.00 23.26 185 ARG C CA 1
ATOM 5329 C C . ARG C 1 185 ? 1.465 14.920 64.108 1.00 23.30 185 ARG C C 1
ATOM 5330 O O . ARG C 1 185 ? 0.555 14.313 64.686 1.00 23.15 185 ARG C O 1
ATOM 5338 N N . GLU C 1 186 ? 2.747 14.595 64.263 1.00 23.51 186 GLU C N 1
ATOM 5339 C CA . GLU C 1 186 ? 3.168 13.547 65.211 1.00 23.37 186 GLU C CA 1
ATOM 5340 C C . GLU C 1 186 ? 2.791 13.876 66.645 1.00 21.65 186 GLU C C 1
ATOM 5341 O O . GLU C 1 186 ? 2.370 12.991 67.419 1.00 20.77 186 GLU C O 1
ATOM 5347 N N . LYS C 1 187 ? 2.959 15.145 66.993 1.00 20.58 187 LYS C N 1
ATOM 5348 C CA . LYS C 1 187 ? 2.574 15.633 68.319 1.00 21.06 187 LYS C CA 1
ATOM 5349 C C . LYS C 1 187 ? 1.077 15.545 68.557 1.00 21.35 187 LYS C C 1
ATOM 5350 O O . LYS C 1 187 ? 0.644 15.157 69.633 1.00 21.75 187 LYS C O 1
ATOM 5356 N N . VAL C 1 188 ? 0.287 15.934 67.558 1.00 22.17 188 VAL C N 1
ATOM 5357 C CA . VAL C 1 188 ? -1.183 15.817 67.641 1.00 22.17 188 VAL C CA 1
ATOM 5358 C C . VAL C 1 188 ? -1.613 14.347 67.790 1.00 22.65 188 VAL C C 1
ATOM 5359 O O . VAL C 1 188 ? -2.487 14.038 68.605 1.00 22.62 188 VAL C O 1
ATOM 5363 N N . ALA C 1 189 ? -1.004 13.461 66.995 1.00 22.93 189 ALA C N 1
ATOM 5364 C CA . ALA C 1 189 ? -1.271 12.024 67.087 1.00 23.70 189 ALA C CA 1
ATOM 5365 C C . ALA C 1 189 ? -1.046 11.491 68.508 1.00 24.04 189 ALA C C 1
ATOM 5366 O O . ALA C 1 189 ? -1.890 10.734 69.035 1.00 23.95 189 ALA C O 1
ATOM 5368 N N . GLU C 1 190 ? 0.101 11.845 69.089 1.00 25.11 190 GLU C N 1
ATOM 5369 C CA A GLU C 1 190 ? 0.462 11.401 70.445 0.50 25.51 190 GLU C CA 1
ATOM 5370 C CA B GLU C 1 190 ? 0.475 11.416 70.448 0.50 25.57 190 GLU C CA 1
ATOM 5371 C C . GLU C 1 190 ? -0.548 11.901 71.474 1.00 25.79 190 GLU C C 1
ATOM 5372 O O . GLU C 1 190 ? -0.995 11.134 72.348 1.00 26.23 190 GLU C O 1
ATOM 5383 N N . ALA C 1 191 ? -0.918 13.175 71.357 1.00 24.92 191 ALA C N 1
ATOM 5384 C CA . ALA C 1 191 ? -1.907 13.785 72.224 1.00 25.88 191 ALA C CA 1
ATOM 5385 C C . ALA C 1 191 ? -3.280 13.155 72.046 1.00 25.38 191 ALA C C 1
ATOM 5386 O O . ALA C 1 191 ? -4.008 12.970 73.032 1.00 25.76 191 ALA C O 1
ATOM 5388 N N . ALA C 1 192 ? -3.644 12.829 70.801 1.00 25.38 192 ALA C N 1
ATOM 5389 C CA . ALA C 1 192 ? -4.960 12.212 70.516 1.00 25.97 192 ALA C CA 1
ATOM 5390 C C . ALA C 1 192 ? -5.068 10.848 71.204 1.00 25.75 192 ALA C C 1
ATOM 5391 O O . ALA C 1 192 ? -6.061 10.565 71.877 1.00 26.49 192 ALA C O 1
ATOM 5393 N N . ARG C 1 193 ? -4.035 10.026 71.051 1.00 26.51 193 ARG C N 1
ATOM 5394 C CA . ARG C 1 193 ? -4.001 8.720 71.712 1.00 27.40 193 ARG C CA 1
ATOM 5395 C C . ARG C 1 193 ? -4.131 8.861 73.229 1.00 27.03 193 ARG C C 1
ATOM 5396 O O . ARG C 1 193 ? -4.850 8.104 73.862 1.00 26.41 193 ARG C O 1
ATOM 5404 N N . GLY C 1 194 ? -3.462 9.860 73.799 1.00 27.41 194 GLY C N 1
ATOM 5405 C CA . GLY C 1 194 ? -3.562 10.157 75.228 1.00 28.04 194 GLY C CA 1
ATOM 5406 C C . GLY C 1 194 ? -4.938 10.559 75.707 1.00 28.55 194 GLY C C 1
ATOM 5407 O O . GLY C 1 194 ? -5.264 10.334 76.878 1.00 30.38 194 GLY C O 1
ATOM 5408 N N . LEU C 1 195 ? -5.736 11.154 74.817 1.00 27.80 195 LEU C N 1
ATOM 5409 C CA . LEU C 1 195 ? -7.134 11.483 75.061 1.00 28.46 195 LEU C CA 1
ATOM 5410 C C . LEU C 1 195 ? -8.059 10.302 74.818 1.00 27.70 195 LEU C C 1
ATOM 5411 O O . LEU C 1 195 ? -9.263 10.438 74.940 1.00 28.66 195 LEU C O 1
ATOM 5416 N N . GLY C 1 196 ? -7.501 9.151 74.456 1.00 27.90 196 GLY C N 1
ATOM 5417 C CA . GLY C 1 196 ? -8.295 7.927 74.316 1.00 28.11 196 GLY C CA 1
ATOM 5418 C C . GLY C 1 196 ? -8.740 7.634 72.900 1.00 28.25 196 GLY C C 1
ATOM 5419 O O . GLY C 1 196 ? -9.459 6.678 72.670 1.00 28.39 196 GLY C O 1
ATOM 5420 N N . LEU C 1 197 ? -8.270 8.434 71.944 1.00 27.52 197 LEU C N 1
ATOM 5421 C CA . LEU C 1 197 ? -8.638 8.265 70.565 1.00 27.04 197 LEU C CA 1
ATOM 5422 C C . LEU C 1 197 ? -7.718 7.267 69.895 1.00 26.60 197 LEU C C 1
ATOM 5423 O O . LEU C 1 197 ? -6.527 7.231 70.165 1.00 26.54 197 LEU C O 1
ATOM 5428 N N . ARG C 1 198 ? -8.302 6.456 69.025 1.00 26.56 198 ARG C N 1
ATOM 5429 C CA . ARG C 1 198 ? -7.556 5.609 68.127 1.00 27.00 198 ARG C CA 1
ATOM 5430 C C . ARG C 1 198 ? -6.888 6.461 67.016 1.00 26.82 198 ARG C C 1
ATOM 5431 O O . ARG C 1 198 ? -7.481 7.432 66.526 1.00 26.06 198 ARG C O 1
ATOM 5439 N N . VAL C 1 199 ? -5.659 6.098 66.662 1.00 26.77 199 VAL C N 1
ATOM 5440 C CA . VAL C 1 199 ? -4.876 6.783 65.610 1.00 27.33 199 VAL C CA 1
ATOM 5441 C C . VAL C 1 199 ? -4.396 5.738 64.579 1.00 27.31 199 VAL C C 1
ATOM 5442 O O . VAL C 1 199 ? -3.825 4.705 64.951 1.00 27.31 199 VAL C O 1
ATOM 5446 N N . GLU C 1 200 ? -4.647 6.011 63.306 1.00 26.83 200 GLU C N 1
ATOM 5447 C CA . GLU C 1 200 ? -4.247 5.135 62.212 1.00 28.46 200 GLU C CA 1
ATOM 5448 C C . GLU C 1 200 ? -3.605 5.923 61.086 1.00 27.99 200 GLU C C 1
ATOM 5449 O O . GLU C 1 200 ? -3.939 7.065 60.878 1.00 29.01 200 GLU C O 1
ATOM 5455 N N . ARG C 1 201 ? -2.703 5.289 60.346 1.00 28.86 201 ARG C N 1
ATOM 5456 C CA . ARG C 1 201 ? -2.047 5.942 59.219 1.00 29.02 201 ARG C CA 1
ATOM 5457 C C . ARG C 1 201 ? -2.438 5.192 57.959 1.00 29.25 201 ARG C C 1
ATOM 5458 O O . ARG C 1 201 ? -2.539 3.956 57.980 1.00 29.29 201 ARG C O 1
ATOM 5466 N N . GLY C 1 202 ? -2.696 5.934 56.883 1.00 28.49 202 GLY C N 1
ATOM 5467 C CA . GLY C 1 202 ? -3.058 5.320 55.601 1.00 27.72 202 GLY C CA 1
ATOM 5468 C C . GLY C 1 202 ? -2.932 6.273 54.434 1.00 28.34 202 GLY C C 1
ATOM 5469 O O . GLY C 1 202 ? -2.792 7.486 54.630 1.00 27.12 202 GLY C O 1
ATOM 5470 N N . LEU C 1 203 ? -2.954 5.718 53.217 1.00 27.75 203 LEU C N 1
ATOM 5471 C CA . LEU C 1 203 ? -2.978 6.514 52.016 1.00 28.45 203 LEU C CA 1
ATOM 5472 C C . LEU C 1 203 ? -4.427 6.711 51.692 1.00 28.73 203 LEU C C 1
ATOM 5473 O O . LEU C 1 203 ? -5.214 5.751 51.695 1.00 30.49 203 LEU C O 1
ATOM 5478 N N . PHE C 1 204 ? -4.812 7.940 51.422 1.00 27.92 204 PHE C N 1
ATOM 5479 C CA . PHE C 1 204 ? -6.209 8.203 51.156 1.00 28.24 204 PHE C CA 1
ATOM 5480 C C . PHE C 1 204 ? -6.355 8.802 49.788 1.00 28.33 204 PHE C C 1
ATOM 5481 O O . PHE C 1 204 ? -5.604 9.683 49.436 1.00 26.96 204 PHE C O 1
ATOM 5489 N N . ARG C 1 205 ? -7.357 8.352 49.046 1.00 28.46 205 ARG C N 1
ATOM 5490 C CA . ARG C 1 205 ? -7.791 9.050 47.844 1.00 29.61 205 ARG C CA 1
ATOM 5491 C C . ARG C 1 205 ? -8.734 10.208 48.191 1.00 30.64 205 ARG C C 1
ATOM 5492 O O . ARG C 1 205 ? -9.366 10.187 49.233 1.00 30.07 205 ARG C O 1
ATOM 5500 N N . PRO C 1 206 ? -8.828 11.222 47.312 1.00 32.33 206 PRO C N 1
ATOM 5501 C CA . PRO C 1 206 ? -9.718 12.343 47.602 1.00 34.39 206 PRO C CA 1
ATOM 5502 C C . PRO C 1 206 ? -11.103 11.826 47.963 1.00 36.06 206 PRO C C 1
ATOM 5503 O O . PRO C 1 206 ? -11.655 12.213 48.991 1.00 36.78 206 PRO C O 1
ATOM 5507 N N . GLU C 1 207 ? -11.617 10.918 47.141 1.00 37.48 207 GLU C N 1
ATOM 5508 C CA . GLU C 1 207 ? -12.902 10.245 47.342 1.00 39.11 207 GLU C CA 1
ATOM 5509 C C . GLU C 1 207 ? -13.055 9.631 48.738 1.00 39.57 207 GLU C C 1
ATOM 5510 O O . GLU C 1 207 ? -14.164 9.523 49.273 1.00 41.12 207 GLU C O 1
ATOM 5516 N N . GLY C 1 208 ? -11.941 9.234 49.343 1.00 39.23 208 GLY C N 1
ATOM 5517 C CA . GLY C 1 208 ? -11.981 8.585 50.643 1.00 38.60 208 GLY C CA 1
ATOM 5518 C C . GLY C 1 208 ? -11.923 9.507 51.838 1.00 37.82 208 GLY C C 1
ATOM 5519 O O . GLY C 1 208 ? -11.755 9.030 52.967 1.00 38.12 208 GLY C O 1
ATOM 5520 N N . LEU C 1 209 ? -12.063 10.815 51.601 1.00 37.04 209 LEU C N 1
ATOM 5521 C CA . LEU C 1 209 ? -11.906 11.807 52.673 1.00 37.19 209 LEU C CA 1
ATOM 5522 C C . LEU C 1 209 ? -13.233 12.064 53.351 1.00 37.01 209 LEU C C 1
ATOM 5523 O O . LEU C 1 209 ? -13.784 13.167 53.296 1.00 37.38 209 LEU C O 1
ATOM 5528 N N . ARG C 1 210 ? -13.741 11.007 53.976 1.00 36.51 210 ARG C N 1
ATOM 5529 C CA . ARG C 1 210 ? -14.993 11.055 54.707 1.00 35.66 210 ARG C CA 1
ATOM 5530 C C . ARG C 1 210 ? -14.711 11.395 56.152 1.00 33.97 210 ARG C C 1
ATOM 5531 O O . ARG C 1 210 ? -14.009 10.657 56.823 1.00 33.96 210 ARG C O 1
ATOM 5539 N N . GLY C 1 211 ? -15.299 12.475 56.646 1.00 33.06 211 GLY C N 1
ATOM 5540 C CA . GLY C 1 211 ? -15.140 12.854 58.039 1.00 32.24 211 GLY C CA 1
ATOM 5541 C C . GLY C 1 211 ? -14.611 14.273 58.140 1.00 31.63 211 GLY C C 1
ATOM 5542 O O . GLY C 1 211 ? -14.701 15.036 57.183 1.00 32.75 211 GLY C O 1
ATOM 5543 N N . HIS C 1 212 ? -14.056 14.622 59.295 1.00 30.13 212 HIS C N 1
ATOM 5544 C CA . HIS C 1 212 ? -13.540 15.963 59.525 1.00 29.46 212 HIS C CA 1
ATOM 5545 C C . HIS C 1 212 ? -12.050 16.064 59.186 1.00 28.30 212 HIS C C 1
ATOM 5546 O O . HIS C 1 212 ? -11.244 15.346 59.750 1.00 27.83 212 HIS C O 1
ATOM 5553 N N . LEU C 1 213 ? -11.698 17.001 58.311 1.00 27.36 213 LEU C N 1
ATOM 5554 C CA . LEU C 1 213 ? -10.296 17.323 58.069 1.00 26.10 213 LEU C CA 1
ATOM 5555 C C . LEU C 1 213 ? -9.805 18.364 59.059 1.00 24.66 213 LEU C C 1
ATOM 5556 O O . LEU C 1 213 ? -10.570 19.255 59.487 1.00 23.22 213 LEU C O 1
ATOM 5561 N N . LEU C 1 214 ? -8.521 18.261 59.389 1.00 22.69 214 LEU C N 1
ATOM 5562 C CA . LEU C 1 214 ? -7.817 19.284 60.176 1.00 22.69 214 LEU C CA 1
ATOM 5563 C C . LEU C 1 214 ? -6.440 19.432 59.544 1.00 22.15 214 LEU C C 1
ATOM 5564 O O . LEU C 1 214 ? -5.994 18.567 58.760 1.00 21.45 214 LEU C O 1
ATOM 5569 N N . LEU C 1 215 ? -5.800 20.554 59.836 1.00 22.28 215 LEU C N 1
ATOM 5570 C CA . LEU C 1 215 ? -4.475 20.844 59.330 1.00 21.38 215 LEU C CA 1
ATOM 5571 C C . LEU C 1 215 ? -3.533 21.084 60.481 1.00 21.16 215 LEU C C 1
ATOM 5572 O O . LEU C 1 215 ? -3.849 21.829 61.400 1.00 21.61 215 LEU C O 1
ATOM 5577 N N . ALA C 1 216 ? -2.351 20.489 60.428 1.00 20.69 216 ALA C N 1
ATOM 5578 C CA . ALA C 1 216 ? -1.367 20.678 61.495 1.00 20.56 216 ALA C CA 1
ATOM 5579 C C . ALA C 1 216 ? -0.039 21.152 60.920 1.00 20.74 216 ALA C C 1
ATOM 5580 O O . ALA C 1 216 ? 0.451 20.623 59.895 1.00 19.04 216 ALA C O 1
ATOM 5582 N N . GLY C 1 217 ? 0.549 22.139 61.580 1.00 21.75 217 GLY C N 1
ATOM 5583 C CA . GLY C 1 217 ? 1.911 22.570 61.260 1.00 23.61 217 GLY C CA 1
ATOM 5584 C C . GLY C 1 217 ? 2.432 23.599 62.253 1.00 25.01 217 GLY C C 1
ATOM 5585 O O . GLY C 1 217 ? 1.670 24.165 63.039 1.00 24.95 217 GLY C O 1
ATOM 5586 N N . SER C 1 218 ? 3.744 23.846 62.198 1.00 25.92 218 SER C N 1
ATOM 5587 C CA . SER C 1 218 ? 4.397 24.858 63.029 1.00 27.13 218 SER C CA 1
ATOM 5588 C C . SER C 1 218 ? 3.869 26.272 62.802 1.00 28.30 218 SER C C 1
ATOM 5589 O O . SER C 1 218 ? 3.953 27.106 63.693 1.00 31.25 218 SER C O 1
ATOM 5592 N N . GLY C 1 219 ? 3.354 26.555 61.619 1.00 28.77 219 GLY C N 1
ATOM 5593 C CA . GLY C 1 219 ? 2.801 27.877 61.315 1.00 29.11 219 GLY C CA 1
ATOM 5594 C C . GLY C 1 219 ? 1.400 28.154 61.857 1.00 28.99 219 GLY C C 1
ATOM 5595 O O . GLY C 1 219 ? 0.967 29.323 61.864 1.00 31.15 219 GLY C O 1
ATOM 5596 N N . VAL C 1 220 ? 0.685 27.110 62.291 1.00 26.37 220 VAL C N 1
ATOM 5597 C CA . VAL C 1 220 ? -0.748 27.219 62.651 1.00 25.45 220 VAL C CA 1
ATOM 5598 C C . VAL C 1 220 ? -1.193 26.425 63.896 1.00 24.21 220 VAL C C 1
ATOM 5599 O O . VAL C 1 220 ? -2.279 26.645 64.416 1.00 22.81 220 VAL C O 1
ATOM 5603 N N . GLY C 1 221 ? -0.360 25.489 64.355 1.00 23.43 221 GLY C N 1
ATOM 5604 C CA . GLY C 1 221 ? -0.788 24.542 65.382 1.00 24.18 221 GLY C CA 1
ATOM 5605 C C . GLY C 1 221 ? -1.755 23.512 64.807 1.00 23.93 221 GLY C C 1
ATOM 5606 O O . GLY C 1 221 ? -1.432 22.805 63.807 1.00 24.03 221 GLY C O 1
ATOM 5607 N N . LEU C 1 222 ? -2.936 23.410 65.406 1.00 23.23 222 LEU C N 1
ATOM 5608 C CA . LEU C 1 222 ? -3.976 22.524 64.866 1.00 22.52 222 LEU C CA 1
ATOM 5609 C C . LEU C 1 222 ? -5.194 23.314 64.482 1.00 23.03 222 LEU C C 1
ATOM 5610 O O . LEU C 1 222 ? -5.903 23.829 65.332 1.00 22.43 222 LEU C O 1
ATOM 5615 N N . LEU C 1 223 ? -5.454 23.343 63.184 1.00 22.92 223 LEU C N 1
ATOM 5616 C CA . LEU C 1 223 ? -6.452 24.220 62.601 1.00 23.98 223 LEU C CA 1
ATOM 5617 C C . LEU C 1 223 ? -7.520 23.372 61.936 1.00 24.26 223 LEU C C 1
ATOM 5618 O O . LEU C 1 223 ? -7.189 22.573 61.050 1.00 25.55 223 LEU C O 1
ATOM 5623 N N . PRO C 1 224 ? -8.790 23.493 62.374 1.00 24.87 224 PRO C N 1
ATOM 5624 C CA . PRO C 1 224 ? -9.848 22.691 61.726 1.00 25.29 224 PRO C CA 1
ATOM 5625 C C . PRO C 1 224 ? -10.276 23.202 60.345 1.00 25.48 224 PRO C C 1
ATOM 5626 O O . PRO C 1 224 ? -10.179 24.404 60.059 1.00 25.72 224 PRO C O 1
ATOM 5630 N N . VAL C 1 225 ? -10.698 22.273 59.495 1.00 24.86 225 VAL C N 1
ATOM 5631 C CA . VAL C 1 225 ? -11.283 22.576 58.200 1.00 25.65 225 VAL C CA 1
ATOM 5632 C C . VAL C 1 225 ? -12.780 22.494 58.464 1.00 27.16 225 VAL C C 1
ATOM 5633 O O . VAL C 1 225 ? -13.280 21.440 58.854 1.00 27.83 225 VAL C O 1
ATOM 5637 N N . ARG C 1 226 ? -13.477 23.615 58.302 1.00 28.55 226 ARG C N 1
ATOM 5638 C CA . ARG C 1 226 ? -14.886 23.746 58.742 1.00 31.28 226 ARG C CA 1
ATOM 5639 C C . ARG C 1 226 ? -14.973 23.518 60.258 1.00 31.88 226 ARG C C 1
ATOM 5640 O O . ARG C 1 226 ? -13.953 23.168 60.882 1.00 32.81 226 ARG C O 1
ATOM 5648 N N . PRO C 1 227 ? -16.164 23.698 60.870 1.00 32.47 227 PRO C N 1
ATOM 5649 C CA . PRO C 1 227 ? -16.179 23.529 62.317 1.00 32.60 227 PRO C CA 1
ATOM 5650 C C . PRO C 1 227 ? -15.679 22.141 62.763 1.00 32.88 227 PRO C C 1
ATOM 5651 O O . PRO C 1 227 ? -15.961 21.135 62.097 1.00 32.61 227 PRO C O 1
ATOM 5655 N N . PRO C 1 228 ? -14.894 22.097 63.854 1.00 32.83 228 PRO C N 1
ATOM 5656 C CA . PRO C 1 228 ? -14.299 20.838 64.311 1.00 32.99 228 PRO C CA 1
ATOM 5657 C C . PRO C 1 228 ? -15.304 19.828 64.882 1.00 33.64 228 PRO C C 1
ATOM 5658 O O . PRO C 1 228 ? -16.431 20.200 65.247 1.00 34.47 228 PRO C O 1
ATOM 5662 N N . PRO C 1 229 ? -14.901 18.551 64.965 1.00 33.83 229 PRO C N 1
ATOM 5663 C CA . PRO C 1 229 ? -15.669 17.593 65.724 1.00 34.08 229 PRO C CA 1
ATOM 5664 C C . PRO C 1 229 ? -15.378 17.829 67.228 1.00 34.45 229 PRO C C 1
ATOM 5665 O O . PRO C 1 229 ? -14.248 18.238 67.589 1.00 33.42 229 PRO C O 1
ATOM 5669 N N . PRO C 1 230 ? -16.386 17.599 68.100 1.00 34.46 230 PRO C N 1
ATOM 5670 C CA . PRO C 1 230 ? -16.252 17.825 69.549 1.00 34.47 230 PRO C CA 1
ATOM 5671 C C . PRO C 1 230 ? -15.047 17.135 70.165 1.00 34.60 230 PRO C C 1
ATOM 5672 O O . PRO C 1 230 ? -14.410 17.693 71.062 1.00 33.68 230 PRO C O 1
ATOM 5676 N N . GLU C 1 231 ? -14.732 15.943 69.660 1.00 33.60 231 GLU C N 1
ATOM 5677 C CA . GLU C 1 231 ? -13.715 15.082 70.239 1.00 33.63 231 GLU C CA 1
ATOM 5678 C C . GLU C 1 231 ? -12.352 15.717 70.206 1.00 32.94 231 GLU C C 1
ATOM 5679 O O . GLU C 1 231 ? -11.468 15.361 70.980 1.00 32.64 231 GLU C O 1
ATOM 5685 N N . LEU C 1 232 ? -12.183 16.654 69.287 1.00 32.69 232 LEU C N 1
ATOM 5686 C CA . LEU C 1 232 ? -10.883 17.196 69.006 1.00 32.42 232 LEU C CA 1
ATOM 5687 C C . LEU C 1 232 ? -10.682 18.574 69.614 1.00 31.98 232 LEU C C 1
ATOM 5688 O O . LEU C 1 232 ? -9.589 19.136 69.528 1.00 32.01 232 LEU C O 1
ATOM 5693 N N . LEU C 1 233 ? -11.737 19.104 70.237 1.00 31.25 233 LEU C N 1
ATOM 5694 C CA . LEU C 1 233 ? -11.687 20.416 70.920 1.00 31.06 233 LEU C CA 1
ATOM 5695 C C . LEU C 1 233 ? -10.494 20.557 71.884 1.00 29.59 233 LEU C C 1
ATOM 5696 O O . LEU C 1 233 ? -9.767 21.532 71.779 1.00 29.06 233 LEU C O 1
ATOM 5701 N N . PRO C 1 234 ? -10.258 19.562 72.781 1.00 29.46 234 PRO C N 1
ATOM 5702 C CA . PRO C 1 234 ? -9.093 19.674 73.682 1.00 29.00 234 PRO C CA 1
ATOM 5703 C C . PRO C 1 234 ? -7.735 19.774 72.949 1.00 28.55 234 PRO C C 1
ATOM 5704 O O . PRO C 1 234 ? -6.801 20.414 73.458 1.00 27.92 234 PRO C O 1
ATOM 5708 N N . LEU C 1 235 ? -7.634 19.128 71.791 1.00 28.03 235 LEU C N 1
ATOM 5709 C CA . LEU C 1 235 ? -6.394 19.136 70.979 1.00 27.64 235 LEU C CA 1
ATOM 5710 C C . LEU C 1 235 ? -6.178 20.474 70.302 1.00 26.92 235 LEU C C 1
ATOM 5711 O O . LEU C 1 235 ? -5.048 20.978 70.249 1.00 27.22 235 LEU C O 1
ATOM 5716 N N . ILE C 1 236 ? -7.259 21.058 69.788 1.00 27.09 236 ILE C N 1
ATOM 5717 C CA . ILE C 1 236 ? -7.196 22.441 69.281 1.00 26.42 236 ILE C CA 1
ATOM 5718 C C . ILE C 1 236 ? -6.696 23.404 70.367 1.00 26.48 236 ILE C C 1
ATOM 5719 O O . ILE C 1 236 ? -5.808 24.232 70.111 1.00 27.23 236 ILE C O 1
ATOM 5724 N N . GLU C 1 237 ? -7.246 23.302 71.575 1.00 26.88 237 GLU C N 1
ATOM 5725 C CA . GLU C 1 237 ? -6.752 24.101 72.716 1.00 27.15 237 GLU C CA 1
ATOM 5726 C C . GLU C 1 237 ? -5.267 23.867 73.009 1.00 27.70 237 GLU C C 1
ATOM 5727 O O . GLU C 1 237 ? -4.481 24.810 73.172 1.00 26.94 237 GLU C O 1
ATOM 5733 N N . ARG C 1 238 ? -4.891 22.599 73.071 1.00 27.70 238 ARG C N 1
ATOM 5734 C CA . ARG C 1 238 ? -3.518 22.234 73.413 1.00 29.06 238 ARG C CA 1
ATOM 5735 C C . ARG C 1 238 ? -2.501 22.809 72.427 1.00 28.29 238 ARG C C 1
ATOM 5736 O O . ARG C 1 238 ? -1.422 23.292 72.831 1.00 28.96 238 ARG C O 1
ATOM 5744 N N . PHE C 1 239 ? -2.864 22.805 71.145 1.00 27.48 239 PHE C N 1
ATOM 5745 C CA . PHE C 1 239 ? -1.920 23.174 70.086 1.00 26.62 239 PHE C CA 1
ATOM 5746 C C . PHE C 1 239 ? -2.076 24.597 69.596 1.00 26.84 239 PHE C C 1
ATOM 5747 O O . PHE C 1 239 ? -1.345 25.025 68.707 1.00 27.12 239 PHE C O 1
ATOM 5755 N N . LEU C 1 240 ? -3.037 25.324 70.176 1.00 26.16 240 LEU C N 1
ATOM 5756 C CA . LEU C 1 240 ? -3.268 26.715 69.783 1.00 26.33 240 LEU C CA 1
ATOM 5757 C C . LEU C 1 240 ? -1.982 27.539 69.978 1.00 26.11 240 LEU C C 1
ATOM 5758 O O . LEU C 1 240 ? -1.338 27.462 71.034 1.00 26.06 240 LEU C O 1
ATOM 5763 N N . PRO C 1 241 ? -1.589 28.291 68.949 1.00 26.13 241 PRO C N 1
ATOM 5764 C CA . PRO C 1 241 ? -0.419 29.155 69.095 1.00 26.96 241 PRO C CA 1
ATOM 5765 C C . PRO C 1 241 ? -0.651 30.089 70.291 1.00 27.16 241 PRO C C 1
ATOM 5766 O O . PRO C 1 241 ? -1.738 30.649 70.414 1.00 26.46 241 PRO C O 1
ATOM 5770 N N . ALA C 1 242 ? 0.345 30.208 71.169 1.00 28.34 242 ALA C N 1
ATOM 5771 C CA . ALA C 1 242 ? 0.250 31.088 72.349 1.00 29.48 242 ALA C CA 1
ATOM 5772 C C . ALA C 1 242 ? 0.739 32.472 71.968 1.00 29.65 242 ALA C C 1
ATOM 5773 O O . ALA C 1 242 ? 1.786 32.915 72.430 1.00 30.49 242 ALA C O 1
ATOM 5775 N N . CYS C 1 243 ? -0.005 33.142 71.099 1.00 31.06 243 CYS C N 1
ATOM 5776 C CA . CYS C 1 243 ? 0.526 34.284 70.345 1.00 30.99 243 CYS C CA 1
ATOM 5777 C C . CYS C 1 243 ? -0.428 35.469 70.254 1.00 31.79 243 CYS C C 1
ATOM 5778 O O . CYS C 1 243 ? -0.239 36.376 69.431 1.00 31.66 243 CYS C O 1
ATOM 5781 N N . TYR C 1 244 ? -1.406 35.480 71.144 1.00 32.65 244 TYR C N 1
ATOM 5782 C CA . TYR C 1 244 ? -2.454 36.502 71.158 1.00 34.07 244 TYR C CA 1
ATOM 5783 C C . TYR C 1 244 ? -2.308 37.503 72.304 1.00 35.87 244 TYR C C 1
ATOM 5784 O O . TYR C 1 244 ? -3.028 38.497 72.351 1.00 37.59 244 TYR C O 1
ATOM 5793 N N . THR C 1 245 ? -1.346 37.273 73.190 1.00 37.55 245 THR C N 1
ATOM 5794 C CA . THR C 1 245 ? -1.213 38.084 74.407 1.00 39.41 245 THR C CA 1
ATOM 5795 C C . THR C 1 245 ? -0.585 39.448 74.167 1.00 40.58 245 THR C C 1
ATOM 5796 O O . THR C 1 245 ? 0.320 39.631 73.329 1.00 41.02 245 THR C O 1
ATOM 5806 N N . ARG D 1 2 ? -34.471 -14.939 44.034 1.00 34.24 2 ARG D N 1
ATOM 5807 C CA . ARG D 1 2 ? -34.107 -13.586 43.608 1.00 33.65 2 ARG D CA 1
ATOM 5808 C C . ARG D 1 2 ? -35.324 -12.678 43.594 1.00 33.33 2 ARG D C 1
ATOM 5809 O O . ARG D 1 2 ? -36.392 -13.059 43.089 1.00 33.34 2 ARG D O 1
ATOM 5817 N N . LEU D 1 3 ? -35.157 -11.469 44.117 1.00 32.36 3 LEU D N 1
ATOM 5818 C CA . LEU D 1 3 ? -36.208 -10.455 44.106 1.00 31.67 3 LEU D CA 1
ATOM 5819 C C . LEU D 1 3 ? -35.781 -9.223 43.324 1.00 31.89 3 LEU D C 1
ATOM 5820 O O . LEU D 1 3 ? -34.707 -8.655 43.576 1.00 31.39 3 LEU D O 1
ATOM 5825 N N . LEU D 1 4 ? -36.631 -8.814 42.389 1.00 31.36 4 LEU D N 1
ATOM 5826 C CA . LEU D 1 4 ? -36.445 -7.579 41.648 1.00 32.41 4 LEU D CA 1
ATOM 5827 C C . LEU D 1 4 ? -37.453 -6.539 42.117 1.00 33.09 4 LEU D C 1
ATOM 5828 O O . LEU D 1 4 ? -38.654 -6.691 41.908 1.00 33.36 4 LEU D O 1
ATOM 5833 N N . ASN D 1 5 ? -36.948 -5.478 42.734 1.00 33.74 5 ASN D N 1
ATOM 5834 C CA . ASN D 1 5 ? -37.777 -4.426 43.307 1.00 34.58 5 ASN D CA 1
ATOM 5835 C C . ASN D 1 5 ? -38.872 -4.974 44.233 1.00 35.59 5 ASN D C 1
ATOM 5836 O O . ASN D 1 5 ? -40.006 -4.477 44.241 1.00 35.82 5 ASN D O 1
ATOM 5841 N N . GLY D 1 6 ? -38.514 -6.003 45.005 1.00 35.82 6 GLY D N 1
ATOM 5842 C CA . GLY D 1 6 ? -39.371 -6.566 46.027 1.00 37.31 6 GLY D CA 1
ATOM 5843 C C . GLY D 1 6 ? -40.179 -7.751 45.546 1.00 38.15 6 GLY D C 1
ATOM 5844 O O . GLY D 1 6 ? -40.797 -8.469 46.338 1.00 38.65 6 GLY D O 1
ATOM 5845 N N . THR D 1 7 ? -40.168 -7.974 44.241 1.00 38.71 7 THR D N 1
ATOM 5846 C CA . THR D 1 7 ? -41.005 -9.014 43.671 1.00 39.73 7 THR D CA 1
ATOM 5847 C C . THR D 1 7 ? -40.132 -10.132 43.060 1.00 39.52 7 THR D C 1
ATOM 5848 O O . THR D 1 7 ? -39.150 -9.840 42.368 1.00 39.14 7 THR D O 1
ATOM 5852 N N . PRO D 1 8 ? -40.449 -11.411 43.364 1.00 39.69 8 PRO D N 1
ATOM 5853 C CA . PRO D 1 8 ? -39.634 -12.532 42.877 1.00 39.17 8 PRO D CA 1
ATOM 5854 C C . PRO D 1 8 ? -39.360 -12.494 41.379 1.00 39.62 8 PRO D C 1
ATOM 5855 O O . PRO D 1 8 ? -40.214 -12.046 40.579 1.00 39.56 8 PRO D O 1
ATOM 5859 N N . LEU D 1 9 ? -38.174 -12.968 41.006 1.00 38.98 9 LEU D N 1
ATOM 5860 C CA . LEU D 1 9 ? -37.707 -12.868 39.639 1.00 38.93 9 LEU D CA 1
ATOM 5861 C C . LEU D 1 9 ? -37.132 -14.193 39.162 1.00 38.67 9 LEU D C 1
ATOM 5862 O O . LEU D 1 9 ? -36.212 -14.740 39.781 1.00 38.09 9 LEU D O 1
ATOM 5867 N N . ALA D 1 10 ? -37.693 -14.687 38.059 1.00 38.28 10 ALA D N 1
ATOM 5868 C CA . ALA D 1 10 ? -37.139 -15.811 37.317 1.00 38.48 10 ALA D CA 1
ATOM 5869 C C . ALA D 1 10 ? -36.191 -15.253 36.251 1.00 38.33 10 ALA D C 1
ATOM 5870 O O . ALA D 1 10 ? -36.612 -14.803 35.178 1.00 37.92 10 ALA D O 1
ATOM 5872 N N . LEU D 1 11 ? -34.905 -15.277 36.577 1.00 38.16 11 LEU D N 1
ATOM 5873 C CA . LEU D 1 11 ? -33.878 -14.639 35.777 1.00 38.32 11 LEU D CA 1
ATOM 5874 C C . LEU D 1 11 ? -33.654 -15.309 34.412 1.00 37.81 11 LEU D C 1
ATOM 5875 O O . LEU D 1 11 ? -33.280 -16.481 34.339 1.00 38.09 11 LEU D O 1
ATOM 5880 N N . ALA D 1 12 ? -33.860 -14.541 33.340 1.00 38.06 12 ALA D N 1
ATOM 5881 C CA . ALA D 1 12 ? -33.768 -15.055 31.963 1.00 37.49 12 ALA D CA 1
ATOM 5882 C C . ALA D 1 12 ? -32.347 -15.332 31.454 1.00 37.32 12 ALA D C 1
ATOM 5883 O O . ALA D 1 12 ? -32.121 -16.238 30.633 1.00 38.10 12 ALA D O 1
ATOM 5885 N N . LEU D 1 13 ? -31.392 -14.528 31.899 1.00 35.90 13 LEU D N 1
ATOM 5886 C CA . LEU D 1 13 ? -30.028 -14.617 31.389 1.00 34.41 13 LEU D CA 1
ATOM 5887 C C . LEU D 1 13 ? -29.136 -15.089 32.512 1.00 34.04 13 LEU D C 1
ATOM 5888 O O . LEU D 1 13 ? -29.488 -14.906 33.673 1.00 33.41 13 LEU D O 1
ATOM 5893 N N . PRO D 1 14 ? -27.975 -15.704 32.184 1.00 33.83 14 PRO D N 1
ATOM 5894 C CA . PRO D 1 14 ? -27.044 -16.152 33.223 1.00 33.31 14 PRO D CA 1
ATOM 5895 C C . PRO D 1 14 ? -26.537 -14.998 34.102 1.00 32.90 14 PRO D C 1
ATOM 5896 O O . PRO D 1 14 ? -26.380 -13.860 33.631 1.00 32.28 14 PRO D O 1
ATOM 5900 N N . GLU D 1 15 ? -26.270 -15.355 35.355 1.00 32.82 15 GLU D N 1
ATOM 5901 C CA . GLU D 1 15 ? -25.811 -14.494 36.436 1.00 32.86 15 GLU D CA 1
ATOM 5902 C C . GLU D 1 15 ? -24.634 -13.600 36.029 1.00 31.42 15 GLU D C 1
ATOM 5903 O O . GLU D 1 15 ? -24.705 -12.353 36.134 1.00 31.00 15 GLU D O 1
ATOM 5909 N N . ALA D 1 16 ? -23.569 -14.244 35.555 1.00 29.21 16 ALA D N 1
ATOM 5910 C CA . ALA D 1 16 ? -22.309 -13.564 35.250 1.00 28.82 16 ALA D CA 1
ATOM 5911 C C . ALA D 1 16 ? -22.505 -12.506 34.189 1.00 28.16 16 ALA D C 1
ATOM 5912 O O . ALA D 1 16 ? -21.917 -11.433 34.259 1.00 28.26 16 ALA D O 1
ATOM 5914 N N . PHE D 1 17 ? -23.356 -12.815 33.217 1.00 27.41 17 PHE D N 1
ATOM 5915 C CA . PHE D 1 17 ? -23.669 -11.913 32.132 1.00 27.67 17 PHE D CA 1
ATOM 5916 C C . PHE D 1 17 ? -24.192 -10.573 32.663 1.00 28.52 17 PHE D C 1
ATOM 5917 O O . PHE D 1 17 ? -23.769 -9.514 32.185 1.00 27.77 17 PHE D O 1
ATOM 5925 N N . LEU D 1 18 ? -25.124 -10.650 33.619 1.00 28.55 18 LEU D N 1
ATOM 5926 C CA . LEU D 1 18 ? -25.814 -9.500 34.204 1.00 30.10 18 LEU D CA 1
ATOM 5927 C C . LEU D 1 18 ? -24.959 -8.856 35.271 1.00 29.28 18 LEU D C 1
ATOM 5928 O O . LEU D 1 18 ? -24.847 -7.611 35.332 1.00 30.75 18 LEU D O 1
ATOM 5933 N N . TYR D 1 19 ? -24.400 -9.681 36.147 1.00 28.22 19 TYR D N 1
ATOM 5934 C CA . TYR D 1 19 ? -23.737 -9.164 37.354 1.00 26.98 19 TYR D CA 1
ATOM 5935 C C . TYR D 1 19 ? -22.309 -8.677 37.124 1.00 26.45 19 TYR D C 1
ATOM 5936 O O . TYR D 1 19 ? -21.782 -7.891 37.928 1.00 24.88 19 TYR D O 1
ATOM 5945 N N . HIS D 1 20 ? -21.670 -9.179 36.069 1.00 25.12 20 HIS D N 1
ATOM 5946 C CA . HIS D 1 20 ? -20.245 -8.929 35.889 1.00 24.17 20 HIS D CA 1
ATOM 5947 C C . HIS D 1 20 ? -19.914 -8.256 34.579 1.00 22.77 20 HIS D C 1
ATOM 5948 O O . HIS D 1 20 ? -18.730 -8.058 34.251 1.00 22.48 20 HIS D O 1
ATOM 5955 N N . GLY D 1 21 ? -20.953 -7.883 33.840 1.00 21.37 21 GLY D N 1
ATOM 5956 C CA . GLY D 1 21 ? -20.779 -7.363 32.480 1.00 22.04 21 GLY D CA 1
ATOM 5957 C C . GLY D 1 21 ? -19.972 -8.338 31.631 1.00 21.73 21 GLY D C 1
ATOM 5958 O O . GLY D 1 21 ? -19.196 -7.925 30.768 1.00 20.02 21 GLY D O 1
ATOM 5959 N N . ALA D 1 22 ? -20.147 -9.642 31.862 1.00 22.47 22 ALA D N 1
ATOM 5960 C CA . ALA D 1 22 ? -19.267 -10.621 31.199 1.00 23.01 22 ALA D CA 1
ATOM 5961 C C . ALA D 1 22 ? -19.773 -10.965 29.798 1.00 23.81 22 ALA D C 1
ATOM 5962 O O . ALA D 1 22 ? -20.435 -11.997 29.580 1.00 24.38 22 ALA D O 1
ATOM 5964 N N . SER D 1 23 ? -19.528 -10.060 28.847 1.00 23.46 23 SER D N 1
ATOM 5965 C CA . SER D 1 23 ? -20.033 -10.197 27.481 1.00 23.36 23 SER D CA 1
ATOM 5966 C C . SER D 1 23 ? -19.153 -9.422 26.539 1.00 23.85 23 SER D C 1
ATOM 5967 O O . SER D 1 23 ? -18.403 -8.506 26.963 1.00 22.76 23 SER D O 1
ATOM 5970 N N . VAL D 1 24 ? -19.198 -9.812 25.265 1.00 23.01 24 VAL D N 1
ATOM 5971 C CA . VAL D 1 24 ? -18.655 -9.004 24.185 1.00 23.46 24 VAL D CA 1
ATOM 5972 C C . VAL D 1 24 ? -19.784 -8.755 23.221 1.00 23.63 24 VAL D C 1
ATOM 5973 O O . VAL D 1 24 ? -20.791 -9.492 23.218 1.00 24.20 24 VAL D O 1
ATOM 5977 N N . PHE D 1 25 ? -19.662 -7.707 22.414 1.00 23.42 25 PHE D N 1
ATOM 5978 C CA . PHE D 1 25 ? -20.760 -7.338 21.553 1.00 23.69 25 PHE D CA 1
ATOM 5979 C C . PHE D 1 25 ? -20.240 -6.578 20.356 1.00 23.00 25 PHE D C 1
ATOM 5980 O O . PHE D 1 25 ? -19.049 -6.197 20.311 1.00 23.36 25 PHE D O 1
ATOM 5988 N N . THR D 1 26 ? -21.114 -6.374 19.376 1.00 22.57 26 THR D N 1
ATOM 5989 C CA . THR D 1 26 ? -20.826 -5.467 18.295 1.00 23.32 26 THR D CA 1
ATOM 5990 C C . THR D 1 26 ? -22.128 -4.835 17.817 1.00 24.38 26 THR D C 1
ATOM 5991 O O . THR D 1 26 ? -23.207 -5.423 17.966 1.00 24.99 26 THR D O 1
ATOM 5995 N N . THR D 1 27 ? -22.040 -3.630 17.269 1.00 25.05 27 THR D N 1
ATOM 5996 C CA . THR D 1 27 ? -23.225 -2.940 16.807 1.00 25.84 27 THR D CA 1
ATOM 5997 C C . THR D 1 27 ? -23.036 -2.526 15.346 1.00 26.65 27 THR D C 1
ATOM 5998 O O . THR D 1 27 ? -22.002 -1.943 14.972 1.00 26.08 27 THR D O 1
ATOM 6002 N N . LEU D 1 28 ? -24.032 -2.847 14.524 1.00 26.83 28 LEU D N 1
ATOM 6003 C CA . LEU D 1 28 ? -23.961 -2.672 13.078 1.00 27.64 28 LEU D CA 1
ATOM 6004 C C . LEU D 1 28 ? -25.059 -1.751 12.613 1.00 27.89 28 LEU D C 1
ATOM 6005 O O . LEU D 1 28 ? -26.078 -1.577 13.307 1.00 28.33 28 LEU D O 1
ATOM 6010 N N . ARG D 1 29 ? -24.861 -1.184 11.421 1.00 27.42 29 ARG D N 1
ATOM 6011 C CA . ARG D 1 29 ? -25.907 -0.438 10.737 1.00 27.57 29 ARG D CA 1
ATOM 6012 C C . ARG D 1 29 ? -26.329 -1.231 9.509 1.00 27.89 29 ARG D C 1
ATOM 6013 O O . ARG D 1 29 ? -25.470 -1.776 8.825 1.00 27.85 29 ARG D O 1
ATOM 6021 N N . ALA D 1 30 ? -27.637 -1.331 9.254 1.00 27.58 30 ALA D N 1
ATOM 6022 C CA . ALA D 1 30 ? -28.142 -1.905 8.001 1.00 27.63 30 ALA D CA 1
ATOM 6023 C C . ALA D 1 30 ? -28.782 -0.786 7.218 1.00 28.43 30 ALA D C 1
ATOM 6024 O O . ALA D 1 30 ? -29.504 0.034 7.799 1.00 29.23 30 ALA D O 1
ATOM 6026 N N . GLU D 1 31 ? -28.488 -0.717 5.922 1.00 27.74 31 GLU D N 1
ATOM 6027 C CA . GLU D 1 31 ? -29.101 0.289 5.077 1.00 27.74 31 GLU D CA 1
ATOM 6028 C C . GLU D 1 31 ? -29.924 -0.419 4.032 1.00 27.76 31 GLU D C 1
ATOM 6029 O O . GLU D 1 31 ? -29.411 -1.293 3.328 1.00 26.82 31 GLU D O 1
ATOM 6035 N N . GLY D 1 32 ? -31.202 -0.043 3.961 1.00 28.21 32 GLY D N 1
ATOM 6036 C CA . GLY D 1 32 ? -32.177 -0.678 3.052 1.00 29.11 32 GLY D CA 1
ATOM 6037 C C . GLY D 1 32 ? -32.065 -2.200 3.045 1.00 29.24 32 GLY D C 1
ATOM 6038 O O . GLY D 1 32 ? -31.946 -2.822 1.970 1.00 30.97 32 GLY D O 1
ATOM 6039 N N . GLY D 1 33 ? -32.087 -2.787 4.237 1.00 28.01 33 GLY D N 1
ATOM 6040 C CA . GLY D 1 33 ? -32.044 -4.254 4.447 1.00 27.55 33 GLY D CA 1
ATOM 6041 C C . GLY D 1 33 ? -30.673 -4.940 4.404 1.00 26.63 33 GLY D C 1
ATOM 6042 O O . GLY D 1 33 ? -30.566 -6.148 4.636 1.00 26.67 33 GLY D O 1
ATOM 6043 N N . ARG D 1 34 ? -29.618 -4.187 4.106 1.00 26.29 34 ARG D N 1
ATOM 6044 C CA . ARG D 1 34 ? -28.306 -4.773 3.894 1.00 26.17 34 ARG D CA 1
ATOM 6045 C C . ARG D 1 34 ? -27.382 -4.364 5.035 1.00 26.79 34 ARG D C 1
ATOM 6046 O O . ARG D 1 34 ? -27.135 -3.157 5.224 1.00 25.69 34 ARG D O 1
ATOM 6054 N N . PRO D 1 35 ? -26.876 -5.356 5.786 1.00 26.89 35 PRO D N 1
ATOM 6055 C CA . PRO D 1 35 ? -25.938 -5.047 6.882 1.00 27.33 35 PRO D CA 1
ATOM 6056 C C . PRO D 1 35 ? -24.545 -4.641 6.377 1.00 27.83 35 PRO D C 1
ATOM 6057 O O . PRO D 1 35 ? -23.977 -5.281 5.478 1.00 26.55 35 PRO D O 1
ATOM 6061 N N . LEU D 1 36 ? -24.024 -3.559 6.953 1.00 27.81 36 LEU D N 1
ATOM 6062 C CA . LEU D 1 36 ? -22.738 -3.023 6.543 1.00 28.65 36 LEU D CA 1
ATOM 6063 C C . LEU D 1 36 ? -21.614 -3.733 7.251 1.00 28.58 36 LEU D C 1
ATOM 6064 O O . LEU D 1 36 ? -21.634 -3.897 8.473 1.00 28.30 36 LEU D O 1
ATOM 6069 N N . TRP D 1 37 ? -20.630 -4.167 6.466 1.00 28.19 37 TRP D N 1
ATOM 6070 C CA . TRP D 1 37 ? -19.426 -4.788 6.991 1.00 28.50 37 TRP D CA 1
ATOM 6071 C C . TRP D 1 37 ? -19.712 -5.956 7.908 1.00 28.16 37 TRP D C 1
ATOM 6072 O O . TRP D 1 37 ? -19.025 -6.159 8.889 1.00 27.69 37 TRP D O 1
ATOM 6083 N N . LEU D 1 38 ? -20.700 -6.764 7.534 1.00 28.20 38 LEU D N 1
ATOM 6084 C CA . LEU D 1 38 ? -21.125 -7.917 8.338 1.00 28.37 38 LEU D CA 1
ATOM 6085 C C . LEU D 1 38 ? -19.978 -8.890 8.605 1.00 27.79 38 LEU D C 1
ATOM 6086 O O . LEU D 1 38 ? -19.816 -9.381 9.723 1.00 26.90 38 LEU D O 1
ATOM 6091 N N . GLU D 1 39 ? -19.183 -9.165 7.567 1.00 29.02 39 GLU D N 1
ATOM 6092 C CA . GLU D 1 39 ? -18.003 -10.014 7.704 1.00 29.26 39 GLU D CA 1
ATOM 6093 C C . GLU D 1 39 ? -17.046 -9.506 8.780 1.00 28.31 39 GLU D C 1
ATOM 6094 O O . GLU D 1 39 ? -16.602 -10.263 9.620 1.00 27.83 39 GLU D O 1
ATOM 6100 N N . GLU D 1 40 ? -16.730 -8.222 8.737 1.00 27.75 40 GLU D N 1
ATOM 6101 C CA . GLU D 1 40 ? -15.806 -7.622 9.711 1.00 27.22 40 GLU D CA 1
ATOM 6102 C C . GLU D 1 40 ? -16.357 -7.669 11.136 1.00 26.11 40 GLU D C 1
ATOM 6103 O O . GLU D 1 40 ? -15.608 -7.936 12.080 1.00 25.50 40 GLU D O 1
ATOM 6109 N N . HIS D 1 41 ? -17.675 -7.453 11.290 1.00 25.62 41 HIS D N 1
ATOM 6110 C CA . HIS D 1 41 ? -18.293 -7.460 12.631 1.00 24.70 41 HIS D CA 1
ATOM 6111 C C . HIS D 1 41 ? -18.285 -8.867 13.202 1.00 24.71 41 HIS D C 1
ATOM 6112 O O . HIS D 1 41 ? -17.995 -9.082 14.391 1.00 23.24 41 HIS D O 1
ATOM 6119 N N . LEU D 1 42 ? -18.580 -9.859 12.363 1.00 24.73 42 LEU D N 1
ATOM 6120 C CA . LEU D 1 42 ? -18.589 -11.236 12.890 1.00 24.74 42 LEU D CA 1
ATOM 6121 C C . LEU D 1 42 ? -17.180 -11.750 13.199 1.00 24.88 42 LEU D C 1
ATOM 6122 O O . LEU D 1 42 ? -16.976 -12.471 14.162 1.00 24.27 42 LEU D O 1
ATOM 6127 N N . ALA D 1 43 ? -16.216 -11.361 12.368 1.00 25.95 43 ALA D N 1
ATOM 6128 C CA . ALA D 1 43 ? -14.796 -11.648 12.606 1.00 25.52 43 ALA D CA 1
ATOM 6129 C C . ALA D 1 43 ? -14.335 -11.022 13.927 1.00 25.67 43 ALA D C 1
ATOM 6130 O O . ALA D 1 43 ? -13.759 -11.698 14.772 1.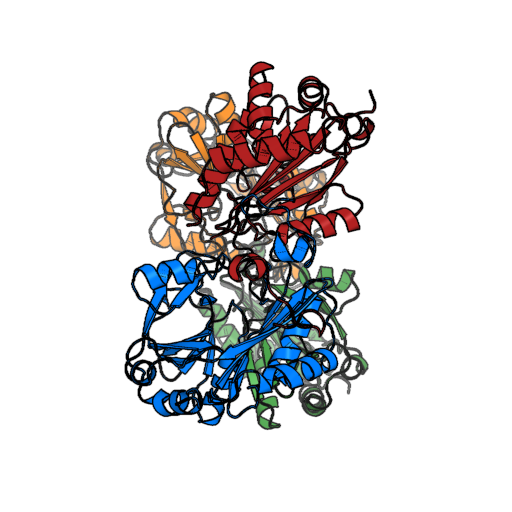00 25.37 43 ALA D O 1
ATOM 6132 N N . ARG D 1 44 ? -14.600 -9.731 14.107 1.00 26.08 44 ARG D N 1
ATOM 6133 C CA . ARG D 1 44 ? -14.214 -9.076 15.366 1.00 26.14 44 ARG D CA 1
ATOM 6134 C C . ARG D 1 44 ? -14.870 -9.714 16.592 1.00 25.86 44 ARG D C 1
ATOM 6135 O O . ARG D 1 44 ? -14.202 -9.963 17.598 1.00 26.29 44 ARG D O 1
ATOM 6143 N N . LEU D 1 45 ? -16.181 -9.964 16.502 1.00 26.37 45 LEU D N 1
ATOM 6144 C CA . LEU D 1 45 ? -16.965 -10.511 17.611 1.00 24.67 45 LEU D CA 1
ATOM 6145 C C . LEU D 1 45 ? -16.411 -11.862 18.045 1.00 25.57 45 LEU D C 1
ATOM 6146 O O . LEU D 1 45 ? -16.232 -12.122 19.236 1.00 23.94 45 LEU D O 1
ATOM 6151 N N . ARG D 1 46 ? -16.108 -12.730 17.076 1.00 25.64 46 ARG D N 1
ATOM 6152 C CA . ARG D 1 46 ? -15.446 -14.000 17.398 1.00 26.48 46 ARG D CA 1
ATOM 6153 C C . ARG D 1 46 ? -14.077 -13.785 18.054 1.00 26.04 46 ARG D C 1
ATOM 6154 O O . ARG D 1 46 ? -13.726 -14.514 18.974 1.00 25.90 46 ARG D O 1
ATOM 6162 N N . ARG D 1 47 ? -13.308 -12.816 17.554 1.00 26.64 4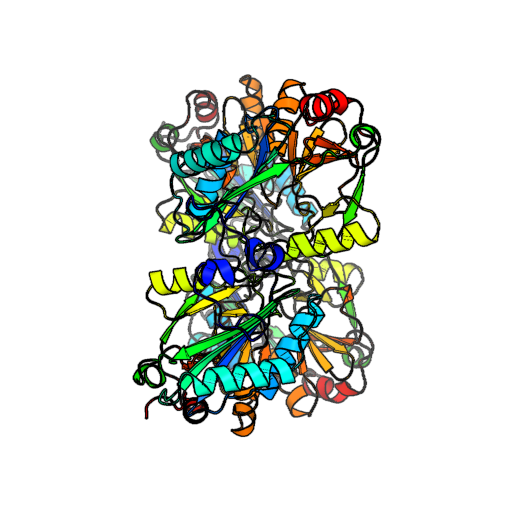7 ARG D N 1
ATOM 6163 C CA . ARG D 1 47 ? -11.963 -12.531 18.085 1.00 27.40 47 ARG D CA 1
ATOM 6164 C C . ARG D 1 47 ? -12.046 -12.048 19.537 1.00 27.21 47 ARG D C 1
ATOM 6165 O O . ARG D 1 47 ? -11.318 -12.507 20.405 1.00 27.02 47 ARG D O 1
ATOM 6173 N N . HIS D 1 48 ? -12.969 -11.128 19.786 1.00 27.22 48 HIS D N 1
ATOM 6174 C CA . HIS D 1 48 ? -13.186 -10.602 21.119 1.00 26.21 48 HIS D CA 1
ATOM 6175 C C . HIS D 1 48 ? -13.675 -11.673 22.107 1.00 26.99 48 HIS D C 1
ATOM 6176 O O . HIS D 1 48 ? -13.128 -11.799 23.218 1.00 26.86 48 HIS D O 1
ATOM 6183 N N . ALA D 1 49 ? -14.647 -12.485 21.686 1.00 26.44 49 ALA D N 1
ATOM 6184 C CA . ALA D 1 49 ? -15.105 -13.622 22.490 1.00 27.39 49 ALA D CA 1
ATOM 6185 C C . ALA D 1 49 ? -13.972 -14.588 22.823 1.00 27.80 49 ALA D C 1
ATOM 6186 O O . ALA D 1 49 ? -13.772 -14.955 23.977 1.00 27.31 49 ALA D O 1
ATOM 6188 N N . LEU D 1 50 ? -13.199 -14.994 21.816 1.00 29.42 50 LEU D N 1
ATOM 6189 C CA . LEU D 1 50 ? -12.128 -15.954 22.093 1.00 30.15 50 LEU D CA 1
ATOM 6190 C C . LEU D 1 50 ? -11.054 -15.373 23.047 1.00 30.46 50 LEU D C 1
ATOM 6191 O O . LEU D 1 50 ? -10.538 -16.096 23.915 1.00 31.01 50 LEU D O 1
ATOM 6196 N N . ALA D 1 51 ? -10.760 -14.075 22.922 1.00 30.22 51 ALA D N 1
ATOM 6197 C CA . ALA D 1 51 ? -9.729 -13.435 23.756 1.00 30.99 51 ALA D CA 1
ATOM 6198 C C . ALA D 1 51 ? -10.121 -13.434 25.244 1.00 31.43 51 ALA D C 1
ATOM 6199 O O . ALA D 1 51 ? -9.273 -13.469 26.126 1.00 31.89 51 ALA D O 1
ATOM 6201 N N . LEU D 1 52 ? -11.421 -13.450 25.504 1.00 31.34 52 LEU D N 1
ATOM 6202 C CA . LEU D 1 52 ? -11.935 -13.246 26.828 1.00 31.52 52 LEU D CA 1
ATOM 6203 C C . LEU D 1 52 ? -12.518 -14.543 27.396 1.00 31.78 52 LEU D C 1
ATOM 6204 O O . LEU D 1 52 ? -13.261 -14.526 28.382 1.00 32.01 52 LEU D O 1
ATOM 6209 N N . GLY D 1 53 ? -12.185 -15.650 26.729 1.00 31.92 53 GLY D N 1
ATOM 6210 C CA . GLY D 1 53 ? -12.599 -16.997 27.106 1.00 32.12 53 GLY D CA 1
ATOM 6211 C C . GLY D 1 53 ? -14.083 -17.280 27.043 1.00 32.60 53 GLY D C 1
ATOM 6212 O O . GLY D 1 53 ? -14.572 -18.117 27.803 1.00 32.14 53 GLY D O 1
ATOM 6213 N N . LEU D 1 54 ? -14.805 -16.575 26.168 1.00 32.93 54 LEU D N 1
ATOM 6214 C CA . LEU D 1 54 ? -16.233 -16.806 25.994 1.00 34.14 54 LEU D CA 1
ATOM 6215 C C . LEU D 1 54 ? -16.508 -17.674 24.759 1.00 34.90 54 LEU D C 1
ATOM 6216 O O . LEU D 1 54 ? -16.012 -17.375 23.670 1.00 35.79 54 LEU D O 1
ATOM 6221 N N . SER D 1 55 ? -17.279 -18.744 24.933 1.00 34.97 55 SER D N 1
ATOM 6222 C CA . SER D 1 55 ? -17.743 -19.570 23.800 1.00 35.41 55 SER D CA 1
ATOM 6223 C C . SER D 1 55 ? -18.447 -18.753 22.727 1.00 34.45 55 SER D C 1
ATOM 6224 O O . SER D 1 55 ? -19.409 -18.037 23.019 1.00 35.04 55 SER D O 1
ATOM 6227 N N . TYR D 1 56 ? -17.960 -18.860 21.496 1.00 33.96 56 TYR D N 1
ATOM 6228 C CA . TYR D 1 56 ? -18.582 -18.238 20.324 1.00 33.02 56 TYR D CA 1
ATOM 6229 C C . TYR D 1 56 ? -19.659 -19.164 19.746 1.00 33.41 56 TYR D C 1
ATOM 6230 O O . TYR D 1 56 ? -19.380 -20.317 19.466 1.00 34.40 56 TYR D O 1
ATOM 6239 N N . PRO D 1 57 ? -20.899 -18.678 19.570 1.00 33.48 57 PRO D N 1
ATOM 6240 C CA . PRO D 1 57 ? -21.954 -19.612 19.111 1.00 34.07 57 PRO D CA 1
ATOM 6241 C C . PRO D 1 57 ? -21.990 -19.914 17.596 1.00 34.54 57 PRO D C 1
ATOM 6242 O O . PRO D 1 57 ? -22.832 -20.715 17.135 1.00 35.01 57 PRO D O 1
ATOM 6246 N N . GLY D 1 58 ? -21.081 -19.302 16.838 1.00 34.01 58 GLY D N 1
ATOM 6247 C CA . GLY D 1 58 ? -20.945 -19.577 15.421 1.00 33.93 58 GLY D CA 1
ATOM 6248 C C . GLY D 1 58 ? -21.650 -18.556 14.569 1.00 33.88 58 GLY D C 1
ATOM 6249 O O . GLY D 1 58 ? -22.642 -17.938 14.992 1.00 33.52 58 GLY D O 1
ATOM 6250 N N . ASP D 1 59 ? -21.138 -18.390 13.357 1.00 33.77 59 ASP D N 1
ATOM 6251 C CA . ASP D 1 59 ? -21.716 -17.476 12.401 1.00 34.11 59 ASP D CA 1
ATOM 6252 C C . ASP D 1 59 ? -23.114 -17.906 11.984 1.00 34.17 59 ASP D C 1
ATOM 6253 O O . ASP D 1 59 ? -24.004 -17.076 11.906 1.00 33.84 59 ASP D O 1
ATOM 6258 N N . GLU D 1 60 ? -23.325 -19.197 11.736 1.00 34.09 60 GLU D N 1
ATOM 6259 C CA . GLU D 1 60 ? -24.645 -19.625 11.237 1.00 34.75 60 GLU D CA 1
ATOM 6260 C C . GLU D 1 60 ? -25.801 -19.225 12.150 1.00 33.76 60 GLU D C 1
ATOM 6261 O O . GLU D 1 60 ? -26.836 -18.761 11.664 1.00 33.84 60 GLU D O 1
ATOM 6267 N N . ALA D 1 61 ? -25.605 -19.382 13.464 1.00 32.74 61 ALA D N 1
ATOM 6268 C CA . ALA D 1 61 ? -26.621 -19.071 14.450 1.00 32.17 61 ALA D CA 1
ATOM 6269 C C . ALA D 1 61 ? -26.957 -17.582 14.395 1.00 31.90 61 ALA D C 1
ATOM 6270 O O . ALA D 1 61 ? -28.131 -17.191 14.433 1.00 30.51 61 ALA D O 1
ATOM 6272 N N . PHE D 1 62 ? -25.915 -16.768 14.259 1.00 31.35 62 PHE D N 1
ATOM 6273 C CA . PHE D 1 62 ? -26.079 -15.330 14.173 1.00 31.06 62 PHE D CA 1
ATOM 6274 C C . PHE D 1 62 ? -26.712 -14.931 12.852 1.00 31.00 62 PHE D C 1
ATOM 6275 O O . PHE D 1 62 ? -27.518 -14.024 12.804 1.00 30.90 62 PHE D O 1
ATOM 6283 N N . LEU D 1 63 ? -26.347 -15.639 11.786 1.00 31.68 63 LEU D N 1
ATOM 6284 C CA . LEU D 1 63 ? -26.919 -15.394 10.458 1.00 31.88 63 LEU D CA 1
ATOM 6285 C C . LEU D 1 63 ? -28.378 -15.834 10.384 1.00 32.36 63 LEU D C 1
ATOM 6286 O O . LEU D 1 63 ? -29.169 -15.222 9.661 1.00 33.23 63 LEU D O 1
ATOM 6291 N N . GLU D 1 64 ? -28.721 -16.895 11.116 1.00 31.58 64 GLU D N 1
ATOM 6292 C CA . GLU D 1 64 ? -30.117 -17.295 11.339 1.00 32.67 64 GLU D CA 1
ATOM 6293 C C . GLU D 1 64 ? -30.889 -16.185 12.051 1.00 31.56 64 GLU D C 1
ATOM 6294 O O . GLU D 1 64 ? -31.955 -15.768 11.617 1.00 30.28 64 GLU D O 1
ATOM 6300 N N . ASP D 1 65 ? -30.329 -15.702 13.154 1.00 31.33 65 ASP D N 1
ATOM 6301 C CA . ASP D 1 65 ? -30.906 -14.551 13.858 1.00 31.45 65 ASP D CA 1
ATOM 6302 C C . ASP D 1 65 ? -31.108 -13.380 12.925 1.00 30.81 65 ASP D C 1
ATOM 6303 O O . ASP D 1 65 ? -32.161 -12.716 12.955 1.00 31.03 65 ASP D O 1
ATOM 6308 N N . LEU D 1 66 ? -30.086 -13.113 12.109 1.00 31.22 66 LEU D N 1
ATOM 6309 C CA . LEU D 1 66 ? -30.099 -11.940 11.250 1.00 30.82 66 LEU D CA 1
ATOM 6310 C C . LEU D 1 66 ? -31.262 -11.944 10.259 1.00 31.70 66 LEU D C 1
ATOM 6311 O O . LEU D 1 66 ? -31.951 -10.920 10.116 1.00 31.12 66 LEU D O 1
ATOM 6316 N N . GLU D 1 67 ? -31.516 -13.098 9.624 1.00 32.64 67 GLU D N 1
ATOM 6317 C CA . GLU D 1 67 ? -32.659 -13.242 8.693 1.00 33.78 67 GLU D CA 1
ATOM 6318 C C . GLU D 1 67 ? -33.978 -12.870 9.362 1.00 33.07 67 GLU D C 1
ATOM 6319 O O . GLU D 1 67 ? -34.777 -12.110 8.799 1.00 33.56 67 GLU D O 1
ATOM 6325 N N . ALA D 1 68 ? -34.194 -13.409 10.560 1.00 32.88 68 ALA D N 1
ATOM 6326 C CA . ALA D 1 68 ? -35.392 -13.125 11.346 1.00 32.54 68 ALA D CA 1
ATOM 6327 C C . ALA D 1 68 ? -35.533 -11.637 11.649 1.00 32.38 68 ALA D C 1
ATOM 6328 O O . ALA D 1 68 ? -36.632 -11.069 11.517 1.00 31.84 68 ALA D O 1
ATOM 6330 N N . LEU D 1 69 ? -34.429 -11.006 12.046 1.00 31.89 69 LEU D N 1
ATOM 6331 C CA . LEU D 1 69 ? -34.470 -9.587 12.399 1.00 32.23 69 LEU D CA 1
ATOM 6332 C C . LEU D 1 69 ? -34.837 -8.740 11.188 1.00 32.52 69 LEU D C 1
ATOM 6333 O O . LEU D 1 69 ? -35.684 -7.841 11.275 1.00 33.22 69 LEU D O 1
ATOM 6338 N N . LEU D 1 70 ? -34.178 -9.017 10.072 1.00 33.51 70 LEU D N 1
ATOM 6339 C CA . LEU D 1 70 ? -34.411 -8.315 8.807 1.00 34.51 70 LEU D CA 1
ATOM 6340 C C . LEU D 1 70 ? -35.842 -8.505 8.277 1.00 35.16 70 LEU D C 1
ATOM 6341 O O . LEU D 1 70 ? -36.433 -7.586 7.682 1.00 35.49 70 LEU D O 1
ATOM 6346 N N . ARG D 1 71 ? -36.382 -9.697 8.491 1.00 35.70 71 ARG D N 1
ATOM 6347 C CA . ARG D 1 71 ? -37.773 -9.983 8.148 1.00 37.06 71 ARG D CA 1
ATOM 6348 C C . ARG D 1 71 ? -38.761 -9.186 8.975 1.00 36.78 71 ARG D C 1
ATOM 6349 O O . ARG D 1 71 ? -39.822 -8.824 8.475 1.00 37.28 71 ARG D O 1
ATOM 6357 N N . ALA D 1 72 ? -38.388 -8.873 10.213 1.00 36.28 72 ALA D N 1
ATOM 6358 C CA . ALA D 1 72 ? -39.244 -8.115 11.112 1.00 36.60 72 ALA D CA 1
ATOM 6359 C C . ALA D 1 72 ? -39.327 -6.631 10.749 1.00 37.06 72 ALA D C 1
ATOM 6360 O O . ALA D 1 72 ? -40.246 -5.939 11.198 1.00 37.34 72 ALA D O 1
ATOM 6362 N N . PHE D 1 73 ? -38.382 -6.150 9.938 1.00 37.43 73 PHE D N 1
ATOM 6363 C CA . PHE D 1 73 ? -38.342 -4.730 9.544 1.00 37.07 73 PHE D CA 1
ATOM 6364 C C . PHE D 1 73 ? -38.172 -4.527 8.048 1.00 38.01 73 PHE D C 1
ATOM 6365 O O . PHE D 1 73 ? -37.212 -3.859 7.622 1.00 38.16 73 PHE D O 1
ATOM 6373 N N . PRO D 1 74 ? -39.123 -5.045 7.240 1.00 38.46 74 PRO D N 1
ATOM 6374 C CA . PRO D 1 74 ? -38.921 -5.064 5.783 1.00 39.06 74 PRO D CA 1
ATOM 6375 C C . PRO D 1 74 ? -38.983 -3.656 5.158 1.00 39.37 74 PRO D C 1
ATOM 6376 O O . PRO D 1 74 ? -38.496 -3.441 4.039 1.00 39.17 74 PRO D O 1
ATOM 6380 N N . LYS D 1 75 ? -39.551 -2.713 5.903 1.00 39.22 75 LYS D N 1
ATOM 6381 C CA . LYS D 1 75 ? -39.825 -1.373 5.404 1.00 39.72 75 LYS D CA 1
ATOM 6382 C C . LYS D 1 75 ? -38.833 -0.316 5.932 1.00 38.83 75 LYS D C 1
ATOM 6383 O O . LYS D 1 75 ? -38.742 0.777 5.376 1.00 38.86 75 LYS D O 1
ATOM 6389 N N . ALA D 1 76 ? -38.069 -0.662 6.966 1.00 37.78 76 ALA D N 1
ATOM 6390 C CA . ALA D 1 76 ? -37.163 0.280 7.630 1.00 37.50 76 ALA D CA 1
ATOM 6391 C C . ALA D 1 76 ? -36.021 0.723 6.696 1.00 37.30 76 ALA D C 1
ATOM 6392 O O . ALA D 1 76 ? -35.314 -0.132 6.129 1.00 37.07 76 ALA D O 1
ATOM 6394 N N . PRO D 1 77 ? -35.869 2.049 6.500 1.00 36.42 77 PRO D N 1
ATOM 6395 C CA . PRO D 1 77 ? -34.783 2.584 5.670 1.00 35.85 77 PRO D CA 1
ATOM 6396 C C . PRO D 1 77 ? -33.421 2.151 6.197 1.00 34.94 77 PRO D C 1
ATOM 6397 O O . PRO D 1 77 ? -32.557 1.736 5.425 1.00 34.39 77 PRO D O 1
ATOM 6401 N N . CYS D 1 78 ? -33.242 2.236 7.512 1.00 34.30 78 CYS D N 1
ATOM 6402 C CA . CYS D 1 78 ? -32.042 1.731 8.155 1.00 33.54 78 CYS D CA 1
ATOM 6403 C C . CYS D 1 78 ? -32.377 1.129 9.498 1.00 33.05 78 CYS D C 1
ATOM 6404 O O . CYS D 1 78 ? -33.430 1.425 10.073 1.00 33.15 78 CYS D O 1
ATOM 6407 N N . LEU D 1 79 ? -31.470 0.280 9.974 1.00 32.08 79 LEU D N 1
ATOM 6408 C CA . LEU D 1 79 ? -31.610 -0.453 11.218 1.00 31.24 79 LEU D CA 1
ATOM 6409 C C . LEU D 1 79 ? -30.317 -0.331 11.986 1.00 30.27 79 LEU D C 1
ATOM 6410 O O . LEU D 1 79 ? -29.251 -0.204 11.390 1.00 29.91 79 LEU D O 1
ATOM 6415 N N . ARG D 1 80 ? -30.425 -0.345 13.307 1.00 29.64 80 ARG D N 1
ATOM 6416 C CA . ARG D 1 80 ? -29.283 -0.555 14.182 1.00 29.33 80 ARG D CA 1
ATOM 6417 C C . ARG D 1 80 ? -29.398 -1.968 14.728 1.00 28.67 80 ARG D C 1
ATOM 6418 O O . ARG D 1 80 ? -30.445 -2.369 15.279 1.00 28.70 80 ARG D O 1
ATOM 6426 N N . LEU D 1 81 ? -28.323 -2.729 14.578 1.00 26.92 81 LEU D N 1
ATOM 6427 C CA . LEU D 1 81 ? -28.316 -4.105 15.001 1.00 26.19 81 LEU D CA 1
ATOM 6428 C C . LEU D 1 81 ? -27.305 -4.260 16.091 1.00 26.20 81 LEU D C 1
ATOM 6429 O O . LEU D 1 81 ? -26.302 -3.541 16.140 1.00 25.84 81 LEU D O 1
ATOM 6434 N N . ARG D 1 82 ? -27.544 -5.230 16.954 1.00 25.81 82 ARG D N 1
ATOM 6435 C CA . ARG D 1 82 ? -26.594 -5.541 17.970 1.00 26.12 82 ARG D CA 1
ATOM 6436 C C . ARG D 1 82 ? -26.503 -7.034 18.232 1.00 25.56 82 ARG D C 1
ATOM 6437 O O . ARG D 1 82 ? -27.535 -7.699 18.437 1.00 26.72 82 ARG D O 1
ATOM 6445 N N . PHE D 1 83 ? -25.272 -7.552 18.250 1.00 24.86 83 PHE D N 1
ATOM 6446 C CA . PHE D 1 83 ? -25.006 -8.964 18.470 1.00 24.40 83 PHE D CA 1
ATOM 6447 C C . PHE D 1 83 ? -24.163 -9.057 19.727 1.00 24.79 83 PHE D C 1
ATOM 6448 O O . PHE D 1 83 ? -23.128 -8.429 19.811 1.00 23.58 83 PHE D O 1
ATOM 6456 N N . THR D 1 84 ? -24.604 -9.840 20.702 1.00 24.12 84 THR D N 1
ATOM 6457 C CA . THR D 1 84 ? -23.924 -9.908 22.004 1.00 24.51 84 THR D CA 1
ATOM 6458 C C . THR D 1 84 ? -23.654 -11.376 22.337 1.00 24.84 84 THR D C 1
ATOM 6459 O O . THR D 1 84 ? -24.550 -12.221 22.195 1.00 25.88 84 THR D O 1
ATOM 6463 N N . VAL D 1 85 ? -22.428 -11.653 22.758 1.00 23.88 85 VAL D N 1
ATOM 6464 C CA . VAL D 1 85 ? -22.004 -12.960 23.223 1.00 23.97 85 VAL D CA 1
ATOM 6465 C C . VAL D 1 85 ? -21.657 -12.987 24.728 1.00 24.77 85 VAL D C 1
ATOM 6466 O O . VAL D 1 85 ? -20.835 -12.192 25.222 1.00 23.62 85 VAL D O 1
ATOM 6470 N N . GLY D 1 86 ? -22.272 -13.920 25.444 1.00 24.68 86 GLY D N 1
ATOM 6471 C CA . GLY D 1 86 ? -21.778 -14.333 26.756 1.00 26.19 86 GLY D CA 1
ATOM 6472 C C . GLY D 1 86 ? -21.878 -15.849 26.822 1.00 28.46 86 GLY D C 1
ATOM 6473 O O . GLY D 1 86 ? -22.385 -16.482 25.870 1.00 28.04 86 GLY D O 1
ATOM 6474 N N . GLU D 1 87 ? -21.394 -16.428 27.917 1.00 30.35 87 GLU D N 1
ATOM 6475 C CA . GLU D 1 87 ? -21.624 -17.863 28.205 1.00 32.55 87 GLU D CA 1
ATOM 6476 C C . GLU D 1 87 ? -23.119 -18.205 28.265 1.00 32.80 87 GLU D C 1
ATOM 6477 O O . GLU D 1 87 ? -23.855 -17.663 29.096 1.00 33.59 87 GLU D O 1
ATOM 6483 N N . GLY D 1 88 ? -23.557 -19.069 27.347 1.00 33.57 88 GLY D N 1
ATOM 6484 C CA . GLY D 1 88 ? -24.969 -19.467 27.212 1.00 33.35 88 GLY D CA 1
ATOM 6485 C C . GLY D 1 88 ? -25.854 -18.347 26.680 1.00 33.61 88 GLY D C 1
ATOM 6486 O O . GLY D 1 88 ? -27.075 -18.362 26.852 1.00 34.90 88 GLY D O 1
ATOM 6487 N N . VAL D 1 89 ? -25.250 -17.353 26.052 1.00 32.77 89 VAL D N 1
ATOM 6488 C CA . VAL D 1 89 ? -26.022 -16.215 25.590 1.00 32.70 89 VAL D CA 1
ATOM 6489 C C . VAL D 1 89 ? -25.604 -15.864 24.193 1.00 32.21 89 VAL D C 1
ATOM 6490 O O . VAL D 1 89 ? -24.420 -15.595 23.934 1.00 31.69 89 VAL D O 1
ATOM 6494 N N . ARG D 1 90 ? -26.596 -15.918 23.315 1.00 32.13 90 ARG D N 1
ATOM 6495 C CA A ARG D 1 90 ? -26.497 -15.376 21.983 0.50 32.72 90 ARG D CA 1
ATOM 6496 C CA B ARG D 1 90 ? -26.500 -15.375 21.974 0.50 32.18 90 ARG D CA 1
ATOM 6497 C C . ARG D 1 90 ? -27.641 -14.380 21.874 1.00 32.85 90 ARG D C 1
ATOM 6498 O O . ARG D 1 90 ? -28.814 -14.758 21.836 1.00 33.21 90 ARG D O 1
ATOM 6513 N N . LEU D 1 91 ? -27.303 -13.104 21.849 1.00 31.68 91 LEU D N 1
ATOM 6514 C CA . LEU D 1 91 ? -28.319 -12.102 21.795 1.00 31.13 91 LEU D CA 1
ATOM 6515 C C . LEU D 1 91 ? -28.178 -11.373 20.466 1.00 30.17 91 LEU D C 1
ATOM 6516 O O . LEU D 1 91 ? -27.070 -11.005 20.068 1.00 29.29 91 LEU D O 1
ATOM 6521 N N . SER D 1 92 ? -29.290 -11.235 19.751 1.00 28.93 92 SER D N 1
ATOM 6522 C CA . SER D 1 92 ? -29.330 -10.553 18.466 1.00 27.76 92 SER D CA 1
ATOM 6523 C C . SER D 1 92 ? -30.575 -9.695 18.464 1.00 28.22 92 SER D C 1
ATOM 6524 O O . SER D 1 92 ? -31.682 -10.161 18.823 1.00 27.48 92 SER D O 1
ATOM 6527 N N . GLU D 1 93 ? -30.395 -8.424 18.118 1.00 27.78 93 GLU D N 1
ATOM 6528 C CA . GLU D 1 93 ? -31.509 -7.474 18.144 1.00 28.81 93 GLU D CA 1
ATOM 6529 C C . GLU D 1 93 ? -31.406 -6.413 17.066 1.00 28.40 93 GLU D C 1
ATOM 6530 O O . GLU D 1 93 ? -30.311 -6.130 16.561 1.00 28.56 93 GLU D O 1
ATOM 6536 N N . ALA D 1 94 ? -32.555 -5.832 16.722 1.00 28.86 94 ALA D N 1
ATOM 6537 C CA . ALA D 1 94 ? -32.642 -4.846 15.668 1.00 28.39 94 ALA D CA 1
ATOM 6538 C C . ALA D 1 94 ? -33.685 -3.845 16.029 1.00 29.72 94 ALA D C 1
ATOM 6539 O O . ALA D 1 94 ? -34.746 -4.180 16.579 1.00 29.23 94 ALA D O 1
ATOM 6541 N N . ARG D 1 95 ? -33.389 -2.598 15.713 1.00 29.92 95 ARG D N 1
ATOM 6542 C CA . ARG D 1 95 ? -34.354 -1.555 15.918 1.00 31.49 95 ARG D CA 1
ATOM 6543 C C . ARG D 1 95 ? -34.145 -0.508 14.823 1.00 31.80 95 ARG D C 1
ATOM 6544 O O . ARG D 1 95 ? -33.040 -0.398 14.258 1.00 29.72 95 ARG D O 1
ATOM 6552 N N . PRO D 1 96 ? -35.202 0.275 14.550 1.00 33.13 96 PRO D N 1
ATOM 6553 C CA . PRO D 1 96 ? -35.130 1.358 13.575 1.00 33.13 96 PRO D CA 1
ATOM 6554 C C . PRO D 1 96 ? -33.963 2.285 13.913 1.00 32.75 96 PRO D C 1
ATOM 6555 O O . PRO D 1 96 ? -33.731 2.579 15.092 1.00 32.34 96 PRO D O 1
ATOM 6559 N N . TYR D 1 97 ? -33.230 2.714 12.888 1.00 32.94 97 TYR D N 1
ATOM 6560 C CA . TYR D 1 97 ? -32.118 3.651 13.051 1.00 32.48 97 TYR D CA 1
ATOM 6561 C C . TYR D 1 97 ? -32.623 5.042 12.711 1.00 31.97 97 TYR D C 1
ATOM 6562 O O . TYR D 1 97 ? -33.378 5.216 11.749 1.00 32.05 97 TYR D O 1
ATOM 6571 N N . ALA D 1 98 ? -32.241 6.032 13.505 1.00 31.44 98 ALA D N 1
ATOM 6572 C CA . ALA D 1 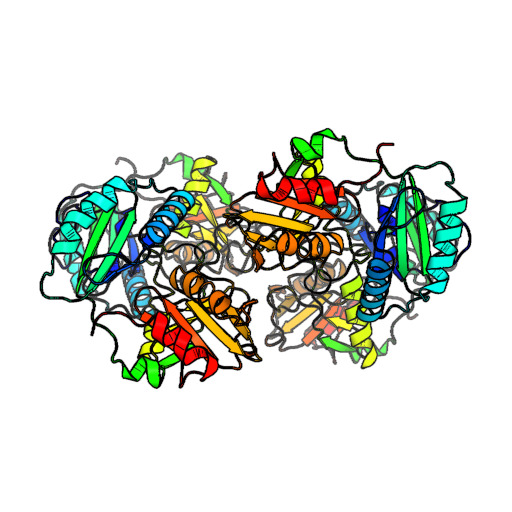98 ? -32.518 7.416 13.136 1.00 31.73 98 ALA D CA 1
ATOM 6573 C C . ALA D 1 98 ? -31.195 8.192 13.034 1.00 31.42 98 ALA D C 1
ATOM 6574 O O . ALA D 1 98 ? -30.390 8.190 13.978 1.00 31.91 98 ALA D O 1
ATOM 6576 N N . PRO D 1 99 ? -30.967 8.840 11.882 1.00 31.00 99 PRO D N 1
ATOM 6577 C CA . PRO D 1 99 ? -29.751 9.596 11.620 1.00 30.80 99 PRO D CA 1
ATOM 6578 C C . PRO D 1 99 ? -29.658 10.865 12.448 1.00 30.23 99 PRO D C 1
ATOM 6579 O O . PRO D 1 99 ? -30.668 11.420 12.889 1.00 29.70 99 PRO D O 1
ATOM 6583 N N . LEU D 1 100 ? -28.430 11.336 12.589 1.00 30.48 100 LEU D N 1
ATOM 6584 C CA . LEU D 1 100 ? -28.161 12.649 13.099 1.00 30.38 100 LEU D CA 1
ATOM 6585 C C . LEU D 1 100 ? -28.586 13.643 12.042 1.00 30.68 100 LEU D C 1
ATOM 6586 O O . LEU D 1 100 ? -28.663 13.289 10.850 1.00 30.74 100 LEU D O 1
ATOM 6591 N N . PRO D 1 101 ? -28.848 14.902 12.449 1.00 31.27 101 PRO D N 1
ATOM 6592 C CA . PRO D 1 101 ? -29.068 15.927 11.427 1.00 31.96 101 PRO D CA 1
ATOM 6593 C C . PRO D 1 101 ? -27.903 16.021 10.448 1.00 32.80 101 PRO D C 1
ATOM 6594 O O . PRO D 1 101 ? -26.712 16.006 10.851 1.00 31.66 101 PRO D O 1
ATOM 6598 N N . LEU D 1 102 ? -28.261 16.108 9.167 1.00 33.25 102 LEU D N 1
ATOM 6599 C CA . LEU D 1 102 ? -27.310 16.257 8.085 1.00 33.79 102 LEU D CA 1
ATOM 6600 C C . LEU D 1 102 ? -26.320 17.414 8.298 1.00 34.61 102 LEU D C 1
ATOM 6601 O O . LEU D 1 102 ? -25.146 17.295 7.939 1.00 33.54 102 LEU D O 1
ATOM 6606 N N . SER D 1 103 ? -26.788 18.515 8.896 1.00 34.82 103 SER D N 1
ATOM 6607 C CA . SER D 1 103 ? -25.927 19.675 9.138 1.00 35.58 103 SER D CA 1
ATOM 6608 C C . SER D 1 103 ? -24.722 19.346 10.010 1.00 35.08 103 SER D C 1
ATOM 6609 O O . SER D 1 103 ? -23.670 19.959 9.864 1.00 35.23 103 SER D O 1
ATOM 6612 N N . LEU D 1 104 ? -24.869 18.375 10.910 1.00 34.92 104 LEU D N 1
ATOM 6613 C CA . LEU D 1 104 ? -23.760 17.958 11.773 1.00 34.49 104 LEU D CA 1
ATOM 6614 C C . LEU D 1 104 ? -22.533 17.476 11.020 1.00 34.80 104 LEU D C 1
ATOM 6615 O O . LEU D 1 104 ? -21.397 17.612 11.498 1.00 34.25 104 LEU D O 1
ATOM 6620 N N . TYR D 1 105 ? -22.765 16.885 9.853 1.00 34.49 105 TYR D N 1
ATOM 6621 C CA . TYR D 1 105 ? -21.672 16.374 9.032 1.00 34.88 105 TYR D CA 1
ATOM 6622 C C . TYR D 1 105 ? -20.979 17.506 8.276 1.00 36.02 105 TYR D C 1
ATOM 6623 O O . TYR D 1 105 ? -19.843 17.346 7.841 1.00 36.05 105 TYR D O 1
ATOM 6632 N N . ARG D 1 106 ? -21.682 18.633 8.140 1.00 37.13 106 ARG D N 1
ATOM 6633 C CA . ARG D 1 106 ? -21.156 19.828 7.480 1.00 38.88 106 ARG D CA 1
ATOM 6634 C C . ARG D 1 106 ? -20.495 20.758 8.479 1.00 38.80 106 ARG D C 1
ATOM 6635 O O . ARG D 1 106 ? -19.370 21.211 8.265 1.00 39.20 106 ARG D O 1
ATOM 6643 N N . GLU D 1 107 ? -21.206 21.019 9.571 1.00 38.49 107 GLU D N 1
ATOM 6644 C CA . GLU D 1 107 ? -20.797 21.971 10.614 1.00 38.91 107 GLU D CA 1
ATOM 6645 C C . GLU D 1 107 ? -20.033 21.362 11.813 1.00 38.18 107 GLU D C 1
ATOM 6646 O O . GLU D 1 107 ? -19.412 22.086 12.609 1.00 38.26 107 GLU D O 1
ATOM 6652 N N . GLY D 1 108 ? -20.072 20.039 11.938 1.00 36.94 108 GLY D N 1
ATOM 6653 C CA . GLY D 1 108 ? -19.299 19.356 12.960 1.00 35.39 108 GLY D CA 1
ATOM 6654 C C . GLY D 1 108 ? -19.915 19.353 14.349 1.00 34.26 108 GLY D C 1
ATOM 6655 O O . GLY D 1 108 ? -20.847 20.110 14.649 1.00 33.83 108 GLY D O 1
ATOM 6656 N N . VAL D 1 109 ? -19.367 18.497 15.201 1.00 32.43 109 VAL D N 1
ATOM 6657 C CA . VAL D 1 109 ? -19.788 18.377 16.587 1.00 32.00 109 VAL D CA 1
ATOM 6658 C C . VAL D 1 109 ? -18.664 18.830 17.545 1.00 31.77 109 VAL D C 1
ATOM 6659 O O . VAL D 1 109 ? -17.512 18.982 17.128 1.00 31.92 109 VAL D O 1
ATOM 6663 N N . ARG D 1 110 ? -19.036 19.040 18.807 1.00 32.18 110 ARG D N 1
ATOM 6664 C CA . ARG D 1 110 ? -18.112 19.307 19.920 1.00 33.03 110 ARG D CA 1
ATOM 6665 C C . ARG D 1 110 ? -17.715 17.996 20.609 1.00 31.90 110 ARG D C 1
ATOM 6666 O O . ARG D 1 110 ? -18.568 17.108 20.773 1.00 31.67 110 ARG D O 1
ATOM 6674 N N . VAL D 1 111 ? -16.437 17.872 20.992 1.00 30.68 111 VAL D N 1
ATOM 6675 C CA . VAL D 1 111 ? -16.026 16.829 21.936 1.00 30.43 111 VAL D CA 1
ATOM 6676 C C . VAL D 1 111 ? -15.623 17.420 23.279 1.00 30.68 111 VAL D C 1
ATOM 6677 O O . VAL D 1 111 ? -15.298 18.605 23.387 1.00 31.23 111 VAL D O 1
ATOM 6681 N N . ARG D 1 112 ? -15.633 16.576 24.290 1.00 29.66 112 ARG D N 1
ATOM 6682 C CA . ARG D 1 112 ? -15.114 16.907 25.578 1.00 29.63 112 ARG D CA 1
ATOM 6683 C C . ARG D 1 112 ? -14.059 15.847 25.927 1.00 29.91 112 ARG D C 1
ATOM 6684 O O . ARG D 1 112 ? -14.331 14.628 25.903 1.00 28.83 112 ARG D O 1
ATOM 6692 N N . LEU D 1 113 ? -12.853 16.302 26.242 1.00 29.43 113 LEU D N 1
ATOM 6693 C CA . LEU D 1 113 ? -11.853 15.396 26.800 1.00 29.00 113 LEU D CA 1
ATOM 6694 C C . LEU D 1 113 ? -12.175 15.147 28.270 1.00 28.40 113 LEU D C 1
ATOM 6695 O O . LEU D 1 113 ? -12.312 16.101 29.051 1.00 28.34 113 LEU D O 1
ATOM 6700 N N . THR D 1 114 ? -12.324 13.883 28.665 1.00 26.34 114 THR D N 1
ATOM 6701 C CA . THR D 1 114 ? -12.640 13.602 30.065 1.00 25.21 114 THR D CA 1
ATOM 6702 C C . THR D 1 114 ? -11.409 13.058 30.781 1.00 24.37 114 THR D C 1
ATOM 6703 O O . THR D 1 114 ? -10.399 12.797 30.150 1.00 23.75 114 THR D O 1
ATOM 6707 N N . GLY D 1 115 ? -11.510 12.878 32.085 1.00 24.19 115 GLY D N 1
ATOM 6708 C CA . GLY D 1 115 ? -10.466 12.198 32.868 1.00 25.12 115 GLY D CA 1
ATOM 6709 C C . GLY D 1 115 ? -10.689 10.694 33.025 1.00 24.80 115 GLY D C 1
ATOM 6710 O O . GLY D 1 115 ? -9.882 10.005 33.668 1.00 24.90 115 GLY D O 1
ATOM 6711 N N . TYR D 1 116 ? -11.777 10.163 32.451 1.00 25.15 116 TYR D N 1
ATOM 6712 C CA . TYR D 1 116 ? -12.025 8.724 32.511 1.00 25.10 116 TYR D CA 1
ATOM 6713 C C . TYR D 1 116 ? -11.019 7.940 31.690 1.00 25.53 116 TYR D C 1
ATOM 6714 O O . TYR D 1 116 ? -10.636 8.353 30.593 1.00 25.87 116 TYR D O 1
ATOM 6723 N N . ARG D 1 117 ? -10.616 6.798 32.230 1.00 25.57 117 ARG D N 1
ATOM 6724 C CA . ARG D 1 117 ? -9.671 5.897 31.559 1.00 26.70 117 ARG D CA 1
ATOM 6725 C C . ARG D 1 117 ? -10.382 4.640 31.028 1.00 27.07 117 ARG D C 1
ATOM 6726 O O . ARG D 1 117 ? -11.373 4.183 31.626 1.00 27.37 117 ARG D O 1
ATOM 6734 N N . VAL D 1 118 ? -9.873 4.111 29.911 1.00 27.33 118 VAL D N 1
ATOM 6735 C CA . VAL D 1 118 ? -10.139 2.719 29.500 1.00 27.37 118 VAL D CA 1
ATOM 6736 C C . VAL D 1 118 ? -9.482 1.728 30.491 1.00 28.26 118 VAL D C 1
ATOM 6737 O O . VAL D 1 118 ? -8.593 2.106 31.308 1.00 27.80 118 VAL D O 1
ATOM 6741 N N . HIS D 1 119 ? -9.966 0.488 30.484 1.00 27.34 119 HIS D N 1
ATOM 6742 C CA . HIS D 1 119 ? -9.290 -0.544 31.220 1.00 28.59 119 HIS D CA 1
ATOM 6743 C C . HIS D 1 119 ? -8.038 -1.039 30.491 1.00 28.94 119 HIS D C 1
ATOM 6744 O O . HIS D 1 119 ? -8.062 -1.282 29.273 1.00 30.47 119 HIS D O 1
ATOM 6751 N N . PRO D 1 120 ? -6.929 -1.183 31.232 1.00 29.57 120 PRO D N 1
ATOM 6752 C CA . PRO D 1 120 ? -5.668 -1.523 30.612 1.00 29.51 120 PRO D CA 1
ATOM 6753 C C . PRO D 1 120 ? -5.759 -2.829 29.830 1.00 29.20 120 PRO D C 1
ATOM 6754 O O . PRO D 1 120 ? -5.117 -2.967 28.795 1.00 29.82 120 PRO D O 1
ATOM 6758 N N . ASP D 1 121 ? -6.554 -3.769 30.313 1.00 28.49 121 ASP D N 1
ATOM 6759 C CA . ASP D 1 121 ? -6.594 -5.086 29.677 1.00 28.55 121 ASP D CA 1
ATOM 6760 C C . ASP D 1 121 ? -7.772 -5.305 28.721 1.00 27.86 121 ASP D C 1
ATOM 6761 O O . ASP D 1 121 ? -7.740 -6.237 27.916 1.00 28.24 121 ASP D O 1
ATOM 6766 N N . LEU D 1 122 ? -8.803 -4.476 28.828 1.00 26.86 122 LEU D N 1
ATOM 6767 C CA . LEU D 1 122 ? -10.017 -4.658 28.037 1.00 26.62 122 LEU D CA 1
ATOM 6768 C C . LEU D 1 122 ? -10.263 -3.585 26.987 1.00 25.70 122 LEU D C 1
ATOM 6769 O O . LEU D 1 122 ? -11.276 -3.638 26.264 1.00 25.05 122 LEU D O 1
ATOM 6774 N N . ALA D 1 123 ? -9.364 -2.599 26.912 1.00 24.06 123 ALA D N 1
ATOM 6775 C CA . ALA D 1 123 ? -9.535 -1.445 26.026 1.00 24.24 123 ALA D CA 1
ATOM 6776 C C . ALA D 1 123 ? -9.656 -1.844 24.561 1.00 23.87 123 ALA D C 1
ATOM 6777 O O . ALA D 1 123 ? -10.318 -1.169 23.758 1.00 24.04 123 ALA D O 1
ATOM 6779 N N . ARG D 1 124 ? -9.022 -2.954 24.217 1.00 24.19 124 ARG D N 1
ATOM 6780 C CA . ARG D 1 124 ? -8.968 -3.372 22.835 1.00 25.52 124 ARG D CA 1
ATOM 6781 C C . ARG D 1 124 ? -10.208 -4.181 22.460 1.00 26.44 124 ARG D C 1
ATOM 6782 O O . ARG D 1 124 ? -10.432 -4.423 21.269 1.00 27.79 124 ARG D O 1
ATOM 6790 N N . TYR D 1 125 ? -10.985 -4.593 23.473 1.00 26.34 125 TYR D N 1
ATOM 6791 C CA . TYR D 1 125 ? -12.192 -5.405 23.267 1.00 26.08 125 TYR D CA 1
ATOM 6792 C C . TYR D 1 125 ? -13.472 -4.611 23.506 1.00 25.91 125 TYR D C 1
ATOM 6793 O O . TYR D 1 125 ? -13.516 -3.670 24.329 1.00 25.44 125 TYR D O 1
ATOM 6802 N N . LYS D 1 126 ? -14.523 -5.005 22.783 1.00 25.52 126 LYS D N 1
ATOM 6803 C CA . LYS D 1 126 ? -15.837 -4.388 22.905 1.00 25.75 126 LYS D CA 1
ATOM 6804 C C . LYS D 1 126 ? -16.646 -5.240 23.889 1.00 25.75 126 LYS D C 1
ATOM 6805 O O . LYS D 1 126 ? -17.282 -6.239 23.492 1.00 24.80 126 LYS D O 1
ATOM 6811 N N . THR D 1 127 ? -16.559 -4.879 25.182 1.00 24.84 127 THR D N 1
ATOM 6812 C CA . THR D 1 127 ? -17.098 -5.699 26.263 1.00 23.88 127 THR D CA 1
ATOM 6813 C C . THR D 1 127 ? -18.241 -5.029 27.016 1.00 23.50 127 THR D C 1
ATOM 6814 O O . THR D 1 127 ? -18.436 -3.818 26.927 1.00 23.24 127 THR D O 1
ATOM 6818 N N . GLY D 1 128 ? -18.972 -5.850 27.768 1.00 22.90 128 GLY D N 1
ATOM 6819 C CA . GLY D 1 128 ? -19.977 -5.413 28.712 1.00 22.23 128 GLY D CA 1
ATOM 6820 C C . GLY D 1 128 ? -19.455 -4.623 29.899 1.00 21.87 128 GLY D C 1
ATOM 6821 O O . GLY D 1 128 ? -20.246 -4.155 30.714 1.00 20.91 128 GLY D O 1
ATOM 6822 N N . ASN D 1 129 ? -18.133 -4.472 30.008 1.00 21.76 129 ASN D N 1
ATOM 6823 C CA . ASN D 1 129 ? -17.585 -3.606 31.049 1.00 20.90 129 ASN D CA 1
ATOM 6824 C C . ASN D 1 129 ? -17.475 -2.199 30.500 1.00 21.53 129 ASN D C 1
ATOM 6825 O O . ASN D 1 129 ? -16.388 -1.729 30.104 1.00 21.83 129 ASN D O 1
ATOM 6830 N N . TYR D 1 130 ? -18.628 -1.545 30.405 1.00 19.91 130 TYR D N 1
ATOM 6831 C CA . TYR D 1 130 ? -18.753 -0.370 29.552 1.00 21.27 130 TYR D CA 1
ATOM 6832 C C . TYR D 1 130 ? -19.005 0.899 30.399 1.00 20.64 130 TYR D C 1
ATOM 6833 O O . TYR D 1 130 ? -19.276 1.953 29.873 1.00 21.73 130 TYR D O 1
ATOM 6842 N N . LEU D 1 131 ? -18.927 0.766 31.703 1.00 22.05 131 LEU D N 1
ATOM 6843 C CA . LEU D 1 131 ? -19.202 1.904 32.615 1.00 23.48 131 LEU D CA 1
ATOM 6844 C C . LEU D 1 131 ? -18.333 3.163 32.384 1.00 23.20 131 LEU D C 1
ATOM 6845 O O . LEU D 1 131 ? -18.865 4.287 32.328 1.00 23.14 131 LEU D O 1
ATOM 6850 N N . PRO D 1 132 ? -17.003 2.994 32.233 1.00 24.25 132 PRO D N 1
ATOM 6851 C CA . PRO D 1 132 ? -16.190 4.192 31.961 1.00 23.98 132 PRO D CA 1
ATOM 6852 C C . PRO D 1 132 ? -16.659 4.977 30.723 1.00 23.45 132 PRO D C 1
ATOM 6853 O O . PRO D 1 132 ? -16.661 6.209 30.744 1.00 23.52 132 PRO D O 1
ATOM 6857 N N . TYR D 1 133 ? -17.057 4.266 29.663 1.00 23.25 133 TYR D N 1
ATOM 6858 C CA . TYR D 1 133 ? -17.562 4.871 28.440 1.00 21.96 133 TYR D CA 1
ATOM 6859 C C . TYR D 1 133 ? -18.896 5.552 28.711 1.00 21.87 133 TYR D C 1
ATOM 6860 O O . TYR D 1 133 ? -19.133 6.665 28.261 1.00 21.13 133 TYR D O 1
ATOM 6869 N N . ARG D 1 134 ? -19.753 4.910 29.481 1.00 21.57 134 ARG D N 1
ATOM 6870 C CA . ARG D 1 134 ? -21.025 5.592 29.851 1.00 23.18 134 ARG D CA 1
ATOM 6871 C C . ARG D 1 134 ? -20.739 6.909 30.564 1.00 23.47 134 ARG D C 1
ATOM 6872 O O . ARG D 1 134 ? -21.265 7.963 30.184 1.00 23.53 134 ARG D O 1
ATOM 6880 N N . LEU D 1 135 ? -19.892 6.842 31.590 1.00 23.60 135 LEU D N 1
ATOM 6881 C CA . LEU D 1 135 ? -19.547 8.015 32.404 1.00 23.60 135 LEU D CA 1
ATOM 6882 C C . LEU D 1 135 ? -18.883 9.127 31.571 1.00 24.19 135 LEU D C 1
ATOM 6883 O O . LEU D 1 135 ? -19.170 10.334 31.777 1.00 24.60 135 LEU D O 1
ATOM 6888 N N . ALA D 1 136 ? -18.030 8.730 30.615 1.00 24.03 136 ALA D N 1
ATOM 6889 C CA . ALA D 1 136 ? -17.418 9.671 29.701 1.00 24.32 136 ALA D CA 1
ATOM 6890 C C . ALA D 1 136 ? -18.467 10.391 28.822 1.00 25.51 136 ALA D C 1
ATOM 6891 O O . ALA D 1 136 ? -18.390 11.632 28.631 1.00 25.69 136 ALA D O 1
ATOM 6893 N N . LEU D 1 137 ? -19.445 9.646 28.292 1.00 25.45 137 LEU D N 1
ATOM 6894 C CA . LEU D 1 137 ? -20.486 10.276 27.473 1.00 24.92 137 LEU D CA 1
ATOM 6895 C C . LEU D 1 137 ? -21.396 11.163 28.341 1.00 25.19 137 LEU D C 1
ATOM 6896 O O . LEU D 1 137 ? -21.796 12.248 27.911 1.00 24.31 137 LEU D O 1
ATOM 6901 N N . GLU D 1 138 ? -21.716 10.703 29.547 1.00 26.12 138 GLU D N 1
ATOM 6902 C CA . GLU D 1 138 ? -22.545 11.507 30.472 1.00 27.73 138 GLU D CA 1
ATOM 6903 C C . GLU D 1 138 ? -21.892 12.863 30.777 1.00 27.40 138 GLU D C 1
ATOM 6904 O O . GLU D 1 138 ? -22.545 13.900 30.706 1.00 26.70 138 GLU D O 1
ATOM 6910 N N . GLU D 1 139 ? -20.594 12.850 31.061 1.00 27.02 139 GLU D N 1
ATOM 6911 C CA . GLU D 1 139 ? -19.849 14.087 31.224 1.00 27.19 139 GLU D CA 1
ATOM 6912 C C . GLU D 1 139 ? -19.871 14.984 29.983 1.00 27.54 139 GLU D C 1
ATOM 6913 O O . GLU D 1 139 ? -20.127 16.209 30.085 1.00 27.01 139 GLU D O 1
ATOM 6919 N N . ALA D 1 140 ? -19.639 14.404 28.807 1.00 26.80 140 ALA D N 1
ATOM 6920 C CA . ALA D 1 140 ? -19.650 15.176 27.585 1.00 27.42 140 ALA D CA 1
ATOM 6921 C C . ALA D 1 140 ? -20.987 15.898 27.367 1.00 28.59 140 ALA D C 1
ATOM 6922 O O . ALA D 1 140 ? -21.037 17.105 27.039 1.00 27.78 140 ALA D O 1
ATOM 6924 N N . ARG D 1 141 ? -22.069 15.145 27.531 1.00 29.12 141 ARG D N 1
ATOM 6925 C CA . ARG D 1 141 ? -23.405 15.671 27.299 1.00 30.60 141 ARG D CA 1
ATOM 6926 C C . ARG D 1 141 ? -23.761 16.745 28.334 1.00 30.90 141 ARG D C 1
ATOM 6927 O O . ARG D 1 141 ? -24.364 17.752 27.984 1.00 31.22 141 ARG D O 1
ATOM 6935 N N . LYS D 1 142 ? -23.395 16.530 29.594 1.00 31.82 142 LYS D N 1
ATOM 6936 C CA . LYS D 1 142 ? -23.539 17.590 30.606 1.00 33.77 142 LYS D CA 1
ATOM 6937 C C . LYS D 1 142 ? -22.907 18.914 30.129 1.00 34.14 142 LYS D C 1
ATOM 6938 O O . LYS D 1 142 ? -23.496 19.985 30.312 1.00 33.98 142 LYS D O 1
ATOM 6944 N N . GLU D 1 143 ? -21.738 18.817 29.487 1.00 34.14 143 GLU D N 1
ATOM 6945 C CA . GLU D 1 143 ? -20.998 19.973 28.957 1.00 34.95 143 GLU D CA 1
ATOM 6946 C C . GLU D 1 143 ? -21.429 20.396 27.576 1.00 34.17 143 GLU D C 1
ATOM 6947 O O . GLU D 1 143 ? -20.711 21.140 26.908 1.00 34.88 143 GLU D O 1
ATOM 6953 N N . GLY D 1 144 ? -22.567 19.894 27.118 1.00 33.18 144 GLY D N 1
ATOM 6954 C CA . GLY D 1 144 ? -23.102 20.289 25.829 1.00 31.81 144 GLY D CA 1
ATOM 6955 C C . GLY D 1 144 ? -22.366 19.743 24.618 1.00 31.32 144 GLY D C 1
ATOM 6956 O O . GLY D 1 144 ? -22.550 20.262 23.517 1.00 31.57 144 GLY D O 1
ATOM 6957 N N . ALA D 1 145 ? -21.528 18.711 24.821 1.00 29.81 145 ALA D N 1
ATOM 6958 C CA . ALA D 1 145 ? -20.739 18.077 23.744 1.00 28.30 145 ALA D CA 1
ATOM 6959 C C . ALA D 1 145 ? -21.348 16.778 23.219 1.00 27.61 145 ALA D C 1
ATOM 6960 O O . ALA D 1 145 ? -22.126 16.141 23.919 1.00 27.25 145 ALA D O 1
ATOM 6962 N N . PHE D 1 146 ? -20.951 16.384 22.006 1.00 27.53 146 PHE D N 1
ATOM 6963 C CA . PHE D 1 146 ? -21.446 15.158 21.369 1.00 28.28 146 PHE D CA 1
ATOM 6964 C C . PHE D 1 146 ? -20.778 13.889 21.900 1.00 27.55 146 PHE D C 1
ATOM 6965 O O . PHE D 1 146 ? -21.435 12.863 22.122 1.00 27.34 146 PHE D O 1
ATOM 6973 N N . GLU D 1 147 ? -19.467 13.945 22.099 1.00 26.70 147 GLU D N 1
ATOM 6974 C CA . GLU D 1 147 ? -18.745 12.735 22.472 1.00 26.10 147 GLU D CA 1
ATOM 6975 C C . GLU D 1 147 ? -17.757 13.048 23.563 1.00 25.32 147 GLU D C 1
ATOM 6976 O O . GLU D 1 147 ? -17.181 14.148 23.590 1.00 25.09 147 GLU D O 1
ATOM 6982 N N . GLY D 1 148 ? -17.551 12.078 24.449 1.00 24.57 148 GLY D N 1
ATOM 6983 C CA . GLY D 1 148 ? -16.528 12.189 25.485 1.00 24.29 148 GLY D CA 1
ATOM 6984 C C . GLY D 1 148 ? -15.352 11.321 25.119 1.00 25.40 148 GLY D C 1
ATOM 6985 O O . GLY D 1 148 ? -15.541 10.179 24.645 1.00 24.93 148 GLY D O 1
ATOM 6986 N N . LEU D 1 149 ? -14.145 11.872 25.310 1.00 24.53 149 LEU D N 1
ATOM 6987 C CA . LEU D 1 149 ? -12.892 11.136 25.085 1.00 24.60 149 LEU D CA 1
ATOM 6988 C C . LEU D 1 149 ? -12.277 10.592 26.365 1.00 23.97 149 LEU D C 1
ATOM 6989 O O . LEU D 1 149 ? -12.362 11.229 27.437 1.00 23.68 149 LEU D O 1
ATOM 6994 N N . LEU D 1 150 ? -11.660 9.409 26.240 1.00 23.65 150 LEU D N 1
ATOM 6995 C CA . LEU D 1 150 ? -11.054 8.668 27.350 1.00 22.67 150 LEU D CA 1
ATOM 6996 C C . LEU D 1 150 ? -9.525 8.518 27.179 1.00 22.94 150 LEU D C 1
ATOM 6997 O O . LEU D 1 150 ? -9.013 8.586 26.067 1.00 22.82 150 LEU D O 1
ATOM 7002 N N . LEU D 1 151 ? -8.837 8.337 28.303 1.00 23.60 151 LEU D N 1
ATOM 7003 C CA . LEU D 1 151 ? -7.374 8.255 28.375 1.00 23.89 151 LEU D CA 1
ATOM 7004 C C . LEU D 1 151 ? -6.909 6.835 28.642 1.00 24.94 151 LEU D C 1
ATOM 7005 O O . LEU D 1 151 ? -7.706 5.996 29.109 1.00 24.68 151 LEU D O 1
ATOM 7010 N N . ASP D 1 152 ? -5.633 6.571 28.353 1.00 24.76 152 ASP D N 1
ATOM 7011 C CA . ASP D 1 152 ? -4.979 5.369 28.863 1.00 26.08 152 ASP D CA 1
ATOM 7012 C C . ASP D 1 152 ? -4.278 5.716 30.194 1.00 26.74 152 ASP D C 1
ATOM 7013 O O . ASP D 1 152 ? -4.425 6.841 30.721 1.00 26.37 152 ASP D O 1
ATOM 7018 N N . ALA D 1 153 ? -3.570 4.741 30.750 1.00 27.10 153 ALA D N 1
ATOM 7019 C CA . ALA D 1 153 ? -2.901 4.912 32.038 1.00 28.57 153 ALA D CA 1
ATOM 7020 C C . ALA D 1 153 ? -1.893 6.049 32.006 1.00 28.19 153 ALA D C 1
ATOM 7021 O O . ALA D 1 153 ? -1.654 6.696 33.030 1.00 29.74 153 ALA D O 1
ATOM 7023 N N . PHE D 1 154 ? -1.320 6.313 30.836 1.00 27.46 154 PHE D N 1
ATOM 7024 C CA . PHE D 1 154 ? -0.247 7.296 30.724 1.00 26.74 154 PHE D CA 1
ATOM 7025 C C . PHE D 1 154 ? -0.714 8.680 30.293 1.00 26.29 154 PHE D C 1
ATOM 7026 O O . PHE D 1 154 ? 0.107 9.569 30.013 1.00 25.43 154 PHE D O 1
ATOM 7034 N N . GLY D 1 155 ? -2.031 8.882 30.239 1.00 25.41 155 GLY D N 1
ATOM 7035 C CA . GLY D 1 155 ? -2.560 10.156 29.770 1.00 25.00 155 GLY D CA 1
ATOM 7036 C C . GLY D 1 155 ? -2.676 10.368 28.273 1.00 24.98 155 GLY D C 1
ATOM 7037 O O . GLY D 1 155 ? -3.034 11.469 27.846 1.00 25.38 155 GLY D O 1
ATOM 7038 N N . HIS D 1 156 ? -2.428 9.337 27.456 1.00 23.43 156 HIS D N 1
ATOM 7039 C CA . HIS D 1 156 ? -2.734 9.467 26.036 1.00 23.38 156 HIS D CA 1
ATOM 7040 C C . HIS D 1 156 ? -4.267 9.512 25.898 1.00 23.74 156 HIS D C 1
ATOM 7041 O O . HIS D 1 156 ? -4.942 8.879 26.701 1.00 22.38 156 HIS D O 1
ATOM 7048 N N . VAL D 1 157 ? -4.764 10.246 24.895 1.00 24.28 157 VAL D N 1
ATOM 7049 C CA . VAL D 1 157 ? -6.185 10.221 24.503 1.00 25.59 157 VAL D CA 1
ATOM 7050 C C . VAL D 1 157 ? -6.373 9.046 23.555 1.00 25.48 157 VAL D C 1
ATOM 7051 O O . VAL D 1 157 ? -5.827 9.036 22.428 1.00 26.36 157 VAL D O 1
ATOM 7055 N N . VAL D 1 158 ? -7.131 8.046 23.994 1.00 25.53 158 VAL D N 1
ATOM 7056 C CA . VAL D 1 158 ? -7.206 6.791 23.213 1.00 24.62 158 VAL D CA 1
ATOM 7057 C C . VAL D 1 158 ? -8.574 6.306 22.674 1.00 25.81 158 VAL D C 1
ATOM 7058 O O . VAL D 1 158 ? -8.633 5.288 21.955 1.00 25.88 158 VAL D O 1
ATOM 7062 N N . ASP D 1 159 ? -9.671 6.953 23.052 1.00 24.60 159 ASP D N 1
ATOM 7063 C CA . ASP D 1 159 ? -10.965 6.484 22.556 1.00 24.39 159 ASP D CA 1
ATOM 7064 C C . ASP D 1 159 ? -12.025 7.538 22.787 1.00 24.37 159 ASP D C 1
ATOM 7065 O O . ASP D 1 159 ? -11.837 8.496 23.595 1.00 23.06 159 ASP D O 1
ATOM 7070 N N . GLY D 1 160 ? -13.113 7.395 22.033 1.00 24.54 160 GLY D N 1
ATOM 7071 C CA . GLY D 1 160 ? -14.379 8.059 22.348 1.00 25.56 160 GLY D CA 1
ATOM 7072 C C . GLY D 1 160 ? -15.264 7.066 23.082 1.00 26.22 160 GLY D C 1
ATOM 7073 O O . GLY D 1 160 ? -14.960 5.877 23.099 1.00 27.43 160 GLY D O 1
ATOM 7074 N N . SER D 1 161 ? -16.358 7.519 23.689 1.00 26.02 161 SER D N 1
ATOM 7075 C CA . SER D 1 161 ? -17.263 6.575 24.379 1.00 27.32 161 SER D CA 1
ATOM 7076 C C . SER D 1 161 ? -17.911 5.526 23.426 1.00 27.50 161 SER D C 1
ATOM 7077 O O . SER D 1 161 ? -18.109 4.368 23.814 1.00 27.69 161 SER D O 1
ATOM 7080 N N . ARG D 1 162 ? -18.219 5.930 22.191 1.00 27.62 162 ARG D N 1
ATOM 7081 C CA . ARG D 1 162 ? -18.769 4.994 21.202 1.00 28.24 162 ARG D CA 1
ATOM 7082 C C . ARG D 1 162 ? -18.287 5.261 19.788 1.00 28.65 162 ARG D C 1
ATOM 7083 O O . ARG D 1 162 ? -18.795 4.671 18.827 1.00 28.57 162 ARG D O 1
ATOM 7091 N N . THR D 1 163 ? -17.301 6.153 19.662 1.00 27.93 163 THR D N 1
ATOM 7092 C CA . THR D 1 163 ? -16.683 6.441 18.376 1.00 28.50 163 THR D CA 1
ATOM 7093 C C . THR D 1 163 ? -15.159 6.388 18.515 1.00 28.70 163 THR D C 1
ATOM 7094 O O . THR D 1 163 ? -14.628 6.461 19.622 1.00 28.25 163 THR D O 1
ATOM 7098 N N . SER D 1 164 ? -14.484 6.260 17.383 1.00 29.21 164 SER D N 1
ATOM 7099 C CA . SER D 1 164 ? -13.030 6.117 17.330 1.00 29.44 164 SER D CA 1
ATOM 7100 C C . SER D 1 164 ? -12.450 7.452 16.844 1.00 30.41 164 SER D C 1
ATOM 7101 O O . SER D 1 164 ? -12.819 7.934 15.773 1.00 30.36 164 SER D O 1
ATOM 7104 N N . PRO D 1 165 ? -11.555 8.063 17.633 1.00 30.57 165 PRO D N 1
ATOM 7105 C CA . PRO D 1 165 ? -11.093 9.374 17.191 1.00 31.20 165 PRO D CA 1
ATOM 7106 C C . PRO D 1 165 ? -9.949 9.311 16.157 1.00 31.89 165 PRO D C 1
ATOM 7107 O O . PRO D 1 165 ? -9.077 8.423 16.222 1.00 31.18 165 PRO D O 1
ATOM 7111 N N . LEU D 1 166 ? -9.997 10.232 15.200 1.00 33.03 166 LEU D N 1
ATOM 7112 C CA . LEU D 1 166 ? -8.947 10.381 14.189 1.00 34.11 166 LEU D CA 1
ATOM 7113 C C . LEU D 1 166 ? -8.482 11.827 14.164 1.00 35.00 166 LEU D C 1
ATOM 7114 O O . LEU D 1 166 ? -9.257 12.739 14.449 1.00 34.95 166 LEU D O 1
ATOM 7119 N N . LEU D 1 167 ? -7.222 12.028 13.782 1.00 35.83 167 LEU D N 1
ATOM 7120 C CA . LEU D 1 167 ? -6.651 13.365 13.663 1.00 37.22 167 LEU D CA 1
ATOM 7121 C C . LEU D 1 167 ? -6.156 13.603 12.236 1.00 38.18 167 LEU D C 1
ATOM 7122 O O . LEU D 1 167 ? -5.457 12.763 11.674 1.00 38.70 167 LEU D O 1
ATOM 7127 N N . PHE D 1 168 ? -6.519 14.745 11.656 1.00 39.92 168 PHE D N 1
ATOM 7128 C CA . PHE D 1 168 ? -6.043 15.099 10.326 1.00 41.81 168 PHE D CA 1
ATOM 7129 C C . PHE D 1 168 ? -5.286 16.412 10.354 1.00 43.22 168 PHE D C 1
ATOM 7130 O O . PHE D 1 168 ? -5.821 17.442 10.766 1.00 42.48 168 PHE D O 1
ATOM 7138 N N . ARG D 1 169 ? -4.034 16.358 9.904 1.00 45.60 169 ARG D N 1
ATOM 7139 C CA . ARG D 1 169 ? -3.181 17.547 9.806 1.00 47.72 169 ARG D CA 1
ATOM 7140 C C . ARG D 1 169 ? -2.373 17.512 8.509 1.00 48.48 169 ARG D C 1
ATOM 7141 O O . ARG D 1 169 ? -1.894 16.457 8.089 1.00 48.55 169 ARG D O 1
ATOM 7149 N N . GLU D 1 170 ? -2.245 18.682 7.881 1.00 49.68 170 GLU D N 1
ATOM 7150 C CA . GLU D 1 170 ? -1.490 18.851 6.638 1.00 50.70 170 GLU D CA 1
ATOM 7151 C C . GLU D 1 170 ? -2.069 17.944 5.532 1.00 50.30 170 GLU D C 1
ATOM 7152 O O . GLU D 1 170 ? -2.993 18.347 4.803 1.00 50.72 170 GLU D O 1
ATOM 7158 N N . GLY D 1 171 ? -1.554 16.723 5.411 1.00 49.32 171 GLY D N 1
ATOM 7159 C CA . GLY D 1 171 ? -2.127 15.777 4.454 1.00 47.62 171 GLY D CA 1
ATOM 7160 C C . GLY D 1 171 ? -2.121 14.343 4.938 1.00 46.57 171 GLY D C 1
ATOM 7161 O O . GLY D 1 171 ? -2.224 13.403 4.132 1.00 47.01 171 GLY D O 1
ATOM 7162 N N . THR D 1 172 ? -2.017 14.184 6.257 1.00 45.05 172 THR D N 1
ATOM 7163 C CA A THR D 1 172 ? -1.948 12.862 6.868 0.50 44.27 172 THR D CA 1
ATOM 7164 C CA B THR D 1 172 ? -1.930 12.865 6.883 0.50 44.08 172 THR D CA 1
ATOM 7165 C C . THR D 1 172 ? -3.063 12.634 7.898 1.00 43.39 172 THR D C 1
ATOM 7166 O O . THR D 1 172 ? -3.390 13.517 8.703 1.00 43.05 172 THR D O 1
ATOM 7173 N N . LEU D 1 173 ? -3.657 11.450 7.833 1.00 42.20 173 LEU D N 1
ATOM 7174 C CA . LEU D 1 173 ? -4.686 11.026 8.776 1.00 40.02 173 LEU D CA 1
ATOM 7175 C C . LEU D 1 173 ? -4.058 10.082 9.786 1.00 38.66 173 LEU D C 1
ATOM 7176 O O . LEU D 1 173 ? -3.506 9.039 9.424 1.00 39.20 173 LEU D O 1
ATOM 7181 N N . TYR D 1 174 ? -4.143 10.456 11.056 1.00 37.16 174 TYR D N 1
ATOM 7182 C CA . TYR D 1 174 ? -3.654 9.641 12.157 1.00 35.50 174 TYR D CA 1
ATOM 7183 C C . TYR D 1 174 ? -4.778 8.890 12.850 1.00 34.31 174 TYR D C 1
ATOM 7184 O O . TYR D 1 174 ? -5.816 9.472 13.180 1.00 33.23 174 TYR D O 1
ATOM 7193 N N . LEU D 1 175 ? -4.565 7.600 13.060 1.00 33.28 175 LEU D N 1
ATOM 7194 C CA . LEU D 1 175 ? -5.466 6.809 13.892 1.00 33.07 175 LEU D CA 1
ATOM 7195 C C . LEU D 1 175 ? -4.869 6.711 15.287 1.00 32.83 175 LEU D C 1
ATOM 7196 O O . LEU D 1 175 ? -3.703 6.298 15.473 1.00 31.96 175 LEU D O 1
ATOM 7201 N N . LEU D 1 176 ? -5.661 7.120 16.277 1.00 32.03 176 LEU D N 1
ATOM 7202 C CA . LEU D 1 176 ? -5.162 7.229 17.641 1.00 31.62 176 LEU D CA 1
ATOM 7203 C C . LEU D 1 176 ? -5.159 5.837 18.253 1.00 31.93 176 LEU D C 1
ATOM 7204 O O . LEU D 1 176 ? -6.217 5.190 18.306 1.00 31.91 176 LEU D O 1
ATOM 7209 N N . GLU D 1 177 ? -3.992 5.372 18.707 1.00 30.11 177 GLU D N 1
ATOM 7210 C CA . GLU D 1 177 ? -3.886 4.034 19.282 1.00 30.15 177 GLU D CA 1
ATOM 7211 C C . GLU D 1 177 ? -4.326 3.995 20.734 1.00 29.06 177 GLU D C 1
ATOM 7212 O O . GLU D 1 177 ? -4.514 5.036 21.354 1.00 28.87 177 GLU D O 1
ATOM 7218 N N . GLY D 1 178 ? -4.480 2.774 21.248 1.00 27.85 178 GLY D N 1
ATOM 7219 C CA . GLY D 1 178 ? -4.739 2.513 22.657 1.00 27.93 178 GLY D CA 1
ATOM 7220 C C . GLY D 1 178 ? -6.180 2.219 23.065 1.00 27.50 178 GLY D C 1
ATOM 7221 O O . GLY D 1 178 ? -6.440 1.972 24.228 1.00 27.24 178 GLY D O 1
ATOM 7222 N N . GLY D 1 179 ? -7.104 2.239 22.105 1.00 27.64 179 GLY D N 1
ATOM 7223 C CA . GLY D 1 179 ? -8.511 1.987 22.378 1.00 27.94 179 GLY D CA 1
ATOM 7224 C C . GLY D 1 179 ? -8.985 0.769 21.597 1.00 29.05 179 GLY D C 1
ATOM 7225 O O . GLY D 1 179 ? -8.213 -0.148 21.321 1.00 28.70 179 GLY D O 1
ATOM 7226 N N . LEU D 1 180 ? -10.259 0.773 21.236 1.00 29.53 180 LEU D N 1
ATOM 7227 C CA . LEU D 1 180 ? -10.826 -0.263 20.376 1.00 31.69 180 LEU D CA 1
ATOM 7228 C C . LEU D 1 180 ? -10.373 -0.037 18.937 1.00 32.77 180 LEU D C 1
ATOM 7229 O O . LEU D 1 180 ? -10.430 1.087 18.447 1.00 32.87 180 LEU D O 1
ATOM 7234 N N . GLU D 1 181 ? -9.900 -1.082 18.259 1.00 35.14 181 GLU D N 1
ATOM 7235 C CA . GLU D 1 181 ? -9.772 -0.998 16.801 1.00 36.39 181 GLU D CA 1
ATOM 7236 C C . GLU D 1 181 ? -11.186 -1.095 16.226 1.00 36.47 181 GLU D C 1
ATOM 7237 O O . GLU D 1 181 ? -11.743 -2.205 16.027 1.00 36.98 181 GLU D O 1
ATOM 7243 N N . GLY D 1 182 ? -11.770 0.076 16.028 1.00 34.46 182 GLY D N 1
ATOM 7244 C CA . GLY D 1 182 ? -13.026 0.217 15.365 1.00 33.61 182 GLY D CA 1
ATOM 7245 C C . GLY D 1 182 ? -12.927 -0.229 13.916 1.00 33.04 182 GLY D C 1
ATOM 7246 O O . GLY D 1 182 ? -11.901 -0.027 13.231 1.00 32.47 182 GLY D O 1
ATOM 7247 N N . ILE D 1 183 ? -14.016 -0.834 13.462 1.00 31.39 183 ILE D N 1
ATOM 7248 C CA . ILE D 1 183 ? -14.159 -1.269 12.091 1.00 29.99 183 ILE D CA 1
ATOM 7249 C C . ILE D 1 183 ? -14.281 -0.049 11.181 1.00 30.69 183 ILE D C 1
ATOM 7250 O O . ILE D 1 183 ? -13.649 -0.010 10.124 1.00 30.44 183 ILE D O 1
ATOM 7255 N N . THR D 1 184 ? -15.082 0.945 11.584 1.00 30.11 184 THR D N 1
ATOM 7256 C CA . THR D 1 184 ? -15.295 2.131 10.758 1.00 30.81 184 THR D CA 1
ATOM 7257 C C . THR D 1 184 ? -13.978 2.848 10.515 1.00 31.02 184 THR D C 1
ATOM 7258 O O . THR D 1 184 ? -13.664 3.183 9.381 1.00 30.84 184 THR D O 1
ATOM 7262 N N . ARG D 1 185 ? -13.191 3.029 11.570 1.00 31.35 185 ARG D N 1
ATOM 7263 C CA . ARG D 1 185 ? -11.906 3.711 11.442 1.00 31.80 185 ARG D CA 1
ATOM 7264 C C . ARG D 1 185 ? -11.003 3.062 10.377 1.00 31.92 185 ARG D C 1
ATOM 7265 O O . ARG D 1 185 ? -10.472 3.742 9.482 1.00 32.07 185 ARG D O 1
ATOM 7273 N N . GLU D 1 186 ? -10.855 1.747 10.468 1.00 32.23 186 GLU D N 1
ATOM 7274 C CA . GLU D 1 186 ? -10.099 0.990 9.458 1.00 33.01 186 GLU D CA 1
ATOM 7275 C C . GLU D 1 186 ? -10.612 1.201 8.025 1.00 33.08 186 GLU D C 1
ATOM 7276 O O . GLU D 1 186 ? -9.834 1.333 7.083 1.00 33.49 186 GLU D O 1
ATOM 7282 N N . LYS D 1 187 ? -11.926 1.248 7.872 1.00 33.44 187 LYS D N 1
ATOM 7283 C CA . LYS D 1 187 ? -12.529 1.537 6.588 1.00 33.74 187 LYS D CA 1
ATOM 7284 C C . LYS D 1 187 ? -12.209 2.967 6.171 1.00 33.78 187 LYS D C 1
ATOM 7285 O O . LYS D 1 187 ? -11.899 3.208 5.009 1.00 33.76 187 LYS D O 1
ATOM 7291 N N . VAL D 1 188 ? -12.272 3.907 7.114 1.00 34.25 188 VAL D N 1
ATOM 7292 C CA . VAL D 1 188 ? -11.959 5.300 6.794 1.00 34.46 188 VAL D CA 1
ATOM 7293 C C . VAL D 1 188 ? -10.492 5.431 6.336 1.00 35.93 188 VAL D C 1
ATOM 7294 O O . VAL D 1 188 ? -10.210 6.096 5.329 1.00 36.61 188 VAL D O 1
ATOM 7298 N N . ALA D 1 189 ? -9.589 4.769 7.055 1.00 37.17 189 ALA D N 1
ATOM 7299 C CA . ALA D 1 189 ? -8.175 4.705 6.696 1.00 38.24 189 ALA D CA 1
ATOM 7300 C C . ALA D 1 189 ? -8.010 4.217 5.249 1.00 39.31 189 ALA D C 1
ATOM 7301 O O . ALA D 1 189 ? -7.379 4.893 4.412 1.00 39.42 189 ALA D O 1
ATOM 7303 N N . GLU D 1 190 ? -8.622 3.070 4.971 1.00 40.08 190 GLU D N 1
ATOM 7304 C CA . GLU D 1 190 ? -8.609 2.435 3.654 1.00 41.93 190 GLU D CA 1
ATOM 7305 C C . GLU D 1 190 ? -9.017 3.407 2.541 1.00 41.96 190 GLU D C 1
ATOM 7306 O O . GLU D 1 190 ? -8.295 3.572 1.565 1.00 42.82 190 GLU D O 1
ATOM 7312 N N . ALA D 1 191 ? -10.165 4.058 2.710 1.00 41.92 191 ALA D N 1
ATOM 7313 C CA . ALA D 1 191 ? -10.652 5.064 1.772 1.00 42.05 191 ALA D CA 1
ATOM 7314 C C . ALA D 1 191 ? -9.735 6.290 1.631 1.00 42.60 191 ALA D C 1
ATOM 7315 O O . ALA D 1 191 ? -9.624 6.859 0.538 1.00 42.43 191 ALA D O 1
ATOM 7317 N N . ALA D 1 192 ? -9.085 6.688 2.721 1.00 43.28 192 ALA D N 1
ATOM 7318 C CA . ALA D 1 192 ? -8.194 7.852 2.731 1.00 44.24 192 ALA D CA 1
ATOM 7319 C C . ALA D 1 192 ? -6.919 7.603 1.922 1.00 45.31 192 ALA D C 1
ATOM 7320 O O . ALA D 1 192 ? -6.468 8.479 1.184 1.00 45.65 192 ALA D O 1
ATOM 7322 N N . ARG D 1 193 ? -6.338 6.419 2.077 1.00 46.14 193 ARG D N 1
ATOM 7323 C CA . ARG D 1 193 ? -5.254 5.986 1.206 1.00 47.23 193 ARG D CA 1
ATOM 7324 C C . ARG D 1 193 ? -5.683 6.109 -0.264 1.00 47.71 193 ARG D C 1
ATOM 7325 O O . ARG D 1 193 ? -5.037 6.812 -1.044 1.00 47.95 193 ARG D O 1
ATOM 7333 N N . GLY D 1 194 ? -6.791 5.457 -0.622 1.00 47.75 194 GLY D N 1
ATOM 7334 C CA . GLY D 1 194 ? -7.333 5.519 -1.978 1.00 48.35 194 GLY D CA 1
ATOM 7335 C C . GLY D 1 194 ? -7.556 6.931 -2.505 1.00 48.66 194 GLY D C 1
ATOM 7336 O O . GLY D 1 194 ? -7.679 7.127 -3.718 1.00 49.25 194 GLY D O 1
ATOM 7337 N N . LEU D 1 195 ? -7.604 7.908 -1.595 1.00 48.23 195 LEU D N 1
ATOM 7338 C CA . LEU D 1 195 ? -7.731 9.323 -1.949 1.00 48.26 195 LEU D CA 1
ATOM 7339 C C . LEU D 1 195 ? -6.377 10.016 -2.149 1.00 48.17 195 LEU D C 1
ATOM 7340 O O . LEU D 1 195 ? -6.317 11.212 -2.455 1.00 48.46 195 LEU D O 1
ATOM 7345 N N . GLY D 1 196 ? -5.299 9.262 -1.973 1.00 48.29 196 GLY D N 1
ATOM 7346 C CA . GLY D 1 196 ? -3.952 9.822 -1.997 1.00 48.29 196 GLY D CA 1
ATOM 7347 C C . GLY D 1 196 ? -3.620 10.536 -0.702 1.00 48.21 196 GLY D C 1
ATOM 7348 O O . GLY D 1 196 ? -2.840 11.491 -0.692 1.00 48.36 196 GLY D O 1
ATOM 7349 N N . LEU D 1 197 ? -4.236 10.094 0.393 1.00 47.69 197 LEU D N 1
ATOM 7350 C CA . LEU D 1 197 ? -3.861 10.575 1.720 1.00 47.13 197 LEU D CA 1
ATOM 7351 C C . LEU D 1 197 ? -2.983 9.544 2.403 1.00 46.52 197 LEU D C 1
ATOM 7352 O O . LEU D 1 197 ? -3.178 8.331 2.240 1.00 46.27 197 LEU D O 1
ATOM 7357 N N . ARG D 1 198 ? -2.002 10.043 3.145 1.00 46.00 198 ARG D N 1
ATOM 7358 C CA . ARG D 1 198 ? -1.126 9.214 3.954 1.00 46.23 198 ARG D CA 1
ATOM 7359 C C . ARG D 1 198 ? -1.823 8.920 5.278 1.00 44.97 198 ARG D C 1
ATOM 7360 O O . ARG D 1 198 ? -2.603 9.740 5.771 1.00 44.65 198 ARG D O 1
ATOM 7368 N N . VAL D 1 199 ? -1.545 7.746 5.839 1.00 44.25 199 VAL D N 1
ATOM 7369 C CA . VAL D 1 199 ? -2.169 7.314 7.084 1.00 43.34 199 VAL D CA 1
ATOM 7370 C C . VAL D 1 199 ? -1.130 6.743 8.055 1.00 43.18 199 VAL D C 1
ATOM 7371 O O . VAL D 1 199 ? -0.358 5.830 7.712 1.00 43.91 199 VAL D O 1
ATOM 7375 N N . GLU D 1 200 ? -1.104 7.296 9.258 1.00 42.33 200 GLU D N 1
ATOM 7376 C CA . GLU D 1 200 ? -0.236 6.805 10.324 1.00 41.73 200 GLU D CA 1
ATOM 7377 C C . GLU D 1 200 ? -1.029 6.491 11.587 1.00 40.54 200 GLU D C 1
ATOM 7378 O O . GLU D 1 200 ? -2.055 7.113 11.837 1.00 39.36 200 GLU D O 1
ATOM 7384 N N . ARG D 1 201 ? -0.506 5.560 12.387 1.00 39.33 201 ARG D N 1
ATOM 7385 C CA . ARG D 1 201 ? -1.066 5.176 13.690 1.00 38.92 201 ARG D CA 1
ATOM 7386 C C . ARG D 1 201 ? -0.090 5.640 14.763 1.00 38.23 201 ARG D C 1
ATOM 7387 O O . ARG D 1 201 ? 1.124 5.539 14.569 1.00 37.83 201 ARG D O 1
ATOM 7395 N N . GLY D 1 202 ? -0.609 6.146 15.883 1.00 37.18 202 GLY D N 1
ATOM 7396 C CA . GLY D 1 202 ? 0.255 6.535 17.010 1.00 35.72 202 GLY D CA 1
ATOM 7397 C C . GLY D 1 202 ? -0.469 6.710 18.323 1.00 34.60 202 GLY D C 1
ATOM 7398 O O . GLY D 1 202 ? -1.704 6.698 18.370 1.00 34.46 202 GLY D O 1
ATOM 7399 N N . LEU D 1 203 ? 0.289 6.840 19.404 1.00 32.97 203 LEU D N 1
ATOM 7400 C CA . LEU D 1 203 ? -0.266 7.251 20.667 1.00 31.84 203 LEU D CA 1
ATOM 7401 C C . LEU D 1 203 ? -0.088 8.747 20.790 1.00 31.96 203 LEU D C 1
ATOM 7402 O O . LEU D 1 203 ? 1.030 9.263 20.620 1.00 30.85 203 LEU D O 1
ATOM 7407 N N . PHE D 1 204 ? -1.188 9.442 21.065 1.00 31.09 204 PHE D N 1
ATOM 7408 C CA . PHE D 1 204 ? -1.229 10.913 21.121 1.00 31.54 204 PHE D CA 1
ATOM 7409 C C . PHE D 1 204 ? -1.652 11.397 22.497 1.00 31.51 204 PHE D C 1
ATOM 7410 O O . PHE D 1 204 ? -2.587 10.852 23.097 1.00 31.24 204 PHE D O 1
ATOM 7418 N N . ARG D 1 205 ? -0.965 12.432 22.982 1.00 31.57 205 ARG D N 1
ATOM 7419 C CA . ARG D 1 205 ? -1.361 13.177 24.168 1.00 31.00 205 ARG D CA 1
ATOM 7420 C C . ARG D 1 205 ? -2.318 14.287 23.727 1.00 31.31 205 ARG D C 1
ATOM 7421 O O . ARG D 1 205 ? -2.290 14.694 22.573 1.00 31.26 205 ARG D O 1
ATOM 7429 N N . PRO D 1 206 ? -3.146 14.811 24.644 1.00 32.26 206 PRO D N 1
ATOM 7430 C CA . PRO D 1 206 ? -4.077 15.910 24.303 1.00 32.71 206 PRO D CA 1
ATOM 7431 C C . PRO D 1 206 ? -3.417 17.031 23.478 1.00 33.43 206 PRO D C 1
ATOM 7432 O O . PRO D 1 206 ? -3.946 17.451 22.455 1.00 32.72 206 PRO D O 1
ATOM 7436 N N . GLU D 1 207 ? -2.240 17.466 23.903 1.00 35.51 207 GLU D N 1
ATOM 7437 C CA . GLU D 1 207 ? -1.522 18.574 23.284 1.00 37.00 207 GLU D CA 1
ATOM 7438 C C . GLU D 1 207 ? -0.988 18.195 21.917 1.00 37.39 207 GLU D C 1
ATOM 7439 O O . GLU D 1 207 ? -0.607 19.059 21.122 1.00 37.94 207 GLU D O 1
ATOM 7445 N N . GLY D 1 208 ? -0.952 16.903 21.635 1.00 37.49 208 GLY D N 1
ATOM 7446 C CA . GLY D 1 208 ? -0.521 16.428 20.329 1.00 37.72 208 GLY D CA 1
ATOM 7447 C C . GLY D 1 208 ? -1.632 16.504 19.306 1.00 38.21 208 GLY D C 1
ATOM 7448 O O . GLY D 1 208 ? -1.405 16.252 18.111 1.00 38.19 208 GLY D O 1
ATOM 7449 N N . LEU D 1 209 ? -2.837 16.846 19.763 1.00 38.10 209 LEU D N 1
ATOM 7450 C CA . LEU D 1 209 ? -4.002 16.841 18.880 1.00 38.94 209 LEU D CA 1
ATOM 7451 C C . LEU D 1 209 ? -4.153 18.167 18.147 1.00 40.22 209 LEU D C 1
ATOM 7452 O O . LEU D 1 209 ? -5.104 18.918 18.355 1.00 40.92 209 LEU D O 1
ATOM 7457 N N . ARG D 1 210 ? -3.177 18.436 17.291 1.00 41.81 210 ARG D N 1
ATOM 7458 C CA . ARG D 1 210 ? -3.176 19.613 16.442 1.00 42.51 210 ARG D CA 1
ATOM 7459 C C . ARG D 1 210 ? -3.744 19.215 15.103 1.00 41.87 210 ARG D C 1
ATOM 7460 O O . ARG D 1 210 ? -3.265 18.281 14.467 1.00 41.85 210 ARG D O 1
ATOM 7468 N N . GLY D 1 211 ? -4.775 19.930 14.676 1.00 41.53 211 GLY D N 1
ATOM 7469 C CA . GLY D 1 211 ? -5.371 19.662 13.387 1.00 40.85 211 GLY D CA 1
ATOM 7470 C C . GLY D 1 211 ? -6.857 19.443 13.554 1.00 40.28 211 GLY D C 1
ATOM 7471 O O . GLY D 1 211 ? -7.463 19.947 14.496 1.00 40.15 211 GLY D O 1
ATOM 7472 N N . HIS D 1 212 ? -7.428 18.672 12.637 1.00 39.55 212 HIS D N 1
ATOM 7473 C CA . HIS D 1 212 ? -8.859 18.405 12.648 1.00 39.37 212 HIS D CA 1
ATOM 7474 C C . HIS D 1 212 ? -9.135 17.026 13.219 1.00 37.68 212 HIS D C 1
ATOM 7475 O O . HIS D 1 212 ? -8.661 16.019 12.687 1.00 37.58 212 HIS D O 1
ATOM 7482 N N . LEU D 1 213 ? -9.869 17.003 14.327 1.00 36.24 213 LEU D N 1
ATOM 7483 C CA . LEU D 1 213 ? -10.380 15.753 14.886 1.00 34.61 213 LEU D CA 1
ATOM 7484 C C . LEU D 1 213 ? -11.619 15.285 14.129 1.00 33.81 213 LEU D C 1
ATOM 7485 O O . LEU D 1 213 ? -12.402 16.100 13.620 1.00 33.22 213 LEU D O 1
ATOM 7490 N N . LEU D 1 214 ? -11.762 13.969 14.023 1.00 32.24 214 LEU D N 1
ATOM 7491 C CA . LEU D 1 214 ? -12.967 13.362 13.493 1.00 31.85 214 LEU D CA 1
ATOM 7492 C C . LEU D 1 214 ? -13.288 12.110 14.312 1.00 30.83 214 LEU D C 1
ATOM 7493 O O . LEU D 1 214 ? -12.421 11.584 15.031 1.00 30.70 214 LEU D O 1
ATOM 7498 N N . LEU D 1 215 ? -14.538 11.658 14.190 1.00 29.91 215 LEU D N 1
ATOM 7499 C CA . LEU D 1 215 ? -15.068 10.520 14.925 1.00 29.07 215 LEU D CA 1
ATOM 7500 C C . LEU D 1 215 ? -15.652 9.499 13.962 1.00 28.49 215 LEU D C 1
ATOM 7501 O O . LEU D 1 215 ? -16.471 9.846 13.115 1.00 29.32 215 LEU D O 1
ATOM 7506 N N . ALA D 1 216 ? -15.222 8.251 14.087 1.00 27.77 216 ALA D N 1
ATOM 7507 C CA . ALA D 1 216 ? -15.721 7.181 13.242 1.00 27.11 216 ALA D CA 1
ATOM 7508 C C . ALA D 1 216 ? -16.437 6.155 14.114 1.00 26.23 216 ALA D C 1
ATOM 7509 O O . ALA D 1 216 ? -15.962 5.833 15.183 1.00 25.65 216 ALA D O 1
ATOM 7511 N N . GLY D 1 217 ? -17.570 5.632 13.644 1.00 26.82 217 GLY D N 1
ATOM 7512 C CA . GLY D 1 217 ? -18.249 4.529 14.324 1.00 26.62 217 GLY D CA 1
ATOM 7513 C C . GLY D 1 217 ? -19.396 3.961 13.483 1.00 27.84 217 GLY D C 1
ATOM 7514 O O . GLY D 1 217 ? -19.880 4.605 12.548 1.00 27.22 217 GLY D O 1
ATOM 7515 N N . SER D 1 218 ? -19.829 2.754 13.827 1.00 27.32 218 SER D N 1
ATOM 7516 C CA . SER D 1 218 ? -20.882 2.065 13.062 1.00 30.18 218 SER D CA 1
ATOM 7517 C C . SER D 1 218 ? -22.220 2.783 13.092 1.00 30.97 218 SER D C 1
ATOM 7518 O O . SER D 1 218 ? -22.997 2.668 12.139 1.00 33.26 218 SER D O 1
ATOM 7521 N N . GLY D 1 219 ? -22.455 3.538 14.161 1.00 31.95 219 GLY D N 1
ATOM 7522 C CA . GLY D 1 219 ? -23.670 4.312 14.341 1.00 32.34 219 GLY D CA 1
ATOM 7523 C C . GLY D 1 219 ? -23.682 5.739 13.812 1.00 32.31 219 GLY D C 1
ATOM 7524 O O . GLY D 1 219 ? -24.757 6.375 13.799 1.00 33.67 219 GLY D O 1
ATOM 7525 N N . VAL D 1 220 ? -22.529 6.271 13.403 1.00 30.45 220 VAL D N 1
ATOM 7526 C CA . VAL D 1 220 ? -22.480 7.643 12.906 1.00 29.29 220 VAL D CA 1
ATOM 7527 C C . VAL D 1 220 ? -21.839 7.808 11.531 1.00 28.89 220 VAL D C 1
ATOM 7528 O O . VAL D 1 220 ? -21.978 8.863 10.912 1.00 28.74 220 VAL D O 1
ATOM 7532 N N . GLY D 1 221 ? -21.099 6.802 11.064 1.00 28.56 221 GLY D N 1
ATOM 7533 C CA . GLY D 1 221 ? -20.234 7.001 9.909 1.00 28.48 221 GLY D CA 1
ATOM 7534 C C . GLY D 1 221 ? -18.955 7.742 10.277 1.00 29.12 221 GLY D C 1
ATOM 7535 O O . GLY D 1 221 ? -18.210 7.311 11.162 1.00 29.01 221 GLY D O 1
ATOM 7536 N N . LEU D 1 222 ? -18.696 8.854 9.597 1.00 29.73 222 LEU D N 1
ATOM 7537 C CA . LEU D 1 222 ? -17.520 9.686 9.888 1.00 28.89 222 LEU D CA 1
ATOM 7538 C C . LEU D 1 222 ? -17.982 11.107 10.127 1.00 29.31 222 LEU D C 1
ATOM 7539 O O . LEU D 1 222 ? -18.544 11.772 9.226 1.00 28.19 222 LEU D O 1
ATOM 7544 N N . LEU D 1 223 ? -17.770 11.554 11.354 1.00 29.19 223 LEU D N 1
ATOM 7545 C CA . LEU D 1 223 ? -18.312 12.808 11.809 1.00 30.65 223 LEU D CA 1
ATOM 7546 C C . LEU D 1 223 ? -17.152 13.737 12.164 1.00 31.91 223 LEU D C 1
ATOM 7547 O O . LEU D 1 223 ? -16.259 13.350 12.941 1.00 31.61 223 LEU D O 1
ATOM 7552 N N . PRO D 1 224 ? -17.142 14.958 11.586 1.00 33.05 224 PRO D N 1
ATOM 7553 C CA . PRO D 1 224 ? -16.051 15.852 11.924 1.00 33.63 224 PRO D CA 1
ATOM 7554 C C . PRO D 1 224 ? -16.316 16.554 13.243 1.00 34.79 224 PRO D C 1
ATOM 7555 O O . PRO D 1 224 ? -17.473 16.806 13.587 1.00 33.81 224 PRO D O 1
ATOM 7559 N N . VAL D 1 225 ? -15.238 16.850 13.971 1.00 36.08 225 VAL D N 1
ATOM 7560 C CA . VAL D 1 225 ? -15.299 17.728 15.117 1.00 37.81 225 VAL D CA 1
ATOM 7561 C C . VAL D 1 225 ? -15.011 19.142 14.589 1.00 40.16 225 VAL D C 1
ATOM 7562 O O . VAL D 1 225 ? -13.971 19.376 13.955 1.00 39.92 225 VAL D O 1
ATOM 7566 N N . ARG D 1 226 ? -15.938 20.069 14.837 1.00 42.49 226 ARG D N 1
ATOM 7567 C CA . ARG D 1 226 ? -15.891 21.418 14.248 1.00 45.53 226 ARG D CA 1
ATOM 7568 C C . ARG D 1 226 ? -15.909 21.288 12.722 1.00 46.94 226 ARG D C 1
ATOM 7569 O O . ARG D 1 226 ? -15.808 20.161 12.200 1.00 47.28 226 ARG D O 1
ATOM 7577 N N . PRO D 1 227 ? -16.088 22.412 11.996 1.00 48.53 227 PRO D N 1
ATOM 7578 C CA . PRO D 1 227 ? -16.131 22.278 10.540 1.00 49.76 227 PRO D CA 1
ATOM 7579 C C . PRO D 1 227 ? -14.942 21.506 9.990 1.00 51.12 227 PRO D C 1
ATOM 7580 O O . PRO D 1 227 ? -13.811 21.744 10.416 1.00 51.75 227 PRO D O 1
ATOM 7584 N N . PRO D 1 228 ? -15.195 20.562 9.065 1.00 52.27 228 PRO D N 1
ATOM 7585 C CA . PRO D 1 228 ? -14.082 19.809 8.488 1.00 53.43 228 PRO D CA 1
ATOM 7586 C C . PRO D 1 228 ? -13.289 20.635 7.474 1.00 54.63 228 PRO D C 1
ATOM 7587 O O . PRO D 1 228 ? -13.814 21.611 6.923 1.00 54.79 228 PRO D O 1
ATOM 7591 N N . PRO D 1 229 ? -12.034 20.242 7.220 1.00 55.63 229 PRO D N 1
ATOM 7592 C CA . PRO D 1 229 ? -11.325 20.804 6.082 1.00 56.55 229 PRO D CA 1
ATOM 7593 C C . PRO D 1 229 ? -11.800 20.120 4.793 1.00 57.33 229 PRO D C 1
ATOM 7594 O O . PRO D 1 229 ? -12.226 18.954 4.837 1.00 57.74 229 PRO D O 1
ATOM 7598 N N . PRO D 1 230 ? -11.763 20.842 3.658 1.00 57.53 230 PRO D N 1
ATOM 7599 C CA . PRO D 1 230 ? -12.200 20.262 2.388 1.00 57.60 230 PRO D CA 1
ATOM 7600 C C . PRO D 1 230 ? -11.422 19.016 1.919 1.00 57.58 230 PRO D C 1
ATOM 7601 O O . PRO D 1 230 ? -11.919 18.278 1.066 1.00 57.71 230 PRO D O 1
ATOM 7605 N N . GLU D 1 231 ? -10.242 18.768 2.485 1.00 57.46 231 GLU D N 1
ATOM 7606 C CA . GLU D 1 231 ? -9.461 17.560 2.160 1.00 57.18 231 GLU D CA 1
ATOM 7607 C C . GLU D 1 231 ? -10.182 16.282 2.626 1.00 56.72 231 GLU D C 1
ATOM 7608 O O . GLU D 1 231 ? -9.804 15.155 2.251 1.00 56.72 231 GLU D O 1
ATOM 7614 N N . LEU D 1 232 ? -11.214 16.466 3.448 1.00 55.60 232 LEU D N 1
ATOM 7615 C CA . LEU D 1 232 ? -11.905 15.343 4.073 1.00 54.51 232 LEU D CA 1
ATOM 7616 C C . LEU D 1 232 ? -13.357 15.205 3.636 1.00 53.70 232 LEU D C 1
ATOM 7617 O O . LEU D 1 232 ? -13.983 14.164 3.869 1.00 53.39 232 LEU D O 1
ATOM 7622 N N . LEU D 1 233 ? -13.889 16.253 3.011 1.00 52.51 233 LEU D N 1
ATOM 7623 C CA . LEU D 1 233 ? -15.242 16.207 2.460 1.00 51.75 233 LEU D CA 1
ATOM 7624 C C . LEU D 1 233 ? -15.573 14.906 1.707 1.00 50.47 233 LEU D C 1
ATOM 7625 O O . LEU D 1 233 ? -16.583 14.281 2.008 1.00 50.46 233 LEU D O 1
ATOM 7630 N N . PRO D 1 234 ? -14.730 14.507 0.730 1.00 49.53 234 PRO D N 1
ATOM 7631 C CA . PRO D 1 234 ? -14.820 13.190 0.095 1.00 48.40 234 PRO D CA 1
ATOM 7632 C C . PRO D 1 234 ? -15.046 12.028 1.062 1.00 47.18 234 PRO D C 1
ATOM 7633 O O . PRO D 1 234 ? -15.911 11.176 0.807 1.00 47.41 234 PRO D O 1
ATOM 7637 N N . LEU D 1 235 ? -14.261 11.976 2.139 1.00 45.48 235 LEU D N 1
ATOM 7638 C CA . LEU D 1 235 ? -14.348 10.881 3.115 1.00 43.51 235 LEU D CA 1
ATOM 7639 C C . LEU D 1 235 ? -15.641 10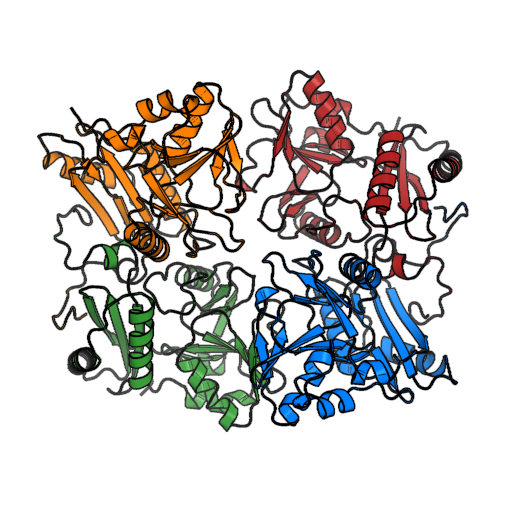.937 3.909 1.00 41.96 235 LEU D C 1
ATOM 7640 O O . LEU D 1 235 ? -16.261 9.908 4.159 1.00 41.46 235 LEU D O 1
ATOM 7645 N N . ILE D 1 236 ? -16.024 12.146 4.317 1.00 40.03 236 ILE D N 1
ATOM 7646 C CA . ILE D 1 236 ? -17.276 12.357 5.036 1.00 38.62 236 ILE D CA 1
ATOM 7647 C C . ILE D 1 236 ? -18.482 11.906 4.186 1.00 38.07 236 ILE D C 1
ATOM 7648 O O . ILE D 1 236 ? -19.354 11.168 4.661 1.00 36.74 236 ILE D O 1
ATOM 7653 N N . GLU D 1 237 ? -18.493 12.318 2.918 1.00 38.25 237 GLU D N 1
ATOM 7654 C CA . GLU D 1 237 ? -19.499 11.870 1.945 1.00 38.74 237 GLU D CA 1
ATOM 7655 C C . GLU D 1 237 ? -19.596 10.352 1.873 1.00 37.80 237 GLU D C 1
ATOM 7656 O O . GLU D 1 237 ? -20.694 9.800 1.942 1.00 37.34 237 GLU D O 1
ATOM 7662 N N . ARG D 1 238 ? -18.447 9.687 1.740 1.00 37.14 238 ARG D N 1
ATOM 7663 C CA . ARG D 1 238 ? -18.419 8.231 1.572 1.00 37.34 238 ARG D CA 1
ATOM 7664 C C . ARG D 1 238 ? -19.045 7.478 2.744 1.00 36.37 238 ARG D C 1
ATOM 7665 O O . ARG D 1 238 ? -19.657 6.437 2.544 1.00 36.03 238 ARG D O 1
ATOM 7673 N N . PHE D 1 239 ? -18.906 8.016 3.951 1.00 35.67 239 PHE D N 1
ATOM 7674 C CA . PHE D 1 239 ? -19.318 7.278 5.156 1.00 34.66 239 PHE D CA 1
ATOM 7675 C C . PHE D 1 239 ? -20.622 7.739 5.782 1.00 34.28 239 PHE D C 1
ATOM 7676 O O . PHE D 1 239 ? -21.069 7.177 6.793 1.00 33.97 239 PHE D O 1
ATOM 7684 N N . LEU D 1 240 ? -21.219 8.764 5.177 1.00 33.11 240 LEU D N 1
ATOM 7685 C CA . LEU D 1 240 ? -22.466 9.337 5.655 1.00 33.71 240 LEU D CA 1
ATOM 7686 C C . LEU D 1 240 ? -23.587 8.304 5.585 1.00 33.42 240 LEU D C 1
ATOM 7687 O O . LEU D 1 240 ? -23.829 7.741 4.528 1.00 33.31 240 LEU D O 1
ATOM 7692 N N . PRO D 1 241 ? -24.278 8.063 6.720 1.00 33.82 241 PRO D N 1
ATOM 7693 C CA . PRO D 1 241 ? -25.327 7.039 6.735 1.00 33.76 241 PRO D CA 1
ATOM 7694 C C . PRO D 1 241 ? -26.388 7.332 5.679 1.00 33.97 241 PRO D C 1
ATOM 7695 O O . PRO D 1 241 ? -26.861 8.474 5.576 1.00 33.98 241 PRO D O 1
ATOM 7699 N N . ALA D 1 242 ? -26.749 6.318 4.902 1.00 34.16 242 ALA D N 1
ATOM 7700 C CA . ALA D 1 242 ? -27.776 6.476 3.873 1.00 34.91 242 ALA D CA 1
ATOM 7701 C C . ALA D 1 242 ? -29.201 6.345 4.435 1.00 35.32 242 ALA D C 1
ATOM 7702 O O . ALA D 1 242 ? -29.978 5.494 4.004 1.00 35.77 242 ALA D O 1
ATOM 7704 N N . CYS D 1 243 ? -29.557 7.208 5.385 1.00 35.77 243 CYS D N 1
ATOM 7705 C CA . CYS D 1 243 ? -30.728 6.966 6.229 1.00 35.72 243 CYS D CA 1
ATOM 7706 C C . CYS D 1 243 ? -31.715 8.131 6.390 1.00 36.66 243 CYS D C 1
ATOM 7707 O O . CYS D 1 243 ? -32.523 8.117 7.310 1.00 36.71 243 CYS D O 1
ATOM 7710 N N . TYR D 1 244 ? -31.649 9.137 5.524 1.00 37.73 244 TYR D N 1
ATOM 7711 C CA . TYR D 1 244 ? -32.611 10.264 5.566 1.00 39.98 244 TYR D CA 1
ATOM 7712 C C . TYR D 1 244 ? -33.904 9.959 4.787 1.00 41.73 244 TYR D C 1
ATOM 7713 O O . TYR D 1 244 ? -33.873 9.184 3.834 1.00 41.53 244 TYR D O 1
ATOM 7722 N N . THR D 1 245 ? -35.034 10.560 5.184 1.00 44.19 245 THR D N 1
ATOM 7723 C CA . THR D 1 245 ? -36.342 10.203 4.576 1.00 46.95 245 THR D CA 1
ATOM 7724 C C . THR D 1 245 ? -36.347 10.306 3.046 1.00 48.38 245 THR D C 1
ATOM 7725 O O . THR D 1 245 ? -36.064 11.381 2.487 1.00 48.80 245 THR D O 1
ATOM 7729 N N . GLU D 1 246 ? -36.696 9.180 2.407 1.00 49.88 246 GLU D N 1
ATOM 7730 C CA . GLU D 1 246 ? -36.468 8.898 0.964 1.00 51.34 246 GLU D CA 1
ATOM 7731 C C . GLU D 1 246 ? -36.425 10.102 0.002 1.00 51.94 246 GLU D C 1
ATOM 7732 O O . GLU D 1 246 ? -37.390 10.399 -0.713 1.00 53.04 246 GLU D O 1
#